Protein AF-0000000072232486 (afdb_homodimer)

Organism: Vigna radiata var. radiata (NCBI:txid3916)

Radius of gyration: 27.59 Å; Cα contacts (8 Å, |Δi|>4): 1759; chains: 2; bounding box: 62×90×68 Å

Structure (mmCIF, N/CA/C/O backbone):
data_AF-0000000072232486-model_v1
#
loop_
_entity.id
_entity.type
_entity.pdbx_description
1 polymer 'Serine decarboxylase-like'
#
loop_
_atom_site.group_PDB
_atom_site.id
_atom_site.type_symbol
_atom_site.label_atom_id
_atom_site.label_alt_id
_atom_site.label_comp_id
_atom_site.label_asym_id
_atom_site.label_entity_id
_atom_site.label_seq_id
_atom_site.pdbx_PDB_ins_code
_atom_site.Cartn_x
_atom_site.Cartn_y
_atom_site.Cartn_z
_atom_site.occupancy
_atom_site.B_iso_or_equiv
_atom_site.auth_seq_id
_atom_site.auth_comp_id
_atom_site.auth_asym_id
_atom_site.auth_atom_id
_atom_site.pdbx_PDB_model_num
ATOM 1 N N . MET A 1 1 ? 34.281 -13.758 -7.602 1 27.8 1 MET A N 1
ATOM 2 C CA . MET A 1 1 ? 33.594 -12.531 -7.203 1 27.8 1 MET A CA 1
ATOM 3 C C . MET A 1 1 ? 32.844 -11.922 -8.383 1 27.8 1 MET A C 1
ATOM 5 O O . MET A 1 1 ? 33.438 -11.359 -9.289 1 27.8 1 MET A O 1
ATOM 9 N N . SER A 1 2 ? 31.797 -12.492 -8.75 1 27.36 2 SER A N 1
ATOM 10 C CA . SER A 1 2 ? 31.219 -12.328 -10.078 1 27.36 2 SER A CA 1
ATOM 11 C C . SER A 1 2 ? 30.906 -10.867 -10.367 1 27.36 2 SER A C 1
ATOM 13 O O . SER A 1 2 ? 30.75 -10.062 -9.445 1 27.36 2 SER A O 1
ATOM 15 N N . LEU A 1 3 ? 30.922 -10.523 -11.578 1 32.53 3 LEU A N 1
ATOM 16 C CA . LEU A 1 3 ? 30.656 -9.203 -12.141 1 32.53 3 LEU A CA 1
ATOM 17 C C . LEU A 1 3 ? 29.453 -8.547 -11.477 1 32.53 3 LEU A C 1
ATOM 19 O O . LEU A 1 3 ? 29.391 -7.32 -11.359 1 32.53 3 LEU A O 1
ATOM 23 N N . ASP A 1 4 ? 28.484 -9.344 -11.156 1 36.12 4 ASP A N 1
ATOM 24 C CA . ASP A 1 4 ? 27.203 -8.898 -10.609 1 36.12 4 ASP A CA 1
ATOM 25 C C . ASP A 1 4 ? 27.375 -8.32 -9.211 1 36.12 4 ASP A C 1
ATOM 27 O O . ASP A 1 4 ? 26.641 -7.406 -8.82 1 36.12 4 ASP A O 1
ATOM 31 N N . LYS A 1 5 ? 28.281 -8.922 -8.477 1 39.81 5 LYS A N 1
ATOM 32 C CA . LYS A 1 5 ? 28.641 -8.359 -7.18 1 39.81 5 LYS A CA 1
ATOM 33 C C . LYS A 1 5 ? 29.359 -7.023 -7.34 1 39.81 5 LYS A C 1
ATOM 35 O O . LYS A 1 5 ? 29.391 -6.211 -6.414 1 39.81 5 LYS A O 1
ATOM 40 N N . LYS A 1 6 ? 30.156 -6.91 -8.273 1 37.28 6 LYS A N 1
ATOM 41 C CA . LYS A 1 6 ? 31 -5.738 -8.5 1 37.28 6 LYS A CA 1
ATOM 42 C C . LYS A 1 6 ? 30.156 -4.527 -8.898 1 37.28 6 LYS A C 1
ATOM 44 O O . LYS A 1 6 ? 30.484 -3.395 -8.531 1 37.28 6 LYS A O 1
ATOM 49 N N . LEU A 1 7 ? 29.219 -4.688 -9.68 1 37.84 7 LEU A N 1
ATOM 50 C CA . LEU A 1 7 ? 28.312 -3.617 -10.078 1 37.84 7 LEU A CA 1
ATOM 51 C C . LEU A 1 7 ? 27.438 -3.184 -8.906 1 37.84 7 LEU A C 1
ATOM 53 O O . LEU A 1 7 ? 26.984 -2.039 -8.852 1 37.84 7 LEU A O 1
ATOM 57 N N . GLN A 1 8 ? 27.188 -4.156 -7.984 1 43.28 8 GLN A N 1
ATOM 58 C CA . GLN A 1 8 ? 26.406 -3.928 -6.773 1 43.28 8 GLN A CA 1
ATOM 59 C C . GLN A 1 8 ? 27.188 -3.07 -5.773 1 43.28 8 GLN A C 1
ATOM 61 O O . GLN A 1 8 ? 26.609 -2.186 -5.137 1 43.28 8 GLN A O 1
ATOM 66 N N . ILE A 1 9 ? 28.531 -3.457 -5.605 1 41.53 9 ILE A N 1
ATOM 67 C CA . ILE A 1 9 ? 29.375 -2.82 -4.598 1 41.53 9 ILE A CA 1
ATOM 68 C C . ILE A 1 9 ? 29.625 -1.362 -4.977 1 41.53 9 ILE A C 1
ATOM 70 O O . ILE A 1 9 ? 29.547 -0.472 -4.129 1 41.53 9 ILE A O 1
ATOM 74 N N . GLY A 1 10 ? 29.891 -1.099 -6.227 1 47.69 10 GLY A N 1
ATOM 75 C CA . GLY A 1 10 ? 30.234 0.259 -6.621 1 47.69 10 GLY A CA 1
ATOM 76 C C . GLY A 1 10 ? 29.078 1.224 -6.52 1 47.69 10 GLY A C 1
ATOM 77 O O . GLY A 1 10 ? 29.266 2.396 -6.191 1 47.69 10 GLY A O 1
ATOM 78 N N . ILE A 1 11 ? 27.969 0.689 -6.719 1 55.75 11 ILE A N 1
ATOM 79 C CA . ILE A 1 11 ? 26.797 1.553 -6.68 1 55.75 11 ILE A CA 1
ATOM 80 C C . ILE A 1 11 ? 26.438 1.877 -5.23 1 55.75 11 ILE A C 1
ATOM 82 O O . ILE A 1 11 ? 25.969 2.977 -4.93 1 55.75 11 ILE A O 1
ATOM 86 N N . GLU A 1 12 ? 26.891 0.953 -4.398 1 59.97 12 GLU A N 1
ATOM 87 C CA . GLU A 1 12 ? 26.5 1.177 -3.008 1 59.97 12 GLU A CA 1
ATOM 88 C C . GLU A 1 12 ? 27.156 2.441 -2.451 1 59.97 12 GLU A C 1
ATOM 90 O O . GLU A 1 12 ? 26.5 3.221 -1.751 1 59.97 12 GLU A O 1
ATOM 95 N N . ASP A 1 13 ? 28.438 2.566 -2.748 1 62.22 13 ASP A N 1
ATOM 96 C CA . ASP A 1 13 ? 29.125 3.748 -2.236 1 62.22 13 ASP A CA 1
ATOM 97 C C . ASP A 1 13 ? 28.531 5.027 -2.832 1 62.22 13 ASP A C 1
ATOM 99 O O . ASP A 1 13 ? 28.469 6.059 -2.162 1 62.22 13 ASP A O 1
ATOM 103 N N . LYS A 1 14 ? 28.078 4.875 -3.975 1 72.19 14 LYS A N 1
ATOM 104 C CA . LYS A 1 14 ? 27.516 6.047 -4.645 1 72.19 14 LYS A CA 1
ATOM 105 C C . LYS A 1 14 ? 26.094 6.332 -4.16 1 72.19 14 LYS A C 1
ATOM 107 O O . LYS A 1 14 ? 25.609 7.461 -4.27 1 72.19 14 LYS A O 1
ATOM 112 N N . LEU A 1 15 ? 25.531 5.348 -3.49 1 82.25 15 LEU A N 1
ATOM 113 C CA . LEU A 1 15 ? 24.141 5.473 -3.084 1 82.25 15 LEU A CA 1
ATOM 114 C C . LEU A 1 15 ? 24.031 6.105 -1.701 1 82.25 15 LEU A C 1
ATOM 116 O O . LEU A 1 15 ? 22.984 6.672 -1.351 1 82.25 15 LEU A O 1
ATOM 120 N N . ALA A 1 16 ? 25.094 6.098 -1.033 1 79.44 16 ALA A N 1
ATOM 121 C CA . ALA A 1 16 ? 25.047 6.59 0.341 1 79.44 16 ALA A CA 1
ATOM 122 C C . ALA A 1 16 ? 24.625 8.062 0.38 1 79.44 16 ALA A C 1
ATOM 124 O O . ALA A 1 16 ? 25.078 8.859 -0.446 1 79.44 16 ALA A O 1
ATOM 125 N N . ILE A 1 17 ? 23.672 8.375 1.284 1 80.5 17 ILE A N 1
ATOM 126 C CA . ILE A 1 17 ? 23.25 9.75 1.489 1 80.5 17 ILE A CA 1
ATOM 127 C C . ILE A 1 17 ? 24.094 10.406 2.57 1 80.5 17 ILE A C 1
ATOM 129 O O . ILE A 1 17 ? 24.109 9.953 3.719 1 80.5 17 ILE A O 1
ATOM 133 N N . THR A 1 18 ? 24.922 11.25 2.102 1 68.19 18 THR A N 1
ATOM 134 C CA . THR A 1 18 ? 25.781 11.945 3.055 1 68.19 18 THR A CA 1
ATOM 135 C C . THR A 1 18 ? 25.156 13.273 3.482 1 68.19 18 THR A C 1
ATOM 137 O O . THR A 1 18 ? 24.312 13.828 2.766 1 68.19 18 THR A O 1
ATOM 140 N N . GLU A 1 19 ? 25.094 13.641 4.781 1 62.84 19 GLU A N 1
ATOM 141 C CA . GLU A 1 19 ? 24.344 14.641 5.539 1 62.84 19 GLU A CA 1
ATOM 142 C C . GLU A 1 19 ? 24.578 16.047 4.969 1 62.84 19 GLU A C 1
ATOM 144 O O . GLU A 1 19 ? 23.719 16.922 5.102 1 62.84 19 GLU A O 1
ATOM 149 N N . PHE A 1 20 ? 25.656 16.266 4.266 1 62.69 20 PHE A N 1
ATOM 150 C CA . PHE A 1 20 ? 25.922 17.703 4.328 1 62.69 20 PHE A CA 1
ATOM 151 C C . PHE A 1 20 ? 25.406 18.406 3.084 1 62.69 20 PHE A C 1
ATOM 153 O O . PHE A 1 20 ? 24.625 19.344 3.182 1 62.69 20 PHE A O 1
ATOM 160 N N . ASN A 1 21 ? 25.922 18.125 1.935 1 71.5 21 ASN A N 1
ATOM 161 C CA . ASN A 1 21 ? 25.609 18.969 0.791 1 71.5 21 ASN A CA 1
ATOM 162 C C . ASN A 1 21 ? 24.875 18.188 -0.297 1 71.5 21 ASN A C 1
ATOM 164 O O . ASN A 1 21 ? 25.016 16.969 -0.396 1 71.5 21 ASN A O 1
ATOM 168 N N . GLY A 1 22 ? 23.797 18.891 -0.893 1 79.44 22 GLY A N 1
ATOM 169 C CA . GLY A 1 22 ? 23.125 18.328 -2.051 1 79.44 22 GLY A CA 1
ATOM 170 C C . GLY A 1 22 ? 24.078 17.766 -3.08 1 79.44 22 GLY A C 1
ATOM 171 O O . GLY A 1 22 ? 25.25 18.156 -3.137 1 79.44 22 GLY A O 1
ATOM 172 N N . GLU A 1 23 ? 23.656 16.703 -3.777 1 83.44 23 GLU A N 1
ATOM 173 C CA . GLU A 1 23 ? 24.422 16.078 -4.855 1 83.44 23 GLU A CA 1
ATOM 174 C C . GLU A 1 23 ? 24.172 16.797 -6.184 1 83.44 23 GLU A C 1
ATOM 176 O O . GLU A 1 23 ? 23.094 17.328 -6.422 1 83.44 23 GLU A O 1
ATOM 181 N N . THR A 1 24 ? 25.188 16.812 -7.027 1 86.31 24 THR A N 1
ATOM 182 C CA . THR A 1 24 ? 25.047 17.484 -8.32 1 86.31 24 THR A CA 1
ATOM 183 C C . THR A 1 24 ? 24.172 16.641 -9.258 1 86.31 24 THR A C 1
ATOM 185 O O . THR A 1 24 ? 24.141 15.422 -9.164 1 86.31 24 THR A O 1
ATOM 188 N N . GLN A 1 25 ? 23.562 17.359 -10.172 1 88.56 25 GLN A N 1
ATOM 189 C CA . GLN A 1 25 ? 22.641 16.719 -11.102 1 88.56 25 GLN A CA 1
ATOM 190 C C . GLN A 1 25 ? 23.375 15.703 -11.984 1 88.56 25 GLN A C 1
ATOM 192 O O . GLN A 1 25 ? 22.891 14.586 -12.195 1 88.56 25 GLN A O 1
ATOM 197 N N . PRO A 1 26 ? 24.516 15.945 -12.5 1 87.19 26 PRO A N 1
ATOM 198 C CA . PRO A 1 26 ? 25.219 14.969 -13.344 1 87.19 26 PRO A CA 1
ATOM 199 C C . PRO A 1 26 ? 25.547 13.68 -12.602 1 87.19 26 PRO A C 1
ATOM 201 O O . PRO A 1 26 ? 25.484 12.594 -13.188 1 87.19 26 PRO A O 1
ATOM 204 N N . ASN A 1 27 ? 25.922 13.797 -11.359 1 88.69 27 ASN A N 1
ATOM 205 C CA . ASN A 1 27 ? 26.203 12.609 -10.562 1 88.69 27 ASN A CA 1
ATOM 206 C C . ASN A 1 27 ? 24.953 11.766 -10.352 1 88.69 27 ASN A C 1
ATOM 208 O O . ASN A 1 27 ? 25 10.531 -10.445 1 88.69 27 ASN A O 1
ATOM 212 N N . LEU A 1 28 ? 23.875 12.438 -10.062 1 91.94 28 LEU A N 1
ATOM 213 C CA . LEU A 1 28 ? 22.609 11.734 -9.898 1 91.94 28 LEU A CA 1
ATOM 214 C C . LEU A 1 28 ? 22.188 11.047 -11.195 1 91.94 28 LEU A C 1
ATOM 216 O O . LEU A 1 28 ? 21.766 9.891 -11.18 1 91.94 28 LEU A O 1
ATOM 220 N N . ASP A 1 29 ? 22.328 11.781 -12.289 1 92.56 29 ASP A N 1
ATOM 221 C CA . ASP A 1 29 ? 22 11.234 -13.602 1 92.56 29 ASP A CA 1
ATOM 222 C C . ASP A 1 29 ? 22.812 9.977 -13.891 1 92.56 29 ASP A C 1
ATOM 224 O O . ASP A 1 29 ? 22.297 9.008 -14.445 1 92.56 29 ASP A O 1
ATOM 228 N N . SER A 1 30 ? 24.047 10.016 -13.547 1 92.88 30 SER A N 1
ATOM 229 C CA . SER A 1 30 ? 24.953 8.898 -13.805 1 92.88 30 SER A CA 1
ATOM 230 C C . SER A 1 30 ? 24.547 7.66 -13.023 1 92.88 30 SER A C 1
ATOM 232 O O . SER A 1 30 ? 24.547 6.551 -13.562 1 92.88 30 SER A O 1
ATOM 234 N N . VAL A 1 31 ? 24.172 7.844 -11.812 1 92.94 31 VAL A N 1
ATOM 235 C CA . VAL A 1 31 ? 23.75 6.73 -10.977 1 92.94 31 VAL A CA 1
ATOM 236 C C . VAL A 1 31 ? 22.484 6.094 -11.547 1 92.94 31 VAL A C 1
ATOM 238 O O . VAL A 1 31 ? 22.391 4.871 -11.672 1 92.94 31 VAL A O 1
ATOM 241 N N . ILE A 1 32 ? 21.5 6.914 -11.953 1 94.88 32 ILE A N 1
ATOM 242 C CA . ILE A 1 32 ? 20.219 6.434 -12.453 1 94.88 32 ILE A CA 1
ATOM 243 C C . ILE A 1 32 ? 20.406 5.73 -13.797 1 94.88 32 ILE A C 1
ATOM 245 O O . ILE A 1 32 ? 19.797 4.688 -14.047 1 94.88 32 ILE A O 1
ATOM 249 N N . SER A 1 33 ? 21.25 6.301 -14.625 1 94.44 33 SER A N 1
ATOM 250 C CA . SER A 1 33 ? 21.516 5.699 -15.922 1 94.44 33 SER A CA 1
ATOM 251 C C . SER A 1 33 ? 22.172 4.332 -15.773 1 94.44 33 SER A C 1
ATOM 253 O O . SER A 1 33 ? 21.828 3.391 -16.484 1 94.44 33 SER A O 1
ATOM 255 N N . HIS A 1 34 ? 23.141 4.254 -14.883 1 93.88 34 HIS A N 1
ATOM 256 C CA . HIS A 1 34 ? 23.828 2.984 -14.633 1 93.88 34 HIS A CA 1
ATOM 257 C C . HIS A 1 34 ? 22.844 1.944 -14.086 1 93.88 34 HIS A C 1
ATOM 259 O O . HIS A 1 34 ? 22.922 0.771 -14.453 1 93.88 34 HIS A O 1
ATOM 265 N N . TYR A 1 35 ? 22.047 2.324 -13.211 1 94.44 35 TYR A N 1
ATOM 266 C CA . TYR A 1 35 ? 21.047 1.424 -12.648 1 94.44 35 TYR A CA 1
ATOM 267 C C . TYR A 1 35 ? 20.094 0.929 -13.727 1 94.44 35 TYR A C 1
ATOM 269 O O . TYR A 1 35 ? 19.797 -0.264 -13.797 1 94.44 35 TYR A O 1
ATOM 277 N N . ALA A 1 36 ? 19.562 1.848 -14.555 1 94.56 36 ALA A N 1
ATOM 278 C CA . ALA A 1 36 ? 18.672 1.473 -15.648 1 94.56 36 ALA A CA 1
ATOM 279 C C . ALA A 1 36 ? 19.328 0.454 -16.578 1 94.56 36 ALA A C 1
ATOM 281 O O . ALA A 1 36 ? 18.688 -0.483 -17.047 1 94.56 36 ALA A O 1
ATOM 282 N N . GLN A 1 37 ? 20.594 0.628 -16.828 1 94.75 37 GLN A N 1
ATOM 283 C CA . GLN A 1 37 ? 21.328 -0.312 -17.672 1 94.75 37 GLN A CA 1
ATOM 284 C C . GLN A 1 37 ? 21.391 -1.69 -17.031 1 94.75 37 GLN A C 1
ATOM 286 O O . GLN A 1 37 ? 21.266 -2.711 -17.703 1 94.75 37 GLN A O 1
ATOM 291 N N . SER A 1 38 ? 21.609 -1.648 -15.758 1 93.94 38 SER A N 1
ATOM 292 C CA . SER A 1 38 ? 21.672 -2.916 -15.039 1 93.94 38 SER A CA 1
ATOM 293 C C . SER A 1 38 ? 20.312 -3.629 -15.078 1 93.94 38 SER A C 1
ATOM 295 O O . SER A 1 38 ? 20.266 -4.859 -15.133 1 93.94 38 SER A O 1
ATOM 297 N N . LEU A 1 39 ? 19.219 -2.912 -15.023 1 94.88 39 LEU A N 1
ATOM 298 C CA . LEU A 1 39 ? 17.891 -3.486 -15.102 1 94.88 39 LEU A CA 1
ATOM 299 C C . LEU A 1 39 ? 17.656 -4.125 -16.469 1 94.88 39 LEU A C 1
ATOM 301 O O . LEU A 1 39 ? 17.031 -5.188 -16.562 1 94.88 39 LEU A O 1
ATOM 305 N N . ASN A 1 40 ? 18.141 -3.463 -17.484 1 94.31 40 ASN A N 1
ATOM 306 C CA . ASN A 1 40 ? 18.016 -4.027 -18.828 1 94.31 40 ASN A CA 1
ATOM 307 C C . ASN A 1 40 ? 18.719 -5.383 -18.922 1 94.31 40 ASN A C 1
ATOM 309 O O . ASN A 1 40 ? 18.172 -6.312 -19.531 1 94.31 40 ASN A O 1
ATOM 313 N N . GLN A 1 41 ? 19.812 -5.492 -18.328 1 93.88 41 GLN A N 1
ATOM 314 C CA . GLN A 1 41 ? 20.562 -6.742 -18.344 1 93.88 41 GLN A CA 1
ATOM 315 C C . GLN A 1 41 ? 19.844 -7.824 -17.547 1 93.88 41 GLN A C 1
ATOM 317 O O . GLN A 1 41 ? 19.781 -8.977 -17.984 1 93.88 41 GLN A O 1
ATOM 322 N N . THR A 1 42 ? 19.328 -7.465 -16.453 1 93.19 42 THR A N 1
ATOM 323 C CA . THR A 1 42 ? 18.609 -8.398 -15.594 1 93.19 42 THR A CA 1
ATOM 324 C C . THR A 1 42 ? 17.344 -8.906 -16.297 1 93.19 42 THR A C 1
ATOM 326 O O . THR A 1 42 ? 17 -10.086 -16.188 1 93.19 42 THR A O 1
ATOM 329 N N . ASN A 1 43 ? 16.688 -8.055 -17 1 93.38 43 ASN A N 1
ATOM 330 C CA . ASN A 1 43 ? 15.422 -8.375 -17.672 1 93.38 43 ASN A CA 1
ATOM 331 C C . ASN A 1 43 ? 15.609 -9.469 -18.719 1 93.38 43 ASN A C 1
ATOM 333 O O . ASN A 1 43 ? 14.664 -10.203 -19.031 1 93.38 43 ASN A O 1
ATOM 337 N N . LEU A 1 44 ? 16.812 -9.656 -19.219 1 93.56 44 LEU A N 1
ATOM 338 C CA . LEU A 1 44 ? 17.109 -10.641 -20.25 1 93.56 44 LEU A CA 1
ATOM 339 C C . LEU A 1 44 ? 17.016 -12.055 -19.703 1 93.56 44 LEU A C 1
ATOM 341 O O . LEU A 1 44 ? 16.875 -13.016 -20.453 1 93.56 44 LEU A O 1
ATOM 345 N N . ARG A 1 45 ? 17.094 -12.172 -18.375 1 95.81 45 ARG A N 1
ATOM 346 C CA . ARG A 1 45 ? 17.078 -13.484 -17.734 1 95.81 45 ARG A CA 1
ATOM 347 C C . ARG A 1 45 ? 16.062 -13.531 -16.594 1 95.81 45 ARG A C 1
ATOM 349 O O . ARG A 1 45 ? 16.25 -14.273 -15.625 1 95.81 45 ARG A O 1
ATOM 356 N N . PHE A 1 46 ? 15.086 -12.711 -16.688 1 95.94 46 PHE A N 1
ATOM 357 C CA . PHE A 1 46 ? 14.078 -12.641 -15.648 1 95.94 46 PHE A CA 1
ATOM 358 C C . PHE A 1 46 ? 12.945 -13.617 -15.922 1 95.94 46 PHE A C 1
ATOM 360 O O . PHE A 1 46 ? 12.031 -13.32 -16.703 1 95.94 46 PHE A O 1
ATOM 367 N N . LEU A 1 47 ? 12.898 -14.812 -15.148 1 96.44 47 LEU A N 1
ATOM 368 C CA . LEU A 1 47 ? 11.992 -15.883 -15.555 1 96.44 47 LEU A CA 1
ATOM 369 C C . LEU A 1 47 ? 11.156 -16.359 -14.367 1 96.44 47 LEU A C 1
ATOM 371 O O . LEU A 1 47 ? 10.164 -17.078 -14.547 1 96.44 47 LEU A O 1
ATOM 375 N N . GLY A 1 48 ? 11.422 -15.961 -13.18 1 94.62 48 GLY A N 1
ATOM 376 C CA . GLY A 1 48 ? 10.891 -16.688 -12.039 1 94.62 48 GLY A CA 1
ATOM 377 C C . GLY A 1 48 ? 9.727 -15.977 -11.375 1 94.62 48 GLY A C 1
ATOM 378 O O . GLY A 1 48 ? 9.156 -16.484 -10.406 1 94.62 48 GLY A O 1
ATOM 379 N N . TYR A 1 49 ? 9.289 -14.82 -11.852 1 95.12 49 TYR A N 1
ATOM 380 C CA . TYR A 1 49 ? 8.312 -14.039 -11.094 1 95.12 49 TYR A CA 1
ATOM 381 C C . TYR A 1 49 ? 7.207 -13.516 -12.008 1 95.12 49 TYR A C 1
ATOM 383 O O . TYR A 1 49 ? 7.441 -13.266 -13.195 1 95.12 49 TYR A O 1
ATOM 391 N N . PRO A 1 50 ? 6.016 -13.383 -11.453 1 96.44 50 PRO A N 1
ATOM 392 C CA . PRO A 1 50 ? 4.82 -13.078 -12.242 1 96.44 50 PRO A CA 1
ATOM 393 C C . PRO A 1 50 ? 4.648 -11.586 -12.508 1 96.44 50 PRO A C 1
ATOM 395 O O . PRO A 1 50 ? 3.605 -11.016 -12.18 1 96.44 50 PRO A O 1
ATOM 398 N N . THR A 1 51 ? 5.617 -10.969 -13.156 1 95.31 51 THR A N 1
ATOM 399 C CA . THR A 1 51 ? 5.488 -9.555 -13.484 1 95.31 51 THR A CA 1
ATOM 400 C C . THR A 1 51 ? 5.719 -9.32 -14.977 1 95.31 51 THR A C 1
ATOM 402 O O . THR A 1 51 ? 6.586 -9.961 -15.586 1 95.31 51 THR A O 1
ATOM 405 N N . ASN A 1 52 ? 4.879 -8.516 -15.523 1 96.31 52 ASN A N 1
ATOM 406 C CA . ASN A 1 52 ? 4.984 -8.117 -16.922 1 96.31 52 ASN A CA 1
ATOM 407 C C . ASN A 1 52 ? 6.055 -7.047 -17.125 1 96.31 52 ASN A C 1
ATOM 409 O O . ASN A 1 52 ? 5.898 -5.914 -16.672 1 96.31 52 ASN A O 1
ATOM 413 N N . GLN A 1 53 ? 7.117 -7.383 -17.828 1 94.81 53 GLN A N 1
ATOM 414 C CA . GLN A 1 53 ? 8.203 -6.426 -18.031 1 94.81 53 GLN A CA 1
ATOM 415 C C . GLN A 1 53 ? 8.109 -5.777 -19.406 1 94.81 53 GLN A C 1
ATOM 417 O O . GLN A 1 53 ? 8.961 -4.965 -19.766 1 94.81 53 GLN A O 1
ATOM 422 N N . ASN A 1 54 ? 7.098 -6.121 -20.141 1 93 54 ASN A N 1
ATOM 423 C CA . ASN A 1 54 ? 6.824 -5.453 -21.406 1 93 54 ASN A CA 1
ATOM 424 C C . ASN A 1 54 ? 5.945 -4.219 -21.203 1 93 54 ASN A C 1
ATOM 426 O O . ASN A 1 54 ? 4.742 -4.266 -21.484 1 93 54 ASN A O 1
ATOM 430 N N . LEU A 1 55 ? 6.598 -3.123 -20.812 1 91.38 55 LEU A N 1
ATOM 431 C CA . LEU A 1 55 ? 5.871 -1.911 -20.438 1 91.38 55 LEU A CA 1
ATOM 432 C C . LEU A 1 55 ? 6.195 -0.773 -21.406 1 91.38 55 LEU A C 1
ATOM 434 O O . LEU A 1 55 ? 7.348 -0.603 -21.812 1 91.38 55 LEU A O 1
ATOM 438 N N . ASN A 1 56 ? 5.215 -0.136 -21.938 1 86.5 56 ASN A N 1
ATOM 439 C CA . ASN A 1 56 ? 5.324 1.094 -22.703 1 86.5 56 ASN A CA 1
ATOM 440 C C . ASN A 1 56 ? 4.594 2.25 -22.031 1 86.5 56 ASN A C 1
ATOM 442 O O . ASN A 1 56 ? 3.408 2.477 -22.297 1 86.5 56 ASN A O 1
ATOM 446 N N . CYS A 1 57 ? 5.312 3.037 -21.25 1 88.81 57 CYS A N 1
ATOM 447 C CA . CYS A 1 57 ? 4.648 4.059 -20.453 1 88.81 57 CYS A CA 1
ATOM 448 C C . CYS A 1 57 ? 5.188 5.445 -20.781 1 88.81 57 CYS A C 1
ATOM 450 O O . CYS A 1 57 ? 5.09 6.359 -19.953 1 88.81 57 CYS A O 1
ATOM 452 N N . ASP A 1 58 ? 5.758 5.621 -21.969 1 89.94 58 ASP A N 1
ATOM 453 C CA . ASP A 1 58 ? 6.371 6.895 -22.344 1 89.94 58 ASP A CA 1
ATOM 454 C C . ASP A 1 58 ? 5.348 8.031 -22.281 1 89.94 58 ASP A C 1
ATOM 456 O O . ASP A 1 58 ? 5.648 9.117 -21.797 1 89.94 58 ASP A O 1
ATOM 460 N N . THR A 1 59 ? 4.184 7.781 -22.766 1 91.88 59 THR A N 1
ATOM 461 C CA . THR A 1 59 ? 3.107 8.766 -22.828 1 91.88 59 THR A CA 1
ATOM 462 C C . THR A 1 59 ? 2.744 9.25 -21.422 1 91.88 59 THR A C 1
ATOM 464 O O . THR A 1 59 ? 2.223 10.352 -21.266 1 91.88 59 THR A O 1
ATOM 467 N N . LEU A 1 60 ? 3.033 8.477 -20.438 1 95.56 60 LEU A N 1
ATOM 468 C CA . LEU A 1 60 ? 2.559 8.742 -19.078 1 95.56 60 LEU A CA 1
ATOM 469 C C . LEU A 1 60 ? 3.627 9.445 -18.266 1 95.56 60 LEU A C 1
ATOM 471 O O . LEU A 1 60 ? 3.352 9.93 -17.156 1 95.56 60 LEU A O 1
ATOM 475 N N . ALA A 1 61 ? 4.852 9.633 -18.781 1 94.31 61 ALA A N 1
ATOM 476 C CA . ALA A 1 61 ? 6.012 10.164 -18.078 1 94.31 61 ALA A CA 1
ATOM 477 C C . ALA A 1 61 ? 5.734 11.57 -17.547 1 94.31 61 ALA A C 1
ATOM 479 O O . ALA A 1 61 ? 6.145 11.914 -16.438 1 94.31 61 ALA A O 1
ATOM 480 N N . PRO A 1 62 ? 4.961 12.43 -18.281 1 93.94 62 PRO A N 1
ATOM 481 C CA . PRO A 1 62 ? 4.723 13.789 -17.797 1 93.94 62 PRO A CA 1
ATOM 482 C C . PRO A 1 62 ? 3.912 13.828 -16.5 1 93.94 62 PRO A C 1
ATOM 484 O O . PRO A 1 62 ? 3.965 14.812 -15.766 1 93.94 62 PRO A O 1
ATOM 487 N N . LEU A 1 63 ? 3.219 12.773 -16.234 1 96 63 LEU A N 1
ATOM 488 C CA . LEU A 1 63 ? 2.383 12.742 -15.039 1 96 63 LEU A CA 1
ATOM 489 C C . LEU A 1 63 ? 3.238 12.664 -13.781 1 96 63 LEU A C 1
ATOM 491 O O . LEU A 1 63 ? 2.746 12.898 -12.672 1 96 63 LEU A O 1
ATOM 495 N N . LEU A 1 64 ? 4.559 12.352 -13.938 1 96 64 LEU A N 1
ATOM 496 C CA . LEU A 1 64 ? 5.461 12.25 -12.797 1 96 64 LEU A CA 1
ATOM 497 C C . LEU A 1 64 ? 5.723 13.617 -12.188 1 96 64 LEU A C 1
ATOM 499 O O . LEU A 1 64 ? 6.281 13.719 -11.094 1 96 64 LEU A O 1
ATOM 503 N N . HIS A 1 65 ? 5.23 14.688 -12.789 1 95.19 65 HIS A N 1
ATOM 504 C CA . HIS A 1 65 ? 5.406 16.047 -12.273 1 95.19 65 HIS A CA 1
ATOM 505 C C . HIS A 1 65 ? 4.344 16.375 -11.227 1 95.19 65 HIS A C 1
ATOM 507 O O . HIS A 1 65 ? 4.371 17.453 -10.633 1 95.19 65 HIS A O 1
ATOM 513 N N . PHE A 1 66 ? 3.441 15.461 -11.023 1 96.19 66 PHE A N 1
ATOM 514 C CA . PHE A 1 66 ? 2.348 15.68 -10.086 1 96.19 66 PHE A CA 1
ATOM 515 C C . PHE A 1 66 ? 2.314 14.586 -9.031 1 96.19 66 PHE A C 1
ATOM 517 O O . PHE A 1 66 ? 2.594 13.422 -9.32 1 96.19 66 PHE A O 1
ATOM 524 N N . HIS A 1 67 ? 2.092 15 -7.816 1 97.12 67 HIS A N 1
ATOM 525 C CA . HIS A 1 67 ? 1.658 13.992 -6.848 1 97.12 67 HIS A CA 1
ATOM 526 C C . HIS A 1 67 ? 0.17 13.695 -6.996 1 97.12 67 HIS A C 1
ATOM 528 O O . HIS A 1 67 ? -0.667 14.586 -6.824 1 97.12 67 HIS A O 1
ATOM 534 N N . LEU A 1 68 ? -0.155 12.539 -7.383 1 96.62 68 LEU A N 1
ATOM 535 C CA . LEU A 1 68 ? -1.542 12.117 -7.531 1 96.62 68 LEU A CA 1
ATOM 536 C C . LEU A 1 68 ? -1.914 11.086 -6.469 1 96.62 68 LEU A C 1
ATOM 538 O O . LEU A 1 68 ? -1.263 10.047 -6.355 1 96.62 68 LEU A O 1
ATOM 542 N N . ASN A 1 69 ? -2.939 11.352 -5.723 1 95.88 69 ASN A N 1
ATOM 543 C CA . ASN A 1 69 ? -3.389 10.516 -4.621 1 95.88 69 ASN A CA 1
ATOM 544 C C . ASN A 1 69 ? -4.891 10.25 -4.688 1 95.88 69 ASN A C 1
ATOM 546 O O . ASN A 1 69 ? -5.684 11.188 -4.773 1 95.88 69 ASN A O 1
ATOM 550 N N . ASN A 1 70 ? -5.27 9 -4.766 1 94.88 70 ASN A N 1
ATOM 551 C CA . ASN A 1 70 ? -6.664 8.594 -4.633 1 94.88 70 ASN A CA 1
ATOM 552 C C . ASN A 1 70 ? -6.98 8.148 -3.209 1 94.88 70 ASN A C 1
ATOM 554 O O . ASN A 1 70 ? -6.703 7.004 -2.834 1 94.88 70 ASN A O 1
ATOM 558 N N . ALA A 1 71 ? -7.621 8.969 -2.48 1 89.94 71 ALA A N 1
ATOM 559 C CA . ALA A 1 71 ? -7.934 8.648 -1.091 1 89.94 71 ALA A CA 1
ATOM 560 C C . ALA A 1 71 ? -9.43 8.414 -0.908 1 89.94 71 ALA A C 1
ATOM 562 O O . ALA A 1 71 ? -10.25 9.102 -1.518 1 89.94 71 ALA A O 1
ATOM 563 N N . GLY A 1 72 ? -9.797 7.438 -0.09 1 86.75 72 GLY A N 1
ATOM 564 C CA . GLY A 1 72 ? -11.188 7.211 0.275 1 86.75 72 GLY A CA 1
ATOM 565 C C . GLY A 1 72 ? -11.953 6.406 -0.759 1 86.75 72 GLY A C 1
ATOM 566 O O . GLY A 1 72 ? -11.375 5.57 -1.456 1 86.75 72 GLY A O 1
ATOM 567 N N . ASP A 1 73 ? -13.281 6.609 -0.766 1 90.25 73 ASP A N 1
ATOM 568 C CA . ASP A 1 73 ? -14.195 5.906 -1.653 1 90.25 73 ASP A CA 1
ATOM 569 C C . ASP A 1 73 ? -14.078 6.418 -3.086 1 90.25 73 ASP A C 1
ATOM 571 O O . ASP A 1 73 ? -14.383 7.578 -3.363 1 90.25 73 ASP A O 1
ATOM 575 N N . PRO A 1 74 ? -13.68 5.551 -3.982 1 92.5 74 PRO A N 1
ATOM 576 C CA . PRO A 1 74 ? -13.539 5.996 -5.371 1 92.5 74 PRO A CA 1
ATOM 577 C C . PRO A 1 74 ? -14.844 6.527 -5.957 1 92.5 74 PRO A C 1
ATOM 579 O O . PRO A 1 74 ? -14.828 7.316 -6.906 1 92.5 74 PRO A O 1
ATOM 582 N N . PHE A 1 75 ? -15.961 6.191 -5.352 1 91.06 75 PHE A N 1
ATOM 583 C CA . PHE A 1 75 ? -17.266 6.523 -5.93 1 91.06 75 PHE A CA 1
ATOM 584 C C . PHE A 1 75 ? -17.859 7.746 -5.242 1 91.06 75 PHE A C 1
ATOM 586 O O . PHE A 1 75 ? -18.906 8.25 -5.664 1 91.06 75 PHE A O 1
ATOM 593 N N . GLY A 1 76 ? -17.391 8.266 -4.141 1 83.44 76 GLY A N 1
ATOM 594 C CA . GLY A 1 76 ? -17.953 9.352 -3.355 1 83.44 76 GLY A CA 1
ATOM 595 C C . GLY A 1 76 ? -17.359 10.703 -3.674 1 83.44 76 GLY A C 1
ATOM 596 O O . GLY A 1 76 ? -17.688 11.703 -3.035 1 83.44 76 GLY A O 1
ATOM 597 N N . GLY A 1 77 ? -16.516 10.828 -4.641 1 75.69 77 GLY A N 1
ATOM 598 C CA . GLY A 1 77 ? -15.82 12.086 -4.859 1 75.69 77 GLY A CA 1
ATOM 599 C C . GLY A 1 77 ? -14.742 12.367 -3.826 1 75.69 77 GLY A C 1
ATOM 600 O O . GLY A 1 77 ? -14.656 11.664 -2.816 1 75.69 77 GLY A O 1
ATOM 601 N N . SER A 1 78 ? -13.844 13.258 -4.117 1 76.88 78 SER A N 1
ATOM 602 C CA . SER A 1 78 ? -12.75 13.578 -3.209 1 76.88 78 SER A CA 1
ATOM 603 C C . SER A 1 78 ? -12.523 15.086 -3.119 1 76.88 78 SER A C 1
ATOM 605 O O . SER A 1 78 ? -12.656 15.797 -4.117 1 76.88 78 SER A O 1
ATOM 607 N N . SER A 1 79 ? -12.289 15.531 -1.858 1 79.5 79 SER A N 1
ATOM 608 C CA . SER A 1 79 ? -11.883 16.922 -1.695 1 79.5 79 SER A CA 1
ATOM 609 C C . SER A 1 79 ? -10.43 17.141 -2.121 1 79.5 79 SER A C 1
ATOM 611 O O . SER A 1 79 ? -10 18.266 -2.344 1 79.5 79 SER A O 1
ATOM 613 N N . TYR A 1 80 ? -9.727 16.047 -2.139 1 86.62 80 TYR A N 1
ATOM 614 C CA . TYR A 1 80 ? -8.383 16.109 -2.711 1 86.62 80 TYR A CA 1
ATOM 615 C C . TYR A 1 80 ? -8.445 16.188 -4.23 1 86.62 80 TYR A C 1
ATOM 617 O O . TYR A 1 80 ? -8.594 15.156 -4.902 1 86.62 80 TYR A O 1
ATOM 625 N N . SER A 1 81 ? -8.188 17.25 -4.785 1 88.5 81 SER A N 1
ATOM 626 C CA . SER A 1 81 ? -8.484 17.516 -6.191 1 88.5 81 SER A CA 1
ATOM 627 C C . SER A 1 81 ? -7.395 16.953 -7.094 1 88.5 81 SER A C 1
ATOM 629 O O . SER A 1 81 ? -7.617 16.75 -8.289 1 88.5 81 SER A O 1
ATOM 631 N N . MET A 1 82 ? -6.203 16.797 -6.613 1 92.94 82 MET A N 1
ATOM 632 C CA . MET A 1 82 ? -5.117 16.188 -7.383 1 92.94 82 MET A CA 1
ATOM 633 C C . MET A 1 82 ? -5.203 14.672 -7.348 1 92.94 82 MET A C 1
ATOM 635 O O . MET A 1 82 ? -4.32 14.008 -6.801 1 92.94 82 MET A O 1
ATOM 639 N N . ASN A 1 83 ? -6.297 14.141 -7.895 1 93.94 83 ASN A N 1
ATOM 640 C CA . ASN A 1 83 ? -6.57 12.711 -7.879 1 93.94 83 ASN A CA 1
ATOM 641 C C . ASN A 1 83 ? -6.93 12.188 -9.266 1 93.94 83 ASN A C 1
ATOM 643 O O . ASN A 1 83 ? -7.055 12.977 -10.211 1 93.94 83 ASN A O 1
ATOM 647 N N . SER A 1 84 ? -6.988 10.898 -9.398 1 96 84 SER A N 1
ATOM 648 C CA . SER A 1 84 ? -7.352 10.234 -10.648 1 96 84 SER A CA 1
ATOM 649 C C . SER A 1 84 ? -8.508 9.266 -10.445 1 96 84 SER A C 1
ATOM 651 O O . SER A 1 84 ? -8.516 8.172 -11.023 1 96 84 SER A O 1
ATOM 653 N N . THR A 1 85 ? -9.461 9.609 -9.625 1 94.06 85 THR A N 1
ATOM 654 C CA . THR A 1 85 ? -10.555 8.719 -9.25 1 94.06 85 THR A CA 1
ATOM 655 C C . THR A 1 85 ? -11.398 8.352 -10.477 1 94.06 85 THR A C 1
ATOM 657 O O . THR A 1 85 ? -11.93 7.246 -10.555 1 94.06 85 THR A O 1
ATOM 660 N N . SER A 1 86 ? -11.531 9.281 -11.461 1 93.81 86 SER A N 1
ATOM 661 C CA . SER A 1 86 ? -12.281 8.969 -12.672 1 93.81 86 SER A CA 1
ATOM 662 C C . SER A 1 86 ? -11.656 7.805 -13.43 1 93.81 86 SER A C 1
ATOM 664 O O . SER A 1 86 ? -12.359 6.941 -13.953 1 93.81 86 SER A O 1
ATOM 666 N N . PHE A 1 87 ? -10.312 7.781 -13.516 1 96.06 87 PHE A N 1
ATOM 667 C CA . PHE A 1 87 ? -9.617 6.648 -14.117 1 96.06 87 PHE A CA 1
ATOM 668 C C . PHE A 1 87 ? -9.805 5.395 -13.273 1 96.06 87 PHE A C 1
ATOM 670 O O . PHE A 1 87 ? -9.992 4.301 -13.812 1 96.06 87 PHE A O 1
ATOM 677 N N . GLU A 1 88 ? -9.719 5.59 -11.93 1 96.56 88 GLU A N 1
ATOM 678 C CA . GLU A 1 88 ? -9.875 4.473 -11 1 96.56 88 GLU A CA 1
ATOM 679 C C . GLU A 1 88 ? -11.219 3.775 -11.195 1 96.56 88 GLU A C 1
ATOM 681 O O . GLU A 1 88 ? -11.281 2.545 -11.266 1 96.56 88 GLU A O 1
ATOM 686 N N . VAL A 1 89 ? -12.258 4.535 -11.312 1 96.06 89 VAL A N 1
ATOM 687 C CA . VAL A 1 89 ? -13.594 3.982 -11.461 1 96.06 89 VAL A CA 1
ATOM 688 C C . VAL A 1 89 ? -13.695 3.213 -12.773 1 96.06 89 VAL A C 1
ATOM 690 O O . VAL A 1 89 ? -14.312 2.146 -12.836 1 96.06 89 VAL A O 1
ATOM 693 N N . CYS A 1 90 ? -13.102 3.715 -13.859 1 96 90 CYS A N 1
ATOM 694 C CA . CYS A 1 90 ? -13.117 3.023 -15.141 1 96 90 CYS A CA 1
ATOM 695 C C . CYS A 1 90 ? -12.406 1.679 -15.039 1 96 90 CYS A C 1
ATOM 697 O O . CYS A 1 90 ? -12.875 0.682 -15.594 1 96 90 CYS A O 1
ATOM 699 N N . VAL A 1 91 ? -11.328 1.681 -14.336 1 97.12 91 VAL A N 1
ATOM 700 C CA . VAL A 1 91 ? -10.57 0.449 -14.133 1 97.12 91 VAL A CA 1
ATOM 701 C C . VAL A 1 91 ? -11.406 -0.54 -13.32 1 97.12 91 VAL A C 1
ATOM 703 O O . VAL A 1 91 ? -11.469 -1.726 -13.648 1 97.12 91 VAL A O 1
ATOM 706 N N . LEU A 1 92 ? -12.031 -0.046 -12.281 1 97.69 92 LEU A N 1
ATOM 707 C CA . LEU A 1 92 ? -12.852 -0.895 -11.422 1 97.69 92 LEU A CA 1
ATOM 708 C C . LEU A 1 92 ? -14.039 -1.459 -12.188 1 97.69 92 LEU A C 1
ATOM 710 O O . LEU A 1 92 ? -14.398 -2.625 -12.008 1 97.69 92 LEU A O 1
ATOM 714 N N . ASP A 1 93 ? -14.625 -0.646 -13.023 1 96.62 93 ASP A N 1
ATOM 715 C CA . ASP A 1 93 ? -15.719 -1.118 -13.867 1 96.62 93 ASP A CA 1
ATOM 716 C C . ASP A 1 93 ? -15.258 -2.27 -14.766 1 96.62 93 ASP A C 1
ATOM 718 O O . ASP A 1 93 ? -16 -3.232 -14.977 1 96.62 93 ASP A O 1
ATOM 722 N N . TRP A 1 94 ? -14.125 -2.127 -15.281 1 96.31 94 TRP A N 1
ATOM 723 C CA . TRP A 1 94 ? -13.578 -3.168 -16.141 1 96.31 94 TRP A CA 1
ATOM 724 C C . TRP A 1 94 ? -13.406 -4.473 -15.367 1 96.31 94 TRP A C 1
ATOM 726 O O . TRP A 1 94 ? -13.789 -5.543 -15.852 1 96.31 94 TRP A O 1
ATOM 736 N N . PHE A 1 95 ? -12.859 -4.406 -14.164 1 97 95 PHE A N 1
ATOM 737 C CA . PHE A 1 95 ? -12.672 -5.594 -13.336 1 97 95 PHE A CA 1
ATOM 738 C C . PHE A 1 95 ? -14.008 -6.188 -12.93 1 97 95 PHE A C 1
ATOM 740 O O . PHE A 1 95 ? -14.164 -7.41 -12.875 1 97 95 PHE A O 1
ATOM 747 N N . ALA A 1 96 ? -14.914 -5.312 -12.547 1 97.19 96 ALA A N 1
ATOM 748 C CA . ALA A 1 96 ? -16.25 -5.777 -12.164 1 97.19 96 ALA A CA 1
ATOM 749 C C . ALA A 1 96 ? -16.891 -6.578 -13.297 1 97.19 96 ALA A C 1
ATOM 751 O O . ALA A 1 96 ? -17.5 -7.621 -13.055 1 97.19 96 ALA A O 1
ATOM 752 N N . ASN A 1 97 ? -16.719 -6.066 -14.469 1 94.88 97 ASN A N 1
ATOM 753 C CA . ASN A 1 97 ? -17.25 -6.77 -15.633 1 94.88 97 ASN A CA 1
ATOM 754 C C . ASN A 1 97 ? -16.562 -8.117 -15.828 1 94.88 97 ASN A C 1
ATOM 756 O O . ASN A 1 97 ? -17.219 -9.109 -16.156 1 94.88 97 ASN A O 1
ATOM 760 N N . LEU A 1 98 ? -15.305 -8.109 -15.641 1 93.94 98 LEU A N 1
ATOM 761 C CA . LEU A 1 98 ? -14.531 -9.344 -15.766 1 93.94 98 LEU A CA 1
ATOM 762 C C . LEU A 1 98 ? -15.039 -10.398 -14.789 1 93.94 98 LEU A C 1
ATOM 764 O O . LEU A 1 98 ? -15.023 -11.594 -15.102 1 93.94 98 LEU A O 1
ATOM 768 N N . CYS A 1 99 ? -15.445 -9.953 -13.609 1 96.12 99 CYS A N 1
ATOM 769 C CA . CYS A 1 99 ? -15.859 -10.867 -12.547 1 96.12 99 CYS A CA 1
ATOM 770 C C . CYS A 1 99 ? -17.375 -11.023 -12.523 1 96.12 99 CYS A C 1
ATOM 772 O O . CYS A 1 99 ? -17.922 -11.664 -11.625 1 96.12 99 CYS A O 1
ATOM 774 N N . GLU A 1 100 ? -18.078 -10.422 -13.453 1 96.56 100 GLU A N 1
ATOM 775 C CA . GLU A 1 100 ? -19.5 -10.578 -13.711 1 96.56 100 GLU A CA 1
ATOM 776 C C . GLU A 1 100 ? -20.344 -10.062 -12.547 1 96.56 100 GLU A C 1
ATOM 778 O O . GLU A 1 100 ? -21.234 -10.766 -12.055 1 96.56 100 GLU A O 1
ATOM 783 N N . ILE A 1 101 ? -20.094 -8.891 -12.18 1 97.5 101 ILE A N 1
ATOM 784 C CA . ILE A 1 101 ? -20.953 -8.195 -11.227 1 97.5 101 ILE A CA 1
ATOM 785 C C . ILE A 1 101 ? -21.391 -6.855 -11.805 1 97.5 101 ILE A C 1
ATOM 787 O O . ILE A 1 101 ? -20.594 -6.16 -12.445 1 97.5 101 ILE A O 1
ATOM 791 N N . GLU A 1 102 ? -22.656 -6.5 -11.578 1 96.94 102 GLU A N 1
ATOM 792 C CA . GLU A 1 102 ? -23.234 -5.273 -12.133 1 96.94 102 GLU A CA 1
ATOM 793 C C . GLU A 1 102 ? -22.609 -4.039 -11.484 1 96.94 102 GLU A C 1
ATOM 795 O O . GLU A 1 102 ? -22.297 -4.051 -10.289 1 96.94 102 GLU A O 1
ATOM 800 N N . LYS A 1 103 ? -22.578 -2.975 -12.234 1 95.31 103 LYS A N 1
ATOM 801 C CA . LYS A 1 103 ? -21.969 -1.718 -11.797 1 95.31 103 LYS A CA 1
ATOM 802 C C . LYS A 1 103 ? -22.656 -1.195 -10.539 1 95.31 103 LYS A C 1
ATOM 804 O O . LYS A 1 103 ? -22 -0.618 -9.664 1 95.31 103 LYS A O 1
ATOM 809 N N . SER A 1 104 ? -23.906 -1.411 -10.398 1 96 104 SER A N 1
ATOM 810 C CA . SER A 1 104 ? -24.672 -0.88 -9.273 1 96 104 SER A CA 1
ATOM 811 C C . SER A 1 104 ? -24.516 -1.76 -8.031 1 96 104 SER A C 1
ATOM 813 O O . SER A 1 104 ? -24.906 -1.365 -6.934 1 96 104 SER A O 1
ATOM 815 N N . LYS A 1 105 ? -23.828 -2.887 -8.219 1 96.69 105 LYS A N 1
ATOM 816 C CA . LYS A 1 105 ? -23.859 -3.869 -7.137 1 96.69 105 LYS A CA 1
ATOM 817 C C . LYS A 1 105 ? -22.469 -4.105 -6.57 1 96.69 105 LYS A C 1
ATOM 819 O O . LYS A 1 105 ? -22.312 -4.836 -5.59 1 96.69 105 LYS A O 1
ATOM 824 N N . TYR A 1 106 ? -21.516 -3.482 -7.191 1 97.06 106 TYR A N 1
ATOM 825 C CA . TYR A 1 106 ? -20.172 -3.75 -6.688 1 97.06 106 TYR A CA 1
ATOM 826 C C . TYR A 1 106 ? -19.578 -2.51 -6.027 1 97.06 106 TYR A C 1
ATOM 828 O O . TYR A 1 106 ? -20.062 -1.396 -6.234 1 97.06 106 TYR A O 1
ATOM 836 N N . TRP A 1 107 ? -18.688 -2.766 -5.191 1 96.56 107 TRP A N 1
ATOM 837 C CA . TRP A 1 107 ? -17.75 -1.773 -4.672 1 96.56 107 TRP A CA 1
ATOM 838 C C . TRP A 1 107 ? -16.312 -2.264 -4.797 1 96.56 107 TRP A C 1
ATOM 840 O O . TRP A 1 107 ? -16.078 -3.459 -4.984 1 96.56 107 TRP A O 1
ATOM 850 N N . GLY A 1 108 ? -15.406 -1.41 -4.773 1 97.38 108 GLY A N 1
ATOM 851 C CA . GLY A 1 108 ? -14 -1.77 -4.84 1 97.38 108 GLY A CA 1
ATOM 852 C C . GLY A 1 108 ? -13.078 -0.567 -4.93 1 97.38 108 GLY A C 1
ATOM 853 O O . GLY A 1 108 ? -13.539 0.576 -4.91 1 97.38 108 GLY A O 1
ATOM 854 N N . TYR A 1 109 ? -11.805 -0.801 -4.992 1 97.38 109 TYR A N 1
ATOM 855 C CA . TYR A 1 109 ? -10.812 0.246 -5.203 1 97.38 109 TYR A CA 1
ATOM 856 C C . TYR A 1 109 ? -9.516 -0.337 -5.75 1 97.38 109 TYR A C 1
ATOM 858 O O . TYR A 1 109 ? -9.312 -1.553 -5.719 1 97.38 109 TYR A O 1
ATOM 866 N N . VAL A 1 110 ? -8.711 0.475 -6.371 1 98.31 110 VAL A N 1
ATOM 867 C CA . VAL A 1 110 ? -7.375 0.086 -6.812 1 98.31 110 VAL A CA 1
ATOM 868 C C . VAL A 1 110 ? -6.434 0.025 -5.609 1 98.31 110 VAL A C 1
ATOM 870 O O . VAL A 1 110 ? -6.328 0.988 -4.848 1 98.31 110 VAL A O 1
ATOM 873 N N . THR A 1 111 ? -5.816 -1.112 -5.441 1 98.38 111 THR A N 1
ATOM 874 C CA . THR A 1 111 ? -5.004 -1.38 -4.258 1 98.38 111 THR A CA 1
ATOM 875 C C . THR A 1 111 ? -3.52 -1.187 -4.566 1 98.38 111 THR A C 1
ATOM 877 O O . THR A 1 111 ? -3.148 -0.913 -5.711 1 98.38 111 THR A O 1
ATOM 880 N N . THR A 1 112 ? -2.701 -1.322 -3.531 1 97.69 112 THR A N 1
ATOM 881 C CA . THR A 1 112 ? -1.251 -1.236 -3.668 1 97.69 112 THR A CA 1
ATOM 882 C C . THR A 1 112 ? -0.67 -2.572 -4.121 1 97.69 112 THR A C 1
ATOM 884 O O . THR A 1 112 ? 0.533 -2.682 -4.367 1 97.69 112 THR A O 1
ATOM 887 N N . GLY A 1 113 ? -1.482 -3.594 -4.242 1 97.31 113 GLY A N 1
ATOM 888 C CA . GLY A 1 113 ? -1.067 -4.918 -4.68 1 97.31 113 GLY A CA 1
ATOM 889 C C . GLY A 1 113 ? -2.043 -6.008 -4.281 1 97.31 113 GLY A C 1
ATOM 890 O O . GLY A 1 113 ? -3.123 -5.727 -3.76 1 97.31 113 GLY A O 1
ATOM 891 N N . GLY A 1 114 ? -1.642 -7.23 -4.582 1 97.31 114 GLY A N 1
ATOM 892 C CA . GLY A 1 114 ? -2.494 -8.367 -4.266 1 97.31 114 GLY A CA 1
ATOM 893 C C . GLY A 1 114 ? -2.719 -8.547 -2.777 1 97.31 114 GLY A C 1
ATOM 894 O O . GLY A 1 114 ? -3.824 -8.875 -2.348 1 97.31 114 GLY A O 1
ATOM 895 N N . THR A 1 115 ? -1.715 -8.312 -1.987 1 97.56 115 THR A N 1
ATOM 896 C CA . THR A 1 115 ? -1.811 -8.508 -0.544 1 97.56 115 THR A CA 1
ATOM 897 C C . THR A 1 115 ? -2.826 -7.539 0.062 1 97.56 115 THR A C 1
ATOM 899 O O . THR A 1 115 ? -3.607 -7.922 0.936 1 97.56 115 THR A O 1
ATOM 902 N N . GLU A 1 116 ? -2.785 -6.32 -0.392 1 98.25 116 GLU A N 1
ATOM 903 C CA . GLU A 1 116 ? -3.795 -5.402 0.128 1 98.25 116 GLU A CA 1
ATOM 904 C C . GLU A 1 116 ? -5.199 -5.848 -0.262 1 98.25 116 GLU A C 1
ATOM 906 O O . GLU A 1 116 ? -6.148 -5.668 0.502 1 98.25 116 GLU A O 1
ATOM 911 N N . GLY A 1 117 ? -5.355 -6.328 -1.491 1 98.62 117 GLY A N 1
ATOM 912 C CA . GLY A 1 117 ? -6.641 -6.898 -1.864 1 98.62 117 GLY A CA 1
ATOM 913 C C . GLY A 1 117 ? -7.09 -8.016 -0.939 1 98.62 117 GLY A C 1
ATOM 914 O O . GLY A 1 117 ? -8.266 -8.086 -0.569 1 98.62 117 GLY A O 1
ATOM 915 N N . ASN A 1 118 ? -6.156 -8.891 -0.575 1 98.75 118 ASN A N 1
ATOM 916 C CA . ASN A 1 118 ? -6.457 -9.969 0.362 1 98.75 118 ASN A CA 1
ATOM 917 C C . ASN A 1 118 ? -6.801 -9.43 1.746 1 98.75 118 ASN A C 1
ATOM 919 O O . ASN A 1 118 ? -7.719 -9.93 2.4 1 98.75 118 ASN A O 1
ATOM 923 N N . LEU A 1 119 ? -6.047 -8.406 2.152 1 98.62 119 LEU A N 1
ATOM 924 C CA . LEU A 1 119 ? -6.344 -7.762 3.424 1 98.62 119 LEU A CA 1
ATOM 925 C C . LEU A 1 119 ? -7.793 -7.285 3.463 1 98.62 119 LEU A C 1
ATOM 927 O O . LEU A 1 119 ? -8.516 -7.562 4.418 1 98.62 119 LEU A O 1
ATOM 931 N N . HIS A 1 120 ? -8.172 -6.621 2.467 1 98.19 120 HIS A N 1
ATOM 932 C CA . HIS A 1 120 ? -9.508 -6.027 2.441 1 98.19 120 HIS A CA 1
ATOM 933 C C . HIS A 1 120 ? -10.586 -7.102 2.326 1 98.19 120 HIS A C 1
ATOM 935 O O . HIS A 1 120 ? -11.586 -7.059 3.045 1 98.19 120 HIS A O 1
ATOM 941 N N . GLY A 1 121 ? -10.391 -8.031 1.381 1 98.56 121 GLY A N 1
ATOM 942 C CA . GLY A 1 121 ? -11.383 -9.078 1.187 1 98.56 121 GLY A CA 1
ATOM 943 C C . GLY A 1 121 ? -11.641 -9.898 2.438 1 98.56 121 GLY A C 1
ATOM 944 O O . GLY A 1 121 ? -12.789 -10.156 2.793 1 98.56 121 GLY A O 1
ATOM 945 N N . ILE A 1 122 ? -10.602 -10.289 3.105 1 98.69 122 ILE A N 1
ATOM 946 C CA . ILE A 1 122 ? -10.734 -11.102 4.309 1 98.69 122 ILE A CA 1
ATOM 947 C C . ILE A 1 122 ? -11.344 -10.258 5.43 1 98.69 122 ILE A C 1
ATOM 949 O O . ILE A 1 122 ? -12.141 -10.758 6.227 1 98.69 122 ILE A O 1
ATOM 953 N N . LEU A 1 123 ? -10.953 -8.977 5.492 1 97.81 123 LEU A N 1
ATOM 954 C CA . LEU A 1 123 ? -11.562 -8.086 6.48 1 97.81 123 LEU A CA 1
ATOM 955 C C . LEU A 1 123 ? -13.07 -8.023 6.297 1 97.81 123 LEU A C 1
ATOM 957 O O . LEU A 1 123 ? -13.828 -8.086 7.273 1 97.81 123 LEU A O 1
ATOM 961 N N . VAL A 1 124 ? -13.523 -7.852 5.039 1 97.25 124 VAL A N 1
ATOM 962 C CA . VAL A 1 124 ? -14.953 -7.812 4.746 1 97.25 124 VAL A CA 1
ATOM 963 C C . VAL A 1 124 ? -15.617 -9.102 5.227 1 97.25 124 VAL A C 1
ATOM 965 O O . VAL A 1 124 ? -16.656 -9.062 5.879 1 97.25 124 VAL A O 1
ATOM 968 N N . GLY A 1 125 ? -15.008 -10.25 4.898 1 97.62 125 GLY A N 1
ATOM 969 C CA . GLY A 1 125 ? -15.531 -11.523 5.363 1 97.62 125 GLY A CA 1
ATOM 970 C C . GLY A 1 125 ? -15.641 -11.609 6.871 1 97.62 125 GLY A C 1
ATOM 971 O O . GLY A 1 125 ? -16.672 -12.055 7.398 1 97.62 125 GLY A O 1
ATOM 972 N N . ARG A 1 126 ? -14.594 -11.172 7.559 1 97.19 126 ARG A N 1
ATOM 973 C CA . ARG A 1 126 ? -14.555 -11.227 9.016 1 97.19 126 ARG A CA 1
ATOM 974 C C . ARG A 1 126 ? -15.633 -10.328 9.625 1 97.19 126 ARG A C 1
ATOM 976 O O . ARG A 1 126 ? -16.234 -10.68 10.633 1 97.19 126 ARG A O 1
ATOM 983 N N . GLU A 1 127 ? -15.805 -9.125 9.055 1 94.94 127 GLU A N 1
ATOM 984 C CA . GLU A 1 127 ? -16.797 -8.211 9.602 1 94.94 127 GLU A CA 1
ATOM 985 C C . GLU A 1 127 ? -18.219 -8.711 9.328 1 94.94 127 GLU A C 1
ATOM 987 O O . GLU A 1 127 ? -19.141 -8.461 10.117 1 94.94 127 GLU A O 1
ATOM 992 N N . GLN A 1 128 ? -18.422 -9.453 8.242 1 95.19 128 GLN A N 1
ATOM 993 C CA . GLN A 1 128 ? -19.703 -10.086 7.957 1 95.19 128 GLN A CA 1
ATOM 994 C C . GLN A 1 128 ? -19.953 -11.258 8.898 1 95.19 128 GLN A C 1
ATOM 996 O O . GLN A 1 128 ? -21.109 -11.547 9.25 1 95.19 128 GLN A O 1
ATOM 1001 N N . LEU A 1 129 ? -18.922 -11.977 9.211 1 97.38 129 LEU A N 1
ATOM 1002 C CA . LEU A 1 129 ? -18.969 -13.148 10.07 1 97.38 129 LEU A CA 1
ATOM 1003 C C . LEU A 1 129 ? -17.906 -13.055 11.172 1 97.38 129 LEU A C 1
ATOM 1005 O O . LEU A 1 129 ? -16.922 -13.781 11.148 1 97.38 129 LEU A O 1
ATOM 1009 N N . PRO A 1 130 ? -18.141 -12.258 12.203 1 95.81 130 PRO A N 1
ATOM 1010 C CA . PRO A 1 130 ? -17.125 -11.883 13.18 1 95.81 130 PRO A CA 1
ATOM 1011 C C . PRO A 1 130 ? -16.531 -13.086 13.906 1 95.81 130 PRO A C 1
ATOM 1013 O O . PRO A 1 130 ? -15.375 -13.039 14.352 1 95.81 130 PRO A O 1
ATOM 1016 N N . ASP A 1 131 ? -17.25 -14.203 14 1 97.44 131 ASP A N 1
ATOM 1017 C CA . ASP A 1 131 ? -16.766 -15.391 14.695 1 97.44 131 ASP A CA 1
ATOM 1018 C C . ASP A 1 131 ? -16.359 -16.484 13.703 1 97.44 131 ASP A C 1
ATOM 1020 O O . ASP A 1 131 ? -16.172 -17.641 14.094 1 97.44 131 ASP A O 1
ATOM 1024 N N . GLY A 1 132 ? -16.266 -16.125 12.469 1 98.56 132 GLY A N 1
ATOM 1025 C CA . GLY A 1 132 ? -15.953 -17.094 11.438 1 98.56 132 GLY A CA 1
ATOM 1026 C C . GLY A 1 132 ? -14.531 -17.609 11.5 1 98.56 132 GLY A C 1
ATOM 1027 O O . GLY A 1 132 ? -13.633 -16.906 11.961 1 98.56 132 GLY A O 1
ATOM 1028 N N . ILE A 1 133 ? -14.352 -18.828 11.023 1 98.88 133 ILE A N 1
ATOM 1029 C CA . ILE A 1 133 ? -13.039 -19.438 10.875 1 98.88 133 ILE A CA 1
ATOM 1030 C C . ILE A 1 133 ? -12.555 -19.266 9.438 1 98.88 133 ILE A C 1
ATOM 1032 O O . ILE A 1 133 ? -13.305 -19.5 8.492 1 98.88 133 ILE A O 1
ATOM 1036 N N . LEU A 1 134 ? -11.312 -18.781 9.289 1 98.94 134 LEU A N 1
ATOM 1037 C CA . LEU A 1 134 ? -10.719 -18.688 7.961 1 98.94 134 LEU A CA 1
ATOM 1038 C C . LEU A 1 134 ? -10.133 -20.031 7.531 1 98.94 134 LEU A C 1
ATOM 1040 O O . LEU A 1 134 ? -9.312 -20.625 8.242 1 98.94 134 LEU A O 1
ATOM 1044 N N . TYR A 1 135 ? -10.625 -20.562 6.441 1 98.94 135 TYR A N 1
ATOM 1045 C CA . TYR A 1 135 ? -10.062 -21.766 5.816 1 98.94 135 TYR A CA 1
ATOM 1046 C C . TYR A 1 135 ? -9.25 -21.406 4.578 1 98.94 135 TYR A C 1
ATOM 1048 O O . TYR A 1 135 ? -9.758 -20.734 3.672 1 98.94 135 TYR A O 1
ATOM 1056 N N . ALA A 1 136 ? -8.016 -21.797 4.527 1 98.75 136 ALA A N 1
ATOM 1057 C CA . ALA A 1 136 ? -7.117 -21.578 3.396 1 98.75 136 ALA A CA 1
ATOM 1058 C C . ALA A 1 136 ? -6.215 -22.781 3.162 1 98.75 136 ALA A C 1
ATOM 1060 O O . ALA A 1 136 ? -5.809 -23.453 4.113 1 98.75 136 ALA A O 1
ATOM 1061 N N . SER A 1 137 ? -5.926 -23.062 1.926 1 98.44 137 SER A N 1
ATOM 1062 C CA . SER A 1 137 ? -5.047 -24.188 1.658 1 98.44 137 SER A CA 1
ATOM 1063 C C . SER A 1 137 ? -3.613 -23.891 2.078 1 98.44 137 SER A C 1
ATOM 1065 O O . SER A 1 137 ? -3.223 -22.719 2.184 1 98.44 137 SER A O 1
ATOM 1067 N N . GLN A 1 138 ? -2.83 -24.906 2.262 1 96.5 138 GLN A N 1
ATOM 1068 C CA . GLN A 1 138 ? -1.444 -24.75 2.693 1 96.5 138 GLN A CA 1
ATOM 1069 C C . GLN A 1 138 ? -0.601 -24.078 1.612 1 96.5 138 GLN A C 1
ATOM 1071 O O . GLN A 1 138 ? 0.474 -23.562 1.897 1 96.5 138 GLN A O 1
ATOM 1076 N N . ASP A 1 139 ? -1.148 -24.062 0.355 1 95.88 139 ASP A N 1
ATOM 1077 C CA . ASP A 1 139 ? -0.394 -23.469 -0.741 1 95.88 139 ASP A CA 1
ATOM 1078 C C . ASP A 1 139 ? -0.852 -22.031 -1.004 1 95.88 139 ASP A C 1
ATOM 1080 O O . ASP A 1 139 ? -0.441 -21.422 -1.988 1 95.88 139 ASP A O 1
ATOM 1084 N N . SER A 1 140 ? -1.738 -21.531 -0.093 1 97.44 140 SER A N 1
ATOM 1085 C CA . SER A 1 140 ? -2.15 -20.141 -0.218 1 97.44 140 SER A CA 1
ATOM 1086 C C . SER A 1 140 ? -0.97 -19.188 -0.025 1 97.44 140 SER A C 1
ATOM 1088 O O . SER A 1 140 ? 0.009 -19.547 0.638 1 97.44 140 SER A O 1
ATOM 1090 N N . HIS A 1 141 ? -1.036 -18.078 -0.692 1 95.81 141 HIS A N 1
ATOM 1091 C CA . HIS A 1 141 ? -0.022 -17.047 -0.512 1 95.81 141 HIS A CA 1
ATOM 1092 C C . HIS A 1 141 ? 0.179 -16.719 0.964 1 95.81 141 HIS A C 1
ATOM 1094 O O . HIS A 1 141 ? -0.784 -16.688 1.734 1 95.81 141 HIS A O 1
ATOM 1100 N N . TYR A 1 142 ? 1.355 -16.469 1.406 1 92.62 142 TYR A N 1
ATOM 1101 C CA . TYR A 1 142 ? 1.701 -16.297 2.811 1 92.62 142 TYR A CA 1
ATOM 1102 C C . TYR A 1 142 ? 0.901 -15.148 3.426 1 92.62 142 TYR A C 1
ATOM 1104 O O . TYR A 1 142 ? 0.666 -15.133 4.637 1 92.62 142 TYR A O 1
ATOM 1112 N N . SER A 1 143 ? 0.479 -14.164 2.592 1 95.62 143 SER A N 1
ATOM 1113 C CA . SER A 1 143 ? -0.263 -13.016 3.102 1 95.62 143 SER A CA 1
ATOM 1114 C C . SER A 1 143 ? -1.561 -13.453 3.775 1 95.62 143 SER A C 1
ATOM 1116 O O . SER A 1 143 ? -2.045 -12.781 4.695 1 95.62 143 SER A O 1
ATOM 1118 N N . ILE A 1 144 ? -2.111 -14.539 3.354 1 97.62 144 ILE A N 1
ATOM 1119 C CA . ILE A 1 144 ? -3.387 -15 3.893 1 97.62 144 ILE A CA 1
ATOM 1120 C C . ILE A 1 144 ? -3.221 -15.367 5.367 1 97.62 144 ILE A C 1
ATOM 1122 O O . ILE A 1 144 ? -4.035 -14.977 6.207 1 97.62 144 ILE A O 1
ATOM 1126 N N . PHE A 1 145 ? -2.225 -16.047 5.684 1 96 145 PHE A N 1
ATOM 1127 C CA . PHE A 1 145 ? -1.977 -16.469 7.055 1 96 145 PHE A CA 1
ATOM 1128 C C . PHE A 1 145 ? -1.516 -15.289 7.91 1 96 145 PHE A C 1
ATOM 1130 O O . PHE A 1 145 ? -1.872 -15.195 9.086 1 96 145 PHE A O 1
ATOM 1137 N N . LYS A 1 146 ? -0.707 -14.445 7.328 1 94.12 146 LYS A N 1
ATOM 1138 C CA . LYS A 1 146 ? -0.327 -13.211 8.008 1 94.12 146 LYS A CA 1
ATOM 1139 C C . LYS A 1 146 ? -1.557 -12.383 8.367 1 94.12 146 LYS A C 1
ATOM 1141 O O . LYS A 1 146 ? -1.648 -11.844 9.469 1 94.12 146 LYS A O 1
ATOM 1146 N N . ILE A 1 147 ? -2.473 -12.266 7.492 1 97.31 147 ILE A N 1
ATOM 1147 C CA . ILE A 1 147 ? -3.701 -11.5 7.68 1 97.31 147 ILE A CA 1
ATOM 1148 C C . ILE A 1 147 ? -4.523 -12.117 8.805 1 97.31 147 ILE A C 1
ATOM 1150 O O . ILE A 1 147 ? -5.062 -11.398 9.656 1 97.31 147 ILE A O 1
ATOM 1154 N N . ALA A 1 148 ? -4.613 -13.422 8.797 1 97.19 148 ALA A N 1
ATOM 1155 C CA . ALA A 1 148 ? -5.34 -14.102 9.867 1 97.19 148 ALA A CA 1
ATOM 1156 C C . ALA A 1 148 ? -4.77 -13.734 11.234 1 97.19 148 ALA A C 1
ATOM 1158 O O . ALA A 1 148 ? -5.523 -13.477 12.18 1 97.19 148 ALA A O 1
ATOM 1159 N N . ARG A 1 149 ? -3.484 -13.711 11.328 1 94.69 149 ARG A N 1
ATOM 1160 C CA . ARG A 1 149 ? -2.828 -13.359 12.586 1 94.69 149 ARG A CA 1
ATOM 1161 C C . ARG A 1 149 ? -3.07 -11.891 12.93 1 94.69 149 ARG A C 1
ATOM 1163 O O . ARG A 1 149 ? -3.393 -11.562 14.078 1 94.69 149 ARG A O 1
ATOM 1170 N N . MET A 1 150 ? -2.912 -11.07 11.969 1 95.75 150 MET A N 1
ATOM 1171 C CA . MET A 1 150 ? -3.107 -9.641 12.18 1 95.75 150 MET A CA 1
ATOM 1172 C C . MET A 1 150 ? -4.523 -9.352 12.672 1 95.75 150 MET A C 1
ATOM 1174 O O . MET A 1 150 ? -4.719 -8.516 13.555 1 95.75 150 MET A O 1
ATOM 1178 N N . TYR A 1 151 ? -5.508 -10.055 12.102 1 97.44 151 TYR A N 1
ATOM 1179 C CA . TYR A 1 151 ? -6.914 -9.797 12.391 1 97.44 151 TYR A CA 1
ATOM 1180 C C . TYR A 1 151 ? -7.402 -10.648 13.555 1 97.44 151 TYR A C 1
ATOM 1182 O O . TYR A 1 151 ? -8.586 -10.617 13.898 1 97.44 151 TYR A O 1
ATOM 1190 N N . ARG A 1 152 ? -6.52 -11.477 14.195 1 97.19 152 ARG A N 1
ATOM 1191 C CA . ARG A 1 152 ? -6.844 -12.375 15.297 1 97.19 152 ARG A CA 1
ATOM 1192 C C . ARG A 1 152 ? -8.016 -13.281 14.93 1 97.19 152 ARG A C 1
ATOM 1194 O O . ARG A 1 152 ? -8.984 -13.391 15.695 1 97.19 152 ARG A O 1
ATOM 1201 N N . MET A 1 153 ? -7.859 -13.922 13.781 1 98.06 153 MET A N 1
ATOM 1202 C CA . MET A 1 153 ? -8.836 -14.898 13.32 1 98.06 153 MET A CA 1
ATOM 1203 C C . MET A 1 153 ? -8.336 -16.328 13.562 1 98.06 153 MET A C 1
ATOM 1205 O O . MET A 1 153 ? -7.141 -16.594 13.445 1 98.06 153 MET A O 1
ATOM 1209 N N . GLN A 1 154 ? -9.297 -17.188 13.945 1 98.31 154 GLN A N 1
ATOM 1210 C CA . GLN A 1 154 ? -8.969 -18.609 13.836 1 98.31 154 GLN A CA 1
ATOM 1211 C C . GLN A 1 154 ? -8.789 -19.016 12.383 1 98.31 154 GLN A C 1
ATOM 1213 O O . GLN A 1 154 ? -9.578 -18.641 11.516 1 98.31 154 GLN A O 1
ATOM 1218 N N . CYS A 1 155 ? -7.676 -19.672 12.125 1 98.25 155 CYS A N 1
ATOM 1219 C CA . CYS A 1 155 ? -7.336 -20.062 10.758 1 98.25 155 CYS A CA 1
ATOM 1220 C C . CYS A 1 155 ? -7.008 -21.547 10.664 1 98.25 155 CYS A C 1
ATOM 1222 O O . CYS A 1 155 ? -6.238 -22.062 11.477 1 98.25 155 CYS A O 1
ATOM 1224 N N . MET A 1 156 ? -7.66 -22.203 9.766 1 98.5 156 MET A N 1
ATOM 1225 C CA . MET A 1 156 ? -7.398 -23.625 9.5 1 98.5 156 MET A CA 1
ATOM 1226 C C . MET A 1 156 ? -6.707 -23.812 8.156 1 98.5 156 MET A C 1
ATOM 1228 O O . MET A 1 156 ? -7.227 -23.375 7.125 1 98.5 156 MET A O 1
ATOM 1232 N N . LYS A 1 157 ? -5.574 -24.422 8.234 1 98 157 LYS A N 1
ATOM 1233 C CA . LYS A 1 157 ? -4.852 -24.766 7.016 1 98 157 LYS A CA 1
ATOM 1234 C C . LYS A 1 157 ? -5.355 -26.078 6.43 1 98 157 LYS A C 1
ATOM 1236 O O . LYS A 1 157 ? -5.344 -27.109 7.105 1 98 157 LYS A O 1
ATOM 1241 N N . VAL A 1 158 ? -5.766 -26.047 5.199 1 98.75 158 VAL A N 1
ATOM 1242 C CA . VAL A 1 158 ? -6.289 -27.219 4.504 1 98.75 158 VAL A CA 1
ATOM 1243 C C . VAL A 1 158 ? -5.211 -27.797 3.59 1 98.75 158 VAL A C 1
ATOM 1245 O O . VAL A 1 158 ? -4.465 -27.062 2.951 1 98.75 158 VAL A O 1
ATOM 1248 N N . SER A 1 159 ? -5.148 -29.078 3.445 1 98.19 159 SER A N 1
ATOM 1249 C CA . SER A 1 159 ? -4.191 -29.719 2.547 1 98.19 159 SER A CA 1
ATOM 1250 C C . SER A 1 159 ? -4.523 -29.422 1.088 1 98.19 159 SER A C 1
ATOM 1252 O O . SER A 1 159 ? -5.609 -28.922 0.78 1 98.19 159 SER A O 1
ATOM 1254 N N . THR A 1 160 ? -3.541 -29.719 0.239 1 97.94 160 THR A N 1
ATOM 1255 C CA . THR A 1 160 ? -3.719 -29.5 -1.193 1 97.94 160 THR A CA 1
ATOM 1256 C C . THR A 1 160 ? -3.502 -30.812 -1.961 1 97.94 160 THR A C 1
ATOM 1258 O O . THR A 1 160 ? -2.846 -31.719 -1.465 1 97.94 160 THR A O 1
ATOM 1261 N N . LEU A 1 161 ? -4.102 -30.891 -3.131 1 97.12 161 LEU A N 1
ATOM 1262 C CA . LEU A 1 161 ? -3.742 -31.906 -4.113 1 97.12 161 LEU A CA 1
ATOM 1263 C C . LEU A 1 161 ? -2.355 -31.641 -4.688 1 97.12 161 LEU A C 1
ATOM 1265 O O . LEU A 1 161 ? -1.772 -30.578 -4.449 1 97.12 161 LEU A O 1
ATOM 1269 N N . VAL A 1 162 ? -1.858 -32.562 -5.441 1 94.94 162 VAL A N 1
ATOM 1270 C CA . VAL A 1 162 ? -0.537 -32.438 -6.047 1 94.94 162 VAL A CA 1
ATOM 1271 C C . VAL A 1 162 ? -0.517 -31.234 -6.984 1 94.94 162 VAL A C 1
ATOM 1273 O O . VAL A 1 162 ? 0.503 -30.562 -7.102 1 94.94 162 VAL A O 1
ATOM 1276 N N . SER A 1 163 ? -1.64 -30.906 -7.578 1 96.19 163 SER A N 1
ATOM 1277 C CA . SER A 1 163 ? -1.751 -29.797 -8.516 1 96.19 163 SER A CA 1
ATOM 1278 C C . SER A 1 163 ? -1.699 -28.453 -7.793 1 96.19 163 SER A C 1
ATOM 1280 O O . SER A 1 163 ? -1.516 -27.406 -8.422 1 96.19 163 SER A O 1
ATOM 1282 N N . GLY A 1 164 ? -1.84 -28.438 -6.473 1 97.12 164 GLY A N 1
ATOM 1283 C CA . GLY A 1 164 ? -1.843 -27.219 -5.688 1 97.12 164 GLY A CA 1
ATOM 1284 C C . GLY A 1 164 ? -3.236 -26.766 -5.285 1 97.12 164 GLY A C 1
ATOM 1285 O O . GLY A 1 164 ? -3.389 -25.859 -4.461 1 97.12 164 GLY A O 1
ATOM 1286 N N . GLU A 1 165 ? -4.285 -27.406 -5.789 1 97.94 165 GLU A N 1
ATOM 1287 C CA . GLU A 1 165 ? -5.664 -27.062 -5.465 1 97.94 165 GLU A CA 1
ATOM 1288 C C 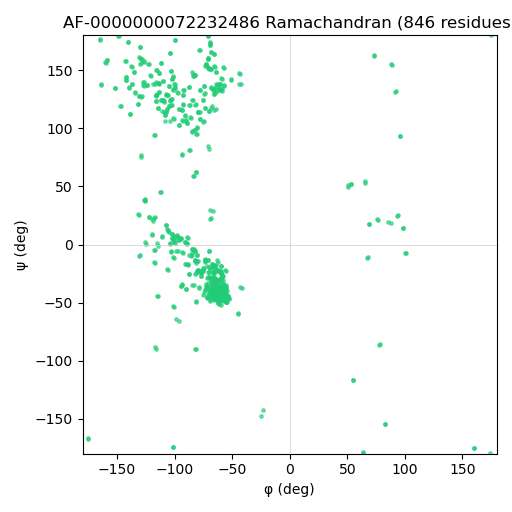. GLU A 1 165 ? -6.023 -27.484 -4.047 1 97.94 165 GLU A C 1
ATOM 1290 O O . GLU A 1 165 ? -5.492 -28.484 -3.541 1 97.94 165 GLU A O 1
ATOM 1295 N N . ILE A 1 166 ? -6.973 -26.828 -3.492 1 98.62 166 ILE A N 1
ATOM 1296 C CA . ILE A 1 166 ? -7.441 -27.141 -2.148 1 98.62 166 ILE A CA 1
ATOM 1297 C C . ILE A 1 166 ? -8.062 -28.547 -2.137 1 98.62 166 ILE A C 1
ATOM 1299 O O . ILE A 1 166 ? -8.766 -28.922 -3.072 1 98.62 166 ILE A O 1
ATOM 1303 N N . ASP A 1 167 ? -7.699 -29.344 -1.126 1 98.75 167 ASP A N 1
ATOM 1304 C CA . ASP A 1 167 ? -8.297 -30.672 -0.939 1 98.75 167 ASP A CA 1
ATOM 1305 C C . ASP A 1 167 ? -9.68 -30.547 -0.303 1 98.75 167 ASP A C 1
ATOM 1307 O O . ASP A 1 167 ? -9.797 -30.453 0.919 1 98.75 167 ASP A O 1
ATOM 1311 N N . CYS A 1 168 ? -10.742 -30.781 -1.028 1 98.56 168 CYS A N 1
ATOM 1312 C CA . CYS A 1 168 ? -12.102 -30.562 -0.563 1 98.56 168 CYS A CA 1
ATOM 1313 C C . CYS A 1 168 ? -12.531 -31.656 0.408 1 98.56 168 CYS A C 1
ATOM 1315 O O . CYS A 1 168 ? -13.453 -31.469 1.201 1 98.56 168 CYS A O 1
ATOM 1317 N N . ASP A 1 169 ? -11.867 -32.844 0.346 1 98.56 169 ASP A N 1
ATOM 1318 C CA . ASP A 1 169 ? -12.164 -33.875 1.342 1 98.56 169 ASP A CA 1
ATOM 1319 C C . ASP A 1 169 ? -11.734 -33.438 2.736 1 98.56 169 ASP A C 1
ATOM 1321 O O . ASP A 1 169 ? -12.477 -33.594 3.705 1 98.56 169 ASP A O 1
ATOM 1325 N N . GLU A 1 170 ? -10.57 -32.906 2.773 1 98.75 170 GLU A N 1
ATOM 1326 C CA . GLU A 1 170 ? -10.117 -32.406 4.07 1 98.75 170 GLU A CA 1
ATOM 1327 C C . GLU A 1 170 ? -10.914 -31.188 4.5 1 98.75 170 GLU A C 1
ATOM 1329 O O . GLU A 1 170 ? -11.219 -31.031 5.684 1 98.75 170 GLU A O 1
ATOM 1334 N N . LEU A 1 171 ? -11.219 -30.312 3.535 1 98.81 171 LEU A N 1
ATOM 1335 C CA . LEU A 1 171 ? -12.062 -29.156 3.848 1 98.81 171 LEU A CA 1
ATOM 1336 C C . LEU A 1 171 ? -13.367 -29.609 4.492 1 98.81 171 LEU A C 1
ATOM 1338 O O . LEU A 1 171 ? -13.805 -29.031 5.492 1 98.81 171 LEU A O 1
ATOM 1342 N N . LYS A 1 172 ? -13.93 -30.641 3.91 1 98.75 172 LYS A N 1
ATOM 1343 C CA . LYS A 1 172 ? -15.172 -31.188 4.441 1 98.75 172 LYS A CA 1
ATOM 1344 C C . LYS A 1 172 ? -15 -31.641 5.887 1 98.75 172 LYS A C 1
ATOM 1346 O O . LYS A 1 172 ? -15.836 -31.344 6.742 1 98.75 172 LYS A O 1
ATOM 1351 N N . THR A 1 173 ? -13.953 -32.312 6.16 1 98.75 173 THR A N 1
ATOM 1352 C CA . THR A 1 173 ? -13.672 -32.812 7.5 1 98.75 173 THR A CA 1
ATOM 1353 C C . THR A 1 173 ? -13.555 -31.656 8.492 1 98.75 173 THR A C 1
ATOM 1355 O O . THR A 1 173 ? -14.125 -31.703 9.586 1 98.75 173 THR A O 1
ATOM 1358 N N . LEU A 1 174 ? -12.867 -30.641 8.117 1 98.69 174 LEU A N 1
ATOM 1359 C CA . LEU A 1 174 ? -12.633 -29.484 9 1 98.69 174 LEU A CA 1
ATOM 1360 C C . LEU A 1 174 ? -13.922 -28.703 9.211 1 98.69 174 LEU A C 1
ATOM 1362 O O . LEU A 1 174 ? -14.195 -28.25 10.328 1 98.69 174 LEU A O 1
ATOM 1366 N N . LEU A 1 175 ? -14.688 -28.547 8.141 1 98.69 175 LEU A N 1
ATOM 1367 C CA . LEU A 1 175 ? -15.953 -27.828 8.234 1 98.69 175 LEU A CA 1
ATOM 1368 C C . LEU A 1 175 ? -16.906 -28.531 9.203 1 98.69 175 LEU A C 1
ATOM 1370 O O . LEU A 1 175 ? -17.562 -27.875 10.016 1 98.69 175 LEU A O 1
ATOM 1374 N N . LEU A 1 176 ? -16.969 -29.844 9.109 1 98.56 176 LEU A N 1
ATOM 1375 C CA . LEU A 1 176 ? -17.859 -30.625 9.961 1 98.56 176 LEU A CA 1
ATOM 1376 C C . LEU A 1 176 ? -17.406 -30.562 11.414 1 98.56 176 LEU A C 1
ATOM 1378 O O . LEU A 1 176 ? -18.234 -30.547 12.328 1 98.56 176 LEU A O 1
ATOM 1382 N N . ALA A 1 177 ? -16.141 -30.5 11.648 1 98.5 177 ALA A N 1
ATOM 1383 C CA . ALA A 1 177 ? -15.594 -30.453 12.992 1 98.5 177 ALA A CA 1
ATOM 1384 C C . ALA A 1 177 ? -15.883 -29.125 13.664 1 98.5 177 ALA A C 1
ATOM 1386 O O . ALA A 1 177 ? -15.898 -29.016 14.891 1 98.5 177 ALA A O 1
ATOM 1387 N N . HIS A 1 178 ? -16.094 -28.062 12.859 1 98.12 178 HIS A N 1
ATOM 1388 C CA . HIS A 1 178 ? -16.312 -26.734 13.406 1 98.12 178 HIS A CA 1
ATOM 1389 C C . HIS A 1 178 ? -17.609 -26.125 12.875 1 98.12 178 HIS A C 1
ATOM 1391 O O . HIS A 1 178 ? -17.656 -24.922 12.57 1 98.12 178 HIS A O 1
ATOM 1397 N N . LYS A 1 179 ? -18.594 -26.938 12.734 1 96.88 179 LYS A N 1
ATOM 1398 C CA . LYS A 1 179 ? -19.859 -26.562 12.102 1 96.88 179 LYS A CA 1
ATOM 1399 C C . LYS A 1 179 ? -20.562 -25.484 12.914 1 96.88 179 LYS A C 1
ATOM 1401 O O . LYS A 1 179 ? -21.453 -24.781 12.398 1 96.88 179 LYS A O 1
ATOM 1406 N N . ASP A 1 180 ? -20.234 -25.266 14.148 1 97.38 180 ASP A N 1
ATOM 1407 C CA . ASP A 1 180 ? -20.859 -24.297 15.039 1 97.38 180 ASP A CA 1
ATOM 1408 C C . ASP A 1 180 ? -20.453 -22.875 14.695 1 97.38 180 ASP A C 1
ATOM 1410 O O . ASP A 1 180 ? -21.094 -21.906 15.133 1 97.38 180 ASP A O 1
ATOM 1414 N N . LYS A 1 181 ? -19.438 -22.672 13.906 1 98.31 181 LYS A N 1
ATOM 1415 C CA . LYS A 1 181 ? -18.953 -21.359 13.516 1 98.31 181 LYS A CA 1
ATOM 1416 C C . LYS A 1 181 ? -19.109 -21.141 12.016 1 98.31 181 LYS A C 1
ATOM 1418 O O . LYS A 1 181 ? -19.031 -22.078 11.234 1 98.31 181 LYS A O 1
ATOM 1423 N N . PRO A 1 182 ? -19.312 -19.844 11.602 1 98.69 182 PRO A N 1
ATOM 1424 C CA . PRO A 1 182 ? -19.344 -19.578 10.164 1 98.69 182 PRO A CA 1
ATOM 1425 C C . PRO A 1 182 ? -17.984 -19.828 9.492 1 98.69 182 PRO A C 1
ATOM 1427 O O . PRO A 1 182 ? -16.969 -19.969 10.172 1 98.69 182 PRO A O 1
ATOM 1430 N N . ALA A 1 183 ? -18.078 -19.922 8.18 1 98.88 183 ALA A N 1
ATOM 1431 C CA . ALA A 1 183 ? -16.875 -20.266 7.422 1 98.88 183 ALA A CA 1
ATOM 1432 C C . ALA A 1 183 ? -16.469 -19.125 6.484 1 98.88 183 ALA A C 1
ATOM 1434 O O . ALA A 1 183 ? -17.297 -18.625 5.727 1 98.88 183 ALA A O 1
ATOM 1435 N N . ILE A 1 184 ? -15.305 -18.656 6.605 1 98.94 184 ILE A N 1
ATOM 1436 C CA . ILE A 1 184 ? -14.672 -17.781 5.633 1 98.94 184 ILE A CA 1
ATOM 1437 C C . ILE A 1 184 ? -13.625 -18.547 4.832 1 98.94 184 ILE A C 1
ATOM 1439 O O . ILE A 1 184 ? -12.664 -19.078 5.395 1 98.94 184 ILE A O 1
ATOM 1443 N N . ILE A 1 185 ? -13.781 -18.641 3.492 1 98.88 185 ILE A N 1
ATOM 1444 C CA . ILE A 1 185 ? -12.938 -19.469 2.652 1 98.88 185 ILE A CA 1
ATOM 1445 C C . ILE A 1 185 ? -12.078 -18.594 1.742 1 98.88 185 ILE A C 1
ATOM 1447 O O . ILE A 1 185 ? -12.602 -17.734 1.035 1 98.88 185 ILE A O 1
ATOM 1451 N N . ASN A 1 186 ? -10.773 -18.781 1.796 1 98.88 186 ASN A N 1
ATOM 1452 C CA . ASN A 1 186 ? -9.891 -18.234 0.773 1 98.88 186 ASN A CA 1
ATOM 1453 C C . ASN A 1 186 ? -9.633 -19.234 -0.347 1 98.88 186 ASN A C 1
ATOM 1455 O O . ASN A 1 186 ? -9.125 -20.328 -0.101 1 98.88 186 ASN A O 1
ATOM 1459 N N . LEU A 1 187 ? -9.977 -18.875 -1.52 1 98.69 187 LEU A N 1
ATOM 1460 C CA . LEU A 1 187 ? -9.703 -19.688 -2.697 1 98.69 187 LEU A CA 1
ATOM 1461 C C . LEU A 1 187 ? -8.547 -19.109 -3.502 1 98.69 187 LEU A C 1
ATOM 1463 O O . LEU A 1 187 ? -8.453 -17.891 -3.666 1 98.69 187 LEU A O 1
ATOM 1467 N N . ASN A 1 188 ? -7.688 -19.984 -3.922 1 98.31 188 ASN A N 1
ATOM 1468 C CA . ASN A 1 188 ? -6.578 -19.578 -4.773 1 98.31 188 ASN A CA 1
ATOM 1469 C C . ASN A 1 188 ? -6.918 -19.734 -6.254 1 98.31 188 ASN A C 1
ATOM 1471 O O . ASN A 1 188 ? -7.195 -20.844 -6.715 1 98.31 188 ASN A O 1
ATOM 1475 N N . ILE A 1 189 ? -6.969 -18.656 -6.953 1 97.81 189 ILE A N 1
ATOM 1476 C CA . ILE A 1 189 ? -7.039 -18.688 -8.406 1 97.81 189 ILE A CA 1
ATOM 1477 C C . ILE A 1 189 ? -5.629 -18.578 -8.992 1 97.81 189 ILE A C 1
ATOM 1479 O O . ILE A 1 189 ? -5.262 -17.547 -9.562 1 97.81 189 ILE A O 1
ATOM 1483 N N . GLY A 1 190 ? -4.953 -19.734 -8.922 1 96.88 190 GLY A N 1
ATOM 1484 C CA . GLY A 1 190 ? -3.529 -19.781 -9.211 1 96.88 190 GLY A CA 1
ATOM 1485 C C . GLY A 1 190 ? -2.666 -19.688 -7.965 1 96.88 190 GLY A C 1
ATOM 1486 O O . GLY A 1 190 ? -2.322 -18.594 -7.52 1 96.88 190 GLY A O 1
ATOM 1487 N N . THR A 1 191 ? -2.283 -20.828 -7.402 1 96.44 191 THR A N 1
ATOM 1488 C CA . THR A 1 191 ? -1.34 -20.812 -6.289 1 96.44 191 THR A CA 1
ATOM 1489 C C . THR A 1 191 ? 0.022 -20.297 -6.742 1 96.44 191 THR A C 1
ATOM 1491 O O . THR A 1 191 ? 0.386 -20.438 -7.914 1 96.44 191 THR A O 1
ATOM 1494 N N . THR A 1 192 ? 0.76 -19.75 -5.863 1 91.5 192 THR A N 1
ATOM 1495 C CA . THR A 1 192 ? 1.988 -19.016 -6.148 1 91.5 192 THR A CA 1
ATOM 1496 C C . THR A 1 192 ? 3.02 -19.922 -6.812 1 91.5 192 THR A C 1
ATOM 1498 O O . THR A 1 192 ? 3.65 -19.531 -7.797 1 91.5 192 THR A O 1
ATOM 1501 N N . MET A 1 193 ? 3.205 -21.094 -6.359 1 94.5 193 MET A N 1
ATOM 1502 C CA . MET A 1 193 ? 4.297 -21.953 -6.809 1 94.5 193 MET A CA 1
ATOM 1503 C C . MET A 1 193 ? 3.867 -22.797 -8.008 1 94.5 193 MET A C 1
ATOM 1505 O O . MET A 1 193 ? 4.637 -22.984 -8.945 1 94.5 193 MET A O 1
ATOM 1509 N N . LYS A 1 194 ? 2.582 -23.281 -7.988 1 96.88 194 LYS A N 1
ATOM 1510 C CA . LYS A 1 194 ? 2.23 -24.344 -8.93 1 96.88 194 LYS A CA 1
ATOM 1511 C C . LYS A 1 194 ? 1.151 -23.875 -9.906 1 96.88 194 LYS A C 1
ATOM 1513 O O . LYS A 1 194 ? 0.906 -24.516 -10.93 1 96.88 194 LYS A O 1
ATOM 1518 N N . GLY A 1 195 ? 0.508 -22.797 -9.57 1 97.25 195 GLY A N 1
ATOM 1519 C CA . GLY A 1 195 ? -0.558 -22.312 -10.43 1 97.25 195 GLY A CA 1
ATOM 1520 C C . GLY A 1 195 ? -1.843 -23.109 -10.297 1 97.25 195 GLY A C 1
ATOM 1521 O O . GLY A 1 195 ? -2.654 -23.141 -11.227 1 97.25 195 GLY A O 1
ATOM 1522 N N . GLY A 1 196 ? -1.968 -23.781 -9.195 1 97.38 196 GLY A N 1
ATOM 1523 C CA . GLY A 1 196 ? -3.193 -24.531 -8.961 1 97.38 196 GLY A CA 1
ATOM 1524 C C . GLY A 1 196 ? -4.41 -23.641 -8.789 1 97.38 196 GLY A C 1
ATOM 1525 O O . GLY A 1 196 ? -4.355 -22.625 -8.102 1 97.38 196 GLY A O 1
ATOM 1526 N N . ILE A 1 197 ? -5.543 -23.953 -9.461 1 98.06 197 ILE A N 1
ATOM 1527 C CA . ILE A 1 197 ? -6.777 -23.172 -9.422 1 98.06 197 ILE A CA 1
ATOM 1528 C C . ILE A 1 197 ? -7.832 -23.938 -8.625 1 98.06 197 ILE A C 1
ATOM 1530 O O . ILE A 1 197 ? -8.328 -24.969 -9.062 1 98.06 197 ILE A O 1
ATOM 1534 N N . ASP A 1 198 ? -8.188 -23.406 -7.426 1 98.12 198 ASP A N 1
ATOM 1535 C CA . ASP A 1 198 ? -9.219 -24.047 -6.609 1 98.12 198 ASP A CA 1
ATOM 1536 C C . ASP A 1 198 ? -10.555 -24.094 -7.348 1 98.12 198 ASP A C 1
ATOM 1538 O O . ASP A 1 198 ? -10.93 -23.141 -8.031 1 98.12 198 ASP A O 1
ATOM 1542 N N . ASP A 1 199 ? -11.227 -25.219 -7.234 1 96.75 199 ASP A N 1
ATOM 1543 C CA . ASP A 1 199 ? -12.516 -25.406 -7.891 1 96.75 199 ASP A CA 1
ATOM 1544 C C . ASP A 1 199 ? -13.641 -24.766 -7.09 1 96.75 199 ASP A C 1
ATOM 1546 O O . ASP A 1 199 ? -14.156 -25.359 -6.145 1 96.75 199 ASP A O 1
ATOM 1550 N N . LEU A 1 200 ? -14.086 -23.594 -7.52 1 96.88 200 LEU A N 1
ATOM 1551 C CA . LEU A 1 200 ? -15.117 -22.828 -6.828 1 96.88 200 LEU A CA 1
ATOM 1552 C C . LEU A 1 200 ? -16.406 -23.641 -6.684 1 96.88 200 LEU A C 1
ATOM 1554 O O . LEU A 1 200 ? -17 -23.672 -5.605 1 96.88 200 LEU A O 1
ATOM 1558 N N . ASP A 1 201 ? -16.828 -24.297 -7.727 1 96.25 201 ASP A N 1
ATOM 1559 C CA . ASP A 1 201 ? -18.078 -25.062 -7.703 1 96.25 201 ASP A CA 1
ATOM 1560 C C . ASP A 1 201 ? -17.984 -26.219 -6.703 1 96.25 201 ASP A C 1
ATOM 1562 O O . ASP A 1 201 ? -18.938 -26.484 -5.973 1 96.25 201 ASP A O 1
ATOM 1566 N N . LEU A 1 202 ? -16.859 -26.875 -6.695 1 97.44 202 LEU A N 1
ATOM 1567 C CA . LEU A 1 202 ? -16.672 -27.984 -5.773 1 97.44 202 LEU A CA 1
ATOM 1568 C C . LEU A 1 202 ? -16.672 -27.5 -4.328 1 97.44 202 LEU A C 1
ATOM 1570 O O . LEU A 1 202 ? -17.203 -28.172 -3.445 1 97.44 202 LEU A O 1
ATOM 1574 N N . VAL A 1 203 ? -16.094 -26.375 -4.047 1 98 203 VAL A N 1
ATOM 1575 C CA . VAL A 1 203 ? -16.047 -25.812 -2.701 1 98 203 VAL A CA 1
ATOM 1576 C C . VAL A 1 203 ? -17.453 -25.438 -2.258 1 98 203 VAL A C 1
ATOM 1578 O O . VAL A 1 203 ? -17.859 -25.719 -1.121 1 98 203 VAL A O 1
ATOM 1581 N N . ILE A 1 204 ? -18.219 -24.812 -3.141 1 97 204 ILE A N 1
ATOM 1582 C CA . ILE A 1 204 ? -19.578 -24.422 -2.826 1 97 204 ILE A CA 1
ATOM 1583 C C . ILE A 1 204 ? -20.422 -25.656 -2.529 1 97 204 ILE A C 1
ATOM 1585 O O . ILE A 1 204 ? -21.203 -25.688 -1.574 1 97 204 ILE A O 1
ATOM 1589 N N . GLN A 1 205 ? -20.219 -26.688 -3.35 1 97.56 205 GLN A N 1
ATOM 1590 C CA . GLN A 1 205 ? -20.922 -27.953 -3.125 1 97.56 205 GLN A CA 1
ATOM 1591 C C . GLN A 1 205 ? -20.547 -28.547 -1.774 1 97.56 205 GLN A C 1
ATOM 1593 O O . GLN A 1 205 ? -21.406 -29.062 -1.055 1 97.56 205 GLN A O 1
ATOM 1598 N N . THR A 1 206 ? -19.297 -28.516 -1.437 1 98.56 206 THR A N 1
ATOM 1599 C CA . THR A 1 206 ? -18.812 -29.031 -0.164 1 98.56 206 THR A CA 1
ATOM 1600 C C . THR A 1 206 ? -19.438 -28.281 1.006 1 98.56 206 THR A C 1
ATOM 1602 O O . THR A 1 206 ? -19.859 -28.906 1.989 1 98.56 206 THR A O 1
ATOM 1605 N N . LEU A 1 207 ? -19.531 -26.953 0.918 1 98.31 207 LEU A N 1
ATOM 1606 C CA . LEU A 1 207 ? -20.156 -26.125 1.942 1 98.31 207 LEU A CA 1
ATOM 1607 C C . LEU A 1 207 ? -21.625 -26.516 2.125 1 98.31 207 LEU A C 1
ATOM 1609 O O . LEU A 1 207 ? -22.094 -26.688 3.254 1 98.31 207 LEU A O 1
ATOM 1613 N N . LYS A 1 208 ? -22.328 -26.734 1.013 1 97.31 208 LYS A N 1
ATOM 1614 C CA . LYS A 1 208 ? -23.719 -27.125 1.049 1 97.31 208 LYS A CA 1
ATOM 1615 C C . LYS A 1 208 ? -23.906 -28.484 1.719 1 97.31 208 LYS A C 1
ATOM 1617 O O . LYS A 1 208 ? -24.781 -28.656 2.566 1 97.31 208 LYS A O 1
ATOM 1622 N N . GLU A 1 209 ? -23.062 -29.359 1.363 1 97.94 209 GLU A N 1
ATOM 1623 C CA . GLU A 1 209 ? -23.141 -30.719 1.908 1 97.94 209 GLU A CA 1
ATOM 1624 C C . GLU A 1 209 ? -22.859 -30.719 3.41 1 97.94 209 GLU A C 1
ATOM 1626 O O . GLU A 1 209 ? -23.406 -31.547 4.141 1 97.94 209 GLU A O 1
ATOM 1631 N N . CYS A 1 210 ? -22.062 -29.797 3.832 1 98.19 210 CYS A N 1
ATOM 1632 C CA . CYS A 1 210 ? -21.703 -29.703 5.246 1 98.19 210 CYS A CA 1
ATOM 1633 C C . CYS A 1 210 ? -22.75 -28.906 6.016 1 98.19 210 CYS A C 1
ATOM 1635 O O . CYS A 1 210 ? -22.672 -28.781 7.238 1 98.19 210 CYS A O 1
ATOM 1637 N N . GLY A 1 211 ? -23.719 -28.297 5.324 1 97.44 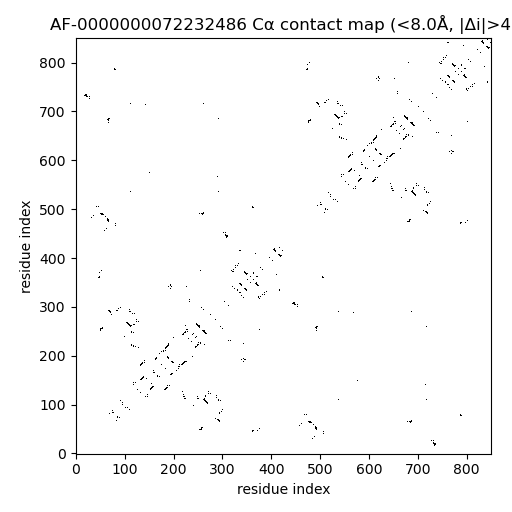211 GLY A N 1
ATOM 1638 C CA . GLY A 1 211 ? -24.844 -27.641 5.977 1 97.44 211 GLY A CA 1
ATOM 1639 C C . GLY A 1 211 ? -24.609 -26.156 6.215 1 97.44 211 GLY A C 1
ATOM 1640 O O . GLY A 1 211 ? -25.188 -25.562 7.129 1 97.44 211 GLY A O 1
ATOM 1641 N N . PHE A 1 212 ? -23.766 -25.531 5.445 1 97.88 212 PHE A N 1
ATOM 1642 C CA . PHE A 1 212 ? -23.547 -24.094 5.562 1 97.88 212 PHE A CA 1
ATOM 1643 C C . PHE A 1 212 ? -24.453 -23.328 4.613 1 97.88 212 PHE A C 1
ATOM 1645 O O . PHE A 1 212 ? -24.234 -23.312 3.404 1 97.88 212 PHE A O 1
ATOM 1652 N N . PRO A 1 213 ? -25.469 -22.688 5.113 1 95.69 213 PRO A N 1
ATOM 1653 C CA . PRO A 1 213 ? -26.266 -21.812 4.246 1 95.69 213 PRO A CA 1
ATOM 1654 C C . PRO A 1 213 ? -25.516 -20.562 3.803 1 95.69 213 PRO A C 1
ATOM 1656 O O . PRO A 1 213 ? -24.438 -20.281 4.328 1 95.69 213 PRO A O 1
ATOM 1659 N N . ARG A 1 214 ? -26.094 -19.828 2.951 1 93.69 214 ARG A N 1
ATOM 1660 C CA . ARG A 1 214 ? -25.422 -18.719 2.279 1 93.69 214 ARG A CA 1
ATOM 1661 C C . ARG A 1 214 ? -25.016 -17.641 3.277 1 93.69 214 ARG A C 1
ATOM 1663 O O . ARG A 1 214 ? -24.016 -16.953 3.088 1 93.69 214 ARG A O 1
ATOM 1670 N N . ASP A 1 215 ? -25.703 -17.484 4.293 1 94.88 215 ASP A N 1
ATOM 1671 C CA . ASP A 1 215 ? -25.438 -16.422 5.246 1 94.88 215 ASP A CA 1
ATOM 1672 C C . ASP A 1 215 ? -24.453 -16.859 6.32 1 94.88 215 ASP A C 1
ATOM 1674 O O . ASP A 1 215 ? -24.156 -16.125 7.258 1 94.88 215 ASP A O 1
ATOM 1678 N N . ARG A 1 216 ? -23.906 -18.062 6.141 1 97.56 216 ARG A N 1
ATOM 1679 C CA . ARG A 1 216 ? -22.969 -18.562 7.145 1 97.56 216 ARG A CA 1
ATOM 1680 C C . ARG A 1 216 ? -21.594 -18.828 6.531 1 97.56 216 ARG A C 1
ATOM 1682 O O . ARG A 1 216 ? -20.75 -19.453 7.16 1 97.56 216 ARG A O 1
ATOM 1689 N N . PHE A 1 217 ? -21.469 -18.422 5.32 1 98.31 217 PHE A N 1
ATOM 1690 C CA . PHE A 1 217 ? -20.109 -18.516 4.773 1 98.31 217 PHE A CA 1
ATOM 1691 C C . PHE A 1 217 ? -19.812 -17.312 3.889 1 98.31 217 PHE A C 1
ATOM 1693 O O . PHE A 1 217 ? -20.719 -16.578 3.482 1 98.31 217 PHE A O 1
ATOM 1700 N N . TYR A 1 218 ? -18.594 -17.016 3.695 1 98.56 218 TYR A N 1
ATOM 1701 C CA . TYR A 1 218 ? -18 -15.969 2.854 1 98.56 218 TYR A CA 1
ATOM 1702 C C . TYR A 1 218 ? -16.844 -16.516 2.043 1 98.56 218 TYR A C 1
ATOM 1704 O O . TYR A 1 218 ? -15.984 -17.234 2.574 1 98.56 218 TYR A O 1
ATOM 1712 N N . ILE A 1 219 ? -16.828 -16.266 0.734 1 98.69 219 ILE A N 1
ATOM 1713 C CA . ILE A 1 219 ? -15.75 -16.766 -0.11 1 98.69 219 ILE A CA 1
ATOM 1714 C C . ILE A 1 219 ? -14.945 -15.594 -0.666 1 98.69 219 ILE A C 1
ATOM 1716 O O . ILE A 1 219 ? -15.492 -14.727 -1.354 1 98.69 219 ILE A O 1
ATOM 1720 N N . HIS A 1 220 ? -13.695 -15.492 -0.348 1 98.88 220 HIS A N 1
ATOM 1721 C CA . HIS A 1 220 ? -12.734 -14.586 -0.96 1 98.88 220 HIS A CA 1
ATOM 1722 C C . HIS A 1 220 ? -11.875 -15.305 -1.994 1 98.88 220 HIS A C 1
ATOM 1724 O O . HIS A 1 220 ? -11.391 -16.406 -1.74 1 98.88 220 HIS A O 1
ATOM 1730 N N . CYS A 1 221 ? -11.68 -14.703 -3.123 1 98.81 221 CYS A N 1
ATOM 1731 C CA . CYS A 1 221 ? -10.852 -15.273 -4.18 1 98.81 221 CYS A CA 1
ATOM 1732 C C . CYS A 1 221 ? -9.562 -14.469 -4.352 1 98.81 221 CYS A C 1
ATOM 1734 O O . CYS A 1 221 ? -9.602 -13.297 -4.711 1 98.81 221 CYS A O 1
ATOM 1736 N N . ASP A 1 222 ? -8.461 -15.141 -4.043 1 98.69 222 ASP A N 1
ATOM 1737 C CA . ASP A 1 222 ? -7.156 -14.578 -4.379 1 98.69 222 ASP A CA 1
ATOM 1738 C C . ASP A 1 222 ? -6.766 -14.914 -5.816 1 98.69 222 ASP A C 1
ATOM 1740 O O . ASP A 1 222 ? -6.223 -15.992 -6.078 1 98.69 222 ASP A O 1
ATOM 1744 N N . GLY A 1 223 ? -7.012 -13.992 -6.719 1 98.31 223 GLY A N 1
ATOM 1745 C CA . GLY A 1 223 ? -6.668 -14.141 -8.125 1 98.31 223 GLY A CA 1
ATOM 1746 C C . GLY A 1 223 ? -5.562 -13.211 -8.57 1 98.31 223 GLY A C 1
ATOM 1747 O O . GLY A 1 223 ? -5.668 -12.578 -9.625 1 98.31 223 GLY A O 1
ATOM 1748 N N . ALA A 1 224 ? -4.496 -13.109 -7.762 1 97.94 224 ALA A N 1
ATOM 1749 C CA . ALA A 1 224 ? -3.451 -12.117 -8.008 1 97.94 224 ALA A CA 1
ATOM 1750 C C . ALA A 1 224 ? -2.924 -12.219 -9.438 1 97.94 224 ALA A C 1
ATOM 1752 O O . ALA A 1 224 ? -2.812 -11.203 -10.133 1 97.94 224 ALA A O 1
ATOM 1753 N N . LEU A 1 225 ? -2.629 -13.383 -9.906 1 97.62 225 LEU A N 1
ATOM 1754 C CA . LEU A 1 225 ? -2.113 -13.523 -11.258 1 97.62 225 LEU A CA 1
ATOM 1755 C C . LEU A 1 225 ? -3.213 -13.969 -12.219 1 97.62 225 LEU A C 1
ATOM 1757 O O . LEU A 1 225 ? -3.6 -13.227 -13.117 1 97.62 225 LEU A O 1
ATOM 1761 N N . PHE A 1 226 ? -3.928 -15.047 -11.953 1 98 226 PHE A N 1
ATOM 1762 C CA . PHE A 1 226 ? -4.82 -15.688 -12.906 1 98 226 PHE A CA 1
ATOM 1763 C C . PHE A 1 226 ? -6.164 -14.977 -12.953 1 98 226 PHE A C 1
ATOM 1765 O O . PHE A 1 226 ? -6.953 -15.188 -13.883 1 98 226 PHE A O 1
ATOM 1772 N N . GLY A 1 227 ? -6.43 -14.102 -11.977 1 97.38 227 GLY A N 1
ATOM 1773 C CA . GLY A 1 227 ? -7.652 -13.312 -12.055 1 97.38 227 GLY A CA 1
ATOM 1774 C C . GLY A 1 227 ? -7.742 -12.461 -13.305 1 97.38 227 GLY A C 1
ATOM 1775 O O . GLY A 1 227 ? -8.836 -12.164 -13.781 1 97.38 227 GLY A O 1
ATOM 1776 N N . ALA A 1 228 ? -6.598 -12.094 -13.836 1 97.06 228 ALA A N 1
ATOM 1777 C CA . ALA A 1 228 ? -6.562 -11.273 -15.039 1 97.06 228 ALA A CA 1
ATOM 1778 C C . ALA A 1 228 ? -6.238 -12.109 -16.281 1 97.06 228 ALA A C 1
ATOM 1780 O O . ALA A 1 228 ? -6.086 -11.57 -17.375 1 97.06 228 ALA A O 1
ATOM 1781 N N . MET A 1 229 ? -6.156 -13.414 -16.156 1 97.56 229 MET A N 1
ATOM 1782 C CA . MET A 1 229 ? -5.82 -14.281 -17.281 1 97.56 229 MET A CA 1
ATOM 1783 C C . MET A 1 229 ? -6.992 -15.195 -17.641 1 97.56 229 MET A C 1
ATOM 1785 O O . MET A 1 229 ? -7.395 -15.273 -18.797 1 97.56 229 MET A O 1
ATOM 1789 N N . LEU A 1 230 ? -7.625 -15.789 -16.641 1 97.12 230 LEU A N 1
ATOM 1790 C CA . LEU A 1 230 ? -8.602 -16.844 -16.828 1 97.12 230 LEU A CA 1
ATOM 1791 C C . LEU A 1 230 ? -9.812 -16.344 -17.625 1 97.12 230 LEU A C 1
ATOM 1793 O O . LEU A 1 230 ? -10.359 -17.078 -18.453 1 97.12 230 LEU A O 1
ATOM 1797 N N . PRO A 1 231 ? -10.219 -15.094 -17.406 1 95.31 231 PRO A N 1
ATOM 1798 C CA . PRO A 1 231 ? -11.391 -14.617 -18.141 1 95.31 231 PRO A CA 1
ATOM 1799 C C . PRO A 1 231 ? -11.172 -14.594 -19.656 1 95.31 231 PRO A C 1
ATOM 1801 O O . PRO A 1 231 ? -12.133 -14.508 -20.422 1 95.31 231 PRO A O 1
ATOM 1804 N N . PHE A 1 232 ? -9.969 -14.688 -20.125 1 95.62 232 PHE A N 1
ATOM 1805 C CA . PHE A 1 232 ? -9.648 -14.609 -21.547 1 95.62 232 PHE A CA 1
ATOM 1806 C C . PHE A 1 232 ? -9.43 -16 -22.125 1 95.62 232 PHE A C 1
ATOM 1808 O O . PHE A 1 232 ? -9.055 -16.141 -23.297 1 95.62 232 PHE A O 1
ATOM 1815 N N . ILE A 1 233 ? -9.641 -16.969 -21.312 1 96.19 233 ILE A N 1
ATOM 1816 C CA . ILE A 1 233 ? -9.594 -18.375 -21.734 1 96.19 233 ILE A CA 1
ATOM 1817 C C . ILE A 1 233 ? -11 -18.953 -21.766 1 96.19 233 ILE A C 1
ATOM 1819 O O . ILE A 1 233 ? -11.594 -19.219 -20.719 1 96.19 233 ILE A O 1
ATOM 1823 N N . LYS A 1 234 ? -11.492 -19.281 -22.828 1 92.31 234 LYS A N 1
ATOM 1824 C CA . LYS A 1 234 ? -12.883 -19.688 -23.031 1 92.31 234 LYS A CA 1
ATOM 1825 C C . LYS A 1 234 ? -13.219 -20.938 -22.234 1 92.31 234 LYS A C 1
ATOM 1827 O O . LYS A 1 234 ? -14.32 -21.062 -21.703 1 92.31 234 LYS A O 1
ATOM 1832 N N . GLN A 1 235 ? -12.312 -21.844 -22.094 1 92.06 235 GLN A N 1
ATOM 1833 C CA . GLN A 1 235 ? -12.562 -23.141 -21.469 1 92.06 235 GLN A CA 1
ATOM 1834 C C . GLN A 1 235 ? -12.414 -23.062 -19.953 1 92.06 235 GLN A C 1
ATOM 1836 O O . GLN A 1 235 ? -12.789 -23.984 -19.234 1 92.06 235 GLN A O 1
ATOM 1841 N N . ALA A 1 236 ? -11.922 -21.984 -19.5 1 92.06 236 ALA A N 1
ATOM 1842 C CA . ALA A 1 236 ? -11.625 -21.875 -18.078 1 92.06 236 ALA A CA 1
ATOM 1843 C C . ALA A 1 236 ? -12.883 -21.516 -17.281 1 92.06 236 ALA A C 1
ATOM 1845 O O . ALA A 1 236 ? -13.75 -20.797 -17.781 1 92.06 236 ALA A O 1
ATOM 1846 N N . THR A 1 237 ? -12.906 -22.078 -16.078 1 84.81 237 THR A N 1
ATOM 1847 C CA . THR A 1 237 ? -13.992 -21.703 -15.164 1 84.81 237 THR A CA 1
ATOM 1848 C C . THR A 1 237 ? -13.828 -20.25 -14.719 1 84.81 237 THR A C 1
ATOM 1850 O O . THR A 1 237 ? -12.742 -19.828 -14.328 1 84.81 237 THR A O 1
ATOM 1853 N N . LYS A 1 238 ? -14.938 -19.562 -14.75 1 83 238 LYS A N 1
ATOM 1854 C CA . LYS A 1 238 ? -14.914 -18.156 -14.367 1 83 238 LYS A CA 1
ATOM 1855 C C . LYS A 1 238 ? -15.109 -17.984 -12.859 1 83 238 LYS A C 1
ATOM 1857 O O . LYS A 1 238 ? -15.898 -18.703 -12.25 1 83 238 LYS A O 1
ATOM 1862 N N . MET A 1 239 ? -14.297 -17.125 -12.32 1 89.69 239 MET A N 1
ATOM 1863 C CA . MET A 1 239 ? -14.57 -16.656 -10.961 1 89.69 239 MET A CA 1
ATOM 1864 C C . MET A 1 239 ? -15.617 -15.547 -10.977 1 89.69 239 MET A C 1
ATOM 1866 O O . MET A 1 239 ? -15.281 -14.367 -11.023 1 89.69 239 MET A O 1
ATOM 1870 N N . SER A 1 240 ? -16.844 -15.938 -10.781 1 94.56 240 SER A N 1
ATOM 1871 C CA . SER A 1 240 ? -17.969 -15.047 -11.008 1 94.56 240 SER A CA 1
ATOM 1872 C C . SER A 1 240 ? -18.688 -14.727 -9.703 1 94.56 240 SER A C 1
ATOM 1874 O O . SER A 1 240 ? -18.875 -15.602 -8.859 1 94.56 240 SER A O 1
ATOM 1876 N N . PHE A 1 241 ? -19.062 -13.484 -9.57 1 97.56 241 PHE A N 1
ATOM 1877 C CA . PHE A 1 241 ? -19.875 -13.086 -8.438 1 97.56 241 PHE A CA 1
ATOM 1878 C C . PHE A 1 241 ? -21.266 -13.727 -8.516 1 97.56 241 PHE A C 1
ATOM 1880 O O . PHE A 1 241 ? -21.969 -13.797 -7.508 1 97.56 241 PHE A O 1
ATOM 1887 N N . LYS A 1 242 ? -21.641 -14.195 -9.672 1 96.12 242 LYS A N 1
ATOM 1888 C CA . LYS A 1 242 ? -22.922 -14.898 -9.828 1 96.12 242 LYS A CA 1
ATOM 1889 C C . LYS A 1 242 ? -22.906 -16.219 -9.07 1 96.12 242 LYS A C 1
ATOM 1891 O O . LYS A 1 242 ? -23.969 -16.766 -8.742 1 96.12 242 LYS A O 1
ATOM 1896 N N . LYS A 1 243 ? -21.734 -16.688 -8.773 1 94.44 243 LYS A N 1
ATOM 1897 C CA . LYS A 1 243 ? -21.609 -17.969 -8.078 1 94.44 243 LYS A CA 1
ATOM 1898 C C . LYS A 1 243 ? -21.5 -17.75 -6.57 1 94.44 243 LYS A C 1
ATOM 1900 O O . LYS A 1 243 ? -21.188 -18.688 -5.828 1 94.44 243 LYS A O 1
ATOM 1905 N N . GLY A 1 244 ? -21.625 -16.609 -6.109 1 93.62 244 GLY A N 1
ATOM 1906 C CA . GLY A 1 244 ? -21.766 -16.359 -4.684 1 93.62 244 GLY A CA 1
ATOM 1907 C C . GLY A 1 244 ? -20.453 -15.953 -4.02 1 93.62 244 GLY A C 1
ATOM 1908 O O . GLY A 1 244 ? -20.344 -15.969 -2.793 1 93.62 244 GLY A O 1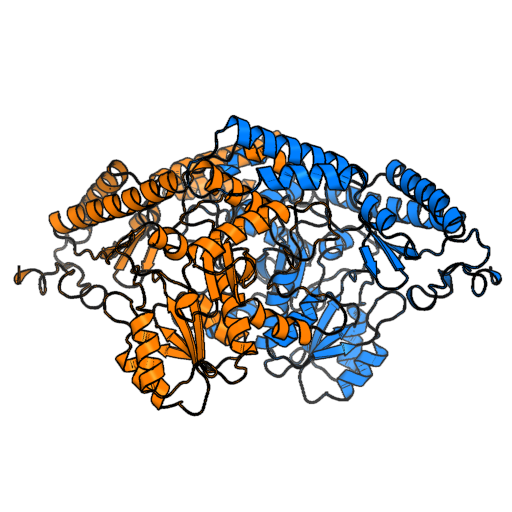
ATOM 1909 N N . ILE A 1 245 ? -19.438 -15.594 -4.758 1 97.19 245 ILE A N 1
ATOM 1910 C CA . ILE A 1 245 ? -18.219 -15.148 -4.098 1 97.19 245 ILE A CA 1
ATOM 1911 C C . ILE A 1 245 ? -18.438 -13.781 -3.449 1 97.19 245 ILE A C 1
ATOM 1913 O O . ILE A 1 245 ? -19.312 -13.016 -3.887 1 97.19 245 ILE A O 1
ATOM 1917 N N . GLY A 1 246 ? -17.703 -13.508 -2.379 1 98.06 246 GLY A N 1
ATOM 1918 C CA . GLY A 1 246 ? -17.844 -12.266 -1.637 1 98.06 246 GLY A CA 1
ATOM 1919 C C . GLY A 1 246 ? -16.875 -11.188 -2.09 1 98.06 246 GLY A C 1
ATOM 1920 O O . GLY A 1 246 ? -17.219 -10 -2.07 1 98.06 246 GLY A O 1
ATOM 1921 N N . SER A 1 247 ? -15.711 -11.555 -2.479 1 98.69 247 SER A N 1
ATOM 1922 C CA . SER A 1 247 ? -14.703 -10.609 -2.939 1 98.69 247 SER A CA 1
ATOM 1923 C C . SER A 1 247 ? -13.633 -11.305 -3.775 1 98.69 247 SER A C 1
ATOM 1925 O O . SER A 1 247 ? -13.492 -12.523 -3.715 1 98.69 247 SER A O 1
ATOM 1927 N N . ILE A 1 248 ? -12.977 -10.555 -4.605 1 98.81 248 ILE A N 1
ATOM 1928 C CA . ILE A 1 248 ? -11.852 -11.055 -5.387 1 98.81 248 ILE A CA 1
ATOM 1929 C C . ILE A 1 248 ? -10.75 -9.992 -5.445 1 98.81 248 ILE A C 1
ATOM 1931 O O . ILE A 1 248 ? -11.039 -8.797 -5.559 1 98.81 248 ILE A O 1
ATOM 1935 N N . ALA A 1 249 ? -9.5 -10.406 -5.242 1 98.75 249 ALA A N 1
ATOM 1936 C CA . ALA A 1 249 ? -8.32 -9.562 -5.383 1 98.75 249 ALA A CA 1
ATOM 1937 C C . ALA A 1 249 ? -7.523 -9.93 -6.633 1 98.75 249 ALA A C 1
ATOM 1939 O O . ALA A 1 249 ? -7.223 -11.102 -6.863 1 98.75 249 ALA A O 1
ATOM 1940 N N . ILE A 1 250 ? -7.203 -8.953 -7.457 1 98.62 250 ILE A N 1
ATOM 1941 C CA . ILE A 1 250 ? -6.441 -9.156 -8.68 1 98.62 250 ILE A CA 1
ATOM 1942 C C . ILE A 1 250 ? -5.293 -8.148 -8.75 1 98.62 250 ILE A C 1
ATOM 1944 O O . ILE A 1 250 ? -5.5 -6.949 -8.57 1 98.62 250 ILE A O 1
ATOM 1948 N N . SER A 1 251 ? -4.074 -8.648 -8.961 1 98.31 251 SER A N 1
ATOM 1949 C CA . SER A 1 251 ? -2.938 -7.75 -9.109 1 98.31 251 SER A CA 1
ATOM 1950 C C . SER A 1 251 ? -2.955 -7.059 -10.469 1 98.31 251 SER A C 1
ATOM 1952 O O . SER A 1 251 ? -3.213 -7.695 -11.492 1 98.31 251 SER A O 1
ATOM 1954 N N . GLY A 1 252 ? -2.693 -5.809 -10.438 1 97.75 252 GLY A N 1
ATOM 1955 C CA . GLY A 1 252 ? -2.623 -5.043 -11.672 1 97.75 252 GLY A CA 1
ATOM 1956 C C . GLY A 1 252 ? -1.249 -5.07 -12.312 1 97.75 252 GLY A C 1
ATOM 1957 O O . GLY A 1 252 ? -1.125 -4.938 -13.531 1 97.75 252 GLY A O 1
ATOM 1958 N N . HIS A 1 253 ? -0.237 -5.285 -11.539 1 96.75 253 HIS A N 1
ATOM 1959 C CA . HIS A 1 253 ? 1.128 -5.156 -12.039 1 96.75 253 HIS A CA 1
ATOM 1960 C C . HIS A 1 253 ? 1.664 -6.496 -12.523 1 96.75 253 HIS A C 1
ATOM 1962 O O . HIS A 1 253 ? 2.789 -6.574 -13.023 1 96.75 253 HIS A O 1
ATOM 1968 N N . LYS A 1 254 ? 0.903 -7.547 -12.305 1 97.69 254 LYS A N 1
ATOM 1969 C CA . LYS A 1 254 ? 1.36 -8.852 -12.773 1 97.69 254 LYS A CA 1
ATOM 1970 C C . LYS A 1 254 ? 1.051 -9.047 -14.25 1 97.69 254 LYS A C 1
ATOM 1972 O O . LYS A 1 254 ? 1.751 -8.508 -15.117 1 97.69 254 LYS A O 1
ATOM 1977 N N . PHE A 1 255 ? -0.1 -9.578 -14.672 1 98.31 255 PHE A N 1
ATOM 1978 C CA . PHE A 1 255 ? -0.386 -9.859 -16.078 1 98.31 255 PHE A CA 1
ATOM 1979 C C . PHE A 1 255 ? -0.602 -8.562 -16.844 1 98.31 255 PHE A C 1
ATOM 1981 O O . PHE A 1 255 ? -0.049 -8.383 -17.938 1 98.31 255 PHE A O 1
ATOM 1988 N N . LEU A 1 256 ? -1.395 -7.637 -16.281 1 97.06 256 LEU A N 1
ATOM 1989 C CA . LEU A 1 256 ? -1.731 -6.406 -16.984 1 97.06 256 LEU A CA 1
ATOM 1990 C C . LEU A 1 256 ? -0.498 -5.527 -17.172 1 97.06 256 LEU A C 1
ATOM 1992 O O . LEU A 1 256 ? -0.35 -4.863 -18.203 1 97.06 256 LEU A O 1
ATOM 1996 N N . GLY A 1 257 ? 0.284 -5.535 -16.203 1 97.38 257 GLY A N 1
ATOM 1997 C CA . GLY A 1 257 ? 1.513 -4.762 -16.281 1 97.38 257 GLY A CA 1
ATOM 1998 C C . GLY A 1 257 ? 1.367 -3.352 -15.75 1 97.38 257 GLY A C 1
ATOM 1999 O O . GLY A 1 257 ? 0.404 -2.652 -16.078 1 97.38 257 GLY A O 1
ATOM 2000 N N . CYS A 1 258 ? 2.254 -2.971 -14.938 1 97.56 258 CYS A N 1
ATOM 2001 C CA . CYS A 1 258 ? 2.375 -1.646 -14.336 1 97.56 258 CYS A CA 1
ATOM 2002 C C . CYS A 1 258 ? 3.762 -1.438 -13.742 1 97.56 258 CYS A C 1
ATOM 2004 O O . CYS A 1 258 ? 4.32 -2.35 -13.133 1 97.56 258 CYS A O 1
ATOM 2006 N N . PRO A 1 259 ? 4.387 -0.277 -13.93 1 96.94 259 PRO A N 1
ATOM 2007 C CA . PRO A 1 259 ? 5.719 -0.057 -13.367 1 96.94 259 PRO A CA 1
ATOM 2008 C C . PRO A 1 259 ? 5.738 -0.184 -11.844 1 96.94 259 PRO A C 1
ATOM 2010 O O . PRO A 1 259 ? 6.766 -0.546 -11.266 1 96.94 259 PRO A O 1
ATOM 2013 N N . ILE A 1 260 ? 4.613 0.156 -11.211 1 97 260 ILE A N 1
ATOM 2014 C CA . ILE A 1 260 ? 4.547 0.118 -9.758 1 97 260 ILE A CA 1
ATOM 2015 C C . ILE A 1 260 ? 3.568 -0.966 -9.312 1 97 260 ILE A C 1
ATOM 2017 O O . ILE A 1 260 ? 2.574 -1.229 -9.992 1 97 260 ILE A O 1
ATOM 2021 N N . PRO A 1 261 ? 3.838 -1.603 -8.148 1 97.56 261 PRO A N 1
ATOM 2022 C CA . PRO A 1 261 ? 2.855 -2.564 -7.645 1 97.56 261 PRO A CA 1
ATOM 2023 C C . PRO A 1 261 ? 1.471 -1.951 -7.453 1 97.56 261 PRO A C 1
ATOM 2025 O O . PRO A 1 261 ? 1.354 -0.822 -6.973 1 97.56 261 PRO A O 1
ATOM 2028 N N . CYS A 1 262 ? 0.466 -2.641 -7.844 1 98.38 262 CYS A N 1
ATOM 2029 C CA . CYS A 1 262 ? -0.926 -2.23 -7.695 1 98.38 262 CYS A CA 1
ATOM 2030 C C . CYS A 1 262 ? -1.868 -3.406 -7.918 1 98.38 262 CYS A C 1
ATOM 2032 O O . CYS A 1 262 ? -1.422 -4.52 -8.203 1 98.38 262 CYS A O 1
ATOM 2034 N N . GLY A 1 263 ? -3.107 -3.229 -7.758 1 98.25 263 GLY A N 1
ATOM 2035 C CA . GLY A 1 263 ? -4.152 -4.215 -7.973 1 98.25 263 GLY A CA 1
ATOM 2036 C C . GLY A 1 263 ? -5.551 -3.652 -7.797 1 98.25 263 GLY A C 1
ATOM 2037 O O . GLY A 1 263 ? -5.742 -2.436 -7.828 1 98.25 263 GLY A O 1
ATOM 2038 N N . ALA A 1 264 ? -6.492 -4.512 -7.723 1 98.62 264 ALA A N 1
ATOM 2039 C CA . ALA A 1 264 ? -7.887 -4.156 -7.469 1 98.62 264 ALA A CA 1
ATOM 2040 C C . ALA A 1 264 ? -8.562 -5.188 -6.566 1 98.62 264 ALA A C 1
ATOM 2042 O O . ALA A 1 264 ? -8.258 -6.379 -6.645 1 98.62 264 ALA A O 1
ATOM 2043 N N . VAL A 1 265 ? -9.352 -4.715 -5.727 1 98.75 265 VAL A N 1
ATOM 2044 C CA . VAL A 1 265 ? -10.266 -5.578 -4.988 1 98.75 265 VAL A CA 1
ATOM 2045 C C . VAL A 1 265 ? -11.711 -5.227 -5.344 1 98.75 265 VAL A C 1
ATOM 2047 O O . VAL A 1 265 ? -12.062 -4.047 -5.449 1 98.75 265 VAL A O 1
ATOM 2050 N N . ILE A 1 266 ? -12.477 -6.195 -5.711 1 98.62 266 ILE A N 1
ATOM 2051 C CA . ILE A 1 266 ? -13.898 -6.062 -6 1 98.62 266 ILE A CA 1
ATOM 2052 C C . ILE A 1 266 ? -14.711 -6.836 -4.965 1 98.62 266 ILE A C 1
ATOM 2054 O O . ILE A 1 266 ? -14.375 -7.973 -4.625 1 98.62 266 ILE A O 1
ATOM 2058 N N . THR A 1 267 ? -15.68 -6.254 -4.414 1 98.25 267 THR A N 1
ATOM 2059 C CA . THR A 1 267 ? -16.578 -6.883 -3.453 1 98.25 267 THR A CA 1
ATOM 2060 C C . THR A 1 267 ? -18.016 -6.434 -3.688 1 98.25 267 THR A C 1
ATOM 2062 O O . THR A 1 267 ? -18.297 -5.676 -4.621 1 98.25 267 THR A O 1
ATOM 2065 N N . ARG A 1 268 ? -18.938 -7 -2.984 1 97.38 268 ARG A N 1
ATOM 2066 C CA . ARG A 1 268 ? -20.344 -6.621 -3.09 1 97.38 268 ARG A CA 1
ATOM 2067 C C . ARG A 1 268 ? -20.609 -5.328 -2.33 1 97.38 268 ARG A C 1
ATOM 2069 O O . ARG A 1 268 ? -20.172 -5.164 -1.192 1 97.38 268 ARG A O 1
ATOM 2076 N N . LYS A 1 269 ? -21.312 -4.434 -2.984 1 95.5 269 LYS A N 1
ATOM 2077 C CA . LYS A 1 269 ? -21.641 -3.143 -2.385 1 95.5 269 LYS A CA 1
ATOM 2078 C C . LYS A 1 269 ? -22.359 -3.324 -1.051 1 95.5 269 LYS A C 1
ATOM 2080 O O . LYS A 1 269 ? -22.125 -2.559 -0.11 1 95.5 269 LYS A O 1
ATOM 2085 N N . GLU A 1 270 ? -23.172 -4.262 -0.884 1 93.75 270 GLU A N 1
ATOM 2086 C CA . GLU A 1 270 ? -23.969 -4.488 0.321 1 93.75 270 GLU A CA 1
ATOM 2087 C C . GLU A 1 270 ? -23.078 -4.844 1.508 1 93.75 270 GLU A C 1
ATOM 2089 O O . GLU A 1 270 ? -23.469 -4.68 2.662 1 93.75 270 GLU A O 1
ATOM 2094 N N . TYR A 1 271 ? -21.891 -5.355 1.244 1 93.75 271 TYR A N 1
ATOM 2095 C CA . TYR A 1 271 ? -21 -5.754 2.334 1 93.75 271 TYR A CA 1
ATOM 2096 C C . TYR A 1 271 ? -20.266 -4.551 2.91 1 93.75 271 TYR A C 1
ATOM 2098 O O . TYR A 1 271 ? -19.719 -4.617 4.012 1 93.75 271 TYR A O 1
ATOM 2106 N N . ILE A 1 272 ? -20.109 -3.443 2.189 1 88.94 272 ILE A N 1
ATOM 2107 C CA . ILE A 1 272 ? -19.328 -2.283 2.584 1 88.94 272 ILE A CA 1
ATOM 2108 C C . ILE A 1 272 ? -20.094 -1.456 3.609 1 88.94 272 ILE A C 1
ATOM 2110 O O . ILE A 1 272 ? -19.5 -0.733 4.41 1 88.94 272 ILE A O 1
ATOM 2114 N N . ASN A 1 273 ? -21.344 -1.507 3.602 1 77.44 273 ASN A N 1
ATOM 2115 C CA . ASN A 1 273 ? -22.172 -0.777 4.562 1 77.44 273 ASN A CA 1
ATOM 2116 C C . ASN A 1 273 ? -21.828 -1.163 6 1 77.44 273 ASN A C 1
ATOM 2118 O O . ASN A 1 273 ? -21.859 -0.321 6.898 1 77.44 273 ASN A O 1
ATOM 2122 N N . VAL A 1 274 ? -21.469 -2.32 6.203 1 70.44 274 VAL A N 1
ATOM 2123 C CA . VAL A 1 274 ? -21.141 -2.816 7.539 1 70.44 274 VAL A CA 1
ATOM 2124 C C . VAL A 1 274 ? -19.828 -2.203 8.016 1 70.44 274 VAL A C 1
ATOM 2126 O O . VAL A 1 274 ? -19.656 -1.965 9.211 1 70.44 274 VAL A O 1
ATOM 2129 N N . LEU A 1 275 ? -18.969 -1.976 7.094 1 68.56 275 LEU A N 1
ATOM 2130 C CA . LEU A 1 275 ? -17.656 -1.414 7.449 1 68.56 275 LEU A CA 1
ATOM 2131 C C . LEU A 1 275 ? -17.797 0.053 7.84 1 68.56 275 LEU A C 1
ATOM 2133 O O . LEU A 1 275 ? -17.047 0.539 8.695 1 68.56 275 LEU A O 1
ATOM 2137 N N . THR A 1 276 ? -18.656 0.777 7.234 1 58.75 276 THR A N 1
ATOM 2138 C CA . THR A 1 276 ? -18.859 2.203 7.469 1 58.75 276 THR A CA 1
ATOM 2139 C C . THR A 1 276 ? -19.594 2.436 8.781 1 58.75 276 THR A C 1
ATOM 2141 O O . THR A 1 276 ? -19.375 3.451 9.445 1 58.75 276 THR A O 1
ATOM 2144 N N . ASP A 1 277 ? -20.547 1.636 8.984 1 48.16 277 ASP A N 1
ATOM 2145 C CA . ASP A 1 277 ? -21.312 1.78 10.219 1 48.16 277 ASP A CA 1
ATOM 2146 C C . ASP A 1 277 ? -20.406 1.687 11.438 1 48.16 277 ASP A C 1
ATOM 2148 O O . ASP A 1 277 ? -20.672 2.303 12.469 1 48.16 277 ASP A O 1
ATOM 2152 N N . VAL A 1 278 ? -19.5 0.879 11.203 1 41 278 VAL A N 1
ATOM 2153 C CA . VAL A 1 278 ? -18.562 0.775 12.328 1 41 278 VAL A CA 1
ATOM 2154 C C . VAL A 1 278 ? -17.797 2.082 12.484 1 41 278 VAL A C 1
ATOM 2156 O O . VAL A 1 278 ? -17.25 2.367 13.555 1 41 278 VAL A O 1
ATOM 2159 N N . GLU A 1 279 ? -17.531 2.631 11.266 1 44.75 279 GLU A N 1
ATOM 2160 C CA . GLU A 1 279 ? -16.734 3.85 11.289 1 44.75 279 GLU A CA 1
ATOM 2161 C C . GLU A 1 279 ? -17.531 5.027 11.844 1 44.75 279 GLU A C 1
ATOM 2163 O O . GLU A 1 279 ? -18.625 5.324 11.359 1 44.75 279 GLU A O 1
ATOM 2168 N N . TYR A 1 280 ? -17.594 5.199 13.023 1 37.94 280 TYR A N 1
ATOM 2169 C CA . TYR A 1 280 ? -18.219 6.363 13.648 1 37.94 280 TYR A CA 1
ATOM 2170 C C . TYR A 1 280 ? -18.219 7.555 12.703 1 37.94 280 TYR A C 1
ATOM 2172 O O . TYR A 1 280 ? -17.578 7.52 11.648 1 37.94 280 TYR A O 1
ATOM 2180 N N . ILE A 1 281 ? -18.109 8.836 13.234 1 40.12 281 ILE A N 1
ATOM 2181 C CA . ILE A 1 281 ? -18.5 10.195 12.883 1 40.12 281 ILE A CA 1
ATOM 2182 C C . ILE A 1 281 ? -17.719 10.648 11.656 1 40.12 281 ILE A C 1
ATOM 2184 O O . ILE A 1 281 ? -18.109 11.602 10.977 1 40.12 281 ILE A O 1
ATOM 2188 N N . GLY A 1 282 ? -16.547 10.125 11.461 1 39.78 282 GLY A N 1
ATOM 2189 C CA . GLY A 1 282 ? -15.797 10.992 10.578 1 39.78 282 GLY A CA 1
ATOM 2190 C C . GLY A 1 282 ? -15.438 10.328 9.258 1 39.78 282 GLY A C 1
ATOM 2191 O O . GLY A 1 282 ? -15.82 10.812 8.188 1 39.78 282 GLY A O 1
ATOM 2192 N N . SER A 1 283 ? -14.312 9.648 9.203 1 48.75 283 SER A N 1
ATOM 2193 C CA . SER A 1 283 ? -13.719 9.32 7.91 1 48.75 283 SER A CA 1
ATOM 2194 C C . SER A 1 283 ? -14.297 8.023 7.348 1 48.75 283 SER A C 1
ATOM 2196 O O . SER A 1 283 ? -14.344 7.008 8.047 1 48.75 283 SER A O 1
ATOM 2198 N N . ARG A 1 284 ? -15.148 8.016 6.242 1 60.72 284 ARG A N 1
ATOM 2199 C CA . ARG A 1 284 ? -15.828 7 5.449 1 60.72 284 ARG A CA 1
ATOM 2200 C C . ARG A 1 284 ? -14.836 6.18 4.637 1 60.72 284 ARG A C 1
ATOM 2202 O O . ARG A 1 284 ? -15.219 5.441 3.729 1 60.72 284 ARG A O 1
ATOM 2209 N N . ASP A 1 285 ? -13.5 6.199 5.156 1 74.06 285 ASP A N 1
ATOM 2210 C CA . ASP A 1 285 ? -12.57 5.465 4.309 1 74.06 285 ASP A CA 1
ATOM 2211 C C . ASP A 1 285 ? -12.477 4 4.738 1 74.06 285 ASP A C 1
ATOM 2213 O O . ASP A 1 285 ? -11.906 3.693 5.789 1 74.06 285 ASP A O 1
ATOM 2217 N N . VAL A 1 286 ? -12.977 3.137 3.912 1 82.38 286 VAL A N 1
ATOM 2218 C CA . VAL A 1 286 ? -13.016 1.716 4.246 1 82.38 286 VAL A CA 1
ATOM 2219 C C . VAL A 1 286 ? -11.898 0.98 3.506 1 82.38 286 VAL A C 1
ATOM 2221 O O . VAL A 1 286 ? -11.859 -0.252 3.496 1 82.38 286 VAL A O 1
ATOM 2224 N N . THR A 1 287 ? -11.016 1.696 2.883 1 92 287 THR A N 1
ATOM 2225 C CA . THR A 1 287 ? -9.844 1.06 2.283 1 92 287 THR A CA 1
ATOM 2226 C C . THR A 1 287 ? -8.797 0.74 3.346 1 92 287 THR A C 1
ATOM 2228 O O . THR A 1 287 ? -8.93 1.164 4.496 1 92 287 THR A O 1
ATOM 2231 N N . ILE A 1 288 ? -7.805 -0.04 3.035 1 96.12 288 ILE A N 1
ATOM 2232 C CA . ILE A 1 288 ? -6.836 -0.493 4.027 1 96.12 288 ILE A CA 1
ATOM 2233 C C . ILE A 1 288 ? -5.785 0.589 4.25 1 96.12 288 ILE A C 1
ATOM 2235 O O . ILE A 1 288 ? -5.562 1.021 5.387 1 96.12 288 ILE A O 1
ATOM 2239 N N . THR A 1 289 ? -5.195 1.145 3.164 1 95.19 289 THR A N 1
ATOM 2240 C CA . THR A 1 289 ? -3.998 1.962 3.314 1 95.19 289 THR A CA 1
ATOM 2241 C C . THR A 1 289 ? -4.336 3.445 3.201 1 95.19 289 THR A C 1
ATOM 2243 O O . THR A 1 289 ? -3.471 4.301 3.393 1 95.19 289 THR A O 1
ATOM 2246 N N . GLY A 1 290 ? -5.539 3.84 2.895 1 91.88 290 GLY A N 1
ATOM 2247 C CA . GLY A 1 290 ? -5.926 5.234 2.781 1 91.88 290 GLY A CA 1
ATOM 2248 C C . GLY A 1 290 ? -5.48 5.875 1.479 1 91.88 290 GLY A C 1
ATOM 2249 O O . GLY A 1 290 ? -6.176 5.785 0.466 1 91.88 290 GLY A O 1
ATOM 2250 N N . SER A 1 291 ? -4.199 6.398 1.481 1 94 291 SER A N 1
ATOM 2251 C CA . SER A 1 291 ? -3.615 6.953 0.264 1 94 291 SER A CA 1
ATOM 2252 C C . SER A 1 291 ? -3.23 5.852 -0.717 1 94 291 SER A C 1
ATOM 2254 O O . SER A 1 291 ? -2.633 4.844 -0.326 1 94 291 SER A O 1
ATOM 2256 N N . ARG A 1 292 ? -3.672 6.055 -1.937 1 95.75 292 ARG A N 1
ATOM 2257 C CA . ARG A 1 292 ? -3.342 5.117 -3.006 1 95.75 292 ARG A CA 1
ATOM 2258 C C . ARG A 1 292 ? -2.799 5.848 -4.227 1 95.75 292 ARG A C 1
ATOM 2260 O O . ARG A 1 292 ? -3.158 7 -4.48 1 95.75 292 ARG A O 1
ATOM 2267 N N . SER A 1 293 ? -2.055 5.195 -5.012 1 97.69 293 SER A N 1
ATOM 2268 C CA . SER A 1 293 ? -1.378 5.809 -6.148 1 97.69 293 SER A CA 1
ATOM 2269 C C . SER A 1 293 ? -2.369 6.199 -7.238 1 97.69 293 SER A C 1
ATOM 2271 O O . SER A 1 293 ? -2.98 5.332 -7.867 1 97.69 293 SER A O 1
ATOM 2273 N N . GLY A 1 294 ? -2.445 7.504 -7.438 1 97.38 294 GLY A N 1
ATOM 2274 C CA . GLY A 1 294 ? -3.232 7.938 -8.578 1 97.38 294 GLY A CA 1
ATOM 2275 C C . GLY A 1 294 ? -2.635 7.523 -9.906 1 97.38 294 GLY A C 1
ATOM 2276 O O . GLY A 1 294 ? -3.359 7.324 -10.891 1 97.38 294 GLY A O 1
ATOM 2277 N N . HIS A 1 295 ? -1.338 7.371 -9.984 1 98 295 HIS A N 1
ATOM 2278 C CA . HIS A 1 295 ? -0.657 6.945 -11.203 1 98 295 HIS A CA 1
ATOM 2279 C C . HIS A 1 295 ? -1.025 5.512 -11.57 1 98 295 HIS A C 1
ATOM 2281 O O . HIS A 1 295 ? -1.224 5.199 -12.75 1 98 295 HIS A O 1
ATOM 2287 N N . ALA A 1 296 ? -1.103 4.648 -10.586 1 98.06 296 ALA A N 1
ATOM 2288 C CA . ALA A 1 296 ? -1.416 3.246 -10.844 1 98.06 296 ALA A CA 1
ATOM 2289 C C . ALA A 1 296 ? -2.734 3.107 -11.594 1 98.06 296 ALA A C 1
ATOM 2291 O O . ALA A 1 296 ? -2.838 2.316 -12.539 1 98.06 296 ALA A O 1
ATOM 2292 N N . SER A 1 297 ? -3.742 3.904 -11.18 1 97.62 297 SER A N 1
ATOM 2293 C CA . SER A 1 297 ? -5.047 3.852 -11.836 1 97.62 297 SER A CA 1
ATOM 2294 C C . SER A 1 297 ? -4.953 4.289 -13.289 1 97.62 297 SER A C 1
ATOM 2296 O O . SER A 1 297 ? -5.566 3.678 -14.172 1 97.62 297 SER A O 1
ATOM 2298 N N . ILE A 1 298 ? -4.191 5.312 -13.539 1 97.38 298 ILE A N 1
ATOM 2299 C CA . ILE A 1 298 ? -4.039 5.824 -14.898 1 97.38 298 ILE A CA 1
ATOM 2300 C C . ILE A 1 298 ? -3.27 4.812 -15.742 1 97.38 298 ILE A C 1
ATOM 2302 O O . ILE A 1 298 ? -3.629 4.559 -16.891 1 97.38 298 ILE A O 1
ATOM 2306 N N . PHE A 1 299 ? -2.217 4.254 -15.164 1 97.56 299 PHE A N 1
ATOM 2307 C CA . PHE A 1 299 ? -1.398 3.287 -15.891 1 97.56 299 PHE A CA 1
ATOM 2308 C C . PHE A 1 299 ? -2.215 2.055 -16.266 1 97.56 299 PHE A C 1
ATOM 2310 O O . PHE A 1 299 ? -2.123 1.562 -17.391 1 97.56 299 PHE A O 1
ATOM 2317 N N . LEU A 1 300 ? -2.971 1.559 -15.297 1 97.12 300 LEU A N 1
ATOM 2318 C CA . LEU A 1 300 ? -3.836 0.418 -15.578 1 97.12 300 LEU A CA 1
ATOM 2319 C C . LEU A 1 300 ? -4.852 0.758 -16.672 1 97.12 300 LEU A C 1
ATOM 2321 O O . LEU A 1 300 ? -5.051 -0.021 -17.594 1 97.12 300 LEU A O 1
ATOM 2325 N N . TRP A 1 301 ? -5.488 1.92 -16.5 1 96.69 301 TRP A N 1
ATOM 2326 C CA . TRP A 1 301 ? -6.461 2.367 -17.484 1 96.69 301 TRP A CA 1
ATOM 2327 C C . TRP A 1 301 ? -5.836 2.4 -18.891 1 96.69 301 TRP A C 1
ATOM 2329 O O . TRP A 1 301 ? -6.406 1.87 -19.844 1 96.69 301 TRP A O 1
ATOM 2339 N N . TYR A 1 302 ? -4.695 3.016 -19 1 95.81 302 TYR A N 1
ATOM 2340 C CA . TYR A 1 302 ? -3.979 3.168 -20.25 1 95.81 302 TYR A CA 1
ATOM 2341 C C . TYR A 1 302 ? -3.67 1.81 -20.875 1 95.81 302 TYR A C 1
ATOM 2343 O O . TYR A 1 302 ? -3.92 1.59 -22.062 1 95.81 302 TYR A O 1
ATOM 2351 N N . GLY A 1 303 ? -3.111 0.869 -20.047 1 94.88 303 GLY A N 1
ATOM 2352 C CA . GLY A 1 303 ? -2.766 -0.457 -20.531 1 94.88 303 GLY A CA 1
ATOM 2353 C C . GLY A 1 303 ? -3.965 -1.248 -21.016 1 94.88 303 GLY A C 1
ATOM 2354 O O . GLY A 1 303 ? -3.922 -1.855 -22.078 1 94.88 303 GLY A O 1
ATOM 2355 N N . ILE A 1 304 ? -5.027 -1.226 -20.234 1 95.38 304 ILE A N 1
ATOM 2356 C CA . ILE A 1 304 ? -6.234 -1.979 -20.562 1 95.38 304 ILE A CA 1
ATOM 2357 C C . ILE A 1 304 ? -6.859 -1.43 -21.844 1 95.38 304 ILE A C 1
ATOM 2359 O O . ILE A 1 304 ? -7.234 -2.193 -22.734 1 95.38 304 ILE A O 1
ATOM 2363 N N . LYS A 1 305 ? -6.949 -0.133 -21.875 1 93.5 305 LYS A N 1
ATOM 2364 C CA . LYS A 1 305 ? -7.586 0.503 -23.031 1 93.5 305 LYS A CA 1
ATOM 2365 C C . LYS A 1 305 ? -6.75 0.312 -24.297 1 93.5 305 LYS A C 1
ATOM 2367 O O . LYS A 1 305 ? -7.297 0.139 -25.391 1 93.5 305 LYS A O 1
ATOM 2372 N N . ARG A 1 306 ? -5.504 0.436 -24.219 1 93.12 306 ARG A N 1
ATOM 2373 C CA . ARG A 1 306 ? -4.605 0.292 -25.359 1 93.12 306 ARG A CA 1
ATOM 2374 C C . ARG A 1 306 ? -4.668 -1.12 -25.938 1 93.12 306 ARG A C 1
ATOM 2376 O O . ARG A 1 306 ? -4.746 -1.298 -27.156 1 93.12 306 ARG A O 1
ATOM 2383 N N . LYS A 1 307 ? -4.629 -2.125 -25.094 1 93.31 307 LYS A N 1
ATOM 2384 C CA . LYS A 1 307 ? -4.578 -3.518 -25.531 1 93.31 307 LYS A CA 1
ATOM 2385 C C . LYS A 1 307 ? -5.957 -4.012 -25.953 1 93.31 307 LYS A C 1
ATOM 2387 O O . LYS A 1 307 ? -6.082 -4.773 -26.922 1 93.31 307 LYS A O 1
ATOM 2392 N N . GLY A 1 308 ? -6.969 -3.531 -25.188 1 93.25 308 GLY A N 1
ATOM 2393 C CA . GLY A 1 308 ? -8.305 -4.047 -25.438 1 93.25 308 GLY A CA 1
ATOM 2394 C C . GLY A 1 308 ? -8.438 -5.527 -25.156 1 93.25 308 GLY A C 1
ATOM 2395 O O . GLY A 1 308 ? -7.465 -6.18 -24.766 1 93.25 308 GLY A O 1
ATOM 2396 N N . PHE A 1 309 ? -9.641 -6.035 -25.391 1 92.5 309 PHE A N 1
ATOM 2397 C CA . PHE A 1 309 ? -9.938 -7.438 -25.109 1 92.5 309 PHE A CA 1
ATOM 2398 C C . PHE A 1 309 ? -9.07 -8.352 -25.969 1 92.5 309 PHE A C 1
ATOM 2400 O O . PHE A 1 309 ? -8.484 -9.312 -25.469 1 92.5 309 PHE A O 1
ATOM 2407 N N . MET A 1 310 ? -8.977 -8.07 -27.203 1 93.75 310 MET A N 1
ATOM 2408 C CA . MET A 1 310 ? -8.266 -8.938 -28.141 1 93.75 310 MET A CA 1
ATOM 2409 C C . MET A 1 310 ? -6.77 -8.953 -27.844 1 93.75 310 MET A C 1
ATOM 2411 O O . MET A 1 310 ? -6.125 -10 -27.922 1 93.75 310 MET A O 1
ATOM 2415 N N . GLY A 1 311 ? -6.258 -7.77 -27.531 1 94.88 311 GLY A N 1
ATOM 2416 C CA . GLY A 1 311 ? -4.852 -7.707 -27.172 1 94.88 311 GLY A CA 1
ATOM 2417 C C . GLY A 1 311 ? -4.523 -8.516 -25.922 1 94.88 311 GLY A C 1
ATOM 2418 O O . GLY A 1 311 ? -3.529 -9.242 -25.906 1 94.88 311 GLY A O 1
ATOM 2419 N N . LEU A 1 312 ? -5.359 -8.461 -24.938 1 96.38 312 LEU A N 1
ATOM 2420 C CA . LEU A 1 312 ? -5.152 -9.188 -23.703 1 96.38 312 LEU A CA 1
ATOM 2421 C C . LEU A 1 312 ? -5.32 -10.688 -23.906 1 96.38 312 LEU A C 1
ATOM 2423 O O . LEU A 1 312 ? -4.547 -11.484 -23.375 1 96.38 312 LEU A O 1
ATOM 2427 N N . GLU A 1 313 ? -6.336 -11.047 -24.656 1 96.38 313 GLU A N 1
ATOM 2428 C CA . GLU A 1 313 ? -6.555 -12.453 -24.984 1 96.38 313 GLU A CA 1
ATOM 2429 C C . GLU A 1 313 ? -5.344 -13.047 -25.688 1 96.38 313 GLU A C 1
ATOM 2431 O O . GLU A 1 313 ? -4.898 -14.148 -25.359 1 96.38 313 GLU A O 1
ATOM 2436 N N . SER A 1 314 ? -4.832 -12.328 -26.641 1 96.81 314 SER A N 1
ATOM 2437 C CA . SER A 1 314 ? -3.662 -12.781 -27.391 1 96.81 314 SER A CA 1
ATOM 2438 C C . SER A 1 314 ? -2.459 -12.969 -26.469 1 96.81 314 SER A C 1
ATOM 2440 O O . SER A 1 314 ? -1.719 -13.945 -26.609 1 96.81 314 SER A O 1
ATOM 2442 N N . GLU A 1 315 ? -2.273 -12.047 -25.578 1 97.5 315 GLU A N 1
ATOM 2443 C CA . GLU A 1 315 ? -1.141 -12.133 -24.672 1 97.5 315 GLU A CA 1
ATOM 2444 C C . GLU A 1 315 ? -1.269 -13.336 -23.734 1 97.5 315 GLU A C 1
ATOM 2446 O O . GLU A 1 315 ? -0.279 -14.008 -23.438 1 97.5 315 GLU A O 1
ATOM 2451 N N . VAL A 1 316 ? -2.482 -13.602 -23.25 1 98.19 316 VAL A N 1
ATOM 2452 C CA . VAL A 1 316 ? -2.715 -14.758 -22.391 1 98.19 316 VAL A CA 1
ATOM 2453 C C . VAL A 1 316 ? -2.361 -16.047 -23.141 1 98.19 316 VAL A C 1
ATOM 2455 O O . VAL A 1 316 ? -1.632 -16.891 -22.609 1 98.19 316 VAL A O 1
ATOM 2458 N N . HIS A 1 317 ? -2.82 -16.156 -24.312 1 98.12 317 HIS A N 1
ATOM 2459 C CA . HIS A 1 317 ? -2.59 -17.375 -25.094 1 98.12 317 HIS A CA 1
ATOM 2460 C C . HIS A 1 317 ? -1.108 -17.562 -25.406 1 98.12 317 HIS A C 1
ATOM 2462 O O . HIS A 1 317 ? -0.602 -18.672 -25.391 1 98.12 317 HIS A O 1
ATOM 2468 N N . LYS A 1 318 ? -0.476 -16.469 -25.672 1 98.25 318 LYS A N 1
ATOM 2469 C CA . LYS A 1 318 ? 0.957 -16.531 -25.953 1 98.25 318 LYS A CA 1
ATOM 2470 C C . LYS A 1 318 ? 1.723 -17.031 -24.719 1 98.25 318 LYS A C 1
ATOM 2472 O O . LYS A 1 318 ? 2.613 -17.875 -24.844 1 98.25 318 LYS A O 1
ATOM 2477 N N . CYS A 1 319 ? 1.428 -16.469 -23.547 1 98.62 319 CYS A N 1
ATOM 2478 C CA . CYS A 1 319 ? 2.082 -16.906 -22.312 1 98.62 319 CYS A CA 1
ATOM 2479 C C . CYS A 1 319 ? 1.869 -18.391 -22.078 1 98.62 319 CYS A C 1
ATOM 2481 O O . CYS A 1 319 ? 2.811 -19.109 -21.734 1 98.62 319 CYS A O 1
ATOM 2483 N N . ILE A 1 320 ? 0.675 -18.844 -22.266 1 98.38 320 ILE A N 1
ATOM 2484 C CA . ILE A 1 320 ? 0.326 -20.25 -22.016 1 98.38 320 ILE A CA 1
ATOM 2485 C C . ILE A 1 320 ? 1.016 -21.141 -23.047 1 98.38 320 ILE A C 1
ATOM 2487 O O . ILE A 1 320 ? 1.544 -22.203 -22.688 1 98.38 320 ILE A O 1
ATOM 2491 N N . ALA A 1 321 ? 1.027 -20.75 -24.297 1 98.5 321 ALA A N 1
ATOM 2492 C CA . ALA A 1 321 ? 1.702 -21.516 -25.344 1 98.5 321 ALA A CA 1
ATOM 2493 C C . ALA A 1 321 ? 3.195 -21.625 -25.047 1 98.5 321 ALA A C 1
ATOM 2495 O O . ALA A 1 321 ? 3.781 -22.703 -25.219 1 98.5 321 ALA A O 1
ATOM 2496 N N . ASN A 1 322 ? 3.766 -20.5 -24.672 1 98.75 322 ASN A N 1
ATOM 2497 C CA . ASN A 1 322 ? 5.191 -20.516 -24.359 1 98.75 322 ASN A CA 1
ATOM 2498 C C . ASN A 1 322 ? 5.488 -21.375 -23.141 1 98.75 322 ASN A C 1
ATOM 2500 O O . ASN A 1 322 ? 6.547 -22 -23.047 1 98.75 322 ASN A O 1
ATOM 2504 N N . ALA A 1 323 ? 4.605 -21.391 -22.172 1 98.81 323 ALA A N 1
ATOM 2505 C CA . ALA A 1 323 ? 4.766 -22.266 -21.016 1 98.81 323 ALA A CA 1
ATOM 2506 C C . ALA A 1 323 ? 4.734 -23.734 -21.422 1 98.81 323 ALA A C 1
ATOM 2508 O O . ALA A 1 323 ? 5.531 -24.547 -20.938 1 98.81 323 ALA A O 1
ATOM 2509 N N . SER A 1 324 ? 3.836 -24.062 -22.297 1 98.56 324 SER A N 1
ATOM 2510 C CA . SER A 1 324 ? 3.766 -25.406 -22.828 1 98.56 324 SER A CA 1
ATOM 2511 C C . SER A 1 324 ? 5.051 -25.781 -23.562 1 98.56 324 SER A C 1
ATOM 2513 O O . SER A 1 324 ? 5.531 -26.922 -23.453 1 98.56 324 SER A O 1
ATOM 2515 N N . HIS A 1 325 ? 5.527 -24.828 -24.328 1 98.69 325 HIS A N 1
ATOM 2516 C CA . HIS A 1 325 ? 6.793 -25.047 -25.031 1 98.69 325 HIS A CA 1
ATOM 2517 C C . HIS A 1 325 ? 7.91 -25.375 -24.047 1 98.69 325 HIS A C 1
ATOM 2519 O O . HIS A 1 325 ? 8.688 -26.297 -24.266 1 98.69 325 HIS A O 1
ATOM 2525 N N . LEU A 1 326 ? 7.992 -24.641 -22.984 1 98.81 326 LEU A N 1
ATOM 2526 C CA . LEU A 1 326 ? 9.023 -24.859 -21.984 1 98.81 326 LEU A CA 1
ATOM 2527 C C . LEU A 1 326 ? 8.867 -26.25 -21.359 1 98.81 326 LEU A C 1
ATOM 2529 O O . LEU A 1 326 ? 9.852 -26.969 -21.203 1 98.81 326 LEU A O 1
ATOM 2533 N N . GLN A 1 327 ? 7.66 -26.578 -20.906 1 98.38 327 GLN A N 1
ATOM 2534 C CA . GLN A 1 327 ? 7.426 -27.906 -20.312 1 98.38 327 GLN A CA 1
ATOM 2535 C C . GLN A 1 327 ? 7.879 -29.016 -21.25 1 98.38 327 GLN A C 1
ATOM 2537 O O . GLN A 1 327 ? 8.531 -29.969 -20.828 1 98.38 327 GLN A O 1
ATOM 2542 N N . HIS A 1 328 ? 7.539 -28.875 -22.5 1 97.62 328 HIS A N 1
ATOM 2543 C CA . HIS A 1 328 ? 7.895 -29.875 -23.5 1 97.62 328 HIS A CA 1
ATOM 2544 C C . HIS A 1 328 ? 9.406 -30 -23.641 1 97.62 328 HIS A C 1
ATOM 2546 O O . HIS A 1 328 ? 9.938 -31.109 -23.688 1 97.62 328 HIS A O 1
ATOM 2552 N N . ARG A 1 329 ? 10.047 -28.875 -23.688 1 97.56 329 ARG A N 1
ATOM 2553 C CA . ARG A 1 329 ? 11.5 -28.875 -23.844 1 97.56 329 ARG A CA 1
ATOM 2554 C C . ARG A 1 329 ? 12.18 -29.547 -22.656 1 97.56 329 ARG A C 1
ATOM 2556 O O . ARG A 1 329 ? 13.141 -30.297 -22.828 1 97.56 329 ARG A O 1
ATOM 2563 N N . LEU A 1 330 ? 11.695 -29.266 -21.5 1 96.5 330 LEU A N 1
ATOM 2564 C CA . LEU A 1 330 ? 12.258 -29.859 -20.297 1 96.5 330 LEU A CA 1
ATOM 2565 C C . LEU A 1 330 ? 12.031 -31.359 -20.281 1 96.5 330 LEU A C 1
ATOM 2567 O O . LEU A 1 330 ? 12.969 -32.125 -20.047 1 96.5 330 LEU A O 1
ATOM 2571 N N . ARG A 1 331 ? 10.875 -31.766 -20.547 1 94 331 ARG A N 1
ATOM 2572 C CA . ARG A 1 331 ? 10.531 -33.188 -20.516 1 94 331 ARG A CA 1
ATOM 2573 C C . ARG A 1 331 ? 11.305 -33.969 -21.578 1 94 331 ARG A C 1
ATOM 2575 O O . ARG A 1 331 ? 11.781 -35.062 -21.328 1 94 331 ARG A O 1
ATOM 2582 N N . LYS A 1 332 ? 11.391 -33.344 -22.719 1 94.12 332 LYS A N 1
ATOM 2583 C CA . LYS A 1 332 ? 12.164 -33.969 -23.797 1 94.12 332 LYS A CA 1
ATOM 2584 C C . LYS A 1 332 ? 13.617 -34.188 -23.391 1 94.12 332 LYS A C 1
ATOM 2586 O O . LYS A 1 332 ? 14.25 -35.156 -23.797 1 94.12 332 LYS A O 1
ATOM 2591 N N . ALA A 1 333 ? 14.078 -33.344 -22.531 1 91.62 333 ALA A N 1
ATOM 2592 C CA . ALA A 1 333 ? 15.461 -33.406 -22.078 1 91.62 333 ALA A CA 1
ATOM 2593 C C . ALA A 1 333 ? 15.602 -34.312 -20.859 1 91.62 333 ALA A C 1
ATOM 2595 O O . ALA A 1 333 ? 16.688 -34.406 -20.266 1 91.62 333 ALA A O 1
ATOM 2596 N N . GLY A 1 334 ? 14.508 -34.938 -20.391 1 88.19 334 GLY A N 1
ATOM 2597 C CA . GLY A 1 334 ? 14.547 -35.844 -19.266 1 88.19 334 GLY A CA 1
ATOM 2598 C C . GLY A 1 334 ? 14.43 -35.156 -17.922 1 88.19 334 GLY A C 1
ATOM 2599 O O . GLY A 1 334 ? 14.844 -35.719 -16.891 1 88.19 334 GLY A O 1
ATOM 2600 N N . ILE A 1 335 ? 13.953 -34 -17.938 1 91.69 335 ILE A N 1
ATOM 2601 C CA . ILE A 1 335 ? 13.75 -33.25 -16.703 1 91.69 335 ILE A CA 1
ATOM 2602 C C . ILE A 1 335 ? 12.266 -33.281 -16.328 1 91.69 335 ILE A C 1
ATOM 2604 O O . ILE A 1 335 ? 11.414 -32.938 -17.141 1 91.69 335 ILE A O 1
ATOM 2608 N N . GLY A 1 336 ? 11.984 -33.719 -15.109 1 91.81 336 GLY A N 1
ATOM 2609 C CA . GLY A 1 336 ? 10.609 -33.656 -14.641 1 91.81 336 GLY A CA 1
ATOM 2610 C C . GLY A 1 336 ? 10.062 -32.25 -14.617 1 91.81 336 GLY A C 1
ATOM 2611 O O . GLY A 1 336 ? 10.742 -31.312 -14.188 1 91.81 336 GLY A O 1
ATOM 2612 N N . ALA A 1 337 ? 8.836 -32.094 -15.148 1 95.69 337 ALA A N 1
ATOM 2613 C CA . ALA A 1 337 ? 8.219 -30.766 -15.211 1 95.69 337 ALA A CA 1
ATOM 2614 C C . ALA A 1 337 ? 6.699 -30.859 -15.172 1 95.69 337 ALA A C 1
ATOM 2616 O O . ALA A 1 337 ? 6.113 -31.75 -15.805 1 95.69 337 ALA A O 1
ATOM 2617 N N . MET A 1 338 ? 6.141 -30.031 -14.391 1 97.81 338 MET A N 1
ATOM 2618 C CA . MET A 1 338 ? 4.688 -29.969 -14.258 1 97.81 338 MET A CA 1
ATOM 2619 C C . MET A 1 338 ? 4.145 -28.641 -14.766 1 97.81 338 MET A C 1
ATOM 2621 O O . MET A 1 338 ? 4.754 -27.594 -14.547 1 97.81 338 MET A O 1
ATOM 2625 N N . LEU A 1 339 ? 3.047 -28.656 -15.461 1 98.38 339 LEU A N 1
ATOM 2626 C CA . LEU A 1 339 ? 2.266 -27.516 -15.906 1 98.38 339 LEU A CA 1
ATOM 2627 C C . LEU A 1 339 ? 0.772 -27.781 -15.742 1 98.38 339 LEU A C 1
ATOM 2629 O O . LEU A 1 339 ? 0.217 -28.656 -16.406 1 98.38 339 LEU A O 1
ATOM 2633 N N . ASN A 1 340 ? 0.15 -27.031 -14.812 1 97.75 340 ASN A N 1
ATOM 2634 C CA . ASN A 1 340 ? -1.289 -27.172 -14.617 1 97.75 340 ASN A CA 1
ATOM 2635 C C . ASN A 1 340 ? -2.074 -26.594 -15.789 1 97.75 340 ASN A C 1
ATOM 2637 O O . ASN A 1 340 ? -1.562 -25.734 -16.531 1 97.75 340 ASN A O 1
ATOM 2641 N N . LYS A 1 341 ? -3.328 -27.062 -15.898 1 95.44 341 LYS A N 1
ATOM 2642 C CA . LYS A 1 341 ? -4.211 -26.547 -16.938 1 95.44 341 LYS A CA 1
ATOM 2643 C C . LYS A 1 341 ? -4.41 -25.047 -16.812 1 95.44 341 LYS A C 1
ATOM 2645 O O . LYS A 1 341 ? -4.625 -24.531 -15.703 1 95.44 341 LYS A O 1
ATOM 2650 N N . PHE A 1 342 ? -4.27 -24.328 -17.922 1 96.25 342 PHE A N 1
ATOM 2651 C CA . PHE A 1 342 ? -4.508 -22.891 -18.047 1 96.25 342 PHE A CA 1
ATOM 2652 C C . PHE A 1 342 ? -3.461 -22.109 -17.281 1 96.25 342 PHE A C 1
ATOM 2654 O O . PHE A 1 342 ? -3.693 -20.953 -16.906 1 96.25 342 PHE A O 1
ATOM 2661 N N . SER A 1 343 ? -2.371 -22.719 -16.953 1 97.81 343 SER A N 1
ATOM 2662 C CA . SER A 1 343 ? -1.335 -22.047 -16.172 1 97.81 343 SER A CA 1
ATOM 2663 C C . SER A 1 343 ? -0.165 -21.625 -17.047 1 97.81 343 SER A C 1
ATOM 2665 O O . SER A 1 343 ? 0.081 -22.219 -18.094 1 97.81 343 SER A O 1
ATOM 2667 N N . ASN A 1 344 ? 0.505 -20.547 -16.688 1 98.56 344 ASN A N 1
ATOM 2668 C CA . ASN A 1 344 ? 1.756 -20.141 -17.328 1 98.56 344 ASN A CA 1
ATOM 2669 C C . ASN A 1 344 ? 2.953 -20.391 -16.406 1 98.56 344 ASN A C 1
ATOM 2671 O O . ASN A 1 344 ? 4.027 -19.828 -16.625 1 98.56 344 ASN A O 1
ATOM 2675 N N . ILE A 1 345 ? 2.742 -21.219 -15.367 1 98.62 345 ILE A N 1
ATOM 2676 C CA . ILE A 1 345 ? 3.787 -21.531 -14.398 1 98.62 345 ILE A CA 1
ATOM 2677 C C . ILE A 1 345 ? 4.293 -22.953 -14.633 1 98.62 345 ILE A C 1
ATOM 2679 O O . ILE A 1 345 ? 3.539 -23.922 -14.477 1 98.62 345 ILE A O 1
ATOM 2683 N N . VAL A 1 346 ? 5.543 -23.078 -14.984 1 98.69 346 VAL A N 1
ATOM 2684 C CA . VAL A 1 346 ? 6.16 -24.391 -15.18 1 98.69 346 VAL A CA 1
ATOM 2685 C C . VAL A 1 346 ? 7.027 -24.734 -13.969 1 98.69 346 VAL A C 1
ATOM 2687 O O . VAL A 1 346 ? 7.969 -24.016 -13.648 1 98.69 346 VAL A O 1
ATOM 2690 N N . VAL A 1 347 ? 6.691 -25.844 -13.305 1 98.12 347 VAL A N 1
ATOM 2691 C CA . VAL A 1 347 ? 7.398 -26.281 -12.109 1 98.12 347 VAL A CA 1
ATOM 2692 C C . VAL A 1 347 ? 8.367 -27.406 -12.477 1 98.12 347 VAL A C 1
ATOM 2694 O O . VAL A 1 347 ? 8.008 -28.344 -13.211 1 98.12 347 VAL A O 1
ATOM 2697 N N . PHE A 1 348 ? 9.586 -27.359 -12.031 1 96.31 348 PHE A N 1
ATOM 2698 C CA . PHE A 1 348 ? 10.602 -28.359 -12.32 1 96.31 348 PHE A CA 1
ATOM 2699 C C . PHE A 1 348 ? 11.586 -28.5 -11.156 1 96.31 348 PHE A C 1
ATOM 2701 O O . PHE A 1 348 ? 11.367 -27.906 -10.094 1 96.31 348 PHE A O 1
ATOM 2708 N N . GLU A 1 349 ? 12.531 -29.375 -11.32 1 93.19 349 GLU A N 1
ATOM 2709 C CA . GLU A 1 349 ? 13.477 -29.625 -10.242 1 93.19 349 GLU A CA 1
ATOM 2710 C C . GLU A 1 349 ? 14.305 -28.375 -9.938 1 93.19 349 GLU A C 1
ATOM 2712 O O . GLU A 1 349 ? 14.711 -27.656 -10.852 1 93.19 349 GLU A O 1
ATOM 2717 N N . ARG A 1 350 ? 14.5 -28.109 -8.719 1 92.94 350 ARG A N 1
ATOM 2718 C CA . ARG A 1 350 ? 15.312 -26.969 -8.289 1 92.94 350 ARG A CA 1
ATOM 2719 C C . ARG A 1 350 ? 16.766 -27.141 -8.719 1 92.94 350 ARG A C 1
ATOM 2721 O O . ARG A 1 350 ? 17.359 -28.203 -8.5 1 92.94 350 ARG A O 1
ATOM 2728 N N . PRO A 1 351 ? 17.344 -26.078 -9.336 1 91.69 351 PRO A N 1
ATOM 2729 C CA . PRO A 1 351 ? 18.797 -26.125 -9.578 1 91.69 351 PRO A CA 1
ATOM 2730 C C . PRO A 1 351 ? 19.609 -26.281 -8.297 1 91.69 351 PRO A C 1
ATOM 2732 O O . PRO A 1 351 ? 19.281 -25.656 -7.277 1 91.69 351 PRO A O 1
ATOM 2735 N N . ARG A 1 352 ? 20.641 -27 -8.266 1 87.56 352 ARG A N 1
ATOM 2736 C CA . ARG A 1 352 ? 21.484 -27.219 -7.098 1 87.56 352 ARG A CA 1
ATOM 2737 C C . ARG A 1 352 ? 22.375 -26.016 -6.824 1 87.56 352 ARG A C 1
ATOM 2739 O O . ARG A 1 352 ? 22.781 -25.781 -5.684 1 87.56 352 ARG A O 1
ATOM 2746 N N . ASP A 1 353 ? 22.594 -25.312 -7.793 1 88.38 353 ASP A N 1
ATOM 2747 C CA . ASP A 1 353 ? 23.438 -24.125 -7.73 1 88.38 353 ASP A CA 1
ATOM 2748 C C . ASP A 1 353 ? 22.609 -22.859 -7.531 1 88.38 353 ASP A C 1
ATOM 2750 O O . ASP A 1 353 ? 21.891 -22.438 -8.438 1 88.38 353 ASP A O 1
ATOM 2754 N N . GLU A 1 354 ? 22.781 -22.203 -6.465 1 88.75 354 GLU A N 1
ATOM 2755 C CA . GLU A 1 354 ? 22.031 -20.984 -6.164 1 88.75 354 GLU A CA 1
ATOM 2756 C C . GLU A 1 354 ? 22.391 -19.859 -7.137 1 88.75 354 GLU A C 1
ATOM 2758 O O . GLU A 1 354 ? 21.547 -19 -7.441 1 88.75 354 GLU A O 1
ATOM 2763 N N . ASP A 1 355 ? 23.594 -19.906 -7.617 1 91.19 355 ASP A N 1
ATOM 2764 C CA . ASP A 1 355 ? 24.016 -18.891 -8.586 1 91.19 355 ASP A CA 1
ATOM 2765 C C . ASP A 1 355 ? 23.219 -19.016 -9.883 1 91.19 355 ASP A C 1
ATOM 2767 O O . ASP A 1 355 ? 22.953 -18.016 -10.547 1 91.19 355 ASP A O 1
ATOM 2771 N N . PHE A 1 356 ? 22.938 -20.266 -10.211 1 94.5 356 PHE A N 1
ATOM 2772 C CA . PHE A 1 356 ? 22.141 -20.484 -11.406 1 94.5 356 PHE A CA 1
ATOM 2773 C C . PHE A 1 356 ? 20.734 -19.922 -11.219 1 94.5 356 PHE A C 1
ATOM 2775 O O . PHE A 1 356 ? 20.188 -19.266 -12.125 1 94.5 356 PHE A O 1
ATOM 2782 N N . ALA A 1 357 ? 20.172 -20.234 -10.055 1 94.12 357 ALA A N 1
ATOM 2783 C CA . ALA A 1 357 ? 18.844 -19.719 -9.742 1 94.12 357 ALA A CA 1
ATOM 2784 C C . ALA A 1 357 ? 18.828 -18.203 -9.773 1 94.12 357 ALA A C 1
ATOM 2786 O O . ALA A 1 357 ? 17.875 -17.594 -10.273 1 94.12 357 ALA A O 1
ATOM 2787 N N . ARG A 1 358 ? 19.812 -17.547 -9.297 1 91.94 358 ARG A N 1
ATOM 2788 C CA . ARG A 1 358 ? 19.922 -16.094 -9.281 1 91.94 358 ARG A CA 1
ATOM 2789 C C . ARG A 1 358 ? 20.094 -15.547 -10.695 1 91.94 358 ARG A C 1
ATOM 2791 O O . ARG A 1 358 ? 19.5 -14.523 -11.047 1 91.94 358 ARG A O 1
ATOM 2798 N N . LYS A 1 359 ? 20.938 -16.219 -11.453 1 94.38 359 LYS A N 1
ATOM 2799 C CA . LYS A 1 359 ? 21.203 -15.797 -12.82 1 94.38 359 LYS A CA 1
ATOM 2800 C C . LYS A 1 359 ? 19.922 -15.68 -13.625 1 94.38 359 LYS A C 1
ATOM 2802 O O . LYS A 1 359 ? 19.734 -14.727 -14.375 1 94.38 359 LYS A O 1
ATOM 2807 N N . TRP A 1 360 ? 19.047 -16.641 -13.383 1 96.62 360 TRP A N 1
ATOM 2808 C CA . TRP A 1 360 ? 17.812 -16.688 -14.172 1 96.62 360 TRP A CA 1
ATOM 2809 C C . TRP A 1 360 ? 16.625 -16.203 -13.352 1 96.62 360 TRP A C 1
ATOM 2811 O O . TRP A 1 360 ? 15.469 -16.406 -13.758 1 96.62 360 TRP A O 1
ATOM 2821 N N . SER A 1 361 ? 16.859 -15.625 -12.195 1 94.56 361 SER A N 1
ATOM 2822 C CA . SER A 1 361 ? 15.852 -15.086 -11.305 1 94.56 361 SER A CA 1
ATOM 2823 C C . SER A 1 361 ? 14.742 -16.109 -11.055 1 94.56 361 SER A C 1
ATOM 2825 O O . SER A 1 361 ? 13.555 -15.773 -11.164 1 94.56 361 SER A O 1
ATOM 2827 N N . LEU A 1 362 ? 15.102 -17.297 -10.68 1 95.31 362 LEU A N 1
ATOM 2828 C CA . LEU A 1 362 ? 14.125 -18.344 -10.406 1 95.31 362 LEU A CA 1
ATOM 2829 C C . LEU A 1 362 ? 13.594 -18.234 -8.984 1 95.31 362 LEU A C 1
ATOM 2831 O O . LEU A 1 362 ? 14.297 -17.766 -8.086 1 95.31 362 LEU A O 1
ATOM 2835 N N . ALA A 1 363 ? 12.344 -18.562 -8.852 1 92.81 363 ALA A N 1
ATOM 2836 C CA . ALA A 1 363 ? 11.797 -18.766 -7.512 1 92.81 363 ALA A CA 1
ATOM 2837 C C . ALA A 1 363 ? 11.883 -20.234 -7.109 1 92.81 363 ALA A C 1
ATOM 2839 O O . ALA A 1 363 ? 11.508 -21.125 -7.879 1 92.81 363 ALA A O 1
ATOM 2840 N N . CYS A 1 364 ? 12.445 -20.484 -5.941 1 92.19 364 CYS A N 1
ATOM 2841 C CA . CYS A 1 364 ? 12.672 -21.859 -5.488 1 92.19 364 CYS A CA 1
ATOM 2842 C C . CYS A 1 364 ? 11.953 -22.125 -4.172 1 92.19 364 CYS A C 1
ATOM 2844 O O . CYS A 1 364 ? 11.773 -21.203 -3.361 1 92.19 364 CYS A O 1
ATOM 2846 N N . GLU A 1 365 ? 11.5 -23.312 -4.023 1 90.62 365 GLU A N 1
ATOM 2847 C CA . GLU A 1 365 ? 10.906 -23.812 -2.791 1 90.62 365 GLU A CA 1
ATOM 2848 C C . GLU A 1 365 ? 11.188 -25.297 -2.611 1 90.62 365 GLU A C 1
ATOM 2850 O O . GLU A 1 365 ? 10.789 -26.125 -3.441 1 90.62 365 GLU A O 1
ATOM 2855 N N . GLY A 1 366 ? 11.883 -25.641 -1.524 1 89.44 366 GLY A N 1
ATOM 2856 C CA . GLY A 1 366 ? 12.258 -27.031 -1.351 1 89.44 366 GLY A CA 1
ATOM 2857 C C . GLY A 1 366 ? 13.031 -27.594 -2.525 1 89.44 366 GLY A C 1
ATOM 2858 O O . GLY A 1 366 ? 14.055 -27.031 -2.928 1 89.44 366 GLY A O 1
ATOM 2859 N N . ASN A 1 367 ? 12.383 -28.641 -3.193 1 90.69 367 ASN A N 1
ATOM 2860 C CA . ASN A 1 367 ? 13.086 -29.344 -4.262 1 90.69 367 ASN A CA 1
ATOM 2861 C C . ASN A 1 367 ? 12.664 -28.859 -5.637 1 90.69 367 ASN A C 1
ATOM 2863 O O . ASN A 1 367 ? 13.125 -29.359 -6.66 1 90.69 367 ASN A O 1
ATOM 2867 N N . ILE A 1 368 ? 11.867 -27.828 -5.605 1 94.88 368 ILE A N 1
ATOM 2868 C CA . ILE A 1 368 ? 11.336 -27.422 -6.902 1 94.88 368 ILE A CA 1
ATOM 2869 C C . ILE A 1 368 ? 11.617 -25.938 -7.145 1 94.88 368 ILE A C 1
ATOM 2871 O O . ILE A 1 368 ? 11.93 -25.203 -6.207 1 94.88 368 ILE A O 1
ATOM 2875 N N . ALA A 1 369 ? 11.633 -25.578 -8.359 1 95.81 369 ALA A N 1
ATOM 2876 C CA . ALA A 1 369 ? 11.664 -24.203 -8.867 1 95.81 369 ALA A CA 1
ATOM 2877 C C . ALA A 1 369 ? 10.594 -23.984 -9.93 1 95.81 369 ALA A C 1
ATOM 2879 O O . ALA A 1 369 ? 9.984 -24.938 -10.414 1 95.81 369 ALA A O 1
ATOM 2880 N N . HIS A 1 370 ? 10.289 -22.766 -10.141 1 97.75 370 HIS A N 1
ATOM 2881 C CA . HIS A 1 370 ? 9.344 -22.547 -11.234 1 97.75 370 HIS A CA 1
ATOM 2882 C C . HIS A 1 370 ? 9.773 -21.359 -12.102 1 97.75 370 HIS A C 1
ATOM 2884 O O . HIS A 1 370 ? 10.562 -20.516 -11.664 1 97.75 370 HIS A O 1
ATOM 2890 N N . VAL A 1 371 ? 9.367 -21.422 -13.32 1 97.94 371 VAL A N 1
ATOM 2891 C CA . VAL A 1 371 ? 9.367 -20.312 -14.273 1 97.94 371 VAL A CA 1
ATOM 2892 C C . VAL A 1 371 ? 7.945 -19.797 -14.484 1 97.94 371 VAL A C 1
ATOM 2894 O O . VAL A 1 371 ? 7.016 -20.594 -14.648 1 97.94 371 VAL A O 1
ATOM 2897 N N . VAL A 1 372 ? 7.754 -18.547 -14.359 1 98.5 372 VAL A N 1
ATOM 2898 C CA . VAL A 1 372 ? 6.488 -17.906 -14.711 1 98.5 372 VAL A CA 1
ATOM 2899 C C . VAL A 1 372 ? 6.605 -17.234 -16.078 1 98.5 372 VAL A C 1
ATOM 2901 O O . VAL A 1 372 ? 7.246 -16.188 -16.203 1 98.5 372 VAL A O 1
ATOM 2904 N N . VAL A 1 373 ? 5.969 -17.797 -17.062 1 98.69 373 VAL A N 1
ATOM 2905 C CA . VAL A 1 373 ? 6.133 -17.344 -18.438 1 98.69 373 VAL A CA 1
ATOM 2906 C C . VAL A 1 373 ? 5.227 -16.141 -18.703 1 98.69 373 VAL A C 1
ATOM 2908 O O . VAL A 1 373 ? 4.051 -16.312 -19.031 1 98.69 373 VAL A O 1
ATOM 2911 N N . MET A 1 374 ? 5.848 -15 -18.609 1 98.38 374 MET A N 1
ATOM 2912 C CA . MET A 1 374 ? 5.121 -13.742 -18.781 1 98.38 374 MET A CA 1
ATOM 2913 C C . MET A 1 374 ? 5.359 -13.164 -20.172 1 98.38 374 MET A C 1
ATOM 2915 O O . MET A 1 374 ? 5.957 -13.812 -21.031 1 98.38 374 MET A O 1
ATOM 2919 N N . GLN A 1 375 ? 4.875 -12.008 -20.422 1 97.5 375 GLN A N 1
ATOM 2920 C CA . GLN A 1 375 ? 4.809 -11.422 -21.75 1 97.5 375 GLN A CA 1
ATOM 2921 C C . GLN A 1 375 ? 6.207 -11.156 -22.312 1 97.5 375 GLN A C 1
ATOM 2923 O O . GLN A 1 375 ? 6.422 -11.219 -23.516 1 97.5 375 GLN A O 1
ATOM 2928 N N . HIS A 1 376 ? 7.16 -10.859 -21.453 1 96.88 376 HIS A N 1
ATOM 2929 C CA . HIS A 1 376 ? 8.508 -10.539 -21.906 1 96.88 376 HIS A CA 1
ATOM 2930 C C . HIS A 1 376 ? 9.297 -11.797 -22.219 1 96.88 376 HIS A C 1
ATOM 2932 O O . HIS A 1 376 ? 10.383 -11.734 -22.797 1 96.88 376 HIS A O 1
ATOM 2938 N N . VAL A 1 377 ? 8.812 -12.961 -21.906 1 97.81 377 VAL A N 1
ATOM 2939 C CA . VAL A 1 377 ? 9.508 -14.227 -22.078 1 97.81 377 VAL A CA 1
ATOM 2940 C C . VAL A 1 377 ? 9.266 -14.773 -23.484 1 97.81 377 VAL A C 1
ATOM 2942 O O . VAL A 1 377 ? 8.125 -15.07 -23.859 1 97.81 377 VAL A O 1
ATOM 2945 N N . THR A 1 378 ? 10.312 -14.953 -24.219 1 97 378 THR A N 1
ATOM 2946 C CA . THR A 1 378 ? 10.219 -15.469 -25.578 1 97 378 THR A CA 1
ATOM 2947 C C . THR A 1 378 ? 10.648 -16.938 -25.641 1 97 378 THR A C 1
ATOM 2949 O O . THR A 1 378 ? 11.25 -17.438 -24.688 1 97 378 THR A O 1
ATOM 2952 N N . THR A 1 379 ? 10.312 -17.578 -26.75 1 97.69 379 THR A N 1
ATOM 2953 C CA . THR A 1 379 ? 10.742 -18.953 -26.938 1 97.69 379 THR A CA 1
ATOM 2954 C C . THR A 1 379 ? 12.266 -19.031 -27 1 97.69 379 THR A C 1
ATOM 2956 O O . THR A 1 379 ? 12.859 -20.016 -26.516 1 97.69 379 THR A O 1
ATOM 2959 N N . GLU A 1 380 ? 12.859 -17.984 -27.562 1 97.69 380 GLU A N 1
ATOM 2960 C CA . GLU A 1 380 ? 14.312 -17.938 -27.625 1 97.69 380 GLU A CA 1
ATOM 2961 C C . GLU A 1 380 ? 14.922 -17.891 -26.219 1 97.69 380 GLU A C 1
ATOM 2963 O O . GLU A 1 380 ? 15.906 -18.562 -25.938 1 97.69 380 GLU A O 1
ATOM 2968 N N . MET A 1 381 ? 14.312 -17.094 -25.422 1 97.62 381 MET A N 1
ATOM 2969 C CA . MET A 1 381 ? 14.773 -17 -24.031 1 97.62 381 MET A CA 1
ATOM 2970 C C . MET A 1 381 ? 14.617 -18.344 -23.312 1 97.62 381 MET A C 1
ATOM 2972 O O . MET A 1 381 ? 15.508 -18.766 -22.578 1 97.62 381 MET A O 1
ATOM 2976 N N . LEU A 1 382 ? 13.5 -18.984 -23.516 1 98.5 382 LEU A N 1
ATOM 2977 C CA . LEU A 1 382 ? 13.219 -20.266 -22.875 1 98.5 382 LEU A CA 1
ATOM 2978 C C . LEU A 1 382 ? 14.195 -21.344 -23.359 1 98.5 382 LEU A C 1
ATOM 2980 O O . LEU A 1 382 ? 14.688 -22.141 -22.562 1 98.5 382 LEU A O 1
ATOM 2984 N N . ASP A 1 383 ? 14.484 -21.328 -24.641 1 98.19 383 ASP A N 1
ATOM 2985 C CA . ASP A 1 383 ? 15.438 -22.297 -25.188 1 98.19 383 ASP A CA 1
ATOM 2986 C C . ASP A 1 383 ? 16.828 -22.062 -24.609 1 98.19 383 ASP A C 1
ATOM 2988 O O . ASP A 1 383 ? 17.531 -23.016 -24.25 1 98.19 383 ASP A O 1
ATOM 2992 N N . SER A 1 384 ? 17.203 -20.812 -24.531 1 98 384 SER A N 1
ATOM 2993 C CA . SER A 1 384 ? 18.484 -20.469 -23.938 1 98 384 SER A CA 1
ATOM 2994 C C . SER A 1 384 ? 18.562 -20.922 -22.484 1 98 384 SER A C 1
ATOM 2996 O O . SER A 1 384 ? 19.609 -21.391 -22.031 1 98 384 SER A O 1
ATOM 2998 N N . PHE A 1 385 ? 17.547 -20.75 -21.781 1 98.25 385 PHE A N 1
ATOM 2999 C CA . PHE A 1 385 ? 17.469 -21.172 -20.391 1 98.25 385 PHE A CA 1
ATOM 3000 C C . PHE A 1 385 ? 17.672 -22.688 -20.266 1 98.25 385 PHE A C 1
ATOM 3002 O O . PHE A 1 385 ? 18.484 -23.156 -19.484 1 98.25 385 PHE A O 1
ATOM 3009 N N . VAL A 1 386 ? 16.875 -23.453 -21.062 1 97.88 386 VAL A N 1
ATOM 3010 C CA . VAL A 1 386 ? 16.938 -24.906 -20.984 1 97.88 386 VAL A CA 1
ATOM 3011 C C . VAL A 1 386 ? 18.328 -25.391 -21.344 1 97.88 386 VAL A C 1
ATOM 3013 O O . VAL A 1 386 ? 18.875 -26.281 -20.688 1 97.88 386 VAL A O 1
ATOM 3016 N N . ASP A 1 387 ? 18.922 -24.781 -22.391 1 97.56 387 ASP A N 1
ATOM 3017 C CA . ASP A 1 387 ? 20.281 -25.156 -22.797 1 97.56 387 ASP A CA 1
ATOM 3018 C C . ASP A 1 387 ? 21.266 -24.906 -21.656 1 97.56 387 ASP A C 1
ATOM 3020 O O . ASP A 1 387 ? 22.125 -25.75 -21.359 1 97.56 387 ASP A O 1
ATOM 3024 N N . ASP A 1 388 ? 21.156 -23.75 -21.094 1 97.06 388 ASP A N 1
ATOM 3025 C CA . ASP A 1 388 ? 22.016 -23.406 -19.969 1 97.06 388 ASP A CA 1
ATOM 3026 C C . ASP A 1 388 ? 21.797 -24.344 -18.797 1 97.06 388 ASP A C 1
ATOM 3028 O O . ASP A 1 388 ? 22.766 -24.766 -18.141 1 97.06 388 ASP A O 1
ATOM 3032 N N . PHE A 1 389 ? 20.562 -24.688 -18.516 1 95.5 389 PHE A N 1
ATOM 3033 C CA . PHE A 1 389 ? 20.203 -25.578 -17.422 1 95.5 389 PHE A CA 1
ATOM 3034 C C . PHE A 1 389 ? 20.812 -26.969 -17.625 1 95.5 389 PHE A C 1
ATOM 3036 O O . PHE A 1 389 ? 21.375 -27.547 -16.703 1 95.5 389 PHE A O 1
ATOM 3043 N N . LEU A 1 390 ? 20.719 -27.453 -18.797 1 93.12 390 LEU A N 1
ATOM 3044 C CA . LEU A 1 390 ? 21.234 -28.781 -19.109 1 93.12 390 LEU A CA 1
ATOM 3045 C C . LEU A 1 390 ? 22.75 -28.812 -18.969 1 93.12 390 LEU A C 1
ATOM 3047 O O . LEU A 1 390 ? 23.312 -29.797 -18.469 1 93.12 390 LEU A O 1
ATOM 3051 N N . GLN A 1 391 ? 23.375 -27.766 -19.453 1 92.62 391 GLN A N 1
ATOM 3052 C CA . GLN A 1 391 ? 24.828 -27.672 -19.344 1 92.62 391 GLN A CA 1
ATOM 3053 C C . GLN A 1 391 ? 25.266 -27.672 -17.875 1 92.62 391 GLN A C 1
ATOM 3055 O O . GLN A 1 391 ? 26.172 -28.422 -17.484 1 92.62 391 GLN A O 1
ATOM 3060 N N . LYS A 1 392 ? 24.641 -26.875 -17.078 1 92.12 392 LYS A N 1
ATOM 3061 C CA . LYS A 1 392 ? 25.016 -26.766 -15.664 1 92.12 392 LYS A CA 1
ATOM 3062 C C . LYS A 1 392 ? 24.641 -28.047 -14.906 1 92.12 392 LYS A C 1
ATOM 3064 O O . LYS A 1 392 ? 25.375 -28.469 -14.016 1 92.12 392 LYS A O 1
ATOM 3069 N N . ARG A 1 393 ? 23.484 -28.547 -15.188 1 89.25 393 ARG A N 1
ATOM 3070 C CA . ARG A 1 393 ? 22.984 -29.766 -14.539 1 89.25 393 ARG A CA 1
ATOM 3071 C C . ARG A 1 393 ? 23.953 -30.922 -14.695 1 89.25 393 ARG A C 1
ATOM 3073 O O . ARG A 1 393 ? 24.109 -31.734 -13.789 1 89.25 393 ARG A O 1
ATOM 3080 N N . SER A 1 394 ? 24.578 -31.047 -15.789 1 85.38 394 SER A N 1
ATOM 3081 C CA . SER A 1 394 ? 25.531 -32.125 -16.062 1 85.38 394 SER A CA 1
ATOM 3082 C C . SER A 1 394 ? 26.719 -32.062 -15.109 1 85.38 394 SER A C 1
ATOM 3084 O O . SER A 1 394 ? 27.391 -33.062 -14.867 1 85.38 394 SER A O 1
ATOM 3086 N N . THR A 1 395 ? 26.922 -30.891 -14.562 1 85.25 395 THR A N 1
ATOM 3087 C CA . THR A 1 395 ? 28.062 -30.719 -13.664 1 85.25 395 THR A CA 1
ATOM 3088 C C . THR A 1 395 ? 27.672 -31.062 -12.227 1 85.25 395 THR A C 1
ATOM 3090 O O . THR A 1 395 ? 28.531 -31.281 -11.375 1 85.25 395 THR A O 1
ATOM 3093 N N . TRP A 1 396 ? 26.438 -31.094 -12.008 1 80.69 396 TRP A N 1
ATOM 3094 C CA . TRP A 1 396 ? 25.969 -31.281 -10.641 1 80.69 396 TRP A CA 1
ATOM 3095 C C . TRP A 1 396 ? 26.047 -32.75 -10.242 1 80.69 396 TRP A C 1
ATOM 3097 O O . TRP A 1 396 ? 26.125 -33.062 -9.055 1 80.69 396 TRP A O 1
ATOM 3107 N N . PHE A 1 397 ? 26.062 -33.656 -11.25 1 69.81 397 PHE A N 1
ATOM 3108 C CA . PHE A 1 397 ? 25.953 -35.094 -10.945 1 69.81 397 PHE A CA 1
ATOM 3109 C C . PHE A 1 397 ? 27.234 -35.812 -11.336 1 69.81 397 PHE A C 1
ATOM 3111 O O . PHE A 1 397 ? 27.281 -37.031 -11.344 1 69.81 397 PHE A O 1
ATOM 3118 N N . VAL A 1 398 ? 28.281 -35.188 -11.852 1 62.94 398 VAL A N 1
ATOM 3119 C CA . VAL A 1 398 ? 29.516 -35.812 -12.312 1 62.94 398 VAL A CA 1
ATOM 3120 C C . VAL A 1 398 ? 29.984 -36.844 -11.281 1 62.94 398 VAL A C 1
ATOM 3122 O O . VAL A 1 398 ? 30.438 -37.938 -11.641 1 62.94 398 VAL A O 1
ATOM 3125 N N . ASP A 1 399 ? 30.219 -36.469 -10.117 1 54.22 399 ASP A N 1
ATOM 3126 C CA . ASP A 1 399 ? 30.922 -37.5 -9.383 1 54.22 399 ASP A CA 1
ATOM 3127 C C . ASP A 1 399 ? 30.016 -38.719 -9.172 1 54.22 399 ASP A C 1
ATOM 3129 O O . ASP A 1 399 ? 30.344 -39.625 -8.414 1 54.22 399 ASP A O 1
ATOM 3133 N N . GLY A 1 400 ? 29 -39 -10.117 1 54.72 400 GLY A N 1
ATOM 3134 C CA . GLY A 1 400 ? 28.172 -40.188 -10.141 1 54.72 400 GLY A CA 1
ATOM 3135 C C . GLY A 1 400 ? 27.219 -40.281 -8.961 1 54.72 400 GLY A C 1
ATOM 3136 O O . GLY A 1 400 ? 26.453 -41.219 -8.852 1 54.72 400 GLY A O 1
ATOM 3137 N N . ARG A 1 401 ? 27.422 -39.5 -8.062 1 49.47 401 ARG A N 1
ATOM 3138 C CA . ARG A 1 401 ? 26.766 -39.594 -6.754 1 49.47 401 ARG A CA 1
ATOM 3139 C C . ARG A 1 401 ? 25.359 -39.031 -6.797 1 49.47 401 ARG A C 1
ATOM 3141 O O . ARG A 1 401 ? 24.578 -39.219 -5.859 1 49.47 401 ARG A O 1
ATOM 3148 N N . PHE A 1 402 ? 25.109 -38.156 -7.793 1 54.22 402 PHE A N 1
ATOM 3149 C CA . PHE A 1 402 ? 23.812 -37.5 -7.582 1 54.22 402 PHE A CA 1
ATOM 3150 C C . PHE A 1 402 ? 22.766 -38.094 -8.523 1 54.22 402 PHE A C 1
ATOM 3152 O O . PHE A 1 402 ? 23.031 -38.281 -9.711 1 54.22 402 PHE A O 1
ATOM 3159 N N . LEU A 1 403 ? 21.859 -38.875 -8.148 1 58.44 403 LEU A N 1
ATOM 3160 C CA . LEU A 1 403 ? 20.594 -39.281 -8.75 1 58.44 403 LEU A CA 1
ATOM 3161 C C . LEU A 1 403 ? 19.672 -38.062 -8.938 1 58.44 403 LEU A C 1
ATOM 3163 O O . LEU A 1 403 ? 19.734 -37.125 -8.164 1 58.44 403 LEU A O 1
ATOM 3167 N N . PRO A 1 404 ? 19.062 -38.062 -10.188 1 64.56 404 PRO A N 1
ATOM 3168 C CA . PRO A 1 404 ? 18.094 -37 -10.328 1 64.56 404 PRO A CA 1
ATOM 3169 C C . PRO A 1 404 ? 17.219 -36.812 -9.086 1 64.56 404 PRO A C 1
ATOM 3171 O O . PRO A 1 404 ? 16.844 -37.812 -8.445 1 64.56 404 PRO A O 1
ATOM 3174 N N . LEU A 1 405 ? 17.031 -35.594 -8.797 1 77.88 405 LEU A N 1
ATOM 3175 C CA . LEU A 1 405 ? 16.219 -35.25 -7.625 1 77.88 405 LEU A CA 1
ATOM 3176 C C . LEU A 1 405 ? 14.773 -35.719 -7.809 1 77.88 405 LEU A C 1
ATOM 3178 O O . LEU A 1 405 ? 14.18 -35.531 -8.867 1 77.88 405 LEU A O 1
ATOM 3182 N N . CYS A 1 406 ? 14.398 -36.562 -7.008 1 87.38 406 CYS A N 1
ATOM 3183 C CA . CYS A 1 406 ? 13 -36.969 -7.016 1 87.38 406 CYS A CA 1
ATOM 3184 C C . CYS A 1 406 ? 12.102 -35.844 -6.543 1 87.38 406 CYS A C 1
ATOM 3186 O O . CYS A 1 406 ? 12.242 -35.375 -5.414 1 87.38 406 CYS A O 1
ATOM 3188 N N . ILE A 1 407 ? 11.227 -35.438 -7.488 1 92.31 407 ILE A N 1
ATOM 3189 C CA . ILE A 1 407 ? 10.328 -34.344 -7.102 1 92.31 407 ILE A CA 1
ATOM 3190 C C . ILE A 1 407 ? 8.883 -34.844 -7.145 1 92.31 407 ILE A C 1
ATOM 3192 O O . ILE A 1 407 ? 7.953 -34.031 -7.246 1 92.31 407 ILE A O 1
ATOM 3196 N N . ALA A 1 408 ? 8.664 -36.125 -7.027 1 92.44 408 ALA A N 1
ATOM 3197 C CA . ALA A 1 408 ? 7.336 -36.719 -7.152 1 92.44 408 ALA A CA 1
ATOM 3198 C C . ALA A 1 408 ? 6.41 -36.25 -6.043 1 92.44 408 ALA A C 1
ATOM 3200 O O . ALA A 1 408 ? 5.207 -36.062 -6.258 1 92.44 408 ALA A O 1
ATOM 3201 N N . SER A 1 409 ? 6.953 -36.062 -4.93 1 91.06 409 SER A N 1
ATOM 3202 C CA . SER A 1 409 ? 6.137 -35.625 -3.809 1 91.06 409 SER A CA 1
ATOM 3203 C C . SER A 1 409 ? 5.605 -34.219 -4.043 1 91.06 409 SER A C 1
ATOM 3205 O O . SER A 1 409 ? 4.559 -33.844 -3.514 1 91.06 409 SER A O 1
ATOM 3207 N N . ASP A 1 410 ? 6.32 -33.469 -4.871 1 92.88 410 ASP A N 1
ATOM 3208 C CA . ASP A 1 410 ? 5.957 -32.062 -5.105 1 92.88 410 ASP A CA 1
ATOM 3209 C C . ASP A 1 410 ? 5.07 -31.938 -6.344 1 92.88 410 ASP A C 1
ATOM 3211 O O . ASP A 1 410 ? 4.156 -31.109 -6.375 1 92.88 410 ASP A O 1
ATOM 3215 N N . VAL A 1 411 ? 5.324 -32.75 -7.344 1 93.81 411 VAL A N 1
ATOM 3216 C CA . VAL A 1 411 ? 4.672 -32.5 -8.625 1 93.81 411 VAL A CA 1
ATOM 3217 C C . VAL A 1 411 ? 3.914 -33.719 -9.086 1 93.81 411 VAL A C 1
ATOM 3219 O O . VAL A 1 411 ? 3.273 -33.719 -10.141 1 93.81 411 VAL A O 1
ATOM 3222 N N . GLY A 1 412 ? 3.887 -34.812 -8.367 1 92.81 412 GLY A N 1
ATOM 3223 C CA . GLY A 1 412 ? 3.277 -36.062 -8.781 1 92.81 412 GLY A CA 1
ATOM 3224 C C . GLY A 1 412 ? 4.227 -36.969 -9.539 1 92.81 412 GLY A C 1
ATOM 3225 O O . GLY A 1 412 ? 5.121 -36.5 -10.242 1 92.81 412 GLY A O 1
ATOM 3226 N N . SER A 1 413 ? 3.945 -38.219 -9.484 1 91.69 413 SER A N 1
ATOM 3227 C CA . SER A 1 413 ? 4.82 -39.219 -10.102 1 91.69 413 SER A CA 1
ATOM 3228 C C . SER A 1 413 ? 4.852 -39.062 -11.617 1 91.69 413 SER A C 1
ATOM 3230 O O . SER A 1 413 ? 5.883 -39.281 -12.25 1 91.69 413 SER A O 1
ATOM 3232 N N . ARG A 1 414 ? 3.814 -38.594 -12.117 1 90.12 414 ARG A N 1
ATOM 3233 C CA . ARG A 1 414 ? 3.691 -38.469 -13.57 1 90.12 414 ARG A CA 1
ATOM 3234 C C . ARG A 1 414 ? 4.621 -37.406 -14.109 1 90.12 414 ARG A C 1
ATOM 3236 O O . ARG A 1 414 ? 4.973 -37.406 -15.289 1 90.12 414 ARG A O 1
ATOM 3243 N N . HIS A 1 415 ? 5.02 -36.5 -13.219 1 91.38 415 HIS A N 1
ATOM 3244 C CA . HIS A 1 415 ? 5.82 -35.375 -13.672 1 91.38 415 HIS A CA 1
ATOM 3245 C C . HIS A 1 415 ? 7.25 -35.469 -13.164 1 91.38 415 HIS A C 1
ATOM 3247 O O . HIS A 1 415 ? 8.031 -34.5 -13.305 1 91.38 415 HIS A O 1
ATOM 3253 N N . CYS A 1 416 ? 7.574 -36.531 -12.547 1 91.06 416 CYS A N 1
ATOM 3254 C CA . CYS A 1 416 ? 8.93 -36.812 -12.078 1 91.06 416 CYS A CA 1
ATOM 3255 C C . CYS A 1 416 ? 9.664 -37.75 -13.023 1 91.06 416 CYS A C 1
ATOM 3257 O O . CYS A 1 416 ? 9.078 -38.719 -13.523 1 91.06 416 CYS A O 1
ATOM 3259 N N . THR A 1 417 ? 10.969 -37.469 -13.297 1 84.06 417 THR A N 1
ATOM 3260 C CA . THR A 1 417 ? 11.703 -38.281 -14.25 1 84.06 417 THR A CA 1
ATOM 3261 C C . THR A 1 417 ? 12.906 -38.969 -13.57 1 84.06 417 THR A C 1
ATOM 3263 O O . THR A 1 417 ? 13.875 -39.312 -14.242 1 84.06 417 THR A O 1
ATOM 3266 N N . CYS A 1 418 ? 12.797 -39.031 -12.328 1 84.25 418 CYS A N 1
ATOM 3267 C CA . CYS A 1 418 ? 13.914 -39.688 -11.656 1 84.25 418 CYS A CA 1
ATOM 3268 C C . CYS A 1 418 ? 13.906 -41.188 -11.938 1 84.25 418 CYS A C 1
ATOM 3270 O O . CYS A 1 418 ? 13.016 -41.688 -12.625 1 84.25 418 CYS A O 1
ATOM 3272 N N . SER A 1 419 ? 14.891 -41.875 -11.391 1 78.62 419 SER A N 1
ATOM 3273 C CA . SER A 1 419 ? 15.102 -43.281 -11.711 1 78.62 419 SER A CA 1
ATOM 3274 C C . SER A 1 419 ? 13.945 -44.156 -11.227 1 78.62 419 SER A C 1
ATOM 3276 O O . SER A 1 419 ? 13.648 -45.188 -11.812 1 78.62 419 SER A O 1
ATOM 3278 N N . ILE A 1 420 ? 13.25 -43.688 -10.227 1 79.44 420 ILE A N 1
ATOM 3279 C CA . ILE A 1 420 ? 12.141 -44.438 -9.648 1 79.44 420 ILE A CA 1
ATOM 3280 C C . ILE A 1 420 ? 10.875 -44.219 -10.469 1 79.44 420 ILE A C 1
ATOM 3282 O O . ILE A 1 420 ? 10.086 -45.156 -10.672 1 79.44 420 ILE A O 1
ATOM 3286 N N . HIS A 1 421 ? 10.656 -43.062 -11.023 1 81.94 421 HIS A N 1
ATOM 3287 C CA . HIS A 1 421 ? 9.375 -42.719 -11.625 1 81.94 421 HIS A CA 1
ATOM 3288 C C . HIS A 1 421 ? 9.477 -42.719 -13.148 1 81.94 421 HIS A C 1
ATOM 3290 O O . HIS A 1 421 ? 8.453 -42.656 -13.836 1 81.94 421 HIS A O 1
ATOM 3296 N N . ASN A 1 422 ? 10.594 -42.594 -13.797 1 69.69 422 ASN A N 1
ATOM 3297 C CA . ASN A 1 422 ? 10.75 -42.594 -15.25 1 69.69 422 ASN A CA 1
ATOM 3298 C C . ASN A 1 422 ? 10.531 -44 -15.82 1 69.69 422 ASN A C 1
ATOM 3300 O O . ASN A 1 422 ? 10.406 -44.156 -17.031 1 69.69 422 ASN A O 1
ATOM 3304 N N . SER A 1 423 ? 10.797 -45.094 -15.094 1 50.94 423 SER A N 1
ATOM 3305 C CA . SER A 1 423 ? 10.734 -46.406 -15.75 1 50.94 423 SER A CA 1
ATOM 3306 C C . SER A 1 423 ? 9.344 -46.688 -16.312 1 50.94 423 SER A C 1
ATOM 3308 O O . SER A 1 423 ? 9.156 -47.656 -17.062 1 50.94 423 SER A O 1
ATOM 3310 N N . VAL A 1 424 ? 8.312 -46.062 -15.766 1 41.5 424 VAL A N 1
ATOM 3311 C CA . VAL A 1 424 ? 7.027 -46.625 -16.188 1 41.5 424 VAL A CA 1
ATOM 3312 C C . VAL A 1 424 ? 6.637 -46.031 -17.547 1 41.5 424 VAL A C 1
ATOM 3314 O O . VAL A 1 424 ? 5.539 -46.281 -18.047 1 41.5 424 VAL A O 1
ATOM 3317 N N . SER A 1 425 ? 7.215 -44.906 -18.172 1 35 425 SER A N 1
ATOM 3318 C CA . SER A 1 425 ? 6.664 -44.781 -19.516 1 35 425 SER A CA 1
ATOM 3319 C C . SER A 1 425 ? 7.305 -45.781 -20.469 1 35 425 SER A C 1
ATOM 3321 O O . SER A 1 425 ? 8.508 -46.031 -20.391 1 35 425 SER A O 1
ATOM 3323 N N . MET B 1 1 ? -23.359 25.812 -14.039 1 27.62 1 MET B N 1
ATOM 3324 C CA . MET B 1 1 ? -22.75 24.531 -14.375 1 27.62 1 MET B CA 1
ATOM 3325 C C . MET B 1 1 ? -21.266 24.688 -14.695 1 27.62 1 MET B C 1
ATOM 3327 O O . MET B 1 1 ? -20.922 25.203 -15.758 1 27.62 1 MET B O 1
ATOM 3331 N N . SER B 1 2 ? -20.516 24.938 -13.742 1 27.22 2 SER B N 1
ATOM 3332 C CA . SER B 1 2 ? -19.203 25.578 -13.875 1 27.22 2 SER B CA 1
ATOM 3333 C C . SER B 1 2 ? -18.297 24.781 -14.805 1 27.22 2 SER B C 1
ATOM 3335 O O . SER B 1 2 ? -18.516 23.578 -15.023 1 27.22 2 SER B O 1
ATOM 3337 N N . LEU B 1 3 ? -17.422 25.422 -15.422 1 32.53 3 LEU B N 1
ATOM 3338 C CA . LEU B 1 3 ? -16.422 24.953 -16.359 1 32.53 3 LEU B CA 1
ATOM 3339 C C . LEU B 1 3 ? -15.797 23.641 -15.875 1 32.53 3 LEU B C 1
ATOM 3341 O O . LEU B 1 3 ? -15.414 22.797 -16.688 1 32.53 3 LEU B O 1
ATOM 3345 N N . ASP B 1 4 ? -15.609 23.547 -14.578 1 36.16 4 ASP B N 1
ATOM 3346 C CA . ASP B 1 4 ? -14.922 22.453 -13.914 1 36.16 4 ASP B CA 1
ATOM 3347 C C . ASP B 1 4 ? -15.719 21.156 -14.047 1 36.16 4 ASP B C 1
ATOM 3349 O O . ASP B 1 4 ? -15.133 20.062 -14.117 1 36.16 4 ASP B O 1
ATOM 3353 N N . LYS B 1 5 ? -17.016 21.312 -13.977 1 40.06 5 LYS B N 1
ATOM 3354 C CA . LYS B 1 5 ? -17.891 20.156 -14.227 1 40.06 5 LYS B CA 1
ATOM 3355 C C . LYS B 1 5 ? -17.812 19.719 -15.68 1 40.06 5 LYS B C 1
ATOM 3357 O O . LYS B 1 5 ? -18.125 18.562 -16 1 40.06 5 LYS B O 1
ATOM 3362 N N . LYS B 1 6 ? -17.719 20.609 -16.531 1 37.53 6 LYS B N 1
ATOM 3363 C CA . LYS B 1 6 ? -17.734 20.344 -17.969 1 37.53 6 LYS B CA 1
ATOM 3364 C C . LYS B 1 6 ? -16.484 19.609 -18.406 1 37.53 6 LYS B C 1
ATOM 3366 O O . LYS B 1 6 ? -16.531 18.781 -19.328 1 37.53 6 LYS B O 1
ATOM 3371 N N . LEU B 1 7 ? -15.398 19.969 -17.938 1 37.84 7 LEU B N 1
ATOM 3372 C CA . LEU B 1 7 ? -14.141 19.297 -18.234 1 37.84 7 LEU B CA 1
ATOM 3373 C C . LEU B 1 7 ? -14.133 17.875 -17.656 1 37.84 7 LEU B C 1
ATOM 3375 O O . LEU B 1 7 ? -13.445 17 -18.172 1 37.84 7 LEU B O 1
ATOM 3379 N N . GLN B 1 8 ? -14.875 17.719 -16.516 1 43.09 8 GLN B N 1
ATOM 3380 C CA . GLN B 1 8 ? -15.016 16.438 -15.836 1 43.09 8 GLN B CA 1
ATOM 3381 C C . GLN B 1 8 ? -15.883 15.484 -16.641 1 43.09 8 GLN B C 1
ATOM 3383 O O . GLN B 1 8 ? -15.57 14.289 -16.75 1 43.09 8 GLN B O 1
ATOM 3388 N N . ILE B 1 9 ? -17.062 16.062 -17.156 1 41.56 9 ILE B N 1
ATOM 3389 C CA . ILE B 1 9 ? -18.047 15.25 -17.844 1 41.56 9 ILE B CA 1
ATOM 3390 C C . ILE B 1 9 ? -17.469 14.742 -19.172 1 41.56 9 ILE B C 1
ATOM 3392 O O . ILE B 1 9 ? -17.641 13.57 -19.516 1 41.56 9 ILE B O 1
ATOM 3396 N N . GLY B 1 10 ? -16.797 15.586 -19.922 1 47.75 10 GLY B N 1
ATOM 3397 C CA . GLY B 1 10 ? -16.312 15.18 -21.219 1 47.75 10 GLY B CA 1
ATOM 3398 C C . GLY B 1 10 ? -15.227 14.117 -21.156 1 47.75 10 GLY B C 1
ATOM 3399 O O . GLY B 1 10 ? -15.148 13.258 -22.047 1 47.75 10 GLY B O 1
ATOM 3400 N N . ILE B 1 11 ? -14.531 14.188 -20.141 1 55.53 11 ILE B N 1
ATOM 3401 C CA . ILE B 1 11 ? -13.438 13.227 -20.031 1 55.53 11 ILE B CA 1
ATOM 3402 C C . ILE B 1 11 ? -14 11.859 -19.625 1 55.53 11 ILE B C 1
ATOM 3404 O O . ILE B 1 11 ? -13.492 10.82 -20.047 1 55.53 11 ILE B O 1
ATOM 3408 N N . GLU B 1 12 ? -15.164 11.977 -19 1 59.97 12 GLU B N 1
ATOM 3409 C CA . GLU B 1 12 ? -15.695 10.703 -18.516 1 59.97 12 GLU B CA 1
ATOM 3410 C C . GLU B 1 12 ? -16.047 9.781 -19.672 1 59.97 12 GLU B C 1
ATOM 3412 O O . GLU B 1 12 ? -15.773 8.578 -19.625 1 59.97 12 GLU B O 1
ATOM 3417 N N . ASP B 1 13 ? -16.688 10.359 -20.656 1 61.97 13 ASP B N 1
ATOM 3418 C CA . ASP B 1 13 ? -17.078 9.531 -21.797 1 61.97 13 ASP B CA 1
ATOM 3419 C C . ASP B 1 13 ? -15.844 8.984 -22.516 1 61.97 13 ASP B C 1
ATOM 3421 O O . ASP B 1 13 ? -15.859 7.863 -23.031 1 61.97 13 ASP B O 1
ATOM 3425 N N . LYS B 1 14 ? -14.859 9.734 -22.438 1 72.56 14 LYS B N 1
ATOM 3426 C CA . LYS B 1 14 ? -13.641 9.32 -23.125 1 72.56 14 LYS B CA 1
ATOM 3427 C C . LYS B 1 14 ? -12.867 8.297 -22.297 1 72.56 14 LYS B C 1
ATOM 3429 O O . LYS B 1 14 ? -12.062 7.531 -22.828 1 72.56 14 LYS B O 1
ATOM 3434 N N . LEU B 1 15 ? -13.242 8.203 -21.047 1 82.88 15 LEU B N 1
ATOM 3435 C CA . LEU B 1 15 ? -12.492 7.34 -20.141 1 82.88 15 LEU B CA 1
ATOM 3436 C C . LEU B 1 15 ? -13.07 5.93 -20.141 1 82.88 15 LEU B C 1
ATOM 3438 O O . LEU B 1 15 ? -12.375 4.973 -19.781 1 82.88 15 LEU B O 1
ATOM 3442 N N . ALA B 1 16 ? -14.227 5.828 -20.609 1 79.88 16 ALA B N 1
ATOM 3443 C CA . ALA B 1 16 ? -14.883 4.527 -20.531 1 79.88 16 ALA B CA 1
ATOM 3444 C C . ALA B 1 16 ? -14.102 3.473 -21.312 1 79.88 16 ALA B C 1
ATOM 3446 O O . ALA B 1 16 ? -13.602 3.746 -22.406 1 79.88 16 ALA B O 1
ATOM 3447 N N . ILE B 1 17 ? -13.914 2.291 -20.672 1 80.81 17 ILE B N 1
ATOM 3448 C CA . ILE B 1 17 ? -13.25 1.169 -21.328 1 80.81 17 ILE B CA 1
ATOM 3449 C C . ILE B 1 17 ? -14.289 0.3 -22.047 1 80.81 17 ILE B C 1
ATOM 3451 O O . ILE B 1 17 ? -15.18 -0.257 -21.406 1 80.81 17 ILE B O 1
ATOM 3455 N N . THR B 1 18 ? -14.266 0.433 -23.312 1 68.19 18 THR B N 1
ATOM 3456 C CA . THR B 1 18 ? -15.203 -0.373 -24.094 1 68.19 18 THR B CA 1
ATOM 3457 C C . THR B 1 18 ? -14.562 -1.691 -24.516 1 68.19 18 THR B C 1
ATOM 3459 O O . THR B 1 18 ? -13.336 -1.795 -24.594 1 68.19 18 THR B O 1
ATOM 3462 N N . GLU B 1 19 ? -15.219 -2.867 -24.359 1 62.62 19 GLU B N 1
ATOM 3463 C CA . GLU B 1 19 ? -14.812 -4.27 -24.406 1 62.62 19 GLU B CA 1
ATOM 3464 C C . GLU B 1 19 ? -14.125 -4.602 -25.719 1 62.62 19 GLU B C 1
ATOM 3466 O O . GLU B 1 19 ? -13.305 -5.52 -25.781 1 62.62 19 GLU B O 1
ATOM 3471 N N . PHE B 1 20 ? -14.359 -3.848 -26.766 1 62.56 20 PHE B N 1
ATOM 3472 C CA . PHE B 1 20 ? -14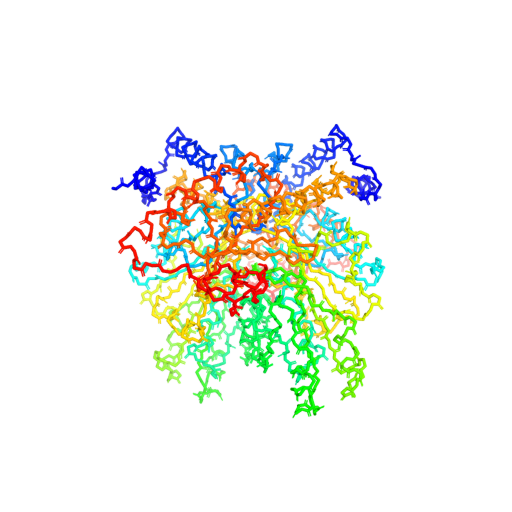.094 -4.625 -27.969 1 62.56 20 PHE B CA 1
ATOM 3473 C C . PHE B 1 20 ? -12.688 -4.359 -28.5 1 62.56 20 PHE B C 1
ATOM 3475 O O . PHE B 1 20 ? -11.891 -5.285 -28.641 1 62.56 20 PHE B O 1
ATOM 3482 N N . ASN B 1 21 ? -12.398 -3.174 -28.953 1 71.81 21 ASN B N 1
ATOM 3483 C CA . ASN B 1 21 ? -11.148 -2.984 -29.688 1 71.81 21 ASN B CA 1
ATOM 3484 C C . ASN B 1 21 ? -10.227 -1.994 -28.984 1 71.81 21 ASN B C 1
ATOM 3486 O O . ASN B 1 21 ? -10.695 -1.141 -28.219 1 71.81 21 ASN B O 1
ATOM 3490 N N . GLY B 1 22 ? -8.867 -2.361 -28.953 1 79.88 22 GLY B N 1
ATOM 3491 C CA . GLY B 1 22 ? -7.863 -1.432 -28.453 1 79.88 22 GLY B CA 1
ATOM 3492 C C . GLY B 1 22 ? -8.062 -0.012 -28.938 1 79.88 22 GLY B C 1
ATOM 3493 O O . GLY B 1 22 ? -8.672 0.204 -30 1 79.88 22 GLY B O 1
ATOM 3494 N N . GLU B 1 23 ? -7.719 0.969 -28.109 1 83.88 23 GLU B N 1
ATOM 3495 C CA . GLU B 1 23 ? -7.773 2.387 -28.453 1 83.88 23 GLU B CA 1
ATOM 3496 C C . GLU B 1 23 ? -6.508 2.83 -29.188 1 83.88 23 GLU B C 1
ATOM 3498 O O . GLU B 1 23 ? -5.426 2.299 -28.938 1 83.88 23 GLU B O 1
ATOM 3503 N N . THR B 1 24 ? -6.66 3.775 -30.094 1 86.62 24 THR B N 1
ATOM 3504 C CA . THR B 1 24 ? -5.5 4.254 -30.844 1 86.62 24 THR B CA 1
ATOM 3505 C C . THR B 1 24 ? -4.605 5.113 -29.953 1 86.62 24 THR B C 1
ATOM 3507 O O . THR B 1 24 ? -5.086 5.773 -29.031 1 86.62 24 THR B O 1
ATOM 3510 N N . GLN B 1 25 ? -3.352 5.133 -30.328 1 88.81 25 GLN B N 1
ATOM 3511 C CA . GLN B 1 25 ? -2.361 5.859 -29.531 1 88.81 25 GLN B CA 1
ATOM 3512 C C . GLN B 1 25 ? -2.658 7.355 -29.531 1 88.81 25 GLN B C 1
ATOM 3514 O O . GLN B 1 25 ? -2.594 8 -28.469 1 88.81 25 GLN B O 1
ATOM 3519 N N . PRO B 1 26 ? -3.033 7.996 -30.578 1 87.62 26 PRO B N 1
ATOM 3520 C CA . PRO B 1 26 ? -3.326 9.43 -30.562 1 87.62 26 PRO B CA 1
ATOM 3521 C C . PRO B 1 26 ? -4.484 9.789 -29.641 1 87.62 26 PRO B C 1
ATOM 3523 O O . PRO B 1 26 ? -4.457 10.836 -28.984 1 87.62 26 PRO B O 1
ATOM 3526 N N . ASN B 1 27 ? -5.484 8.953 -29.609 1 88.88 27 ASN B N 1
ATOM 3527 C CA . ASN B 1 27 ? -6.613 9.195 -28.719 1 88.88 27 ASN B CA 1
ATOM 3528 C C . ASN B 1 27 ? -6.191 9.109 -27.25 1 88.88 27 ASN B C 1
ATOM 3530 O O . ASN B 1 27 ? -6.609 9.93 -26.438 1 88.88 27 ASN B O 1
ATOM 3534 N N . LEU B 1 28 ? -5.391 8.117 -26.969 1 92.12 28 LEU B N 1
ATOM 3535 C CA . LEU B 1 28 ? -4.883 7.965 -25.609 1 92.12 28 LEU B CA 1
ATOM 3536 C C . LEU B 1 28 ? -4.016 9.156 -25.219 1 92.12 28 LEU B C 1
ATOM 3538 O O . LEU B 1 28 ? -4.145 9.688 -24.109 1 92.12 28 LEU B O 1
ATOM 3542 N N . ASP B 1 29 ? -3.154 9.555 -26.141 1 92.88 29 ASP B N 1
ATOM 3543 C CA . ASP B 1 29 ? -2.289 10.711 -25.906 1 92.88 29 ASP B CA 1
ATOM 3544 C C . ASP B 1 29 ? -3.111 11.961 -25.609 1 92.88 29 ASP B C 1
ATOM 3546 O O . ASP B 1 29 ? -2.746 12.758 -24.734 1 92.88 29 ASP B O 1
ATOM 3550 N N . SER B 1 30 ? -4.164 12.133 -26.328 1 92.94 30 SER B N 1
ATOM 3551 C CA . SER B 1 30 ? -5.016 13.305 -26.172 1 92.94 30 SER B CA 1
ATOM 3552 C C . SER B 1 30 ? -5.668 13.336 -24.797 1 92.94 30 SER B C 1
ATOM 3554 O O . SER B 1 30 ? -5.734 14.391 -24.156 1 92.94 30 SER B O 1
ATOM 3556 N N . VAL B 1 31 ? -6.113 12.227 -24.359 1 93 31 VAL B N 1
ATOM 3557 C CA . VAL B 1 31 ? -6.758 12.141 -23.047 1 93 31 VAL B CA 1
ATOM 3558 C C . VAL B 1 31 ? -5.754 12.477 -21.953 1 93 31 VAL B C 1
ATOM 3560 O O . VAL B 1 31 ? -6.051 13.273 -21.047 1 93 31 VAL B O 1
ATOM 3563 N N . ILE B 1 32 ? -4.531 11.93 -22.031 1 95 32 ILE B N 1
ATOM 3564 C CA . ILE B 1 32 ? -3.508 12.117 -21 1 95 32 ILE B CA 1
ATOM 3565 C C . ILE B 1 32 ? -3.039 13.57 -21 1 95 32 ILE B C 1
ATOM 3567 O O . ILE B 1 32 ? -2.836 14.164 -19.938 1 95 32 ILE B O 1
ATOM 3571 N N . SER B 1 33 ? -2.889 14.133 -22.188 1 94.5 33 SER B N 1
ATOM 3572 C CA . SER B 1 33 ? -2.463 15.523 -22.281 1 94.5 33 SER B CA 1
ATOM 3573 C C . SER B 1 33 ? -3.498 16.469 -21.688 1 94.5 33 SER B C 1
ATOM 3575 O O . SER B 1 33 ? -3.145 17.422 -20.984 1 94.5 33 SER B O 1
ATOM 3577 N N . HIS B 1 34 ? -4.754 16.219 -21.984 1 93.94 34 HIS B N 1
ATOM 3578 C CA . HIS B 1 34 ? -5.832 17.031 -21.438 1 93.94 34 HIS B CA 1
ATOM 3579 C C . HIS B 1 34 ? -5.887 16.906 -19.906 1 93.94 34 HIS B C 1
ATOM 3581 O O . HIS B 1 34 ? -6.109 17.906 -19.219 1 93.94 34 HIS B O 1
ATOM 3587 N N . TYR B 1 35 ? -5.75 15.766 -19.438 1 94.5 35 TYR B N 1
ATOM 3588 C CA . TYR B 1 35 ? -5.746 15.547 -18 1 94.5 35 TYR B CA 1
ATOM 3589 C C . TYR B 1 35 ? -4.578 16.281 -17.344 1 94.5 35 TYR B C 1
ATOM 3591 O O . TYR B 1 35 ? -4.754 16.938 -16.312 1 94.5 35 TYR B O 1
ATOM 3599 N N . ALA B 1 36 ? -3.357 16.141 -17.891 1 94.62 36 ALA B N 1
ATOM 3600 C CA . ALA B 1 36 ? -2.184 16.828 -17.359 1 94.62 36 ALA B CA 1
ATOM 3601 C C . ALA B 1 36 ? -2.41 18.328 -17.312 1 94.62 36 ALA B C 1
ATOM 3603 O O . ALA B 1 36 ? -2 19 -16.359 1 94.62 36 ALA B O 1
ATOM 3604 N N . GLN B 1 37 ? -3.047 18.875 -18.297 1 94.75 37 GLN B N 1
ATOM 3605 C CA . GLN B 1 37 ? -3.352 20.297 -18.328 1 94.75 37 GLN B CA 1
ATOM 3606 C C . GLN B 1 37 ? -4.301 20.672 -17.188 1 94.75 37 GLN B C 1
ATOM 3608 O O . GLN B 1 37 ? -4.141 21.734 -16.578 1 94.75 37 GLN B O 1
ATOM 3613 N N . SER B 1 38 ? -5.242 19.828 -17.016 1 93.88 38 SER B N 1
ATOM 3614 C CA . SER B 1 38 ? -6.184 20.078 -15.93 1 93.88 38 SER B CA 1
ATOM 3615 C C . SER B 1 38 ? -5.488 20.062 -14.578 1 93.88 38 SER B C 1
ATOM 3617 O O . SER B 1 38 ? -5.855 20.812 -13.672 1 93.88 38 SER B O 1
ATOM 3619 N N . LEU B 1 39 ? -4.523 19.188 -14.391 1 94.94 39 LEU B N 1
ATOM 3620 C CA . LEU B 1 39 ? -3.758 19.109 -13.148 1 94.94 39 LEU B CA 1
ATOM 3621 C C . LEU B 1 39 ? -2.957 20.391 -12.922 1 94.94 39 LEU B C 1
ATOM 3623 O O . LEU B 1 39 ? -2.85 20.875 -11.789 1 94.94 39 LEU B O 1
ATOM 3627 N N . ASN B 1 40 ? -2.41 20.906 -13.992 1 94.31 40 ASN B N 1
ATOM 3628 C CA . ASN B 1 40 ? -1.677 22.172 -13.891 1 94.31 40 ASN B CA 1
ATOM 3629 C C . ASN B 1 40 ? -2.568 23.297 -13.383 1 94.31 40 ASN B C 1
ATOM 3631 O O . ASN B 1 40 ? -2.146 24.094 -12.547 1 94.31 40 ASN B O 1
ATOM 3635 N N . GLN B 1 41 ? -3.75 23.328 -13.836 1 93.88 41 GLN B N 1
ATOM 3636 C CA . GLN B 1 41 ? -4.699 24.344 -13.414 1 93.88 41 GLN B CA 1
ATOM 3637 C C . GLN B 1 41 ? -5.098 24.172 -11.953 1 93.88 41 GLN B C 1
ATOM 3639 O O . GLN B 1 41 ? -5.191 25.141 -11.203 1 93.88 41 GLN B O 1
ATOM 3644 N N . THR B 1 42 ? -5.309 22.969 -11.578 1 93.31 42 THR B N 1
ATOM 3645 C CA . THR B 1 42 ? -5.688 22.656 -10.203 1 93.31 42 THR B CA 1
ATOM 3646 C C . THR B 1 42 ? -4.562 23.016 -9.234 1 93.31 42 THR B C 1
ATOM 3648 O O . THR B 1 42 ? -4.812 23.516 -8.141 1 93.31 42 THR B O 1
ATOM 3651 N N . ASN B 1 43 ? -3.348 22.797 -9.633 1 93.44 43 ASN B N 1
ATOM 3652 C CA . ASN B 1 43 ? -2.174 23.016 -8.797 1 93.44 43 ASN B CA 1
ATOM 3653 C C . ASN B 1 43 ? -2.025 24.5 -8.422 1 93.44 43 ASN B C 1
ATOM 3655 O O . ASN B 1 43 ? -1.441 24.812 -7.387 1 93.44 43 ASN B O 1
ATOM 3659 N N . LEU B 1 44 ? -2.609 25.391 -9.188 1 93.62 44 LEU B N 1
ATOM 3660 C CA . LEU B 1 44 ? -2.496 26.828 -8.961 1 93.62 44 LEU B CA 1
ATOM 3661 C C . LEU B 1 44 ? -3.293 27.234 -7.727 1 93.62 44 LEU B C 1
ATOM 3663 O O . LEU B 1 44 ? -3.055 28.312 -7.16 1 93.62 44 LEU B O 1
ATOM 3667 N N . ARG B 1 45 ? -4.215 26.375 -7.312 1 95.81 45 ARG B N 1
ATOM 3668 C CA . ARG B 1 45 ? -5.074 26.703 -6.176 1 95.81 45 ARG B CA 1
ATOM 3669 C C . ARG B 1 45 ? -5.125 25.547 -5.18 1 95.81 45 ARG B C 1
ATOM 3671 O O . ARG B 1 45 ? -6.121 25.359 -4.48 1 95.81 45 ARG B O 1
ATOM 3678 N N . PHE B 1 46 ? -4.094 24.781 -5.191 1 96 46 PHE B N 1
ATOM 3679 C CA . PHE B 1 46 ? -4.035 23.625 -4.301 1 96 46 PHE B CA 1
ATOM 3680 C C . PHE B 1 46 ? -3.428 24 -2.957 1 96 46 PHE B C 1
ATOM 3682 O O . PHE B 1 46 ? -2.205 24.062 -2.814 1 96 46 PHE B O 1
ATOM 3689 N N . LEU B 1 47 ? -4.32 24.141 -1.843 1 96.44 47 LEU B N 1
ATOM 3690 C CA . LEU B 1 47 ? -3.824 24.75 -0.613 1 96.44 47 LEU B CA 1
ATOM 3691 C C . LEU B 1 47 ? -4.176 23.891 0.597 1 96.44 47 LEU B C 1
ATOM 3693 O O . LEU B 1 47 ? -3.623 24.094 1.683 1 96.44 47 LEU B O 1
ATOM 3697 N N . GLY B 1 48 ? -4.98 22.906 0.473 1 94.69 48 GLY B N 1
ATOM 3698 C CA . GLY B 1 48 ? -5.598 22.328 1.657 1 94.69 48 GLY B CA 1
ATOM 3699 C C . GLY B 1 48 ? -4.973 21 2.072 1 94.69 48 GLY B C 1
ATOM 3700 O O . GLY B 1 48 ? -5.375 20.406 3.076 1 94.69 48 GLY B O 1
ATOM 3701 N N . TYR B 1 49 ? -3.955 20.5 1.388 1 95.12 49 TYR B N 1
ATOM 3702 C CA . TYR B 1 49 ? -3.488 19.141 1.659 1 95.12 49 TYR B CA 1
ATOM 3703 C C . TYR B 1 49 ? -1.966 19.094 1.729 1 95.12 49 TYR B C 1
ATOM 3705 O O . TYR B 1 49 ? -1.283 19.875 1.062 1 95.12 49 TYR B O 1
ATOM 3713 N N . PRO B 1 50 ? -1.459 18.188 2.547 1 96.44 50 PRO B N 1
ATOM 3714 C CA . PRO B 1 50 ? -0.03 18.141 2.863 1 96.44 50 PRO B CA 1
ATOM 3715 C C . PRO B 1 50 ? 0.787 17.391 1.824 1 96.44 50 PRO B C 1
ATOM 3717 O O . PRO B 1 50 ? 1.482 16.422 2.164 1 96.44 50 PRO B O 1
ATOM 3720 N N . THR B 1 51 ? 0.767 17.828 0.591 1 95.38 51 THR B N 1
ATOM 3721 C CA . THR B 1 51 ? 1.57 17.172 -0.436 1 95.38 51 THR B CA 1
ATOM 3722 C C . THR B 1 51 ? 2.441 18.188 -1.17 1 95.38 51 THR B C 1
ATOM 3724 O O . THR B 1 51 ? 2.006 19.312 -1.437 1 95.38 51 THR B O 1
ATOM 3727 N N . ASN B 1 52 ? 3.641 17.797 -1.385 1 96.38 52 ASN B N 1
ATOM 3728 C CA . ASN B 1 52 ? 4.598 18.609 -2.133 1 96.38 52 ASN B CA 1
ATOM 3729 C C . ASN B 1 52 ? 4.371 18.484 -3.639 1 96.38 52 ASN B C 1
ATOM 3731 O O . ASN B 1 52 ? 4.59 17.422 -4.223 1 96.38 52 ASN B O 1
ATOM 3735 N N . GLN B 1 53 ? 3.975 19.562 -4.266 1 95 53 GLN B N 1
ATOM 3736 C CA . GLN B 1 53 ? 3.703 19.531 -5.699 1 95 53 GLN B CA 1
ATOM 3737 C C . GLN B 1 53 ? 4.871 20.094 -6.5 1 95 53 GLN B C 1
ATOM 3739 O O . GLN B 1 53 ? 4.809 20.172 -7.727 1 95 53 GLN B O 1
ATOM 3744 N N . ASN B 1 54 ? 5.898 20.484 -5.824 1 93.06 54 ASN B N 1
ATOM 3745 C CA . ASN B 1 54 ? 7.129 20.891 -6.492 1 93.06 54 ASN B CA 1
ATOM 3746 C C . ASN B 1 54 ? 8.047 19.703 -6.766 1 93.06 54 ASN B C 1
ATOM 3748 O O . ASN B 1 54 ? 9.031 19.5 -6.059 1 93.06 54 ASN B O 1
ATOM 3752 N N . LEU B 1 55 ? 7.73 19 -7.855 1 91.38 55 LEU B N 1
ATOM 3753 C CA . LEU B 1 55 ? 8.43 17.75 -8.164 1 91.38 55 LEU B CA 1
ATOM 3754 C C . LEU B 1 55 ? 9.227 17.891 -9.461 1 91.38 55 LEU B C 1
ATOM 3756 O O . LEU B 1 55 ? 8.758 18.5 -10.422 1 91.38 55 LEU B O 1
ATOM 3760 N N . ASN B 1 56 ? 10.453 17.531 -9.438 1 86.44 56 ASN B N 1
ATOM 3761 C CA . ASN B 1 56 ? 11.312 17.391 -10.609 1 86.44 56 ASN B CA 1
ATOM 3762 C C . ASN B 1 56 ? 11.797 15.961 -10.781 1 86.44 56 ASN B C 1
ATOM 3764 O O . ASN B 1 56 ? 12.852 15.594 -10.273 1 86.44 56 ASN B O 1
ATOM 3768 N N . CYS B 1 57 ? 11.086 15.188 -11.586 1 88.81 57 CYS B N 1
ATOM 3769 C CA . CYS B 1 57 ? 11.398 13.766 -11.672 1 88.81 57 CYS B CA 1
ATOM 3770 C C . CYS B 1 57 ? 11.727 13.359 -13.102 1 88.81 57 CYS B C 1
ATOM 3772 O O . CYS B 1 57 ? 11.602 12.188 -13.469 1 88.81 57 CYS B O 1
ATOM 3774 N N . ASP B 1 58 ? 12.164 14.312 -13.93 1 89.88 58 ASP B N 1
ATOM 3775 C CA . ASP B 1 58 ? 12.43 14.031 -15.336 1 89.88 58 ASP B CA 1
ATOM 3776 C C . ASP B 1 58 ? 13.5 12.953 -15.492 1 89.88 58 ASP B C 1
ATOM 3778 O O . ASP B 1 58 ? 13.367 12.062 -16.328 1 89.88 58 ASP B O 1
ATOM 3782 N N . THR B 1 59 ? 14.516 13.031 -14.719 1 91.88 59 THR B N 1
ATOM 3783 C CA . THR B 1 59 ? 15.633 12.102 -14.758 1 91.88 59 THR B CA 1
ATOM 3784 C C . THR B 1 59 ? 15.164 10.672 -14.477 1 91.88 59 THR B C 1
ATOM 3786 O O . THR B 1 59 ? 15.812 9.711 -14.898 1 91.88 59 THR B O 1
ATOM 3789 N N . LEU B 1 60 ? 14.062 10.523 -13.836 1 95.56 60 LEU B N 1
ATOM 3790 C CA . LEU B 1 60 ? 13.625 9.227 -13.336 1 95.56 60 LEU B CA 1
ATOM 3791 C C . LEU B 1 60 ? 12.617 8.594 -14.289 1 95.56 60 LEU B C 1
ATOM 3793 O O . LEU B 1 60 ? 12.273 7.418 -14.141 1 95.56 60 LEU B O 1
ATOM 3797 N N . ALA B 1 61 ? 12.18 9.297 -15.336 1 94.38 61 ALA B N 1
ATOM 3798 C CA . ALA B 1 61 ? 11.117 8.875 -16.25 1 94.38 61 ALA B CA 1
ATOM 3799 C C . ALA B 1 61 ? 11.469 7.559 -16.938 1 94.38 61 ALA B C 1
ATOM 3801 O O . ALA B 1 61 ? 10.609 6.699 -17.125 1 94.38 61 ALA B O 1
ATOM 3802 N N . PRO B 1 62 ? 12.781 7.312 -17.281 1 94 62 PRO B N 1
ATOM 3803 C CA . PRO B 1 62 ? 13.125 6.066 -17.969 1 94 62 PRO B CA 1
ATOM 3804 C C . PRO B 1 62 ? 12.875 4.828 -17.109 1 94 62 PRO B C 1
ATOM 3806 O O . PRO B 1 62 ? 12.719 3.725 -17.656 1 94 62 PRO B O 1
ATOM 3809 N N . LEU B 1 63 ? 12.797 5.008 -15.844 1 96 63 LEU B N 1
ATOM 3810 C CA . LEU B 1 63 ? 12.602 3.869 -14.945 1 96 63 LEU B CA 1
ATOM 3811 C C . LEU B 1 63 ? 11.188 3.316 -15.078 1 96 63 LEU B C 1
ATOM 3813 O O . LEU B 1 63 ? 10.906 2.203 -14.625 1 96 63 LEU B O 1
ATOM 3817 N N . LEU B 1 64 ? 10.281 4.082 -15.734 1 96 64 LEU B N 1
ATOM 3818 C CA . LEU B 1 64 ? 8.898 3.645 -15.914 1 96 64 LEU B CA 1
ATOM 3819 C C . LEU B 1 64 ? 8.82 2.479 -16.891 1 96 64 LEU B C 1
ATOM 3821 O O . LEU B 1 64 ? 7.781 1.824 -17 1 96 64 LEU B O 1
ATOM 3825 N N . HIS B 1 65 ? 9.914 2.098 -17.516 1 95.19 65 HIS B N 1
ATOM 3826 C CA . HIS B 1 65 ? 9.953 0.98 -18.453 1 95.19 65 HIS B CA 1
ATOM 3827 C C . HIS B 1 65 ? 10.141 -0.346 -17.719 1 95.19 65 HIS B C 1
ATOM 3829 O O . HIS B 1 65 ? 10.125 -1.41 -18.344 1 95.19 65 HIS B O 1
ATOM 3835 N N . PHE B 1 66 ? 10.305 -0.273 -16.438 1 96.19 66 PHE B N 1
ATOM 3836 C CA . PHE B 1 66 ? 10.539 -1.466 -15.633 1 96.19 66 PHE B CA 1
ATOM 3837 C C . PHE B 1 66 ? 9.492 -1.581 -14.523 1 96.19 66 PHE B C 1
ATOM 3839 O O . PHE B 1 66 ? 9.078 -0.573 -13.953 1 96.19 66 PHE B O 1
ATOM 3846 N N . HIS B 1 67 ? 9.023 -2.779 -14.336 1 97.12 67 HIS B N 1
ATOM 3847 C CA . HIS B 1 67 ? 8.352 -3.027 -13.062 1 97.12 67 HIS B CA 1
ATOM 3848 C C . HIS B 1 67 ? 9.359 -3.268 -11.945 1 97.12 67 HIS B C 1
ATOM 3850 O O . HIS B 1 67 ? 10.141 -4.223 -12 1 97.12 67 HIS B O 1
ATOM 3856 N N . LEU B 1 68 ? 9.422 -2.414 -11.016 1 96.69 68 LEU B N 1
ATOM 3857 C CA . LEU B 1 68 ? 10.312 -2.547 -9.875 1 96.69 68 LEU B CA 1
ATOM 3858 C C . LEU B 1 68 ? 9.531 -2.826 -8.594 1 96.69 68 LEU B C 1
ATOM 3860 O O . LEU B 1 68 ? 8.641 -2.055 -8.227 1 96.69 68 LEU B O 1
ATOM 3864 N N . ASN B 1 69 ? 9.852 -3.887 -7.926 1 95.94 69 ASN B N 1
ATOM 3865 C CA . ASN B 1 69 ? 9.156 -4.336 -6.727 1 95.94 69 ASN B CA 1
ATOM 3866 C C . ASN B 1 69 ? 10.133 -4.664 -5.602 1 95.94 69 ASN B C 1
ATOM 3868 O O . ASN B 1 69 ? 11.07 -5.445 -5.793 1 95.94 69 ASN B O 1
ATOM 3872 N N . ASN B 1 70 ? 10 -3.994 -4.484 1 95 70 ASN B N 1
ATOM 3873 C CA . ASN B 1 70 ? 10.727 -4.34 -3.268 1 95 70 ASN B CA 1
ATOM 3874 C C . ASN B 1 70 ? 9.883 -5.211 -2.34 1 95 70 ASN B C 1
ATOM 3876 O O . ASN B 1 70 ? 9.055 -4.695 -1.59 1 95 70 ASN B O 1
ATOM 3880 N N . ALA B 1 71 ? 10.148 -6.457 -2.324 1 90 71 ALA B N 1
ATOM 3881 C CA . ALA B 1 71 ? 9.367 -7.379 -1.5 1 90 71 ALA B CA 1
ATOM 3882 C C . ALA B 1 71 ? 10.195 -7.898 -0.327 1 90 71 ALA B C 1
ATOM 3884 O O . ALA B 1 71 ? 11.391 -8.164 -0.47 1 90 71 ALA B O 1
ATOM 3885 N N . GLY B 1 72 ? 9.578 -8.031 0.846 1 86.69 72 GLY B N 1
ATOM 3886 C CA . GLY B 1 72 ? 10.219 -8.656 1.991 1 86.69 72 GLY B CA 1
ATOM 3887 C C . GLY B 1 72 ? 11.117 -7.707 2.762 1 86.69 72 GLY B C 1
ATOM 3888 O O . GLY B 1 72 ? 10.867 -6.5 2.803 1 86.69 72 GLY B O 1
ATOM 3889 N N . ASP B 1 73 ? 12.109 -8.297 3.449 1 90.19 73 ASP B N 1
ATOM 3890 C CA . ASP B 1 73 ? 13.055 -7.566 4.289 1 90.19 73 ASP B CA 1
ATOM 3891 C C . ASP B 1 73 ? 14.062 -6.801 3.438 1 90.19 73 ASP B C 1
ATOM 3893 O O . ASP B 1 73 ? 14.859 -7.406 2.713 1 90.19 73 ASP B O 1
ATOM 3897 N N . PRO B 1 74 ? 14.055 -5.492 3.551 1 92.56 74 PRO B N 1
ATOM 3898 C CA . PRO B 1 74 ? 14.992 -4.711 2.746 1 92.56 74 PRO B CA 1
ATOM 3899 C C . PRO B 1 74 ? 16.453 -5.07 3.027 1 92.56 74 PRO B C 1
ATOM 3901 O O . PRO B 1 74 ? 17.312 -4.855 2.18 1 92.56 74 PRO B O 1
ATOM 3904 N N . PHE B 1 75 ? 16.703 -5.711 4.156 1 91 75 PHE B N 1
ATOM 3905 C CA . PHE B 1 75 ? 18.078 -5.957 4.574 1 91 75 PHE B CA 1
ATOM 3906 C C . PHE B 1 75 ? 18.5 -7.395 4.27 1 91 75 PHE B C 1
ATOM 3908 O O . PHE B 1 75 ? 19.656 -7.766 4.453 1 91 75 PHE B O 1
ATOM 3915 N N . GLY B 1 76 ? 17.656 -8.328 3.902 1 83.38 76 GLY B N 1
ATOM 3916 C CA . GLY B 1 76 ? 17.922 -9.742 3.715 1 83.38 76 GLY B CA 1
ATOM 3917 C C . GLY B 1 76 ? 18.188 -10.109 2.27 1 83.38 76 GLY B C 1
ATOM 3918 O O . GLY B 1 76 ? 18.359 -11.289 1.945 1 83.38 76 GLY B O 1
ATOM 3919 N N . GLY B 1 77 ? 18.281 -9.188 1.374 1 75.75 77 GLY B N 1
ATOM 3920 C CA . GLY B 1 77 ? 18.391 -9.539 -0.033 1 75.75 77 GLY B CA 1
ATOM 3921 C C . GLY B 1 77 ? 17.094 -10.055 -0.625 1 75.75 77 GLY B C 1
ATOM 3922 O O . GLY B 1 77 ? 16.141 -10.32 0.104 1 75.75 77 GLY B O 1
ATOM 3923 N N . SER B 1 78 ? 16.984 -10.07 -1.929 1 77.25 78 SER B N 1
ATOM 3924 C CA . SER B 1 78 ? 15.766 -10.516 -2.6 1 77.25 78 SER B CA 1
ATOM 3925 C C . SER B 1 78 ? 16.094 -11.398 -3.799 1 77.25 78 SER B C 1
ATOM 3927 O O . SER B 1 78 ? 17.062 -11.156 -4.512 1 77.25 78 SER B O 1
ATOM 3929 N N . SER B 1 79 ? 15.289 -12.484 -3.908 1 79.62 79 SER B N 1
ATOM 3930 C CA . SER B 1 79 ? 15.406 -13.289 -5.121 1 79.62 79 SER B CA 1
ATOM 3931 C C . SER B 1 79 ? 14.75 -12.594 -6.309 1 79.62 79 SER B C 1
ATOM 3933 O O . SER B 1 79 ? 15 -12.961 -7.461 1 79.62 79 SER B O 1
ATOM 3935 N N . TYR B 1 80 ? 13.891 -11.68 -5.992 1 87.06 80 TYR B N 1
ATOM 3936 C CA . TYR B 1 80 ? 13.359 -10.828 -7.055 1 87.06 80 TYR B CA 1
ATOM 3937 C C . TYR B 1 80 ? 14.391 -9.797 -7.496 1 87.06 80 TYR B C 1
ATOM 3939 O O . TYR B 1 80 ? 14.547 -8.758 -6.855 1 87.06 80 TYR B O 1
ATOM 3947 N N . SER B 1 81 ? 14.961 -9.961 -8.57 1 88.69 81 SER B N 1
ATOM 3948 C CA . SER B 1 81 ? 16.141 -9.211 -8.969 1 88.69 81 SER B CA 1
ATOM 3949 C C . SER B 1 81 ? 15.773 -7.836 -9.516 1 88.69 81 SER B C 1
ATOM 3951 O O . SER B 1 81 ? 16.609 -6.934 -9.57 1 88.69 81 SER B O 1
ATOM 3953 N N . MET B 1 82 ? 14.586 -7.66 -10.023 1 93.06 82 MET B N 1
ATOM 3954 C CA . MET B 1 82 ? 14.109 -6.363 -10.5 1 93.06 82 MET B CA 1
ATOM 3955 C C . MET B 1 82 ? 13.609 -5.512 -9.344 1 93.06 82 MET B C 1
ATOM 3957 O O . MET B 1 82 ? 12.422 -5.188 -9.273 1 93.06 82 MET B O 1
ATOM 3961 N N . ASN B 1 83 ? 14.523 -5.195 -8.414 1 94 83 ASN B N 1
ATOM 3962 C CA . ASN B 1 83 ? 14.195 -4.445 -7.211 1 94 83 ASN B CA 1
ATOM 3963 C C . ASN B 1 83 ? 15.141 -3.268 -7.004 1 94 83 ASN B C 1
ATOM 3965 O O . ASN B 1 83 ? 16.109 -3.104 -7.75 1 94 83 ASN B O 1
ATOM 3969 N N . SER B 1 84 ? 14.797 -2.414 -6.07 1 96.06 84 SER B N 1
ATOM 3970 C CA . SER B 1 84 ? 15.609 -1.254 -5.723 1 96.06 84 SER B CA 1
ATOM 3971 C C . SER B 1 84 ? 15.922 -1.229 -4.23 1 96.06 84 SER B C 1
ATOM 3973 O O . SER B 1 84 ? 15.914 -0.165 -3.605 1 96.06 84 SER B O 1
ATOM 3975 N N . THR B 1 85 ? 16.188 -2.369 -3.635 1 94.06 85 THR B N 1
ATOM 3976 C CA . THR B 1 85 ? 16.375 -2.494 -2.193 1 94.06 85 THR B CA 1
ATOM 3977 C C . THR B 1 85 ? 17.609 -1.698 -1.745 1 94.06 85 THR B C 1
ATOM 3979 O O . THR B 1 85 ? 17.625 -1.168 -0.633 1 94.06 85 THR B O 1
ATOM 3982 N N . SER B 1 86 ? 18.656 -1.583 -2.609 1 93.75 86 SER B N 1
ATOM 3983 C CA . SER B 1 86 ? 19.828 -0.795 -2.25 1 93.75 86 SER B CA 1
ATOM 3984 C C . SER B 1 86 ? 19.469 0.669 -2.029 1 93.75 86 SER B C 1
ATOM 3986 O O . SER B 1 86 ? 19.969 1.31 -1.11 1 93.75 86 SER B O 1
ATOM 3988 N N . PHE B 1 87 ? 18.594 1.219 -2.891 1 96.12 87 PHE B N 1
ATOM 3989 C CA . PHE B 1 87 ? 18.094 2.572 -2.688 1 96.12 87 PHE B CA 1
ATOM 3990 C C . PHE B 1 87 ? 17.234 2.65 -1.428 1 96.12 87 PHE B C 1
ATOM 3992 O O . PHE B 1 87 ? 17.312 3.627 -0.678 1 96.12 87 PHE B O 1
ATOM 3999 N N . GLU B 1 88 ? 16.391 1.589 -1.238 1 96.56 88 GLU B N 1
ATOM 4000 C CA . GLU B 1 88 ? 15.516 1.531 -0.074 1 96.56 88 GLU B CA 1
ATOM 4001 C C . GLU B 1 88 ? 16.312 1.613 1.225 1 96.56 88 GLU B C 1
ATOM 4003 O O . GLU B 1 88 ? 15.969 2.375 2.127 1 96.56 88 GLU B O 1
ATOM 4008 N N . VAL B 1 89 ? 17.375 0.879 1.301 1 96.06 89 VAL B N 1
ATOM 4009 C CA . VAL B 1 89 ? 18.188 0.841 2.508 1 96.06 89 VAL B CA 1
ATOM 4010 C C . VAL B 1 89 ? 18.812 2.211 2.75 1 96.06 89 VAL B C 1
ATOM 4012 O O . VAL B 1 89 ? 18.906 2.672 3.891 1 96.06 89 VAL B O 1
ATOM 4015 N N . CYS B 1 90 ? 19.266 2.898 1.708 1 95.94 90 CYS B N 1
ATOM 4016 C CA . CYS B 1 90 ? 19.844 4.23 1.847 1 95.94 90 CYS B CA 1
ATOM 4017 C C . CYS B 1 90 ? 18.812 5.215 2.393 1 95.94 90 CYS B C 1
ATOM 4019 O O . CYS B 1 90 ? 19.141 6.039 3.252 1 95.94 90 CYS B O 1
ATOM 4021 N N . VAL B 1 91 ? 17.641 5.09 1.908 1 97.19 91 VAL B N 1
ATOM 4022 C CA . VAL B 1 91 ? 16.547 5.945 2.373 1 97.19 91 VAL B CA 1
ATOM 4023 C C . VAL B 1 91 ? 16.25 5.652 3.844 1 97.19 91 VAL B C 1
ATOM 4025 O O . VAL B 1 91 ? 16.094 6.574 4.645 1 97.19 91 VAL B O 1
ATOM 4028 N N . LEU B 1 92 ? 16.219 4.387 4.18 1 97.69 92 LEU B N 1
ATOM 4029 C CA . LEU B 1 92 ? 15.922 3.982 5.551 1 97.69 92 LEU B CA 1
ATOM 4030 C C . LEU B 1 92 ? 17.031 4.441 6.5 1 97.69 92 LEU B C 1
ATOM 4032 O O . LEU B 1 92 ? 16.75 4.879 7.617 1 97.69 92 LEU B O 1
ATOM 4036 N N . ASP B 1 93 ? 18.234 4.359 6.047 1 96.69 93 ASP B N 1
ATOM 4037 C CA . ASP B 1 93 ? 19.359 4.863 6.84 1 96.69 93 ASP B CA 1
ATOM 4038 C C . ASP B 1 93 ? 19.203 6.355 7.121 1 96.69 93 ASP B C 1
ATOM 4040 O O . ASP B 1 93 ? 19.5 6.82 8.227 1 96.69 93 ASP B O 1
ATOM 4044 N N . TRP B 1 94 ? 18.797 7.047 6.156 1 96.31 94 TRP B N 1
ATOM 4045 C CA . TRP B 1 94 ? 18.594 8.484 6.309 1 96.31 94 TRP B CA 1
ATOM 4046 C C . TRP B 1 94 ? 17.531 8.773 7.355 1 96.31 94 TRP B C 1
ATOM 4048 O O . TRP B 1 94 ? 17.719 9.617 8.234 1 96.31 94 TRP B O 1
ATOM 4058 N N . PHE B 1 95 ? 16.406 8.055 7.305 1 97 95 PHE B N 1
ATOM 4059 C CA . PHE B 1 95 ? 15.336 8.234 8.266 1 97 95 PHE B CA 1
ATOM 4060 C C . PHE B 1 95 ? 15.781 7.816 9.664 1 97 95 PHE B C 1
ATOM 4062 O O . PHE B 1 95 ? 15.414 8.453 10.656 1 97 95 PHE B O 1
ATOM 4069 N N . ALA B 1 96 ? 16.469 6.703 9.719 1 97.19 96 ALA B N 1
ATOM 4070 C CA . ALA B 1 96 ? 16.969 6.238 11.008 1 97.19 96 ALA B CA 1
ATOM 4071 C C . ALA B 1 96 ? 17.844 7.297 11.664 1 97.19 96 ALA B C 1
ATOM 4073 O O . ALA B 1 96 ? 17.75 7.527 12.875 1 97.19 96 ALA B O 1
ATOM 4074 N N . ASN B 1 97 ? 18.672 7.891 10.867 1 94.88 97 ASN B N 1
ATOM 4075 C CA . ASN B 1 97 ? 19.531 8.961 11.367 1 94.88 97 ASN B CA 1
ATOM 4076 C C . ASN B 1 97 ? 18.703 10.148 11.852 1 94.88 97 ASN B C 1
ATOM 4078 O O . ASN B 1 97 ? 19 10.742 12.891 1 94.88 97 ASN B O 1
ATOM 4082 N N . LEU B 1 98 ? 17.719 10.461 11.102 1 93.94 98 LEU B N 1
ATOM 4083 C CA . LEU B 1 98 ? 16.828 11.562 11.461 1 93.94 98 LEU B CA 1
ATOM 4084 C C . LEU B 1 98 ? 16.188 11.312 12.82 1 93.94 98 LEU B C 1
ATOM 4086 O O . LEU B 1 98 ? 15.945 12.25 13.578 1 93.94 98 LEU B O 1
ATOM 4090 N N . CYS B 1 99 ? 15.867 10.055 13.094 1 96.12 99 CYS B N 1
ATOM 4091 C CA . CYS B 1 99 ? 15.148 9.68 14.312 1 96.12 99 CYS B CA 1
ATOM 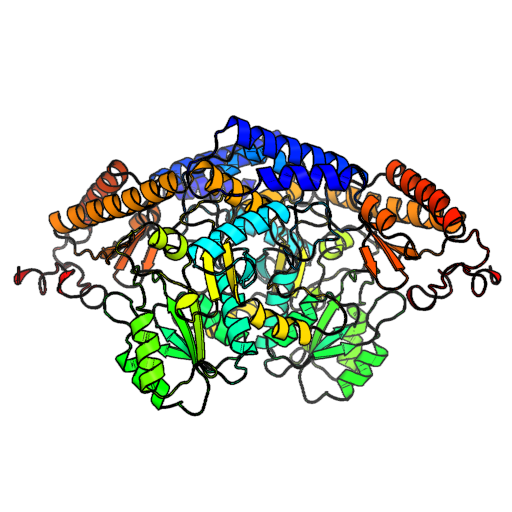4092 C C . CYS B 1 99 ? 16.125 9.219 15.391 1 96.12 99 CYS B C 1
ATOM 4094 O O . CYS B 1 99 ? 15.695 8.758 16.453 1 96.12 99 CYS B O 1
ATOM 4096 N N . GLU B 1 100 ? 17.406 9.281 15.141 1 96.56 100 GLU B N 1
ATOM 4097 C CA . GLU B 1 100 ? 18.5 9.055 16.094 1 96.56 100 GLU B CA 1
ATOM 4098 C C . GLU B 1 100 ? 18.5 7.613 16.578 1 96.56 100 GLU B C 1
ATOM 4100 O O . GLU B 1 100 ? 18.547 7.363 17.781 1 96.56 100 GLU B O 1
ATOM 4105 N N . ILE B 1 101 ? 18.531 6.734 15.68 1 97.56 101 ILE B N 1
ATOM 4106 C CA . ILE B 1 101 ? 18.75 5.328 16 1 97.56 101 ILE B CA 1
ATOM 4107 C C . ILE B 1 101 ? 19.906 4.785 15.141 1 97.56 101 ILE B C 1
ATOM 4109 O O . ILE B 1 101 ? 20.016 5.121 13.961 1 97.56 101 ILE B O 1
ATOM 4113 N N . GLU B 1 102 ? 20.75 3.963 15.758 1 96.94 102 GLU B N 1
ATOM 4114 C CA . GLU B 1 102 ? 21.938 3.422 15.086 1 96.94 102 GLU B CA 1
ATOM 4115 C C . GLU B 1 102 ? 21.531 2.436 13.992 1 96.94 102 GLU B C 1
ATOM 4117 O O . GLU B 1 102 ? 20.562 1.701 14.133 1 96.94 102 GLU B O 1
ATOM 4122 N N . LYS B 1 103 ? 22.359 2.354 12.984 1 95.38 103 LYS B N 1
ATOM 4123 C CA . LYS B 1 103 ? 22.125 1.498 11.828 1 95.38 103 LYS B CA 1
ATOM 4124 C C . LYS B 1 103 ? 21.969 0.037 12.242 1 95.38 103 LYS B C 1
ATOM 4126 O O . LYS B 1 103 ? 21.172 -0.703 11.656 1 95.38 103 LYS B O 1
ATOM 4131 N N . SER B 1 104 ? 22.656 -0.381 13.219 1 96 104 SER B N 1
ATOM 4132 C CA . SER B 1 104 ? 22.656 -1.777 13.641 1 96 104 SER B CA 1
ATOM 4133 C C . SER B 1 104 ? 21.453 -2.086 14.531 1 96 104 SER B C 1
ATOM 4135 O O . SER B 1 104 ? 21.172 -3.25 14.805 1 96 104 SER B O 1
ATOM 4137 N N . LYS B 1 105 ? 20.703 -1.038 14.859 1 96.69 105 LYS B N 1
ATOM 4138 C CA . LYS B 1 105 ? 19.688 -1.237 15.891 1 96.69 105 LYS B CA 1
ATOM 4139 C C . LYS B 1 105 ? 18.297 -1.007 15.336 1 96.69 105 LYS B C 1
ATOM 4141 O O . LYS B 1 105 ? 17.297 -1.225 16.031 1 96.69 105 LYS B O 1
ATOM 4146 N N . TYR B 1 106 ? 18.25 -0.59 14.109 1 97 106 TYR B N 1
ATOM 4147 C CA . TYR B 1 106 ? 16.922 -0.313 13.594 1 97 106 TYR B CA 1
ATOM 4148 C C . TYR B 1 106 ? 16.531 -1.317 12.516 1 97 106 TYR B C 1
ATOM 4150 O O . TYR B 1 106 ? 17.391 -2.006 11.961 1 97 106 TYR B O 1
ATOM 4158 N N . TRP B 1 107 ? 15.297 -1.446 12.367 1 96.56 107 TRP B N 1
ATOM 4159 C CA . TRP B 1 107 ? 14.68 -2.08 11.203 1 96.56 107 TRP B CA 1
ATOM 4160 C C . TRP B 1 107 ? 13.594 -1.188 10.609 1 96.56 107 TRP B C 1
ATOM 4162 O O . TRP B 1 107 ? 13.125 -0.251 11.266 1 96.56 107 TRP B O 1
ATOM 4172 N N . GLY B 1 108 ? 13.258 -1.391 9.43 1 97.38 108 GLY B N 1
ATOM 4173 C CA . GLY B 1 108 ? 12.203 -0.628 8.781 1 97.38 108 GLY B CA 1
ATOM 4174 C C . GLY B 1 108 ? 12.062 -0.953 7.305 1 97.38 108 GLY B C 1
ATOM 4175 O O . GLY B 1 108 ? 12.773 -1.815 6.781 1 97.38 108 GLY B O 1
ATOM 4176 N N . TYR B 1 109 ? 11.148 -0.309 6.648 1 97.38 109 TYR B N 1
ATOM 4177 C CA . TYR B 1 109 ? 10.977 -0.432 5.207 1 97.38 109 TYR B CA 1
ATOM 4178 C C . TYR B 1 109 ? 10.219 0.768 4.645 1 97.38 109 TYR B C 1
ATOM 4180 O O . TYR B 1 109 ? 9.625 1.544 5.398 1 97.38 109 TYR B O 1
ATOM 4188 N N . VAL B 1 110 ? 10.352 1.014 3.373 1 98.31 110 VAL B N 1
ATOM 4189 C CA . VAL B 1 110 ? 9.578 2.037 2.678 1 98.31 110 VAL B CA 1
ATOM 4190 C C . VAL B 1 110 ? 8.148 1.546 2.463 1 98.31 110 VAL B C 1
ATOM 4192 O O . VAL B 1 110 ? 7.934 0.457 1.926 1 98.31 110 VAL B O 1
ATOM 4195 N N . THR B 1 111 ? 7.207 2.316 2.936 1 98.38 111 THR B N 1
ATOM 4196 C CA . THR B 1 111 ? 5.805 1.916 2.945 1 98.38 111 THR B CA 1
ATOM 4197 C C . THR B 1 111 ? 5.055 2.551 1.778 1 98.38 111 THR B C 1
ATOM 4199 O O . THR B 1 111 ? 5.625 3.34 1.021 1 98.38 111 THR B O 1
ATOM 4202 N N . THR B 1 112 ? 3.791 2.184 1.644 1 97.69 112 THR B N 1
ATOM 4203 C CA . THR B 1 112 ? 2.916 2.744 0.62 1 97.69 112 THR B CA 1
ATOM 4204 C C . THR B 1 112 ? 2.332 4.078 1.078 1 97.69 112 THR B C 1
ATOM 4206 O O . THR B 1 112 ? 1.629 4.75 0.319 1 97.69 112 THR B O 1
ATOM 4209 N N . GLY B 1 113 ? 2.602 4.477 2.297 1 97.31 113 GLY B N 1
ATOM 4210 C CA . GLY B 1 113 ? 2.127 5.73 2.859 1 97.31 113 GLY B CA 1
ATOM 4211 C C . GLY B 1 113 ? 2.156 5.754 4.375 1 97.31 113 GLY B C 1
ATOM 4212 O O . GLY B 1 113 ? 2.664 4.824 5.008 1 97.31 113 GLY B O 1
ATOM 4213 N N . GLY B 1 114 ? 1.637 6.844 4.914 1 97.31 114 GLY B N 1
ATOM 4214 C CA . GLY B 1 114 ? 1.618 6.992 6.359 1 97.31 114 GLY B CA 1
ATOM 4215 C C . GLY B 1 114 ? 0.76 5.953 7.055 1 97.31 114 GLY B C 1
ATOM 4216 O O . GLY B 1 114 ? 1.127 5.449 8.117 1 97.31 114 GLY B O 1
ATOM 4217 N N . THR B 1 115 ? -0.355 5.605 6.48 1 97.56 115 THR B N 1
ATOM 4218 C CA . THR B 1 115 ? -1.273 4.648 7.086 1 97.56 115 THR B CA 1
ATOM 4219 C C . THR B 1 115 ? -0.621 3.275 7.211 1 97.56 115 THR B C 1
ATOM 4221 O O . THR B 1 115 ? -0.778 2.596 8.227 1 97.56 115 THR B O 1
ATOM 4224 N N . GLU B 1 116 ? 0.078 2.885 6.184 1 98.25 116 GLU B N 1
ATOM 4225 C CA . GLU B 1 116 ? 0.768 1.604 6.309 1 98.25 116 GLU B CA 1
ATOM 4226 C C . GLU B 1 116 ? 1.822 1.65 7.41 1 98.25 116 GLU B C 1
ATOM 4228 O O . GLU B 1 116 ? 2.053 0.654 8.102 1 98.25 116 GLU B O 1
ATOM 4233 N N . GLY B 1 117 ? 2.537 2.771 7.504 1 98.62 117 GLY B N 1
ATOM 4234 C CA . GLY B 1 117 ? 3.455 2.922 8.617 1 98.62 117 GLY B CA 1
ATOM 4235 C C . GLY B 1 117 ? 2.781 2.762 9.969 1 98.62 117 GLY B C 1
ATOM 4236 O O . GLY B 1 117 ? 3.328 2.123 10.875 1 98.62 117 GLY B O 1
ATOM 4237 N N . ASN B 1 118 ? 1.597 3.357 10.117 1 98.75 118 ASN B N 1
ATOM 4238 C CA . ASN B 1 118 ? 0.826 3.223 11.344 1 98.75 118 ASN B CA 1
ATOM 4239 C C . ASN B 1 118 ? 0.378 1.781 11.57 1 98.75 118 ASN B C 1
ATOM 4241 O O . ASN B 1 118 ? 0.419 1.282 12.695 1 98.75 118 ASN B O 1
ATOM 4245 N N . LEU B 1 119 ? -0.036 1.143 10.477 1 98.62 119 LEU B N 1
ATOM 4246 C CA . LEU B 1 119 ? -0.406 -0.266 10.562 1 98.62 119 LEU B CA 1
ATOM 4247 C C . LEU B 1 119 ? 0.734 -1.092 11.148 1 98.62 119 LEU B C 1
ATOM 4249 O O . LEU B 1 119 ? 0.527 -1.872 12.078 1 98.62 119 LEU B O 1
ATOM 4253 N N . HIS B 1 120 ? 1.859 -0.908 10.625 1 98.25 120 HIS B N 1
ATOM 4254 C CA . HIS B 1 120 ? 3.002 -1.715 11.031 1 98.25 120 HIS B CA 1
ATOM 4255 C C . HIS B 1 120 ? 3.432 -1.377 12.461 1 98.25 120 HIS B C 1
ATOM 4257 O O . HIS B 1 120 ? 3.678 -2.273 13.266 1 98.25 120 HIS B O 1
ATOM 4263 N N . GLY B 1 121 ? 3.568 -0.072 12.742 1 98.56 121 GLY B N 1
ATOM 4264 C CA . GLY B 1 121 ? 3.994 0.342 14.07 1 98.56 121 GLY B CA 1
ATOM 4265 C C . GLY B 1 121 ? 3.084 -0.165 15.172 1 98.56 121 GLY B C 1
ATOM 4266 O O . GLY B 1 121 ? 3.559 -0.681 16.188 1 98.56 121 GLY B O 1
ATOM 4267 N N . ILE B 1 122 ? 1.812 -0.039 14.984 1 98.69 122 ILE B N 1
ATOM 4268 C CA . ILE B 1 122 ? 0.852 -0.468 15.992 1 98.69 122 ILE B CA 1
ATOM 4269 C C . ILE B 1 122 ? 0.854 -1.991 16.094 1 98.69 122 ILE B C 1
ATOM 4271 O O . ILE B 1 122 ? 0.719 -2.549 17.188 1 98.69 122 ILE B O 1
ATOM 4275 N N . LEU B 1 123 ? 1.004 -2.664 14.938 1 97.81 123 LEU B N 1
ATOM 4276 C CA . LEU B 1 123 ? 1.109 -4.121 14.969 1 97.81 123 LEU B CA 1
ATOM 4277 C C . LEU B 1 123 ? 2.285 -4.562 15.828 1 97.81 123 LEU B C 1
ATOM 4279 O O . LEU B 1 123 ? 2.158 -5.496 16.625 1 97.81 123 LEU B O 1
ATOM 4283 N N . VAL B 1 124 ? 3.455 -3.928 15.633 1 97.31 124 VAL B N 1
ATOM 4284 C CA . VAL B 1 124 ? 4.637 -4.246 16.438 1 97.31 124 VAL B CA 1
ATOM 4285 C C . VAL B 1 124 ? 4.324 -4.059 17.906 1 97.31 124 VAL B C 1
ATOM 4287 O O . VAL B 1 124 ? 4.641 -4.918 18.734 1 97.31 124 VAL B O 1
ATOM 4290 N N . GLY B 1 125 ? 3.701 -2.918 18.266 1 97.69 125 GLY B N 1
ATOM 4291 C CA . GLY B 1 125 ? 3.312 -2.674 19.641 1 97.69 125 GLY B CA 1
ATOM 4292 C C . GLY B 1 125 ? 2.402 -3.75 20.203 1 97.69 125 GLY B C 1
ATOM 4293 O O . GLY B 1 125 ? 2.615 -4.227 21.312 1 97.69 125 GLY B O 1
ATOM 4294 N N . ARG B 1 126 ? 1.403 -4.137 19.422 1 97.25 126 ARG B N 1
ATOM 4295 C CA . ARG B 1 126 ? 0.433 -5.141 19.844 1 97.25 126 ARG B CA 1
ATOM 4296 C C . ARG B 1 126 ? 1.103 -6.496 20.062 1 97.25 126 ARG B C 1
ATOM 4298 O O . ARG B 1 126 ? 0.756 -7.227 20.984 1 97.25 126 ARG B O 1
ATOM 4305 N N . GLU B 1 127 ? 2.02 -6.867 19.141 1 94.94 127 GLU B N 1
ATOM 4306 C CA . GLU B 1 127 ? 2.684 -8.156 19.281 1 94.94 127 GLU B CA 1
ATOM 4307 C C . GLU B 1 127 ? 3.652 -8.172 20.453 1 94.94 127 GLU B C 1
ATOM 4309 O O . GLU B 1 127 ? 3.867 -9.211 21.078 1 94.94 127 GLU B O 1
ATOM 4314 N N . GLN B 1 128 ? 4.215 -7.02 20.812 1 95.19 128 GLN B N 1
ATOM 4315 C CA . GLN B 1 128 ? 5.051 -6.895 22 1 95.19 128 GLN B CA 1
ATOM 4316 C C . GLN B 1 128 ? 4.207 -6.957 23.266 1 95.19 128 GLN B C 1
ATOM 4318 O O . GLN B 1 128 ? 4.672 -7.441 24.312 1 95.19 128 GLN B O 1
ATOM 4323 N N . LEU B 1 129 ? 3.039 -6.383 23.219 1 97.38 129 LEU B N 1
ATOM 4324 C CA . LEU B 1 129 ? 2.1 -6.309 24.328 1 97.38 129 LEU B CA 1
ATOM 4325 C C . LEU B 1 129 ? 0.714 -6.785 23.906 1 97.38 129 LEU B C 1
ATOM 4327 O O . LEU B 1 129 ? -0.216 -5.984 23.797 1 97.38 129 LEU B O 1
ATOM 4331 N N . PRO B 1 130 ? 0.509 -8.086 23.766 1 95.81 130 PRO B N 1
ATOM 4332 C CA . PRO B 1 130 ? -0.678 -8.648 23.109 1 95.81 130 PRO B CA 1
ATOM 4333 C C . PRO B 1 130 ? -1.977 -8.25 23.812 1 95.81 130 PRO B C 1
ATOM 4335 O O . PRO B 1 130 ? -3.029 -8.188 23.172 1 95.81 130 PRO B O 1
ATOM 4338 N N . ASP B 1 131 ? -1.933 -7.895 25.109 1 97.44 131 ASP B N 1
ATOM 4339 C CA . ASP B 1 131 ? -3.135 -7.512 25.844 1 97.44 131 ASP B CA 1
ATOM 4340 C C . ASP B 1 131 ? -3.164 -6.008 26.094 1 97.44 131 ASP B C 1
ATOM 4342 O O . ASP B 1 131 ? -3.949 -5.527 26.922 1 97.44 131 ASP B O 1
ATOM 4346 N N . GLY B 1 132 ? -2.328 -5.301 25.422 1 98.56 132 GLY B N 1
ATOM 4347 C CA . GLY B 1 132 ? -2.229 -3.865 25.641 1 98.56 132 GLY B CA 1
ATOM 4348 C C . GLY B 1 132 ? -3.432 -3.098 25.125 1 98.56 132 GLY B C 1
ATOM 4349 O O . GLY B 1 132 ? -4.09 -3.529 24.172 1 98.56 132 GLY B O 1
ATOM 4350 N N . ILE B 1 133 ? -3.674 -1.967 25.75 1 98.88 133 ILE B N 1
ATOM 4351 C CA . ILE B 1 133 ? -4.699 -1.03 25.297 1 98.88 133 ILE B CA 1
ATOM 4352 C C . ILE B 1 133 ? -4.062 0.079 24.469 1 98.88 133 ILE B C 1
ATOM 4354 O O . ILE B 1 133 ? -3.033 0.638 24.859 1 98.88 133 ILE B O 1
ATOM 4358 N N . LEU B 1 134 ? -4.645 0.334 23.297 1 98.94 134 LEU B N 1
ATOM 4359 C CA . LEU B 1 134 ? -4.18 1.446 22.469 1 98.94 134 LEU B CA 1
ATOM 4360 C C . LEU B 1 134 ? -4.785 2.762 22.953 1 98.94 134 LEU B C 1
ATOM 4362 O O . LEU B 1 134 ? -6.008 2.887 23.047 1 98.94 134 LEU B O 1
ATOM 4366 N N . TYR B 1 135 ? -3.951 3.701 23.328 1 98.94 135 TYR B N 1
ATOM 4367 C CA . TYR B 1 135 ? -4.359 5.062 23.656 1 98.94 135 TYR B CA 1
ATOM 4368 C C . TYR B 1 135 ? -4 6.023 22.531 1 98.94 135 TYR B C 1
ATOM 4370 O O . TYR B 1 135 ? -2.842 6.098 22.109 1 98.94 135 TYR B O 1
ATOM 4378 N N . ALA B 1 136 ? -4.965 6.734 22.016 1 98.81 136 ALA B N 1
ATOM 4379 C CA . ALA B 1 136 ? -4.781 7.73 20.953 1 98.81 136 ALA B CA 1
ATOM 4380 C C . ALA B 1 136 ? -5.684 8.938 21.188 1 98.81 136 ALA B C 1
ATOM 4382 O O . ALA B 1 136 ? -6.809 8.805 21.672 1 98.81 136 ALA B O 1
ATOM 4383 N N . SER B 1 137 ? -5.195 10.102 20.859 1 98.44 137 SER B N 1
ATOM 4384 C CA . SER B 1 137 ? -6.031 11.281 21.047 1 98.44 137 SER B CA 1
ATOM 4385 C C . SER B 1 137 ? -7.172 11.312 20.031 1 98.44 137 SER B C 1
ATOM 4387 O O . SER B 1 137 ? -7.09 10.68 18.969 1 98.44 137 SER B O 1
ATOM 4389 N N . GLN B 1 138 ? -8.188 12.07 20.312 1 96.5 138 GLN B N 1
ATOM 4390 C CA . GLN B 1 138 ? -9.359 12.164 19.453 1 96.5 138 GLN B CA 1
ATOM 4391 C C . GLN B 1 138 ? -9.008 12.836 18.125 1 96.5 138 GLN B C 1
ATOM 4393 O O . GLN B 1 138 ? -9.742 12.703 17.141 1 96.5 138 GLN B O 1
ATOM 4398 N N . ASP B 1 139 ? -7.828 13.531 18.109 1 95.88 139 ASP B N 1
ATOM 4399 C CA . ASP B 1 139 ? -7.438 14.227 16.891 1 95.88 139 ASP B CA 1
ATOM 4400 C C . ASP B 1 139 ? -6.445 13.398 16.078 1 95.88 139 ASP B C 1
ATOM 4402 O O . ASP B 1 139 ? -5.883 13.883 15.094 1 95.88 139 ASP B O 1
ATOM 4406 N N . SER B 1 140 ? -6.238 12.125 16.531 1 97.44 140 SER B N 1
ATOM 4407 C CA . SER B 1 140 ? -5.383 11.234 15.758 1 97.44 140 SER B CA 1
ATOM 4408 C C . SER B 1 140 ? -5.98 10.953 14.383 1 97.44 140 SER B C 1
ATOM 4410 O O . SER B 1 140 ? -7.195 11.031 14.203 1 97.44 140 SER B O 1
ATOM 4412 N N . HIS B 1 141 ? -5.117 10.742 13.43 1 95.81 141 HIS B N 1
ATOM 4413 C CA . HIS B 1 141 ? -5.559 10.352 12.094 1 95.81 141 HIS B CA 1
ATOM 4414 C C . HIS B 1 141 ? -6.516 9.164 12.148 1 95.81 141 HIS B C 1
ATOM 4416 O O . HIS B 1 141 ? -6.328 8.25 12.961 1 95.81 141 HIS B O 1
ATOM 4422 N N . TYR B 1 142 ? -7.512 9.125 11.352 1 92.62 142 TYR B N 1
ATOM 4423 C CA . TYR B 1 142 ? -8.578 8.125 11.398 1 92.62 142 TYR B CA 1
ATOM 4424 C C . TYR B 1 142 ? -8.008 6.719 11.258 1 92.62 142 TYR B C 1
ATOM 4426 O O . TYR B 1 142 ? -8.609 5.75 11.734 1 92.62 142 TYR B O 1
ATOM 4434 N N . SER B 1 143 ? -6.844 6.578 10.578 1 95.69 143 SER B N 1
ATOM 4435 C CA . SER B 1 143 ? -6.25 5.262 10.375 1 95.69 143 SER B CA 1
ATOM 4436 C C . SER B 1 143 ? -5.941 4.574 11.695 1 95.69 143 SER B C 1
ATOM 4438 O O . SER B 1 143 ? -5.953 3.346 11.789 1 95.69 143 SER B O 1
ATOM 4440 N N . ILE B 1 144 ? -5.68 5.336 12.719 1 97.62 144 ILE B N 1
ATOM 4441 C CA . ILE B 1 144 ? -5.309 4.77 14.008 1 97.62 144 ILE B CA 1
ATOM 4442 C C . ILE B 1 144 ? -6.488 3.986 14.586 1 97.62 144 ILE B C 1
ATOM 4444 O O . ILE B 1 144 ? -6.32 2.857 15.055 1 97.62 144 ILE B O 1
ATOM 4448 N N . PHE B 1 145 ? -7.613 4.523 14.531 1 96.06 145 PHE B N 1
ATOM 4449 C CA . PHE B 1 145 ? -8.805 3.875 15.07 1 96.06 145 PHE B CA 1
ATOM 4450 C C . PHE B 1 145 ? -9.242 2.725 14.172 1 96.06 145 PHE B C 1
ATOM 4452 O O . PHE B 1 145 ? -9.711 1.695 14.664 1 96.06 145 PHE B O 1
ATOM 4459 N N . LYS B 1 146 ? -9.133 2.928 12.883 1 94.19 146 LYS B N 1
ATOM 4460 C CA . LYS B 1 146 ? -9.383 1.839 11.945 1 94.19 146 LYS B CA 1
ATOM 4461 C C . LYS B 1 146 ? -8.477 0.648 12.227 1 94.19 146 LYS B C 1
ATOM 4463 O O . LYS B 1 146 ? -8.922 -0.5 12.211 1 94.19 146 LYS B O 1
ATOM 4468 N N . ILE B 1 147 ? -7.25 0.877 12.484 1 97.31 147 ILE B N 1
ATOM 4469 C CA . ILE B 1 147 ? -6.254 -0.151 12.766 1 97.31 147 ILE B CA 1
ATOM 4470 C C . ILE B 1 147 ? -6.629 -0.889 14.055 1 97.31 147 ILE B C 1
ATOM 4472 O O . ILE B 1 147 ? -6.547 -2.117 14.117 1 97.31 147 ILE B O 1
ATOM 4476 N N . ALA B 1 148 ? -7.023 -0.133 15.047 1 97.25 148 ALA B N 1
ATOM 4477 C CA . ALA B 1 148 ? -7.449 -0.757 16.297 1 97.25 148 ALA B CA 1
ATOM 4478 C C . ALA B 1 148 ? -8.578 -1.758 16.062 1 97.25 148 ALA B C 1
ATOM 4480 O O . ALA B 1 148 ? -8.57 -2.857 16.609 1 97.25 148 ALA B O 1
ATOM 4481 N N . ARG B 1 149 ? -9.516 -1.384 15.25 1 94.75 149 ARG B N 1
ATOM 4482 C CA . ARG B 1 149 ? -10.633 -2.264 14.93 1 94.75 149 ARG B CA 1
ATOM 4483 C C . ARG B 1 149 ? -10.164 -3.475 14.125 1 94.75 149 ARG B C 1
ATOM 4485 O O . ARG B 1 149 ? -10.555 -4.605 14.422 1 94.75 149 ARG B O 1
ATOM 4492 N N . MET B 1 150 ? -9.367 -3.211 13.164 1 95.81 150 MET B N 1
ATOM 4493 C CA . MET B 1 150 ? -8.859 -4.289 12.32 1 95.81 150 MET B CA 1
ATOM 4494 C C . MET B 1 150 ? -8.102 -5.32 13.148 1 95.81 150 MET B C 1
ATOM 4496 O O . MET B 1 150 ? -8.234 -6.523 12.922 1 95.81 150 MET B O 1
ATOM 4500 N N . TYR B 1 151 ? -7.309 -4.84 14.125 1 97.44 151 TYR B N 1
ATOM 4501 C CA . TYR B 1 151 ? -6.434 -5.707 14.906 1 97.44 151 TYR B CA 1
ATOM 4502 C C . TYR B 1 151 ? -7.145 -6.211 16.156 1 97.44 151 TYR B C 1
ATOM 4504 O O . TYR B 1 151 ? -6.543 -6.898 16.984 1 97.44 151 TYR B O 1
ATOM 4512 N N . ARG B 1 152 ? -8.453 -5.871 16.375 1 97.19 152 ARG B N 1
ATOM 4513 C CA . ARG B 1 152 ? -9.25 -6.238 17.531 1 97.19 152 ARG B CA 1
ATOM 4514 C C . ARG B 1 152 ? -8.539 -5.852 18.828 1 97.19 152 ARG B C 1
ATOM 4516 O O . ARG B 1 152 ? -8.398 -6.676 19.734 1 97.19 152 ARG B O 1
ATOM 4523 N N . MET B 1 153 ? -8.148 -4.582 18.875 1 98.06 153 MET B N 1
ATOM 4524 C CA . MET B 1 153 ? -7.527 -4.012 20.062 1 98.06 153 MET B CA 1
ATOM 4525 C C . MET B 1 153 ? -8.531 -3.162 20.844 1 98.06 153 MET B C 1
ATOM 4527 O O . MET B 1 153 ? -9.375 -2.488 20.25 1 98.06 153 MET B O 1
ATOM 4531 N N . GLN B 1 154 ? -8.414 -3.262 22.172 1 98.31 154 GLN B N 1
ATOM 4532 C CA . GLN B 1 154 ? -9.07 -2.225 22.953 1 98.31 154 GLN B CA 1
ATOM 4533 C C . GLN B 1 154 ? -8.43 -0.863 22.734 1 98.31 154 GLN B C 1
ATOM 4535 O O . GLN B 1 154 ? -7.199 -0.748 22.703 1 98.31 154 GLN B O 1
ATOM 4540 N N . CYS B 1 155 ? -9.258 0.118 22.438 1 98.31 155 CYS B N 1
ATOM 4541 C CA . CYS B 1 155 ? -8.758 1.449 22.094 1 98.31 155 CYS B CA 1
ATOM 4542 C C . CYS B 1 155 ? -9.461 2.516 22.938 1 98.31 155 CYS B C 1
ATOM 4544 O O . CYS B 1 155 ? -10.688 2.516 23.047 1 98.31 155 CYS B O 1
ATOM 4546 N N . MET B 1 156 ? -8.672 3.334 23.578 1 98.5 156 MET B N 1
ATOM 4547 C CA . MET B 1 156 ? -9.195 4.457 24.344 1 98.5 156 MET B CA 1
ATOM 4548 C C . MET B 1 156 ? -8.875 5.781 23.656 1 98.5 156 MET B C 1
ATOM 4550 O O . MET B 1 156 ? -7.715 6.086 23.391 1 98.5 156 MET B O 1
ATOM 4554 N N . LYS B 1 157 ? -9.922 6.496 23.406 1 98 157 LYS B N 1
ATOM 4555 C CA . LYS B 1 157 ? -9.766 7.832 22.844 1 98 157 LYS B CA 1
ATOM 4556 C C . LYS B 1 157 ? -9.523 8.867 23.938 1 98 157 LYS B C 1
ATOM 4558 O O . LYS B 1 157 ? -10.328 9 24.859 1 98 157 LYS B O 1
ATOM 4563 N N . VAL B 1 158 ? -8.453 9.586 23.828 1 98.75 158 VAL B N 1
ATOM 4564 C CA . VAL B 1 158 ? -8.078 10.602 24.812 1 98.75 158 VAL B CA 1
ATOM 4565 C C . VAL B 1 158 ? -8.445 11.984 24.281 1 98.75 158 VAL B C 1
ATOM 4567 O O . VAL B 1 158 ? -8.289 12.258 23.094 1 98.75 158 VAL B O 1
ATOM 4570 N N . SER B 1 159 ? -8.844 12.875 25.109 1 98.19 159 SER B N 1
ATOM 4571 C CA . SER B 1 159 ? -9.156 14.242 24.719 1 98.19 159 SER B CA 1
ATOM 4572 C C . SER B 1 159 ? -7.898 15 24.297 1 98.19 159 SER B C 1
ATOM 4574 O O . SER B 1 159 ? -6.781 14.539 24.531 1 98.19 159 SER B O 1
ATOM 4576 N N . THR B 1 160 ? -8.141 16.141 23.641 1 98 160 THR B N 1
ATOM 4577 C CA . THR B 1 160 ? -7.031 16.984 23.188 1 98 160 THR B CA 1
ATOM 4578 C C . THR B 1 160 ? -7.152 18.375 23.781 1 98 160 THR B C 1
ATOM 4580 O O . THR B 1 160 ? -8.242 18.812 24.156 1 98 160 THR B O 1
ATOM 4583 N N . LEU B 1 161 ? -6.027 19.062 23.891 1 97.12 161 LEU B N 1
ATOM 4584 C CA . LEU B 1 161 ? -6.008 20.5 24.109 1 97.12 161 LEU B CA 1
ATOM 4585 C C . LEU B 1 161 ? -6.5 21.25 22.875 1 97.12 161 LEU B C 1
ATOM 4587 O O . LEU B 1 161 ? -6.672 20.656 21.812 1 97.12 161 LEU B O 1
ATOM 4591 N N . VAL B 1 162 ? -6.684 22.531 23.031 1 94.94 162 VAL B N 1
ATOM 4592 C CA . VAL B 1 162 ? -7.156 23.359 21.922 1 94.94 162 VAL B CA 1
ATOM 4593 C C . VAL B 1 162 ? -6.148 23.312 20.781 1 94.94 162 VAL B C 1
ATOM 4595 O O . VAL B 1 162 ? -6.527 23.359 19.594 1 94.94 162 VAL B O 1
ATOM 4598 N N . SER B 1 163 ? -4.883 23.141 21.078 1 96.19 163 SER B N 1
ATOM 4599 C CA . SER B 1 163 ? -3.814 23.109 20.078 1 96.19 163 SER B CA 1
ATOM 4600 C C . SER B 1 163 ? -3.838 21.797 19.297 1 96.19 163 SER B C 1
ATOM 4602 O O . SER B 1 163 ? -3.191 21.688 18.25 1 96.19 163 SER B O 1
ATOM 4604 N N . GLY B 1 164 ? -4.586 20.797 19.75 1 97.19 164 GLY B N 1
ATOM 4605 C CA . GLY B 1 164 ? -4.652 19.5 19.094 1 97.19 164 GLY B CA 1
ATOM 4606 C C . GLY B 1 164 ? -3.793 18.453 19.766 1 97.19 164 GLY B C 1
ATOM 4607 O O . GLY B 1 164 ? -3.895 17.266 19.453 1 97.19 164 GLY B O 1
ATOM 4608 N N . GLU B 1 165 ? -2.975 18.828 20.75 1 97.94 165 GLU B N 1
ATOM 4609 C CA . GLU B 1 165 ? -2.109 17.891 21.469 1 97.94 165 GLU B CA 1
ATOM 4610 C C . GLU B 1 165 ? -2.918 17 22.406 1 97.94 165 GLU B C 1
ATOM 4612 O O . GLU B 1 165 ? -3.953 17.422 22.922 1 97.94 165 GLU B O 1
ATOM 4617 N N . ILE B 1 166 ? -2.381 15.867 22.703 1 98.62 166 ILE B N 1
ATOM 4618 C CA . ILE B 1 166 ? -3.027 14.93 23.609 1 98.62 166 ILE B CA 1
ATOM 4619 C C . ILE B 1 166 ? -3.107 15.531 25 1 98.62 166 ILE B C 1
ATOM 4621 O O . ILE B 1 166 ? -2.166 16.188 25.469 1 98.62 166 ILE B O 1
ATOM 4625 N N . ASP B 1 167 ? -4.281 15.414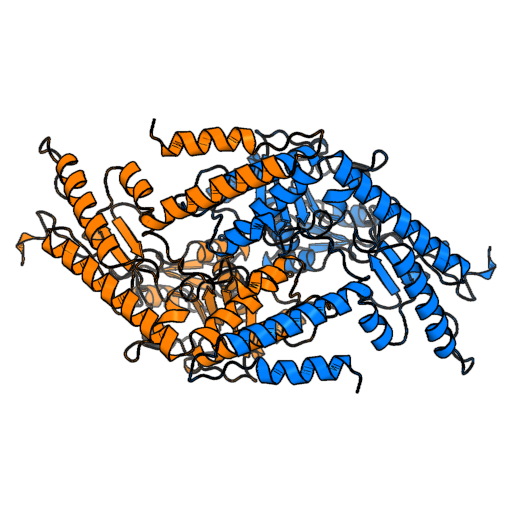 25.641 1 98.75 167 ASP B N 1
ATOM 4626 C CA . ASP B 1 167 ? -4.461 15.859 27.016 1 98.75 167 ASP B CA 1
ATOM 4627 C C . ASP B 1 167 ? -3.877 14.844 28 1 98.75 167 ASP B C 1
ATOM 4629 O O . ASP B 1 167 ? -4.531 13.859 28.344 1 98.75 167 ASP B O 1
ATOM 4633 N N . CYS B 1 168 ? -2.771 15.125 28.641 1 98.62 168 CYS B N 1
ATOM 4634 C CA . CYS B 1 168 ? -2.051 14.172 29.484 1 98.62 168 CYS B CA 1
ATOM 4635 C C . CYS B 1 168 ? -2.764 13.977 30.812 1 98.62 168 CYS B C 1
ATOM 4637 O O . CYS B 1 168 ? -2.566 12.961 31.484 1 98.62 168 CYS B O 1
ATOM 4639 N N . ASP B 1 169 ? -3.605 14.977 31.219 1 98.56 169 ASP B N 1
ATOM 4640 C CA . ASP B 1 169 ? -4.402 14.773 32.438 1 98.56 169 ASP B CA 1
ATOM 4641 C C . ASP B 1 169 ? -5.422 13.656 32.219 1 98.56 169 ASP B C 1
ATOM 4643 O O . ASP B 1 169 ? -5.582 12.789 33.094 1 98.56 169 ASP B O 1
ATOM 4647 N N . GLU B 1 170 ? -6.062 13.727 31.125 1 98.75 170 GLU B N 1
ATOM 4648 C CA . GLU B 1 170 ? -7.016 12.656 30.859 1 98.75 170 GLU B CA 1
ATOM 4649 C C . GLU B 1 170 ? -6.305 11.328 30.609 1 98.75 170 GLU B C 1
ATOM 4651 O O . GLU B 1 170 ? -6.789 10.273 31.016 1 98.75 170 GLU B O 1
ATOM 4656 N N . LEU B 1 171 ? -5.172 11.391 29.891 1 98.81 171 LEU B N 1
ATOM 4657 C CA . LEU B 1 171 ? -4.383 10.18 29.688 1 98.81 171 LEU B CA 1
ATOM 4658 C C . LEU B 1 171 ? -4.051 9.516 31.016 1 98.81 171 LEU B C 1
ATOM 4660 O O . LEU B 1 171 ? -4.188 8.297 31.156 1 98.81 171 LEU B O 1
ATOM 4664 N N . LYS B 1 172 ? -3.658 10.359 31.953 1 98.75 172 LYS B N 1
ATOM 4665 C CA . LYS B 1 172 ? -3.342 9.867 33.281 1 98.75 172 LYS B CA 1
ATOM 4666 C C . LYS B 1 172 ? -4.539 9.156 33.906 1 98.75 172 LYS B C 1
ATOM 4668 O O . LYS B 1 172 ? -4.398 8.062 34.469 1 98.75 172 LYS B O 1
ATOM 4673 N N . THR B 1 173 ? -5.672 9.727 33.812 1 98.75 173 THR B N 1
ATOM 4674 C CA . THR B 1 173 ? -6.895 9.164 34.375 1 98.75 173 THR B CA 1
ATOM 4675 C C . THR B 1 173 ? -7.195 7.805 33.75 1 98.75 173 THR B C 1
ATOM 4677 O O . THR B 1 173 ? -7.512 6.848 34.438 1 98.75 173 THR B O 1
ATOM 4680 N N . LEU B 1 174 ? -7.059 7.699 32.469 1 98.75 174 LEU B N 1
ATOM 4681 C CA . LEU B 1 174 ? -7.371 6.473 31.75 1 98.75 174 LEU B CA 1
ATOM 4682 C C . LEU B 1 174 ? -6.344 5.387 32.062 1 98.75 174 LEU B C 1
ATOM 4684 O O . LEU B 1 174 ? -6.699 4.219 32.219 1 98.75 174 LEU B O 1
ATOM 4688 N N . LEU B 1 175 ? -5.078 5.797 32.125 1 98.69 175 LEU B N 1
ATOM 4689 C CA . LEU B 1 175 ? -4.016 4.848 32.438 1 98.69 175 LEU B CA 1
ATOM 4690 C C . LEU B 1 175 ? -4.23 4.234 33.812 1 98.69 175 LEU B C 1
ATOM 4692 O O . LEU B 1 175 ? -4.066 3.027 34 1 98.69 175 LEU B O 1
ATOM 4696 N N . LEU B 1 176 ? -4.602 5.062 34.781 1 98.56 176 LEU B N 1
ATOM 4697 C CA . LEU B 1 176 ? -4.801 4.594 36.156 1 98.56 176 LEU B CA 1
ATOM 4698 C C . LEU B 1 176 ? -6.02 3.676 36.219 1 98.56 176 LEU B C 1
ATOM 4700 O O . LEU B 1 176 ? -6.02 2.711 37 1 98.56 176 LEU B O 1
ATOM 4704 N N . ALA B 1 177 ? -7.008 3.928 35.438 1 98.5 177 ALA B N 1
ATOM 4705 C CA . ALA B 1 177 ? -8.234 3.127 35.438 1 98.5 177 ALA B CA 1
ATOM 4706 C C . ALA B 1 177 ? -7.98 1.744 34.844 1 98.5 177 ALA B C 1
ATOM 4708 O O . ALA B 1 177 ? -8.711 0.796 35.156 1 98.5 177 ALA B O 1
ATOM 4709 N N . HIS B 1 178 ? -6.941 1.617 34 1 98.12 178 HIS B N 1
ATOM 4710 C CA . HIS B 1 178 ? -6.664 0.353 33.344 1 98.12 178 HIS B CA 1
ATOM 4711 C C . HIS B 1 178 ? -5.223 -0.094 33.562 1 98.12 178 HIS B C 1
ATOM 4713 O O . HIS B 1 178 ? -4.57 -0.611 32.656 1 98.12 178 HIS B O 1
ATOM 4719 N N . LYS B 1 179 ? -4.758 0.142 34.75 1 96.88 179 LYS B N 1
ATOM 4720 C CA . LYS B 1 179 ? -3.357 -0.08 35.094 1 96.88 179 LYS B CA 1
ATOM 4721 C C . LYS B 1 179 ? -2.996 -1.56 35 1 96.88 179 LYS B C 1
ATOM 4723 O O . LYS B 1 179 ? -1.816 -1.911 34.938 1 96.88 179 LYS B O 1
ATOM 4728 N N . ASP B 1 180 ? -3.922 -2.461 35 1 97.38 180 ASP B N 1
ATOM 4729 C CA . ASP B 1 180 ? -3.707 -3.904 34.969 1 97.38 180 ASP B CA 1
ATOM 4730 C C . ASP B 1 180 ? -3.256 -4.359 33.562 1 97.38 180 ASP B C 1
ATOM 4732 O O . ASP B 1 180 ? -2.752 -5.473 33.406 1 97.38 180 ASP B O 1
ATOM 4736 N N . LYS B 1 181 ? -3.4 -3.551 32.562 1 98.38 181 LYS B N 1
ATOM 4737 C CA . LYS B 1 181 ? -3.016 -3.885 31.188 1 98.38 181 LYS B CA 1
ATOM 4738 C C . LYS B 1 181 ? -1.878 -2.99 30.703 1 98.38 181 LYS B C 1
ATOM 4740 O O . LYS B 1 181 ? -1.767 -1.836 31.125 1 98.38 181 LYS B O 1
ATOM 4745 N N . PRO B 1 182 ? -1.014 -3.541 29.781 1 98.69 182 PRO B N 1
ATOM 4746 C CA . PRO B 1 182 ? 0.014 -2.678 29.203 1 98.69 182 PRO B CA 1
ATOM 4747 C C . PRO B 1 182 ? -0.575 -1.559 28.344 1 98.69 182 PRO B C 1
ATOM 4749 O O . PRO B 1 182 ? -1.756 -1.602 27.984 1 98.69 182 PRO B O 1
ATOM 4752 N N . ALA B 1 183 ? 0.287 -0.584 28.094 1 98.88 183 ALA B N 1
ATOM 4753 C CA . ALA B 1 183 ? -0.179 0.59 27.359 1 98.88 183 ALA B CA 1
ATOM 4754 C C . ALA B 1 183 ? 0.546 0.726 26.016 1 98.88 183 ALA B C 1
ATOM 4756 O O . ALA B 1 183 ? 1.777 0.682 25.969 1 98.88 183 ALA B O 1
ATOM 4757 N N . ILE B 1 184 ? -0.172 0.776 24.969 1 98.94 184 ILE B N 1
ATOM 4758 C CA . ILE B 1 184 ? 0.332 1.168 23.656 1 98.94 184 ILE B CA 1
ATOM 4759 C C . ILE B 1 184 ? -0.149 2.578 23.328 1 98.94 184 ILE B C 1
ATOM 4761 O O . ILE B 1 184 ? -1.354 2.828 23.25 1 98.94 184 ILE B O 1
ATOM 4765 N N . ILE B 1 185 ? 0.773 3.535 23.125 1 98.88 185 ILE B N 1
ATOM 4766 C CA . ILE B 1 185 ? 0.427 4.941 22.953 1 98.88 185 ILE B CA 1
ATOM 4767 C C . ILE B 1 185 ? 0.729 5.379 21.516 1 98.88 185 ILE B C 1
ATOM 4769 O O . ILE B 1 185 ? 1.843 5.188 21.031 1 98.88 185 ILE B O 1
ATOM 4773 N N . ASN B 1 186 ? -0.261 5.91 20.828 1 98.88 186 ASN B N 1
ATOM 4774 C CA . ASN B 1 186 ? -0.023 6.633 19.578 1 98.88 186 ASN B CA 1
ATOM 4775 C C . ASN B 1 186 ? 0.155 8.125 19.812 1 98.88 186 ASN B C 1
ATOM 4777 O O . ASN B 1 186 ? -0.737 8.781 20.359 1 98.88 186 ASN B O 1
ATOM 4781 N N . LEU B 1 187 ? 1.252 8.633 19.453 1 98.69 187 LEU B N 1
ATOM 4782 C CA . LEU B 1 187 ? 1.516 10.07 19.531 1 98.69 187 LEU B CA 1
ATOM 4783 C C . LEU B 1 187 ? 1.448 10.711 18.141 1 98.69 187 LEU B C 1
ATOM 4785 O O . LEU B 1 187 ? 1.93 10.133 17.156 1 98.69 187 LEU B O 1
ATOM 4789 N N . ASN B 1 188 ? 0.815 11.828 18.109 1 98.31 188 ASN B N 1
ATOM 4790 C CA . ASN B 1 188 ? 0.743 12.594 16.859 1 98.31 188 ASN B CA 1
ATOM 4791 C C . ASN B 1 188 ? 1.857 13.633 16.781 1 98.31 188 ASN B C 1
ATOM 4793 O O . ASN B 1 188 ? 1.94 14.531 17.625 1 98.31 188 ASN B O 1
ATOM 4797 N N . ILE B 1 189 ? 2.715 13.477 15.844 1 97.81 189 ILE B N 1
ATOM 4798 C CA . ILE B 1 189 ? 3.678 14.516 15.492 1 97.81 189 ILE B CA 1
ATOM 4799 C C . ILE B 1 189 ? 3.123 15.375 14.359 1 97.81 189 ILE B C 1
ATOM 4801 O O . ILE B 1 189 ? 3.609 15.312 13.227 1 97.81 189 ILE B O 1
ATOM 4805 N N . GLY B 1 190 ? 2.207 16.25 14.766 1 96.81 190 GLY B N 1
ATOM 4806 C CA . GLY B 1 190 ? 1.394 17 13.82 1 96.81 190 GLY B CA 1
ATOM 4807 C C . GLY B 1 190 ? 0.043 16.359 13.555 1 96.81 190 GLY B C 1
ATOM 4808 O O . GLY B 1 190 ? -0.086 15.5 12.68 1 96.81 190 GLY B O 1
ATOM 4809 N N . THR B 1 191 ? -0.98 16.766 14.297 1 96.44 191 THR B N 1
ATOM 4810 C CA . THR B 1 191 ? -2.33 16.297 14 1 96.44 191 THR B CA 1
ATOM 4811 C C . THR B 1 191 ? -2.789 16.797 12.641 1 96.44 191 THR B C 1
ATOM 4813 O O . THR B 1 191 ? -2.346 17.859 12.18 1 96.44 191 THR B O 1
ATOM 4816 N N . THR B 1 192 ? -3.654 16.094 12.016 1 91.56 192 THR B N 1
ATOM 4817 C CA . THR B 1 192 ? -4.051 16.312 10.625 1 91.56 192 THR B CA 1
ATOM 4818 C C . THR B 1 192 ? -4.664 17.688 10.445 1 91.56 192 THR B C 1
ATOM 4820 O O . THR B 1 192 ? -4.328 18.406 9.492 1 91.56 192 THR B O 1
ATOM 4823 N N . MET B 1 193 ? -5.496 18.141 11.297 1 94.56 193 MET B N 1
ATOM 4824 C CA . MET B 1 193 ? -6.266 19.359 11.094 1 94.56 193 MET B CA 1
ATOM 4825 C C . MET B 1 193 ? -5.516 20.578 11.641 1 94.56 193 MET B C 1
ATOM 4827 O O . MET B 1 193 ? -5.512 21.641 11.023 1 94.56 193 MET B O 1
ATOM 4831 N N . LYS B 1 194 ? -4.82 20.391 12.805 1 96.88 194 LYS B N 1
ATOM 4832 C CA . LYS B 1 194 ? -4.355 21.578 13.523 1 96.88 194 LYS B CA 1
ATOM 4833 C C . LYS B 1 194 ? -2.832 21.609 13.602 1 96.88 194 LYS B C 1
ATOM 4835 O O . LYS B 1 194 ? -2.246 22.641 13.93 1 96.88 194 LYS B O 1
ATOM 4840 N N . GLY B 1 195 ? -2.215 20.5 13.32 1 97.25 195 GLY B N 1
ATOM 4841 C CA . GLY B 1 195 ? -0.764 20.453 13.406 1 97.25 195 GLY B CA 1
ATOM 4842 C C . GLY B 1 195 ? -0.253 20.375 14.836 1 97.25 195 GLY B C 1
ATOM 4843 O O . GLY B 1 195 ? 0.874 20.781 15.125 1 97.25 195 GLY B O 1
ATOM 4844 N N . GLY B 1 196 ? -1.103 19.922 15.719 1 97.31 196 GLY B N 1
ATOM 4845 C CA . GLY B 1 196 ? -0.677 19.766 17.094 1 97.31 196 GLY B CA 1
ATOM 4846 C C . GLY B 1 196 ? 0.368 18.688 17.281 1 97.31 196 GLY B C 1
ATOM 4847 O O . GLY B 1 196 ? 0.248 17.594 16.703 1 97.31 196 GLY B O 1
ATOM 4848 N N . ILE B 1 197 ? 1.46 18.953 18.031 1 98.06 197 ILE B N 1
ATOM 4849 C CA . ILE B 1 197 ? 2.557 18.016 18.266 1 98.06 197 ILE B CA 1
ATOM 4850 C C . ILE B 1 197 ? 2.504 17.516 19.719 1 98.06 197 ILE B C 1
ATOM 4852 O O . ILE B 1 197 ? 2.748 18.281 20.656 1 98.06 197 ILE B O 1
ATOM 4856 N N . ASP B 1 198 ? 2.174 16.219 19.891 1 98.19 198 ASP B N 1
ATOM 4857 C CA . ASP B 1 198 ? 2.135 15.648 21.234 1 98.19 198 ASP B CA 1
ATOM 4858 C C . ASP B 1 198 ? 3.502 15.734 21.906 1 98.19 198 ASP B C 1
ATOM 4860 O O . ASP B 1 198 ? 4.531 15.516 21.266 1 98.19 198 ASP B O 1
ATOM 4864 N N . ASP B 1 199 ? 3.486 16.078 23.172 1 96.69 199 ASP B N 1
ATOM 4865 C CA . ASP B 1 199 ? 4.715 16.203 23.953 1 96.69 199 ASP B CA 1
ATOM 4866 C C . ASP B 1 199 ? 5.211 14.844 24.438 1 96.69 199 ASP B C 1
ATOM 4868 O O . ASP B 1 199 ? 4.75 14.336 25.453 1 96.69 199 ASP B O 1
ATOM 4872 N N . LEU B 1 200 ? 6.203 14.297 23.75 1 96.81 200 LEU B N 1
ATOM 4873 C CA . LEU B 1 200 ? 6.746 12.977 24.047 1 96.81 200 LEU B CA 1
ATOM 4874 C C . LEU B 1 200 ? 7.242 12.906 25.484 1 96.81 200 LEU B C 1
ATOM 4876 O O . LEU B 1 200 ? 6.961 11.938 26.188 1 96.81 200 LEU B O 1
ATOM 4880 N N . ASP B 1 201 ? 7.973 13.891 25.938 1 96.25 201 ASP B N 1
ATOM 4881 C CA . ASP B 1 201 ? 8.531 13.898 27.281 1 96.25 201 ASP B CA 1
ATOM 4882 C C . ASP B 1 201 ? 7.426 13.898 28.344 1 96.25 201 ASP B C 1
ATOM 4884 O O . ASP B 1 201 ? 7.523 13.195 29.344 1 96.25 201 ASP B O 1
ATOM 4888 N N . LEU B 1 202 ? 6.414 14.688 28.094 1 97.44 202 LEU B N 1
ATOM 4889 C CA . LEU B 1 202 ? 5.305 14.758 29.047 1 97.44 202 LEU B CA 1
ATOM 4890 C C . LEU B 1 202 ? 4.562 13.43 29.109 1 97.44 202 LEU B C 1
ATOM 4892 O O . LEU B 1 202 ? 4.129 13.008 30.188 1 97.44 202 LEU B O 1
ATOM 4896 N N . VAL B 1 203 ? 4.379 12.758 28 1 98 203 VAL B N 1
ATOM 4897 C CA . VAL B 1 203 ? 3.695 11.469 27.953 1 98 203 VAL B CA 1
ATOM 4898 C C . VAL B 1 203 ? 4.516 10.43 28.719 1 98 203 VAL B C 1
ATOM 4900 O O . VAL B 1 203 ? 3.965 9.633 29.484 1 98 203 VAL B O 1
ATOM 4903 N N . ILE B 1 204 ? 5.812 10.414 28.484 1 97 204 ILE B N 1
ATOM 4904 C CA . ILE B 1 204 ? 6.691 9.469 29.172 1 97 204 ILE B CA 1
ATOM 4905 C C . ILE B 1 204 ? 6.633 9.703 30.672 1 97 204 ILE B C 1
ATOM 4907 O O . ILE B 1 204 ? 6.559 8.75 31.453 1 97 204 ILE B O 1
ATOM 4911 N N . GLN B 1 205 ? 6.664 10.977 31.062 1 97.56 205 GLN B N 1
ATOM 4912 C CA . GLN B 1 205 ? 6.551 11.32 32.469 1 97.56 205 GLN B CA 1
ATOM 4913 C C . GLN B 1 205 ? 5.219 10.844 33.062 1 97.56 205 GLN B C 1
ATOM 4915 O O . GLN B 1 205 ? 5.172 10.328 34.156 1 97.56 205 GLN B O 1
ATOM 4920 N N . THR B 1 206 ? 4.16 11.023 32.312 1 98.56 206 THR B N 1
ATOM 4921 C CA . THR B 1 206 ? 2.83 10.594 32.75 1 98.56 206 THR B CA 1
ATOM 4922 C C . THR B 1 206 ? 2.787 9.086 32.938 1 98.56 206 THR B C 1
ATOM 4924 O O . THR B 1 206 ? 2.229 8.602 33.906 1 98.56 206 THR B O 1
ATOM 4927 N N . LEU B 1 207 ? 3.379 8.312 32 1 98.31 207 LEU B N 1
ATOM 4928 C CA . LEU B 1 207 ? 3.455 6.859 32.094 1 98.31 207 LEU B CA 1
ATOM 4929 C C . LEU B 1 207 ? 4.203 6.441 33.375 1 98.31 207 LEU B C 1
ATOM 4931 O O . LEU B 1 207 ? 3.744 5.566 34.094 1 98.31 207 LEU B O 1
ATOM 4935 N N . LYS B 1 208 ? 5.312 7.121 33.656 1 97.25 208 LYS B N 1
ATOM 4936 C CA . LYS B 1 208 ? 6.117 6.832 34.844 1 97.25 208 LYS B CA 1
ATOM 4937 C C . LYS B 1 208 ? 5.328 7.102 36.125 1 97.25 208 LYS B C 1
ATOM 4939 O O . LYS B 1 208 ? 5.328 6.281 37.031 1 97.25 208 LYS B O 1
ATOM 4944 N N . GLU B 1 209 ? 4.664 8.188 36.094 1 97.94 209 GLU B N 1
ATOM 4945 C CA . GLU B 1 209 ? 3.887 8.578 37.281 1 97.94 209 GLU B CA 1
ATOM 4946 C C . GLU B 1 209 ? 2.746 7.594 37.531 1 97.94 209 GLU B C 1
ATOM 4948 O O . GLU B 1 209 ? 2.354 7.375 38.688 1 97.94 209 GLU B O 1
ATOM 4953 N N . CYS B 1 210 ? 2.256 7.023 36.5 1 98.19 210 CYS B N 1
ATOM 4954 C CA . CYS B 1 210 ? 1.15 6.082 36.594 1 98.19 210 CYS B CA 1
ATOM 4955 C C . CYS B 1 210 ? 1.66 4.68 36.906 1 98.19 210 CYS B C 1
ATOM 4957 O O . CYS B 1 210 ? 0.869 3.758 37.125 1 98.19 210 CYS B O 1
ATOM 4959 N N . GLY B 1 211 ? 2.982 4.453 36.875 1 97.38 211 GLY B N 1
ATOM 4960 C CA . GLY B 1 211 ? 3.572 3.193 37.312 1 97.38 211 GLY B CA 1
ATOM 4961 C C . GLY B 1 211 ? 3.783 2.223 36.156 1 97.38 211 GLY B C 1
ATOM 4962 O O . GLY B 1 211 ? 3.803 1.007 36.375 1 97.38 211 GLY B O 1
ATOM 4963 N N . PHE B 1 212 ? 3.928 2.693 34.969 1 97.88 212 PHE B N 1
ATOM 4964 C CA . PHE B 1 212 ? 4.211 1.832 33.844 1 97.88 212 PHE B CA 1
ATOM 4965 C C . PHE B 1 212 ? 5.711 1.728 33.594 1 97.88 212 PHE B C 1
ATOM 4967 O O . PHE B 1 212 ? 6.332 2.67 33.094 1 97.88 212 PHE B O 1
ATOM 4974 N N . PRO B 1 213 ? 6.309 0.627 33.906 1 95.62 213 PRO B N 1
ATOM 4975 C CA . PRO B 1 213 ? 7.719 0.447 33.531 1 95.62 213 PRO B CA 1
ATOM 4976 C C . PRO B 1 213 ? 7.922 0.291 32.031 1 95.62 213 PRO B C 1
ATOM 4978 O O . PRO B 1 213 ? 6.953 0.124 31.297 1 95.62 213 PRO B O 1
ATOM 4981 N N . ARG B 1 214 ? 9.133 0.253 31.641 1 93.69 214 ARG B N 1
ATOM 4982 C CA . ARG B 1 214 ? 9.492 0.313 30.234 1 93.69 214 ARG B CA 1
ATOM 4983 C C . ARG B 1 214 ? 8.969 -0.906 29.484 1 93.69 214 ARG B C 1
ATOM 4985 O O . ARG B 1 214 ? 8.625 -0.815 28.297 1 93.69 214 ARG B O 1
ATOM 4992 N N . ASP B 1 215 ? 8.852 -1.964 30.094 1 94.88 215 ASP B N 1
ATOM 4993 C CA . ASP B 1 215 ? 8.445 -3.195 29.438 1 94.88 215 ASP B CA 1
ATOM 4994 C C . ASP B 1 215 ? 6.922 -3.344 29.422 1 94.88 215 ASP B C 1
ATOM 4996 O O . ASP B 1 215 ? 6.395 -4.355 28.969 1 94.88 215 ASP B O 1
ATOM 5000 N N . ARG B 1 216 ? 6.234 -2.311 29.891 1 97.56 216 ARG B N 1
ATOM 5001 C CA . ARG B 1 216 ? 4.777 -2.4 29.938 1 97.56 216 ARG B CA 1
ATOM 5002 C C . ARG B 1 216 ? 4.137 -1.305 29.094 1 97.56 216 ARG B C 1
ATOM 5004 O O . ARG B 1 216 ? 2.926 -1.079 29.172 1 97.56 216 ARG B O 1
ATOM 5011 N N . PHE B 1 217 ? 4.957 -0.636 28.359 1 98.31 217 PHE B N 1
ATOM 5012 C CA . PHE B 1 217 ? 4.348 0.288 27.406 1 98.31 217 PHE B CA 1
ATOM 5013 C C . PHE B 1 217 ? 5.129 0.316 26.109 1 98.31 217 PHE B C 1
ATOM 5015 O O . PHE B 1 217 ? 6.27 -0.151 26.047 1 98.31 217 PHE B O 1
ATOM 5022 N N . TYR B 1 218 ? 4.52 0.715 25.047 1 98.56 218 TYR B N 1
ATOM 5023 C CA . TYR B 1 218 ? 5.023 0.905 23.703 1 98.56 218 TYR B CA 1
ATOM 5024 C C . TYR B 1 218 ? 4.539 2.229 23.125 1 98.56 218 TYR B C 1
ATOM 5026 O O . TYR B 1 218 ? 3.363 2.576 23.25 1 98.56 218 TYR B O 1
ATOM 5034 N N . ILE B 1 219 ? 5.453 3.021 22.562 1 98.69 219 ILE B N 1
ATOM 5035 C CA . ILE B 1 219 ? 5.07 4.309 22 1 98.69 219 ILE B CA 1
ATOM 5036 C C . ILE B 1 219 ? 5.293 4.293 20.484 1 98.69 219 ILE B C 1
ATOM 5038 O O . ILE B 1 219 ? 6.41 4.066 20.016 1 98.69 219 ILE B O 1
ATOM 5042 N N . HIS B 1 220 ? 4.266 4.449 19.703 1 98.88 220 HIS B N 1
ATOM 5043 C CA . HIS B 1 220 ? 4.32 4.688 18.266 1 98.88 220 HIS B CA 1
ATOM 5044 C C . HIS B 1 220 ? 4.129 6.168 17.953 1 98.88 220 HIS B C 1
ATOM 5046 O O . HIS B 1 220 ? 3.234 6.816 18.5 1 98.88 220 HIS B O 1
ATOM 5052 N N . CYS B 1 221 ? 4.934 6.699 17.094 1 98.81 221 CYS B N 1
ATOM 5053 C CA . CYS B 1 221 ? 4.836 8.094 16.672 1 98.81 221 CYS B CA 1
ATOM 5054 C C . CYS B 1 221 ? 4.348 8.195 15.234 1 98.81 221 CYS B C 1
ATOM 5056 O O . CYS B 1 221 ? 5.02 7.738 14.305 1 98.81 221 CYS B O 1
ATOM 5058 N N . ASP B 1 222 ? 3.156 8.758 15.094 1 98.69 222 ASP B N 1
ATOM 5059 C CA . ASP B 1 222 ? 2.678 9.125 13.766 1 98.69 222 ASP B CA 1
ATOM 5060 C C . ASP B 1 222 ? 3.201 10.5 13.352 1 98.69 222 ASP B C 1
ATOM 5062 O O . ASP B 1 222 ? 2.613 11.523 13.703 1 98.69 222 ASP B O 1
ATOM 5066 N N . GLY B 1 223 ? 4.266 10.508 12.578 1 98.31 223 GLY B N 1
ATOM 5067 C CA . GLY B 1 223 ? 4.871 11.734 12.078 1 98.31 223 GLY B CA 1
ATOM 5068 C C . GLY B 1 223 ? 4.73 11.891 10.57 1 98.31 223 GLY B C 1
ATOM 5069 O O . GLY B 1 223 ? 5.691 12.242 9.891 1 98.31 223 GLY B O 1
ATOM 5070 N N . ALA B 1 224 ? 3.52 11.625 10.047 1 97.94 224 ALA B N 1
ATOM 5071 C CA . ALA B 1 224 ? 3.309 11.578 8.609 1 97.94 224 ALA B CA 1
ATOM 5072 C C . ALA B 1 224 ? 3.816 12.859 7.938 1 97.94 224 ALA B C 1
ATOM 5074 O O . ALA B 1 224 ? 4.539 12.797 6.941 1 97.94 224 ALA B O 1
ATOM 5075 N N . LEU B 1 225 ? 3.5 14 8.469 1 97.56 225 LEU B N 1
ATOM 5076 C CA . LEU B 1 225 ? 3.957 15.242 7.859 1 97.56 225 LEU B CA 1
ATOM 5077 C C . LEU B 1 225 ? 5.16 15.805 8.609 1 97.56 225 LEU B C 1
ATOM 5079 O O . LEU B 1 225 ? 6.262 15.875 8.055 1 97.56 225 LEU B O 1
ATOM 5083 N N . PHE B 1 226 ? 5.094 15.992 9.906 1 98 226 PHE B N 1
ATOM 5084 C CA . PHE B 1 226 ? 6.086 16.75 10.664 1 98 226 PHE B CA 1
ATOM 5085 C C . PHE B 1 226 ? 7.297 15.883 10.992 1 98 226 PHE B C 1
ATOM 5087 O O . PHE B 1 226 ? 8.344 16.391 11.383 1 98 226 PHE B O 1
ATOM 5094 N N . GLY B 1 227 ? 7.172 14.562 10.805 1 97.31 227 GLY B N 1
ATOM 5095 C CA . GLY B 1 227 ? 8.336 13.711 11 1 97.31 227 GLY B CA 1
ATOM 5096 C C . GLY B 1 227 ? 9.492 14.07 10.094 1 97.31 227 GLY B C 1
ATOM 5097 O O . GLY B 1 227 ? 10.656 13.844 10.438 1 97.31 227 GLY B O 1
ATOM 5098 N N . ALA B 1 228 ? 9.18 14.641 8.953 1 97 228 ALA B N 1
ATOM 5099 C CA . ALA B 1 228 ? 10.219 15.023 8 1 97 228 ALA B CA 1
ATOM 5100 C C . ALA B 1 228 ? 10.484 16.531 8.047 1 97 228 ALA B C 1
ATOM 5102 O O . ALA B 1 228 ? 11.273 17.047 7.254 1 97 228 ALA B O 1
ATOM 5103 N N . MET B 1 229 ? 9.883 17.25 8.961 1 97.56 229 MET B N 1
ATOM 5104 C CA . MET B 1 229 ? 10.062 18.703 9.055 1 97.56 229 MET B CA 1
ATOM 5105 C C . MET B 1 229 ? 10.758 19.078 10.359 1 97.56 229 MET B C 1
ATOM 5107 O O . MET B 1 229 ? 11.742 19.828 10.344 1 97.56 229 MET B O 1
ATOM 5111 N N . LEU B 1 230 ? 10.359 18.5 11.461 1 97.12 230 LEU B N 1
ATOM 5112 C CA . LEU B 1 230 ? 10.766 18.922 12.797 1 97.12 230 LEU B CA 1
ATOM 5113 C C . LEU B 1 230 ? 12.273 18.766 12.977 1 97.12 230 LEU B C 1
ATOM 5115 O O . LEU B 1 230 ? 12.914 19.594 13.617 1 97.12 230 LEU B O 1
ATOM 5119 N N . PRO B 1 231 ? 12.867 17.703 12.391 1 95.38 231 PRO B N 1
ATOM 5120 C CA . PRO B 1 231 ? 14.305 17.547 12.586 1 95.38 231 PRO B CA 1
ATOM 5121 C C . PRO B 1 231 ? 15.117 18.688 12 1 95.38 231 PRO B C 1
ATOM 5123 O O . PRO B 1 231 ? 16.297 18.859 12.336 1 95.38 231 PRO B O 1
ATOM 5126 N N . PHE B 1 232 ? 14.547 19.516 11.18 1 95.62 232 PHE B N 1
ATOM 5127 C CA . PHE B 1 232 ? 15.258 20.594 10.516 1 95.62 232 PHE B CA 1
ATOM 5128 C C . PHE B 1 232 ? 14.984 21.922 11.211 1 95.62 232 PHE B C 1
ATOM 5130 O O . PHE B 1 232 ? 15.414 22.984 10.742 1 95.62 232 PHE B O 1
ATOM 5137 N N . ILE B 1 233 ? 14.266 21.844 12.273 1 96.12 233 ILE B N 1
ATOM 5138 C CA . ILE B 1 233 ? 14.008 23 13.125 1 96.12 233 ILE B CA 1
ATOM 5139 C C . ILE B 1 233 ? 14.789 22.875 14.43 1 96.12 233 ILE B C 1
ATOM 5141 O O . ILE B 1 233 ? 14.438 22.078 15.297 1 96.12 233 ILE B O 1
ATOM 5145 N N . LYS B 1 234 ? 15.68 23.656 14.688 1 92.25 234 LYS B N 1
ATOM 5146 C CA . LYS B 1 234 ? 16.625 23.547 15.789 1 92.25 234 LYS B CA 1
ATOM 5147 C C . LYS B 1 234 ? 15.906 23.609 17.141 1 92.25 234 LYS B C 1
ATOM 5149 O O . LYS B 1 234 ? 16.281 22.906 18.078 1 92.25 234 LYS B O 1
ATOM 5154 N N . GLN B 1 235 ? 14.867 24.359 17.25 1 92 235 GLN B N 1
ATOM 5155 C CA . GLN B 1 235 ? 14.188 24.609 18.516 1 92 235 GLN B CA 1
ATOM 5156 C C . GLN B 1 235 ? 13.148 23.531 18.781 1 92 235 GLN B C 1
ATOM 5158 O O . GLN B 1 235 ? 12.625 23.438 19.906 1 92 235 GLN B O 1
ATOM 5163 N N . ALA B 1 236 ? 12.906 22.719 17.828 1 92 236 ALA B N 1
ATOM 5164 C CA . ALA B 1 236 ? 11.836 21.734 17.969 1 92 236 ALA B CA 1
ATOM 5165 C C . ALA B 1 236 ? 12.32 20.516 18.734 1 92 236 ALA B C 1
ATOM 5167 O O . ALA B 1 236 ? 13.492 20.125 18.625 1 92 236 ALA B O 1
ATOM 5168 N N . THR B 1 237 ? 11.375 19.969 19.5 1 84.81 237 THR B N 1
ATOM 5169 C CA . THR B 1 237 ? 11.672 18.703 20.172 1 84.81 237 THR B CA 1
ATOM 5170 C C . THR B 1 237 ? 11.797 17.578 19.156 1 84.81 237 THR B C 1
ATOM 5172 O O . THR B 1 237 ? 10.945 17.422 18.266 1 84.81 237 THR B O 1
ATOM 5175 N N . LYS B 1 238 ? 12.82 16.797 19.344 1 82.69 238 LYS B N 1
ATOM 5176 C CA . LYS B 1 238 ? 13.062 15.688 18.422 1 82.69 238 LYS B CA 1
ATOM 5177 C C . LYS B 1 238 ? 12.305 14.438 18.859 1 82.69 238 LYS B C 1
ATOM 5179 O O . LYS B 1 238 ? 12.203 14.148 20.047 1 82.69 238 LYS B O 1
ATOM 5184 N N . MET B 1 239 ? 11.703 13.828 17.875 1 89.5 239 MET B N 1
ATOM 5185 C CA . MET B 1 239 ? 11.203 12.469 18.094 1 89.5 239 MET B CA 1
ATOM 5186 C C . MET B 1 239 ? 12.328 11.453 17.969 1 89.5 239 MET B C 1
ATOM 5188 O O . MET B 1 239 ? 12.547 10.898 16.891 1 89.5 239 MET B O 1
ATOM 5192 N N . SER B 1 240 ? 12.898 11.109 19.078 1 94.5 240 SER B N 1
ATOM 5193 C CA . SER B 1 240 ? 14.133 10.336 19.094 1 94.5 240 SER B CA 1
ATOM 5194 C C . SER B 1 240 ? 13.914 8.953 19.688 1 94.5 240 SER B C 1
ATOM 5196 O O . SER B 1 240 ? 13.203 8.805 20.688 1 94.5 240 SER B O 1
ATOM 5198 N N . PHE B 1 241 ? 14.523 7.973 19.062 1 97.5 241 PHE B N 1
ATOM 5199 C CA . PHE B 1 241 ? 14.5 6.625 19.609 1 97.5 241 PHE B CA 1
ATOM 5200 C C . PHE B 1 241 ? 15.266 6.57 20.938 1 97.5 241 PHE B C 1
ATOM 5202 O O . PHE B 1 241 ? 15.094 5.637 21.719 1 97.5 241 PHE B O 1
ATOM 5209 N N . LYS B 1 242 ? 16.094 7.543 21.203 1 96.06 242 LYS B N 1
ATOM 5210 C CA . LYS B 1 242 ? 16.812 7.621 22.469 1 96.06 242 LYS B CA 1
ATOM 5211 C C . LYS B 1 242 ? 15.859 7.875 23.625 1 96.06 242 LYS B C 1
ATOM 5213 O O . LYS B 1 242 ? 16.188 7.59 24.781 1 96.06 242 LYS B O 1
ATOM 5218 N N . LYS B 1 243 ? 14.703 8.359 23.297 1 94.38 243 LYS B N 1
ATOM 5219 C CA . LYS B 1 243 ? 13.711 8.664 24.328 1 94.38 243 LYS B CA 1
ATOM 5220 C C . LYS B 1 243 ? 12.75 7.496 24.531 1 94.38 243 LYS B C 1
ATOM 5222 O O . LYS B 1 243 ? 11.727 7.637 25.203 1 94.38 243 LYS B O 1
ATOM 5227 N N . GLY B 1 244 ? 12.961 6.434 23.906 1 93.56 244 GLY B N 1
ATOM 5228 C CA . GLY B 1 244 ? 12.242 5.211 24.219 1 93.56 244 GLY B CA 1
ATOM 5229 C C . GLY B 1 244 ? 11.07 4.957 23.297 1 93.56 244 GLY B C 1
ATOM 5230 O O . GLY B 1 244 ? 10.211 4.121 23.594 1 93.56 244 GLY B O 1
ATOM 5231 N N . ILE B 1 245 ? 10.969 5.633 22.188 1 97.19 245 ILE B N 1
ATOM 5232 C CA . ILE B 1 245 ? 9.867 5.328 21.266 1 97.19 245 ILE B CA 1
ATOM 5233 C C . ILE B 1 245 ? 10.102 3.965 20.625 1 97.19 245 ILE B C 1
ATOM 5235 O O . ILE B 1 245 ? 11.242 3.518 20.5 1 97.19 245 ILE B O 1
ATOM 5239 N N . GLY B 1 246 ? 9.016 3.299 20.266 1 98.06 246 GLY B N 1
ATOM 5240 C CA . GLY B 1 246 ? 9.078 1.972 19.672 1 98.06 246 GLY B CA 1
ATOM 5241 C C . GLY B 1 246 ? 9.094 1.996 18.156 1 98.06 246 GLY B C 1
ATOM 5242 O O . GLY B 1 246 ? 9.734 1.153 17.516 1 98.06 246 GLY B O 1
ATOM 5243 N N . SER B 1 247 ? 8.406 2.91 17.562 1 98.69 247 SER B N 1
ATOM 5244 C CA . SER B 1 247 ? 8.344 3.033 16.109 1 98.69 247 SER B CA 1
ATOM 5245 C C . SER B 1 247 ? 7.895 4.43 15.695 1 98.69 247 SER B C 1
ATOM 5247 O O . SER B 1 247 ? 7.316 5.164 16.5 1 98.69 247 SER B O 1
ATOM 5249 N N . ILE B 1 248 ? 8.242 4.82 14.508 1 98.81 248 ILE B N 1
ATOM 5250 C CA . ILE B 1 248 ? 7.789 6.082 13.93 1 98.81 248 ILE B CA 1
ATOM 5251 C C . ILE B 1 248 ? 7.449 5.879 12.453 1 98.81 248 ILE B C 1
ATOM 5253 O O . ILE B 1 248 ? 8.148 5.148 11.742 1 98.81 248 ILE B O 1
ATOM 5257 N N . ALA B 1 249 ? 6.312 6.422 12.016 1 98.75 249 ALA B N 1
ATOM 5258 C CA . ALA B 1 249 ? 5.891 6.438 10.617 1 98.75 249 ALA B CA 1
ATOM 5259 C C . ALA B 1 249 ? 6.012 7.84 10.023 1 98.75 249 ALA B C 1
ATOM 5261 O O . ALA B 1 249 ? 5.531 8.812 10.609 1 98.75 249 ALA B O 1
ATOM 5262 N N . ILE B 1 250 ? 6.66 7.961 8.883 1 98.62 250 ILE B N 1
ATOM 5263 C CA . ILE B 1 250 ? 6.84 9.234 8.203 1 98.62 250 ILE B CA 1
ATOM 5264 C C . ILE B 1 250 ? 6.453 9.094 6.73 1 98.62 250 ILE B C 1
ATOM 5266 O O . ILE B 1 250 ? 6.906 8.172 6.047 1 98.62 250 ILE B O 1
ATOM 5270 N N . SER B 1 251 ? 5.578 9.977 6.258 1 98.31 251 SER B N 1
ATOM 5271 C CA . SER B 1 251 ? 5.215 9.945 4.844 1 98.31 251 SER B CA 1
ATOM 5272 C C . SER B 1 251 ? 6.336 10.508 3.975 1 98.31 251 SER B C 1
ATOM 5274 O O . SER B 1 251 ? 6.934 11.531 4.305 1 98.31 251 SER B O 1
ATOM 5276 N N . GLY B 1 252 ? 6.578 9.836 2.922 1 97.69 252 GLY B N 1
ATOM 5277 C CA . GLY B 1 252 ? 7.586 10.289 1.976 1 97.69 252 GLY B CA 1
ATOM 5278 C C . GLY B 1 252 ? 7.039 11.25 0.939 1 97.69 252 GLY B C 1
ATOM 5279 O O . GLY B 1 252 ? 7.777 12.094 0.418 1 97.69 252 GLY B O 1
ATOM 5280 N N . HIS B 1 253 ? 5.781 11.18 0.672 1 96.69 253 HIS B N 1
ATOM 5281 C CA . HIS B 1 253 ? 5.203 11.945 -0.428 1 96.69 253 HIS B CA 1
ATOM 5282 C C . HIS B 1 253 ? 4.668 13.289 0.055 1 96.69 253 HIS B C 1
ATOM 5284 O O . HIS B 1 253 ? 4.191 14.094 -0.746 1 96.69 253 HIS B O 1
ATOM 5290 N N . LYS B 1 254 ? 4.668 13.484 1.352 1 97.69 254 LYS B N 1
ATOM 5291 C CA . LYS B 1 254 ? 4.184 14.766 1.863 1 97.69 254 LYS B CA 1
ATOM 5292 C C . LYS B 1 254 ? 5.27 15.836 1.777 1 97.69 254 LYS B C 1
ATOM 5294 O O . LYS B 1 254 ? 5.531 16.375 0.702 1 97.69 254 LYS B O 1
ATOM 5299 N N . PHE B 1 255 ? 6.141 16.047 2.777 1 98.31 255 PHE B N 1
ATOM 5300 C CA . PHE B 1 255 ? 7.125 17.125 2.762 1 98.31 255 PHE B CA 1
ATOM 5301 C C . PHE B 1 255 ? 8.227 16.828 1.752 1 98.31 255 PHE B C 1
ATOM 5303 O O . PHE B 1 255 ? 8.609 17.703 0.968 1 98.31 255 PHE B O 1
ATOM 5310 N N . LEU B 1 256 ? 8.742 15.578 1.752 1 97.06 256 LEU B N 1
ATOM 5311 C CA . LEU B 1 256 ? 9.867 15.242 0.88 1 97.06 256 LEU B CA 1
ATOM 5312 C C . LEU B 1 256 ? 9.445 15.289 -0.585 1 97.06 256 LEU B C 1
ATOM 5314 O O . LEU B 1 256 ? 10.234 15.688 -1.447 1 97.06 256 LEU B O 1
ATOM 5318 N N . GLY B 1 257 ? 8.297 14.867 -0.8 1 97.38 257 GLY B N 1
ATOM 5319 C CA . GLY B 1 257 ? 7.781 14.906 -2.16 1 97.38 257 GLY B CA 1
ATOM 5320 C C . GLY B 1 257 ? 8.039 13.625 -2.928 1 97.38 257 GLY B C 1
ATOM 5321 O O . GLY B 1 257 ? 9.148 13.086 -2.898 1 97.38 257 GLY B O 1
ATOM 5322 N N . CYS B 1 258 ? 7.051 13.133 -3.549 1 97.56 258 CYS B N 1
ATOM 5323 C CA . CYS B 1 258 ? 7.055 11.953 -4.41 1 97.56 258 CYS B CA 1
ATOM 5324 C C . CYS B 1 258 ? 5.797 11.906 -5.27 1 97.56 258 CYS B C 1
ATOM 5326 O O . CYS B 1 258 ? 4.699 12.211 -4.789 1 97.56 258 CYS B O 1
ATOM 5328 N N . PRO B 1 259 ? 5.898 11.562 -6.543 1 97 259 PRO B N 1
ATOM 5329 C CA . PRO B 1 259 ? 4.703 11.5 -7.383 1 97 259 PRO B CA 1
ATOM 5330 C C . PRO B 1 259 ? 3.676 10.492 -6.871 1 97 259 PRO B C 1
ATOM 5332 O O . PRO B 1 259 ? 2.475 10.664 -7.094 1 97 259 PRO B O 1
ATOM 5335 N N . ILE B 1 260 ? 4.168 9.438 -6.23 1 97.06 260 ILE B N 1
ATOM 5336 C CA . ILE B 1 260 ? 3.275 8.391 -5.746 1 97.06 260 ILE B CA 1
ATOM 5337 C C . ILE B 1 260 ? 3.283 8.367 -4.219 1 97.06 260 ILE B C 1
ATOM 5339 O O . ILE B 1 260 ? 4.305 8.664 -3.594 1 97.06 260 ILE B O 1
ATOM 5343 N N . PRO B 1 261 ? 2.131 8.008 -3.6 1 97.56 261 PRO B N 1
ATOM 5344 C CA . PRO B 1 261 ? 2.143 7.871 -2.141 1 97.56 261 PRO B CA 1
ATOM 5345 C C . PRO B 1 261 ? 3.191 6.871 -1.65 1 97.56 261 PRO B C 1
ATOM 5347 O O . PRO B 1 261 ? 3.367 5.812 -2.254 1 97.56 261 PRO B O 1
ATOM 5350 N N . CYS B 1 262 ? 3.885 7.199 -0.635 1 98.38 262 CYS B N 1
ATOM 5351 C CA . CYS B 1 262 ? 4.891 6.355 -0.007 1 98.38 262 CYS B CA 1
ATOM 5352 C C . CYS B 1 262 ? 5.266 6.883 1.373 1 98.38 262 CYS B C 1
ATOM 5354 O O . CYS B 1 262 ? 4.738 7.906 1.812 1 98.38 262 CYS B O 1
ATOM 5356 N N . GLY B 1 263 ? 6.07 6.223 2.084 1 98.25 263 GLY B N 1
ATOM 5357 C CA . GLY B 1 263 ? 6.578 6.594 3.395 1 98.25 263 GLY B CA 1
ATOM 5358 C C . GLY B 1 263 ? 7.625 5.633 3.926 1 98.25 263 GLY B C 1
ATOM 5359 O O . GLY B 1 263 ? 8.211 4.859 3.162 1 98.25 263 GLY B O 1
ATOM 5360 N N . ALA B 1 264 ? 7.914 5.754 5.16 1 98.62 264 ALA B N 1
ATOM 5361 C CA . ALA B 1 264 ? 8.836 4.863 5.863 1 98.62 264 ALA B CA 1
ATOM 5362 C C . ALA B 1 264 ? 8.359 4.59 7.285 1 98.62 264 ALA B C 1
ATOM 5364 O O . ALA B 1 264 ? 7.781 5.469 7.934 1 98.62 264 ALA B O 1
ATOM 5365 N N . VAL B 1 265 ? 8.539 3.42 7.688 1 98.75 265 VAL B N 1
ATOM 5366 C CA . VAL B 1 265 ? 8.391 3.082 9.102 1 98.75 265 VAL B CA 1
ATOM 5367 C C . VAL B 1 265 ? 9.727 2.609 9.664 1 98.75 265 VAL B C 1
ATOM 5369 O O . VAL B 1 265 ? 10.453 1.858 9.008 1 98.75 265 VAL B O 1
ATOM 5372 N N . ILE B 1 266 ? 10.148 3.189 10.742 1 98.69 266 ILE B N 1
ATOM 5373 C CA . ILE B 1 266 ? 11.352 2.812 11.461 1 98.69 266 ILE B CA 1
ATOM 5374 C C . ILE B 1 266 ? 10.977 2.242 12.828 1 98.69 266 ILE B C 1
ATOM 5376 O O . ILE B 1 266 ? 10.133 2.801 13.531 1 98.69 266 ILE B O 1
ATOM 5380 N N . THR B 1 267 ? 11.5 1.152 13.18 1 98.25 267 THR B N 1
ATOM 5381 C CA . THR B 1 267 ? 11.281 0.519 14.477 1 98.25 267 THR B CA 1
ATOM 5382 C C . THR B 1 267 ? 12.578 -0.093 15.008 1 98.25 267 THR B C 1
ATOM 5384 O O . THR B 1 267 ? 13.633 0.033 14.375 1 98.25 267 THR B O 1
ATOM 5387 N N . ARG B 1 268 ? 12.562 -0.587 16.188 1 97.31 268 ARG B N 1
ATOM 5388 C CA . ARG B 1 268 ? 13.727 -1.237 16.781 1 97.31 268 ARG B CA 1
ATOM 5389 C C . ARG B 1 268 ? 13.891 -2.654 16.234 1 97.31 268 ARG B C 1
ATOM 5391 O O . ARG B 1 268 ? 12.922 -3.412 16.172 1 97.31 268 ARG B O 1
ATOM 5398 N N . LYS B 1 269 ? 15.094 -2.965 15.859 1 95.44 269 LYS B N 1
ATOM 5399 C CA . LYS B 1 269 ? 15.391 -4.285 15.305 1 95.44 269 LYS B CA 1
ATOM 5400 C C . LYS B 1 269 ? 14.977 -5.391 16.266 1 95.44 269 LYS B C 1
ATOM 5402 O O . LYS B 1 269 ? 14.5 -6.445 15.852 1 95.44 269 LYS B O 1
ATOM 5407 N N . GLU B 1 270 ? 15.102 -5.238 17.516 1 93.62 270 GLU B N 1
ATOM 5408 C CA . GLU B 1 270 ? 14.805 -6.25 18.516 1 93.62 270 GLU B CA 1
ATOM 5409 C C . GLU B 1 270 ? 13.312 -6.582 18.547 1 93.62 270 GLU B C 1
ATOM 5411 O O . GLU B 1 270 ? 12.922 -7.652 19 1 93.62 270 GLU B O 1
ATOM 5416 N N . TYR B 1 271 ? 12.484 -5.676 18.094 1 93.81 271 TYR B N 1
ATOM 5417 C CA . TYR B 1 271 ? 11.039 -5.914 18.125 1 93.81 271 TYR B CA 1
ATOM 5418 C C . TYR B 1 271 ? 10.609 -6.789 16.953 1 93.81 271 TYR B C 1
ATOM 5420 O O . TYR B 1 271 ? 9.508 -7.352 16.969 1 93.81 271 TYR B O 1
ATOM 5428 N N . ILE B 1 272 ? 11.344 -6.867 15.852 1 89.06 272 ILE B N 1
ATOM 5429 C CA . ILE B 1 272 ? 10.969 -7.562 14.625 1 89.06 272 ILE B CA 1
ATOM 5430 C C . ILE B 1 272 ? 11.148 -9.07 14.812 1 89.06 272 ILE B C 1
ATOM 5432 O O . ILE B 1 272 ? 10.484 -9.867 14.141 1 89.06 272 ILE B O 1
ATOM 5436 N N . ASN B 1 273 ? 11.992 -9.477 15.633 1 77.25 273 ASN B N 1
ATOM 5437 C CA . ASN B 1 273 ? 12.203 -10.891 15.898 1 77.25 273 ASN B CA 1
ATOM 5438 C C . ASN B 1 273 ? 10.93 -11.578 16.375 1 77.25 273 ASN B C 1
ATOM 5440 O O . ASN B 1 273 ? 10.68 -12.742 16.062 1 77.25 273 ASN B O 1
ATOM 5444 N N . VAL B 1 274 ? 10.125 -10.898 17.016 1 70.44 274 VAL B N 1
ATOM 5445 C CA . VAL B 1 274 ? 8.883 -11.445 17.562 1 70.44 274 VAL B CA 1
ATOM 5446 C C . VAL B 1 274 ? 7.895 -11.695 16.422 1 70.44 274 VAL B C 1
ATOM 5448 O O . VAL B 1 274 ? 7.113 -12.648 16.469 1 70.44 274 VAL B O 1
ATOM 5451 N N . LEU B 1 275 ? 7.965 -10.859 15.453 1 68.62 275 LEU B N 1
ATOM 5452 C CA . LEU B 1 275 ? 7.047 -10.984 14.32 1 68.62 275 LEU B CA 1
ATOM 5453 C C . LEU B 1 275 ? 7.41 -12.18 13.453 1 68.62 275 LEU B C 1
ATOM 5455 O O . LEU B 1 275 ? 6.531 -12.828 12.883 1 68.62 275 LEU B O 1
ATOM 5459 N N . THR B 1 276 ? 8.633 -12.484 13.297 1 58.84 276 THR B N 1
ATOM 5460 C CA . THR B 1 276 ? 9.133 -13.57 12.461 1 58.84 276 THR B CA 1
ATOM 5461 C C . THR B 1 276 ? 8.898 -14.922 13.141 1 58.84 276 THR B C 1
ATOM 5463 O O . THR B 1 276 ? 8.672 -15.93 12.469 1 58.84 276 THR B O 1
ATOM 5466 N N . ASP B 1 277 ? 9.172 -14.93 14.367 1 48.03 277 ASP B N 1
ATOM 5467 C CA . ASP B 1 277 ? 8.969 -16.188 15.094 1 48.03 277 ASP B CA 1
ATOM 5468 C C . ASP B 1 277 ? 7.535 -16.688 14.93 1 48.03 277 ASP B C 1
ATOM 5470 O O . ASP B 1 277 ? 7.293 -17.891 14.922 1 48.03 277 ASP B O 1
ATOM 5474 N N . VAL B 1 278 ? 6.754 -15.727 14.883 1 41.09 278 VAL B N 1
ATOM 5475 C CA . VAL B 1 278 ? 5.371 -16.156 14.688 1 41.09 278 VAL B CA 1
ATOM 5476 C C . VAL B 1 278 ? 5.211 -16.766 13.297 1 41.09 278 VAL B C 1
ATOM 5478 O O . VAL B 1 278 ? 4.262 -17.5 13.047 1 41.09 278 VAL B O 1
ATOM 5481 N N . GLU B 1 279 ? 5.988 -16.078 12.398 1 44.62 279 GLU B N 1
ATOM 5482 C CA . GLU B 1 279 ? 5.867 -16.547 11.016 1 44.62 279 GLU B CA 1
ATOM 5483 C C . GLU B 1 279 ? 6.508 -17.922 10.844 1 44.62 279 GLU B C 1
ATOM 5485 O O . GLU B 1 279 ? 7.68 -18.109 11.164 1 44.62 279 GLU B O 1
ATOM 5490 N N . TYR B 1 280 ? 5.906 -18.906 11.148 1 38.06 280 TYR B N 1
ATOM 5491 C CA . TYR B 1 280 ? 6.383 -20.266 10.906 1 38.06 280 TYR B CA 1
ATOM 5492 C C . TYR B 1 280 ? 7.398 -20.297 9.773 1 38.06 280 TYR B C 1
ATOM 5494 O O . TYR B 1 280 ? 7.605 -19.281 9.086 1 38.06 280 TYR B O 1
ATOM 5502 N N . ILE B 1 281 ? 7.363 -21.359 8.93 1 40.06 281 ILE B N 1
ATOM 5503 C CA . ILE B 1 281 ? 8.297 -22.094 8.078 1 40.06 281 ILE B CA 1
ATOM 5504 C C . ILE B 1 281 ? 8.727 -21.203 6.906 1 40.06 281 ILE B C 1
ATOM 5506 O O . ILE B 1 281 ? 9.773 -21.438 6.297 1 40.06 281 ILE B O 1
ATOM 5510 N N . GLY B 1 282 ? 7.879 -20.344 6.477 1 39.5 282 GLY B N 1
ATOM 5511 C CA . GLY B 1 282 ? 8.227 -19.953 5.121 1 39.5 282 GLY B CA 1
ATOM 5512 C C . GLY B 1 282 ? 8.586 -18.484 5 1 39.5 282 GLY B C 1
ATOM 5513 O O . GLY B 1 282 ? 9.727 -18.141 4.68 1 39.5 282 GLY B O 1
ATOM 5514 N N . SER B 1 283 ? 7.617 -17.625 4.734 1 48.66 283 SER B N 1
ATOM 5515 C CA . SER B 1 283 ? 7.922 -16.297 4.223 1 48.66 283 SER B CA 1
ATOM 5516 C C . SER B 1 283 ? 8.211 -15.32 5.359 1 48.66 283 SER B C 1
ATOM 5518 O O . SER B 1 283 ? 7.438 -15.234 6.312 1 48.66 283 SER B O 1
ATOM 5520 N N . ARG B 1 284 ? 9.492 -14.836 5.594 1 60.62 284 ARG B N 1
ATOM 5521 C CA . ARG B 1 284 ? 10.094 -13.898 6.531 1 60.62 284 ARG B CA 1
ATOM 5522 C C . ARG B 1 284 ? 9.633 -12.469 6.254 1 60.62 284 ARG B C 1
ATOM 5524 O O . ARG B 1 284 ? 10.219 -11.508 6.758 1 60.62 284 ARG B O 1
ATOM 5531 N N . ASP B 1 285 ? 8.383 -12.383 5.539 1 74.44 285 ASP B N 1
ATOM 5532 C CA . ASP B 1 285 ? 8 -11.008 5.238 1 74.44 285 ASP B CA 1
ATOM 5533 C C . ASP B 1 285 ? 7.141 -10.422 6.355 1 74.44 285 ASP B C 1
ATOM 5535 O O . ASP B 1 285 ? 5.98 -10.797 6.516 1 74.44 285 ASP B O 1
ATOM 5539 N N . VAL B 1 286 ? 7.707 -9.484 7.074 1 82.56 286 VAL B N 1
ATOM 5540 C CA . VAL B 1 286 ? 7.012 -8.898 8.211 1 82.56 286 VAL B CA 1
ATOM 5541 C C . VAL B 1 286 ? 6.445 -7.531 7.828 1 82.56 286 VAL B C 1
ATOM 5543 O O . VAL B 1 286 ? 5.973 -6.785 8.688 1 82.56 286 VAL B O 1
ATOM 5546 N N . THR B 1 287 ? 6.496 -7.184 6.57 1 92.25 287 THR B N 1
ATOM 5547 C CA . THR B 1 287 ? 5.848 -5.957 6.117 1 92.25 287 THR B CA 1
ATOM 5548 C C . THR B 1 287 ? 4.344 -6.164 5.98 1 92.25 287 THR B C 1
ATOM 5550 O O . THR B 1 287 ? 3.854 -7.289 6.07 1 92.25 287 THR B O 1
ATOM 5553 N N . ILE B 1 288 ? 3.578 -5.117 5.832 1 96.19 288 ILE B N 1
ATOM 5554 C CA . ILE B 1 288 ? 2.123 -5.215 5.824 1 96.19 288 ILE B CA 1
ATOM 5555 C C . ILE B 1 288 ? 1.644 -5.652 4.441 1 96.19 288 ILE B C 1
ATOM 5557 O O . ILE B 1 288 ? 0.921 -6.645 4.312 1 96.19 288 ILE B O 1
ATOM 5561 N N . THR B 1 289 ? 2.135 -4.996 3.357 1 95.25 289 THR B N 1
ATOM 5562 C CA . THR B 1 289 ? 1.508 -5.168 2.051 1 95.25 289 THR B CA 1
ATOM 5563 C C . THR B 1 289 ? 2.34 -6.094 1.168 1 95.25 289 THR B C 1
ATOM 5565 O O . THR B 1 289 ? 1.924 -6.441 0.061 1 95.25 289 THR B O 1
ATOM 5568 N N . GLY B 1 290 ? 3.502 -6.527 1.549 1 91.88 290 GLY B N 1
ATOM 5569 C CA . GLY B 1 290 ? 4.336 -7.422 0.76 1 91.88 290 GLY B CA 1
ATOM 5570 C C . GLY B 1 290 ? 5.078 -6.711 -0.355 1 91.88 290 GLY B C 1
ATOM 5571 O O . GLY B 1 290 ? 6.172 -6.184 -0.141 1 91.88 290 GLY B O 1
ATOM 5572 N N . SER B 1 291 ? 4.383 -6.555 -1.532 1 94.06 291 SER B N 1
ATOM 5573 C CA . SER B 1 291 ? 4.953 -5.805 -2.646 1 94.06 291 SER B CA 1
ATOM 5574 C C . SER B 1 291 ? 4.918 -4.305 -2.379 1 94.06 291 SER B C 1
ATOM 5576 O O . SER B 1 291 ? 3.895 -3.77 -1.939 1 94.06 291 SER B O 1
ATOM 5578 N N . ARG B 1 292 ? 6.074 -3.709 -2.58 1 95.75 292 ARG B N 1
ATOM 5579 C CA . ARG B 1 292 ? 6.191 -2.264 -2.418 1 95.75 292 ARG B CA 1
ATOM 5580 C C . ARG B 1 292 ? 6.855 -1.629 -3.635 1 95.75 292 ARG B C 1
ATOM 5582 O O . ARG B 1 292 ? 7.672 -2.266 -4.309 1 95.75 292 ARG B O 1
ATOM 5589 N N . SER B 1 293 ? 6.609 -0.409 -3.854 1 97.69 293 SER B N 1
ATOM 5590 C CA . SER B 1 293 ? 7.082 0.281 -5.051 1 97.69 293 SER B CA 1
ATOM 5591 C C . SER B 1 293 ? 8.594 0.479 -5.016 1 97.69 293 SER B C 1
ATOM 5593 O O . SER B 1 293 ? 9.109 1.234 -4.188 1 97.69 293 SER B O 1
ATOM 5595 N N . GLY B 1 294 ? 9.234 -0.183 -5.953 1 97.38 294 GLY B N 1
ATOM 5596 C CA . GLY B 1 294 ? 10.656 0.096 -6.098 1 97.38 294 GLY B CA 1
ATOM 5597 C C . GLY B 1 294 ? 10.945 1.514 -6.555 1 97.38 294 GLY B C 1
ATOM 5598 O O . GLY B 1 294 ? 11.992 2.076 -6.23 1 97.38 294 GLY B O 1
ATOM 5599 N N . HIS B 1 295 ? 10.047 2.121 -7.289 1 98.06 295 HIS B N 1
ATOM 5600 C CA . HIS B 1 295 ? 10.195 3.492 -7.762 1 98.06 295 HIS B CA 1
ATOM 5601 C C . HIS B 1 295 ? 10.18 4.48 -6.602 1 98.06 295 HIS B C 1
ATOM 5603 O O . HIS B 1 295 ? 10.953 5.441 -6.582 1 98.06 295 HIS B O 1
ATOM 5609 N N . ALA B 1 296 ? 9.297 4.258 -5.66 1 98.06 296 ALA B N 1
ATOM 5610 C CA . ALA B 1 296 ? 9.18 5.168 -4.523 1 98.06 296 ALA B CA 1
ATOM 5611 C C . ALA B 1 296 ? 10.516 5.324 -3.801 1 98.06 296 ALA B C 1
ATOM 5613 O O . ALA B 1 296 ? 10.906 6.438 -3.434 1 98.06 296 ALA B O 1
ATOM 5614 N N . SER B 1 297 ? 11.227 4.203 -3.611 1 97.69 297 SER B N 1
ATOM 5615 C CA . SER B 1 297 ? 12.516 4.238 -2.93 1 97.69 297 SER B CA 1
ATOM 5616 C C . SER B 1 297 ? 13.531 5.059 -3.717 1 97.69 297 SER B C 1
ATOM 5618 O O . SER B 1 297 ? 14.297 5.832 -3.137 1 97.69 297 SER B O 1
ATOM 5620 N N . ILE B 1 298 ? 13.531 4.891 -5.008 1 97.38 298 ILE B N 1
ATOM 5621 C CA . ILE B 1 298 ? 14.469 5.613 -5.852 1 97.38 298 ILE B CA 1
ATOM 5622 C C . ILE B 1 298 ? 14.125 7.102 -5.855 1 97.38 298 ILE B C 1
ATOM 5624 O O . ILE B 1 298 ? 15.016 7.953 -5.773 1 97.38 298 ILE B O 1
ATOM 5628 N N . PHE B 1 299 ? 12.836 7.395 -5.961 1 97.56 299 PHE B N 1
ATOM 5629 C CA . PHE B 1 299 ? 12.391 8.781 -5.996 1 97.56 299 PHE B CA 1
ATOM 5630 C C . PHE B 1 299 ? 12.742 9.492 -4.695 1 97.56 299 PHE B C 1
ATOM 5632 O O . PHE B 1 299 ? 13.219 10.633 -4.719 1 97.56 299 PHE B O 1
ATOM 5639 N N . LEU B 1 300 ? 12.477 8.828 -3.584 1 97.12 300 LEU B N 1
ATOM 5640 C CA . LEU B 1 300 ? 12.836 9.406 -2.295 1 97.12 300 LEU B CA 1
ATOM 5641 C C . LEU B 1 300 ? 14.344 9.625 -2.201 1 97.12 300 LEU B C 1
ATOM 5643 O O . LEU B 1 300 ? 14.797 10.688 -1.781 1 97.12 300 LEU B O 1
ATOM 5647 N N . TRP B 1 301 ? 15.094 8.586 -2.586 1 96.75 301 TRP B N 1
ATOM 5648 C CA . TRP B 1 301 ? 16.547 8.688 -2.572 1 96.75 301 TRP B CA 1
ATOM 5649 C C . TRP B 1 301 ? 17.016 9.883 -3.387 1 96.75 301 TRP B C 1
ATOM 5651 O O . TRP B 1 301 ? 17.828 10.688 -2.914 1 96.75 301 TRP B O 1
ATOM 5661 N N . TYR B 1 302 ? 16.516 10.008 -4.586 1 95.75 302 TYR B N 1
ATOM 5662 C CA . TYR B 1 302 ? 16.891 11.078 -5.508 1 95.75 302 TYR B CA 1
ATOM 5663 C C . TYR B 1 302 ? 16.578 12.445 -4.902 1 95.75 302 TYR B C 1
ATOM 5665 O O . TYR B 1 302 ? 17.438 13.344 -4.93 1 95.75 302 TYR B O 1
ATOM 5673 N N . GLY B 1 303 ? 15.336 12.602 -4.34 1 94.94 303 GLY B N 1
ATOM 5674 C CA . GLY B 1 303 ? 14.938 13.867 -3.748 1 94.94 303 GLY B CA 1
ATOM 5675 C C . GLY B 1 303 ? 15.789 14.258 -2.555 1 94.94 303 GLY B C 1
ATOM 5676 O O . GLY B 1 303 ? 16.219 15.406 -2.447 1 94.94 303 GLY B O 1
ATOM 5677 N N . ILE B 1 304 ? 16.031 13.312 -1.67 1 95.38 304 ILE B N 1
ATOM 5678 C CA . ILE B 1 304 ? 16.797 13.562 -0.453 1 95.38 304 ILE B CA 1
ATOM 5679 C C . ILE B 1 304 ? 18.234 13.938 -0.813 1 95.38 304 ILE B C 1
ATOM 5681 O O . ILE B 1 304 ? 18.781 14.898 -0.281 1 95.38 304 ILE B O 1
ATOM 5685 N N . LYS B 1 305 ? 18.781 13.164 -1.701 1 93.5 305 LYS B N 1
ATOM 5686 C CA . LYS B 1 305 ? 20.172 13.383 -2.082 1 93.5 305 LYS B CA 1
ATOM 5687 C C . LYS B 1 305 ? 20.328 14.703 -2.832 1 93.5 305 LYS B C 1
ATOM 5689 O O . LYS B 1 305 ? 21.344 15.391 -2.672 1 93.5 305 LYS B O 1
ATOM 5694 N N . ARG B 1 306 ? 19.469 15.016 -3.697 1 93.12 306 ARG B N 1
ATOM 5695 C CA . ARG B 1 306 ? 19.531 16.25 -4.488 1 93.12 306 ARG B CA 1
ATOM 5696 C C . ARG B 1 306 ? 19.438 17.484 -3.596 1 93.12 306 ARG B C 1
ATOM 5698 O O . ARG B 1 306 ? 20.203 18.438 -3.766 1 93.12 306 ARG B O 1
ATOM 5705 N N . LYS B 1 307 ? 18.516 17.484 -2.658 1 93.31 307 LYS B N 1
ATOM 5706 C CA . LYS B 1 307 ? 18.266 18.656 -1.812 1 93.31 307 LYS B CA 1
ATOM 5707 C C . LYS B 1 307 ? 19.297 18.766 -0.701 1 93.31 307 LYS B C 1
ATOM 5709 O O . LYS B 1 307 ? 19.719 19.875 -0.346 1 93.31 307 LYS B O 1
ATOM 5714 N N . GLY B 1 308 ? 19.688 17.578 -0.191 1 93.19 308 GLY B N 1
ATOM 5715 C CA . GLY B 1 308 ? 20.578 17.578 0.958 1 93.19 308 GLY B CA 1
ATOM 5716 C C . GLY B 1 308 ? 19.953 18.203 2.191 1 93.19 308 GLY B C 1
ATOM 5717 O O . GLY B 1 308 ? 18.812 18.656 2.152 1 93.19 308 GLY B O 1
ATOM 5718 N N . PHE B 1 309 ? 20.75 18.25 3.252 1 92.5 309 PHE B N 1
ATOM 5719 C CA . PHE B 1 309 ? 20.266 18.781 4.523 1 92.5 309 PHE B CA 1
ATOM 5720 C C . PHE B 1 309 ? 19.891 20.25 4.395 1 92.5 309 PHE B C 1
ATOM 5722 O O . PHE B 1 309 ? 18.828 20.672 4.855 1 92.5 309 PHE B O 1
ATOM 5729 N N . MET B 1 310 ? 20.719 21 3.787 1 93.75 310 MET B N 1
ATOM 5730 C CA . MET B 1 310 ? 20.516 22.453 3.691 1 93.75 310 MET B CA 1
ATOM 5731 C C . MET B 1 310 ? 19.297 22.766 2.844 1 93.75 310 MET B C 1
ATOM 5733 O O . MET B 1 310 ? 18.531 23.688 3.166 1 93.75 310 MET B O 1
ATOM 5737 N N . GLY B 1 311 ? 19.172 22.031 1.746 1 94.88 311 GLY B N 1
ATOM 5738 C CA . GLY B 1 311 ? 18 22.234 0.914 1 94.88 311 GLY B CA 1
ATOM 5739 C C . GLY B 1 311 ? 16.703 21.938 1.637 1 94.88 311 GLY B C 1
ATOM 5740 O O . GLY B 1 311 ? 15.734 22.703 1.539 1 94.88 311 GLY B O 1
ATOM 5741 N N . LEU B 1 312 ? 16.672 20.906 2.404 1 96.38 312 LEU B N 1
ATOM 5742 C CA . LEU B 1 312 ? 15.477 20.516 3.15 1 96.38 312 LEU B CA 1
ATOM 5743 C C . LEU B 1 312 ? 15.195 21.5 4.277 1 96.38 312 LEU B C 1
ATOM 5745 O O . LEU B 1 312 ? 14.039 21.859 4.516 1 96.38 312 LEU B O 1
ATOM 5749 N N . GLU B 1 313 ? 16.234 21.891 4.973 1 96.44 313 GLU B N 1
ATOM 5750 C CA . GLU B 1 313 ? 16.094 22.891 6.031 1 96.44 313 GLU B CA 1
ATOM 5751 C C . GLU B 1 313 ? 15.5 24.188 5.492 1 96.44 313 GLU B C 1
ATOM 5753 O O . GLU B 1 313 ? 14.586 24.75 6.098 1 96.44 313 GLU B O 1
ATOM 5758 N N . SER B 1 314 ? 16 24.625 4.371 1 96.88 314 SER B N 1
ATOM 5759 C CA . SER B 1 314 ? 15.516 25.844 3.746 1 96.88 314 SER B CA 1
ATOM 5760 C C . SER B 1 314 ? 14.039 25.734 3.377 1 96.88 314 SER B C 1
ATOM 5762 O O . SER B 1 314 ? 13.266 26.672 3.568 1 96.88 314 SER B O 1
ATOM 5764 N N . GLU B 1 315 ? 13.672 24.594 2.848 1 97.5 315 GLU B N 1
ATOM 5765 C CA . GLU B 1 315 ? 12.289 24.391 2.447 1 97.5 315 GLU B CA 1
ATOM 5766 C C . GLU B 1 315 ? 11.359 24.391 3.656 1 97.5 315 GLU B C 1
ATOM 5768 O O . GLU B 1 315 ? 10.25 24.938 3.596 1 97.5 315 GLU B O 1
ATOM 5773 N N . VAL B 1 316 ? 11.789 23.781 4.758 1 98.19 316 VAL B N 1
ATOM 5774 C CA . VAL B 1 316 ? 10.992 23.766 5.98 1 98.19 316 VAL B CA 1
ATOM 5775 C C . VAL B 1 316 ? 10.766 25.188 6.469 1 98.19 316 VAL B C 1
ATOM 5777 O O . VAL B 1 316 ? 9.633 25.578 6.766 1 98.19 316 VAL B O 1
ATOM 5780 N N . HIS B 1 317 ? 11.781 25.938 6.527 1 98.12 317 HIS B N 1
ATOM 5781 C CA . HIS B 1 317 ? 11.688 27.312 7.027 1 98.12 317 HIS B CA 1
ATOM 5782 C C . HIS B 1 317 ? 10.805 28.172 6.133 1 98.12 317 HIS B C 1
ATOM 5784 O O . HIS B 1 317 ? 10.047 29.016 6.625 1 98.12 317 HIS B O 1
ATOM 5790 N N . LYS B 1 318 ? 10.93 27.938 4.859 1 98.25 318 LYS B N 1
ATOM 5791 C CA . LYS B 1 318 ? 10.094 28.688 3.926 1 98.25 318 LYS B CA 1
ATOM 5792 C C . LYS B 1 318 ? 8.609 28.375 4.141 1 98.25 318 LYS B C 1
ATOM 5794 O O . LYS B 1 318 ? 7.773 29.281 4.148 1 98.25 318 LYS B O 1
ATOM 5799 N N . CYS B 1 319 ? 8.273 27.094 4.254 1 98.62 319 CYS B N 1
ATOM 5800 C CA . CYS B 1 319 ? 6.887 26.688 4.492 1 98.62 319 CYS B CA 1
ATOM 5801 C C . CYS B 1 319 ? 6.348 27.328 5.77 1 98.62 319 CYS B C 1
ATOM 5803 O O . CYS B 1 319 ? 5.234 27.859 5.781 1 98.62 319 CYS B O 1
ATOM 5805 N N . ILE B 1 320 ? 7.125 27.312 6.805 1 98.38 320 ILE B N 1
ATOM 5806 C CA . ILE B 1 320 ? 6.711 27.844 8.102 1 98.38 320 ILE B CA 1
ATOM 5807 C C . ILE B 1 320 ? 6.566 29.359 8.023 1 98.38 320 ILE B C 1
ATOM 5809 O O . ILE B 1 320 ? 5.605 29.938 8.547 1 98.38 320 ILE B O 1
ATOM 5813 N N . ALA B 1 321 ? 7.5 30.031 7.375 1 98.5 321 ALA B N 1
ATOM 5814 C CA . ALA B 1 321 ? 7.43 31.484 7.203 1 98.5 321 ALA B CA 1
ATOM 5815 C C . ALA B 1 321 ? 6.18 31.875 6.422 1 98.5 321 ALA B C 1
ATOM 5817 O O . ALA B 1 321 ? 5.508 32.844 6.773 1 98.5 321 ALA B O 1
ATOM 5818 N N . ASN B 1 322 ? 5.949 31.141 5.352 1 98.75 322 ASN B N 1
ATOM 5819 C CA . ASN B 1 322 ? 4.77 31.422 4.543 1 98.75 322 ASN B CA 1
ATOM 5820 C C . ASN B 1 322 ? 3.482 31.156 5.316 1 98.75 322 ASN B C 1
ATOM 5822 O O . ASN B 1 322 ? 2.482 31.859 5.113 1 98.75 322 ASN B O 1
ATOM 5826 N N . ALA B 1 323 ? 3.465 30.172 6.164 1 98.81 323 ALA B N 1
ATOM 5827 C CA . ALA B 1 323 ? 2.307 29.922 7.02 1 98.81 323 ALA B CA 1
ATOM 5828 C C . ALA B 1 323 ? 2.068 31.078 7.977 1 98.81 323 ALA B C 1
ATOM 5830 O O . ALA B 1 323 ? 0.926 31.5 8.188 1 98.81 323 ALA B O 1
ATOM 5831 N N . SER B 1 324 ? 3.125 31.578 8.539 1 98.56 324 SER B N 1
ATOM 5832 C CA . SER B 1 324 ? 3.033 32.75 9.406 1 98.56 324 SER B CA 1
ATOM 5833 C C . SER B 1 324 ? 2.484 33.938 8.656 1 98.56 324 SER B C 1
ATOM 5835 O O . SER B 1 324 ? 1.687 34.719 9.195 1 98.56 324 SER B O 1
ATOM 5837 N N . HIS B 1 325 ? 2.977 34.125 7.445 1 98.69 325 HIS B N 1
ATOM 5838 C CA . HIS B 1 325 ? 2.477 35.188 6.594 1 98.69 325 HIS B CA 1
ATOM 5839 C C . HIS B 1 325 ? 0.968 35.062 6.398 1 98.69 325 HIS B C 1
ATOM 5841 O O . HIS B 1 325 ? 0.247 36.062 6.516 1 98.69 325 HIS B O 1
ATOM 5847 N N . LEU B 1 326 ? 0.508 33.906 6.113 1 98.81 326 LEU B N 1
ATOM 5848 C CA . LEU B 1 326 ? -0.92 33.688 5.906 1 98.81 326 LEU B CA 1
ATOM 5849 C C . LEU B 1 326 ? -1.706 34 7.176 1 98.81 326 LEU B C 1
ATOM 5851 O O . LEU B 1 326 ? -2.738 34.688 7.121 1 98.81 326 LEU B O 1
ATOM 5855 N N . GLN B 1 327 ? -1.282 33.438 8.312 1 98.38 327 GLN B N 1
ATOM 5856 C CA . GLN B 1 327 ? -1.964 33.719 9.57 1 98.38 327 GLN B CA 1
ATOM 5857 C C . GLN B 1 327 ? -2.07 35.219 9.82 1 98.38 327 GLN B C 1
ATOM 5859 O O . GLN B 1 327 ? -3.129 35.719 10.219 1 98.38 327 GLN B O 1
ATOM 5864 N N . HIS B 1 328 ? -1.001 35.906 9.594 1 97.62 328 HIS B N 1
ATOM 5865 C CA . HIS B 1 328 ? -0.959 37.344 9.805 1 97.62 328 HIS B CA 1
ATOM 5866 C C . HIS B 1 328 ? -1.956 38.062 8.898 1 97.62 328 HIS B C 1
ATOM 5868 O O . HIS B 1 328 ? -2.686 38.969 9.352 1 97.62 328 HIS B O 1
ATOM 5874 N N . ARG B 1 329 ? -1.971 37.688 7.672 1 97.56 329 ARG B N 1
ATOM 5875 C CA . ARG B 1 329 ? -2.863 38.312 6.703 1 97.56 329 ARG B CA 1
ATOM 5876 C C . ARG B 1 329 ? -4.324 38.094 7.086 1 97.56 329 ARG B C 1
ATOM 5878 O O . ARG B 1 329 ? -5.145 39 6.973 1 97.56 329 ARG B O 1
ATOM 5885 N N . LEU B 1 330 ? -4.629 36.906 7.508 1 96.5 330 LEU B N 1
ATOM 5886 C CA . LEU B 1 330 ? -5.992 36.594 7.918 1 96.5 330 LEU B CA 1
ATOM 5887 C C . LEU B 1 330 ? -6.387 37.406 9.148 1 96.5 330 LEU B C 1
ATOM 5889 O O . LEU B 1 330 ? -7.445 38.031 9.18 1 96.5 330 LEU B O 1
ATOM 5893 N N . ARG B 1 331 ? -5.562 37.438 10.102 1 94 331 ARG B N 1
ATOM 5894 C CA . ARG B 1 331 ? -5.852 38.125 11.344 1 94 331 ARG B CA 1
ATOM 5895 C C . ARG B 1 331 ? -5.977 39.656 11.102 1 94 331 ARG B C 1
ATOM 5897 O O . ARG B 1 331 ? -6.855 40.281 11.672 1 94 331 ARG B O 1
ATOM 5904 N N . LYS B 1 332 ? -5.098 40.125 10.297 1 94.06 332 LYS B N 1
ATOM 5905 C CA . LYS B 1 332 ? -5.16 41.531 9.953 1 94.06 332 LYS B CA 1
ATOM 5906 C C . LYS B 1 332 ? -6.488 41.906 9.297 1 94.06 332 LYS B C 1
ATOM 5908 O O . LYS B 1 332 ? -7.012 43 9.477 1 94.06 332 LYS B O 1
ATOM 5913 N N . ALA B 1 333 ? -7.039 40.938 8.641 1 91.88 333 ALA B N 1
ATOM 5914 C CA . ALA B 1 333 ? -8.297 41.156 7.93 1 91.88 333 ALA B CA 1
ATOM 5915 C C . ALA B 1 333 ? -9.492 40.875 8.836 1 91.88 333 ALA B C 1
ATOM 5917 O O . ALA B 1 333 ? -10.641 40.906 8.391 1 91.88 333 ALA B O 1
ATOM 5918 N N . GLY B 1 334 ? -9.266 40.5 10.109 1 88.25 334 GLY B N 1
ATOM 5919 C CA . GLY B 1 334 ? -10.336 40.281 11.062 1 88.25 334 GLY B CA 1
ATOM 5920 C C . GLY B 1 334 ? -10.867 38.844 11.023 1 88.25 334 GLY B C 1
ATOM 5921 O O . GLY B 1 334 ? -11.992 38.594 11.445 1 88.25 334 GLY B O 1
ATOM 5922 N N . ILE B 1 335 ? -10.117 38 10.492 1 91.75 335 ILE B N 1
ATOM 5923 C CA . ILE B 1 335 ? -10.5 36.594 10.445 1 91.75 335 ILE B CA 1
ATOM 5924 C C . ILE B 1 335 ? -9.734 35.781 11.5 1 91.75 335 ILE B C 1
ATOM 5926 O O . ILE B 1 335 ? -8.508 35.875 11.578 1 91.75 335 ILE B O 1
ATOM 5930 N N . GLY B 1 336 ? -10.477 35.094 12.328 1 91.88 336 GLY B N 1
ATOM 5931 C CA . GLY B 1 336 ? -9.805 34.219 13.289 1 91.88 336 GLY B CA 1
ATOM 5932 C C . GLY B 1 336 ? -8.938 33.156 12.633 1 91.88 336 GLY B C 1
ATOM 5933 O O . GLY B 1 336 ? -9.352 32.531 11.648 1 91.88 336 GLY B O 1
ATOM 5934 N N . ALA B 1 337 ? -7.707 33 13.148 1 95.69 337 ALA B N 1
ATOM 5935 C CA . ALA B 1 337 ? -6.77 32.062 12.57 1 95.69 337 ALA B CA 1
ATOM 5936 C C . ALA B 1 337 ? -5.789 31.547 13.625 1 95.69 337 ALA B C 1
ATOM 5938 O O . ALA B 1 337 ? -5.305 32.312 14.461 1 95.69 337 ALA B O 1
ATOM 5939 N N . MET B 1 338 ? -5.598 30.281 13.594 1 97.81 338 MET B N 1
ATOM 5940 C CA . MET B 1 338 ? -4.664 29.641 14.516 1 97.81 338 MET B CA 1
ATOM 5941 C C . MET B 1 338 ? -3.498 29.016 13.766 1 97.81 338 MET B C 1
ATOM 5943 O O . MET B 1 338 ? -3.686 28.438 12.688 1 97.81 338 MET B O 1
ATOM 5947 N N . LEU B 1 339 ? -2.309 29.125 14.273 1 98.38 339 LEU B N 1
ATOM 5948 C CA . LEU B 1 339 ? -1.081 28.484 13.82 1 98.38 339 LEU B CA 1
ATOM 5949 C C . LEU B 1 339 ? -0.252 28 15 1 98.38 339 LEU B C 1
ATOM 5951 O O . LEU B 1 339 ? 0.243 28.797 15.797 1 98.38 339 LEU B O 1
ATOM 5955 N N . ASN B 1 340 ? -0.152 26.656 15.117 1 97.75 340 ASN B N 1
ATOM 5956 C CA . ASN B 1 340 ? 0.661 26.094 16.188 1 97.75 340 ASN B CA 1
ATOM 5957 C C . ASN B 1 340 ? 2.15 26.312 15.938 1 97.75 340 ASN B C 1
ATOM 5959 O O . ASN B 1 340 ? 2.566 26.516 14.797 1 97.75 340 ASN B O 1
ATOM 5963 N N . LYS B 1 341 ? 2.91 26.219 17.047 1 95.38 341 LYS B N 1
ATOM 5964 C CA . LYS B 1 341 ? 4.359 26.359 16.938 1 95.38 341 LYS B CA 1
ATOM 5965 C C . LYS B 1 341 ? 4.949 25.281 16.031 1 95.38 341 LYS B C 1
ATOM 5967 O O . LYS B 1 341 ? 4.578 24.109 16.109 1 95.38 341 LYS B O 1
ATOM 5972 N N . PHE B 1 342 ? 5.816 25.703 15.109 1 96.31 342 PHE B N 1
ATOM 5973 C CA . PHE B 1 342 ? 6.57 24.859 14.195 1 96.31 342 PHE B CA 1
ATOM 5974 C C . PHE B 1 342 ? 5.645 24.203 13.18 1 96.31 342 PHE B C 1
ATOM 5976 O O . PHE B 1 342 ? 5.988 23.172 12.586 1 96.31 342 PHE B O 1
ATOM 5983 N N . SER B 1 343 ? 4.473 24.719 13.023 1 97.81 343 SER B N 1
ATOM 5984 C CA . SER B 1 343 ? 3.496 24.125 12.109 1 97.81 343 SER B CA 1
ATOM 5985 C C . SER B 1 343 ? 3.404 24.922 10.812 1 97.81 343 SER B C 1
ATOM 5987 O O . SER B 1 343 ? 3.688 26.125 10.789 1 97.81 343 SER B O 1
ATOM 5989 N N . ASN B 1 344 ? 3.102 24.281 9.711 1 98.56 344 ASN B N 1
ATOM 5990 C CA . ASN B 1 344 ? 2.791 24.938 8.445 1 98.56 344 ASN B CA 1
ATOM 5991 C C . ASN B 1 344 ? 1.302 24.844 8.125 1 98.56 344 ASN B C 1
ATOM 5993 O O . ASN B 1 344 ? 0.9 25.047 6.977 1 98.56 344 ASN B O 1
ATOM 5997 N N . ILE B 1 345 ? 0.491 24.516 9.148 1 98.69 345 ILE B N 1
ATOM 5998 C CA . ILE B 1 345 ? -0.952 24.375 8.984 1 98.69 345 ILE B CA 1
ATOM 5999 C C . ILE B 1 345 ? -1.658 25.578 9.617 1 98.69 345 ILE B C 1
ATOM 6001 O O . ILE B 1 345 ? -1.583 25.766 10.828 1 98.69 345 ILE B O 1
ATOM 6005 N N . VAL B 1 346 ? -2.34 26.344 8.812 1 98.69 346 VAL B N 1
ATOM 6006 C CA . VAL B 1 346 ? -3.105 27.484 9.305 1 98.69 346 VAL B CA 1
ATOM 6007 C C . VAL B 1 346 ? -4.59 27.141 9.344 1 98.69 346 VAL B C 1
ATOM 6009 O O . VAL B 1 346 ? -5.184 26.797 8.32 1 98.69 346 VAL B O 1
ATOM 6012 N N . VAL B 1 347 ? -5.176 27.203 10.547 1 98.12 347 VAL B N 1
ATOM 6013 C CA . VAL B 1 347 ? -6.578 26.859 10.75 1 98.12 347 VAL B CA 1
ATOM 6014 C C . VAL B 1 347 ? -7.41 28.141 10.844 1 98.12 347 VAL B C 1
ATOM 6016 O O . VAL B 1 347 ? -7.031 29.078 11.539 1 98.12 347 VAL B O 1
ATOM 6019 N N . PHE B 1 348 ? -8.508 28.219 10.164 1 96.38 348 PHE B N 1
ATOM 6020 C CA . PHE B 1 348 ? -9.383 29.391 10.156 1 96.38 348 PHE B CA 1
ATOM 6021 C C . PHE B 1 348 ? -10.836 28.969 9.953 1 96.38 348 PHE B C 1
ATOM 6023 O O . PHE B 1 348 ? -11.156 27.781 9.953 1 96.38 348 PHE B O 1
ATOM 6030 N N . GLU B 1 349 ? -11.703 29.953 9.938 1 93.25 349 GLU B N 1
ATOM 6031 C CA . GLU B 1 349 ? -13.125 29.672 9.812 1 93.25 349 GLU B CA 1
ATOM 6032 C C . GLU B 1 349 ? -13.445 29 8.477 1 93.25 349 GLU B C 1
ATOM 6034 O O . GLU B 1 349 ? -12.883 29.375 7.445 1 93.25 349 GLU B O 1
ATOM 6039 N N . ARG B 1 350 ? -14.25 28.031 8.492 1 92.94 350 ARG B N 1
ATOM 6040 C CA . ARG B 1 350 ? -14.68 27.328 7.285 1 92.94 350 ARG B CA 1
ATOM 6041 C C . ARG B 1 350 ? -15.461 28.266 6.367 1 92.94 350 ARG B C 1
ATOM 6043 O O . ARG B 1 350 ? -16.375 28.953 6.809 1 92.94 350 ARG B O 1
ATOM 6050 N N . PRO B 1 351 ? -15.086 28.281 5.055 1 91.75 351 PRO B N 1
ATOM 6051 C CA . PRO B 1 351 ? -15.945 29 4.113 1 91.75 351 PRO B CA 1
ATOM 6052 C C . PRO B 1 351 ? -17.375 28.453 4.07 1 91.75 351 PRO B C 1
ATOM 6054 O O . PRO B 1 351 ? -17.578 27.234 4.117 1 91.75 351 PRO B O 1
ATOM 6057 N N . ARG B 1 352 ? -18.359 29.234 3.924 1 87.62 352 ARG B N 1
ATOM 6058 C CA . ARG B 1 352 ? -19.75 28.828 3.877 1 87.62 352 ARG B CA 1
ATOM 6059 C C . ARG B 1 352 ? -20.109 28.234 2.52 1 87.62 352 ARG B C 1
ATOM 6061 O O . ARG B 1 352 ? -21.031 27.422 2.412 1 87.62 352 ARG B O 1
ATOM 6068 N N . ASP B 1 353 ? -19.391 28.578 1.604 1 88.5 353 ASP B N 1
ATOM 6069 C CA . ASP B 1 353 ? -19.594 28.141 0.228 1 88.5 353 ASP B CA 1
ATOM 6070 C C . ASP B 1 353 ? -18.703 26.938 -0.095 1 88.5 353 ASP B C 1
ATOM 6072 O O . ASP B 1 353 ? -17.484 27.078 -0.193 1 88.5 353 ASP B O 1
ATOM 6076 N N . GLU B 1 354 ? -19.25 25.828 -0.382 1 88.69 354 GLU B N 1
ATOM 6077 C CA . GLU B 1 354 ? -18.5 24.625 -0.697 1 88.69 354 GLU B CA 1
ATOM 6078 C C . GLU B 1 354 ? -17.734 24.781 -2.002 1 88.69 354 GLU B C 1
ATOM 6080 O O . GLU B 1 354 ? -16.656 24.188 -2.168 1 88.69 354 GLU B O 1
ATOM 6085 N N . ASP B 1 355 ? -18.266 25.578 -2.865 1 91.12 355 ASP B N 1
ATOM 6086 C CA . ASP B 1 355 ? -17.578 25.828 -4.133 1 91.12 355 ASP B CA 1
ATOM 6087 C C . ASP B 1 355 ? -16.266 26.547 -3.91 1 91.12 355 ASP B C 1
ATOM 6089 O O . ASP B 1 355 ? -15.297 26.328 -4.645 1 91.12 355 ASP B O 1
ATOM 6093 N N . PHE B 1 356 ? -16.297 27.422 -2.93 1 94.5 356 PHE B N 1
ATOM 6094 C CA . PHE B 1 356 ? -15.07 28.125 -2.598 1 94.5 356 PHE B CA 1
ATOM 6095 C C . PHE B 1 356 ? -14.023 27.156 -2.057 1 94.5 356 PHE B C 1
ATOM 6097 O O . PHE B 1 356 ? -12.852 27.234 -2.438 1 94.5 356 PHE B O 1
ATOM 6104 N N . ALA B 1 357 ? -14.492 26.312 -1.144 1 94.12 357 ALA B N 1
ATOM 6105 C CA . ALA B 1 357 ? -13.586 25.312 -0.582 1 94.12 357 ALA B CA 1
ATOM 6106 C C . ALA B 1 357 ? -13.016 24.422 -1.676 1 94.12 357 ALA B C 1
ATOM 6108 O O . ALA B 1 357 ? -11.836 24.078 -1.647 1 94.12 357 ALA B O 1
ATOM 6109 N N . ARG B 1 358 ? -13.773 24.047 -2.625 1 91.94 358 ARG B N 1
ATOM 6110 C CA . ARG B 1 358 ? -13.336 23.203 -3.73 1 91.94 358 ARG B CA 1
ATOM 6111 C C . ARG B 1 358 ? -12.359 23.953 -4.637 1 91.94 358 ARG B C 1
ATOM 6113 O O . ARG B 1 358 ? -11.367 23.375 -5.09 1 91.94 358 ARG B O 1
ATOM 6120 N N . LYS B 1 359 ? -12.695 25.203 -4.902 1 94.44 359 LYS B N 1
ATOM 6121 C CA . LYS B 1 359 ? -11.859 26.031 -5.766 1 94.44 359 LYS B CA 1
ATOM 6122 C C . LYS B 1 359 ? -10.422 26.078 -5.254 1 94.44 359 LYS B C 1
ATOM 6124 O O . LYS B 1 359 ? -9.477 25.969 -6.039 1 94.44 359 LYS B O 1
ATOM 6129 N N . TRP B 1 360 ? -10.312 26.156 -3.945 1 96.69 360 TRP B N 1
ATOM 6130 C CA . TRP B 1 360 ? -8.984 26.312 -3.355 1 96.69 360 TRP B CA 1
ATOM 6131 C C . TRP B 1 360 ? -8.516 25.016 -2.707 1 96.69 360 TRP B C 1
ATOM 6133 O O . TRP B 1 360 ? -7.543 25.016 -1.953 1 96.69 360 TRP B O 1
ATOM 6143 N N . SER B 1 361 ? -9.219 23.922 -2.961 1 94.62 361 SER B N 1
ATOM 6144 C CA . SER B 1 361 ? -8.891 22.594 -2.449 1 94.62 361 SER B CA 1
ATOM 6145 C C . SER B 1 361 ? -8.656 22.625 -0.943 1 94.62 361 SER B C 1
ATOM 6147 O O . SER B 1 361 ? -7.656 22.094 -0.457 1 94.62 361 SER B O 1
ATOM 6149 N N . LEU B 1 362 ? -9.562 23.219 -0.205 1 95.31 362 LEU B N 1
ATOM 6150 C CA . LEU B 1 362 ? -9.438 23.297 1.246 1 95.31 362 LEU B CA 1
ATOM 6151 C C . LEU B 1 362 ? -9.938 22.016 1.903 1 95.31 362 LEU B C 1
ATOM 6153 O O . LEU B 1 362 ? -10.82 21.328 1.366 1 95.31 362 LEU B O 1
ATOM 6157 N N . ALA B 1 363 ? -9.289 21.656 2.973 1 92.62 363 ALA B N 1
ATOM 6158 C CA . ALA B 1 363 ? -9.844 20.625 3.848 1 92.62 363 ALA B CA 1
ATOM 6159 C C . ALA B 1 363 ? -10.68 21.25 4.961 1 92.62 363 ALA B C 1
ATOM 6161 O O . ALA B 1 363 ? -10.242 22.188 5.625 1 92.62 363 ALA B O 1
ATOM 6162 N N . CYS B 1 364 ? -11.891 20.766 5.113 1 92.31 364 CYS B N 1
ATOM 6163 C CA . CYS B 1 364 ? -12.82 21.328 6.078 1 92.31 364 CYS B CA 1
ATOM 6164 C C . CYS B 1 364 ? -13.266 20.297 7.098 1 92.31 364 CYS B C 1
ATOM 6166 O O . CYS B 1 364 ? -13.328 19.109 6.785 1 92.31 364 CYS B O 1
ATOM 6168 N N . GLU B 1 365 ? -13.469 20.719 8.281 1 90.69 365 GLU B N 1
ATOM 6169 C CA . GLU B 1 365 ? -14.023 19.938 9.375 1 90.69 365 GLU B CA 1
ATOM 6170 C C . GLU B 1 365 ? -14.867 20.797 10.305 1 90.69 365 GLU B C 1
ATOM 6172 O O . GLU B 1 365 ? -14.359 21.734 10.914 1 90.69 365 GLU B O 1
ATOM 6177 N N . GLY B 1 366 ? -16.156 20.453 10.414 1 89.5 366 GLY B N 1
ATOM 6178 C CA . GLY B 1 366 ? -17.016 21.297 11.227 1 89.5 366 GLY B CA 1
ATOM 6179 C C . GLY B 1 366 ? -17 22.75 10.812 1 89.5 366 GLY B C 1
ATOM 6180 O O . GLY B 1 366 ? -17.234 23.062 9.641 1 89.5 366 GLY B O 1
ATOM 6181 N N . ASN B 1 367 ? -16.5 23.625 11.789 1 90.69 367 ASN B N 1
ATOM 6182 C CA . ASN B 1 367 ? -16.562 25.062 11.547 1 90.69 367 ASN B CA 1
ATOM 6183 C C . ASN B 1 367 ? -15.219 25.609 11.078 1 90.69 367 ASN B C 1
ATOM 6185 O O . ASN B 1 367 ? -15.07 26.812 10.867 1 90.69 367 ASN B O 1
ATOM 6189 N N . ILE B 1 368 ? -14.32 24.688 10.844 1 94.81 368 ILE B N 1
ATOM 6190 C CA . ILE B 1 368 ? -12.992 25.203 10.523 1 94.81 368 ILE B CA 1
ATOM 6191 C C . ILE B 1 368 ? -12.508 24.594 9.211 1 94.81 368 ILE B C 1
ATOM 6193 O O . ILE B 1 368 ? -13.047 23.578 8.75 1 94.81 368 ILE B O 1
ATOM 6197 N N . ALA B 1 369 ? -11.609 25.25 8.602 1 95.81 369 ALA B N 1
ATOM 6198 C CA . ALA B 1 369 ? -10.82 24.797 7.453 1 95.81 369 ALA B CA 1
ATOM 6199 C C . ALA B 1 369 ? -9.336 25.047 7.676 1 95.81 369 ALA B C 1
ATOM 6201 O O . ALA B 1 369 ? -8.953 25.766 8.609 1 95.81 369 ALA B O 1
ATOM 6202 N N . HIS B 1 370 ? -8.562 24.375 6.926 1 97.75 370 HIS B N 1
ATOM 6203 C CA . HIS B 1 370 ? -7.145 24.688 7.062 1 97.75 370 HIS B CA 1
ATOM 6204 C C . HIS B 1 370 ? -6.461 24.75 5.703 1 97.75 370 HIS B C 1
ATOM 6206 O O . HIS B 1 370 ? -6.977 24.219 4.715 1 97.75 370 HIS B O 1
ATOM 6212 N N . VAL B 1 371 ? -5.414 25.516 5.66 1 97.94 371 VAL B N 1
ATOM 6213 C CA . VAL B 1 371 ? -4.422 25.547 4.59 1 97.94 371 VAL B CA 1
ATOM 6214 C C . VAL B 1 371 ? -3.129 24.891 5.074 1 97.94 371 VAL B C 1
ATOM 6216 O O . VAL B 1 371 ? -2.672 25.141 6.188 1 97.94 371 VAL B O 1
ATOM 6219 N N . VAL B 1 372 ? -2.631 23.969 4.32 1 98.5 372 VAL B N 1
ATOM 6220 C CA . VAL B 1 372 ? -1.313 23.406 4.57 1 98.5 372 VAL B CA 1
ATOM 6221 C C . VAL B 1 372 ? -0.289 24.016 3.625 1 98.5 372 VAL B C 1
ATOM 6223 O O . VAL B 1 372 ? -0.27 23.703 2.432 1 98.5 372 VAL B O 1
ATOM 6226 N N . VAL B 1 373 ? 0.573 24.844 4.156 1 98.69 373 VAL B N 1
ATOM 6227 C CA . VAL B 1 373 ? 1.495 25.625 3.334 1 98.69 373 VAL B CA 1
ATOM 6228 C C . VAL B 1 373 ? 2.711 24.766 2.975 1 98.69 373 VAL B C 1
ATOM 6230 O O . VAL B 1 373 ? 3.678 24.703 3.736 1 98.69 373 VAL B O 1
ATOM 6233 N N . MET B 1 374 ? 2.631 24.234 1.788 1 98.31 374 MET B N 1
ATOM 6234 C CA . MET B 1 374 ? 3.686 23.344 1.301 1 98.31 374 MET B CA 1
ATOM 6235 C C . MET B 1 374 ? 4.609 24.078 0.335 1 98.31 374 MET B C 1
ATOM 6237 O O . MET B 1 374 ? 4.508 25.297 0.18 1 98.31 374 MET B O 1
ATOM 6241 N N . GLN B 1 375 ? 5.512 23.406 -0.26 1 97.56 375 GLN B N 1
ATOM 6242 C CA . GLN B 1 375 ? 6.609 24 -1.021 1 97.56 375 GLN B CA 1
ATOM 6243 C C . GLN B 1 375 ? 6.09 24.734 -2.25 1 97.56 375 GLN B C 1
ATOM 6245 O O . GLN B 1 375 ? 6.691 25.719 -2.686 1 97.56 375 GLN B O 1
ATOM 6250 N N . HIS B 1 376 ? 5.004 24.281 -2.834 1 96.88 376 HIS B N 1
ATOM 6251 C CA . HIS B 1 376 ? 4.48 24.891 -4.051 1 96.88 376 HIS B CA 1
ATOM 6252 C C . HIS B 1 376 ? 3.684 26.156 -3.73 1 96.88 376 HIS B C 1
ATOM 6254 O O . HIS B 1 376 ? 3.33 26.922 -4.633 1 96.88 376 HIS B O 1
ATOM 6260 N N . VAL B 1 377 ? 3.414 26.453 -2.504 1 97.81 377 VAL B N 1
ATOM 6261 C CA . VAL B 1 377 ? 2.588 27.578 -2.078 1 97.81 377 VAL B CA 1
ATOM 6262 C C . VAL B 1 377 ? 3.455 28.828 -1.933 1 97.81 377 VAL B C 1
ATOM 6264 O O . VAL B 1 377 ? 4.359 28.859 -1.098 1 97.81 377 VAL B O 1
ATOM 6267 N N . THR B 1 378 ? 3.148 29.828 -2.668 1 96.94 378 THR B N 1
ATOM 6268 C CA . THR B 1 378 ? 3.893 31.094 -2.623 1 96.94 378 THR B CA 1
ATOM 6269 C C . THR B 1 378 ? 3.111 32.156 -1.861 1 96.94 378 THR B C 1
ATOM 6271 O O . THR B 1 378 ? 1.916 31.984 -1.606 1 96.94 378 THR B O 1
ATOM 6274 N N . THR B 1 379 ? 3.824 33.219 -1.5 1 97.62 379 THR B N 1
ATOM 6275 C CA . THR B 1 379 ? 3.156 34.312 -0.834 1 97.62 379 THR B CA 1
ATOM 6276 C C . THR B 1 379 ? 2.119 34.969 -1.756 1 97.62 379 THR B C 1
ATOM 6278 O O . THR B 1 379 ? 1.069 35.406 -1.297 1 97.62 379 THR B O 1
ATOM 6281 N N . GLU B 1 380 ? 2.449 34.938 -3.053 1 97.69 380 GLU B N 1
ATOM 6282 C CA . GLU B 1 380 ? 1.501 35.5 -4.023 1 97.69 380 GLU B CA 1
ATOM 6283 C C . GLU B 1 380 ? 0.216 34.656 -4.055 1 97.69 380 GLU B C 1
ATOM 6285 O O . GLU B 1 380 ? -0.883 35.219 -4.109 1 97.69 380 GLU B O 1
ATOM 6290 N N . MET B 1 381 ? 0.397 33.406 -4.016 1 97.62 381 MET B N 1
ATOM 6291 C CA . MET B 1 381 ? -0.763 32.5 -3.982 1 97.62 381 MET B CA 1
ATOM 6292 C C . MET B 1 381 ? -1.586 32.75 -2.719 1 97.62 381 MET B C 1
ATOM 6294 O O . MET B 1 381 ? -2.816 32.781 -2.771 1 97.62 381 MET B O 1
ATOM 6298 N N . LEU B 1 382 ? -0.921 32.875 -1.601 1 98.5 382 LEU B N 1
ATOM 6299 C CA . LEU B 1 382 ? -1.592 33.094 -0.322 1 98.5 382 LEU B CA 1
ATOM 6300 C C . LEU B 1 382 ? -2.334 34.406 -0.311 1 98.5 382 LEU B C 1
ATOM 6302 O O . LEU B 1 382 ? -3.461 34.5 0.186 1 98.5 382 LEU B O 1
ATOM 6306 N N . ASP B 1 383 ? -1.725 35.438 -0.854 1 98.19 383 ASP B N 1
ATOM 6307 C CA . ASP B 1 383 ? -2.373 36.719 -0.928 1 98.19 383 ASP B CA 1
ATOM 6308 C C . ASP B 1 383 ? -3.617 36.688 -1.812 1 98.19 383 ASP B C 1
ATOM 6310 O O . ASP B 1 383 ? -4.656 37.25 -1.471 1 98.19 383 ASP B O 1
ATOM 6314 N N . SER B 1 384 ? -3.451 36 -2.936 1 97.94 384 SER B N 1
ATOM 6315 C CA . SER B 1 384 ? -4.59 35.844 -3.83 1 97.94 384 SER B CA 1
ATOM 6316 C C . SER B 1 384 ? -5.727 35.094 -3.141 1 97.94 384 SER B C 1
ATOM 6318 O O . SER B 1 384 ? -6.898 35.406 -3.342 1 97.94 384 SER B O 1
ATOM 6320 N N . PHE B 1 385 ? -5.422 34.125 -2.408 1 98.25 385 PHE B N 1
ATOM 6321 C CA . PHE B 1 385 ? -6.41 33.344 -1.663 1 98.25 385 PHE B CA 1
ATOM 6322 C C . PHE B 1 385 ? -7.152 34.219 -0.67 1 98.25 385 PHE B C 1
ATOM 6324 O O . PHE B 1 385 ? -8.383 34.219 -0.635 1 98.25 385 PHE B O 1
ATOM 6331 N N . VAL B 1 386 ? -6.379 34.969 0.162 1 97.88 386 VAL B N 1
ATOM 6332 C CA . VAL B 1 386 ? -6.977 35.812 1.196 1 97.88 386 VAL B CA 1
ATOM 6333 C C . VAL B 1 386 ? -7.883 36.844 0.554 1 97.88 386 VAL B C 1
ATOM 6335 O O . VAL B 1 386 ? -8.984 37.094 1.036 1 97.88 386 VAL B O 1
ATOM 6338 N N . ASP B 1 387 ? -7.414 37.469 -0.559 1 97.56 387 ASP B N 1
ATOM 6339 C CA . ASP B 1 387 ? -8.227 38.438 -1.264 1 97.56 387 ASP B CA 1
ATOM 6340 C C . ASP B 1 387 ? -9.531 37.844 -1.755 1 97.56 387 ASP B C 1
ATOM 6342 O O . ASP B 1 387 ? -10.602 38.438 -1.602 1 97.56 387 ASP B O 1
ATOM 6346 N N . ASP B 1 388 ? -9.406 36.688 -2.344 1 97.06 388 ASP B N 1
ATOM 6347 C CA . ASP B 1 388 ? -10.586 36 -2.832 1 97.06 388 ASP B CA 1
ATOM 6348 C C . ASP B 1 388 ? -11.523 35.625 -1.684 1 97.06 388 ASP B C 1
ATOM 6350 O O . ASP B 1 388 ? -12.742 35.75 -1.811 1 97.06 388 ASP B O 1
ATOM 6354 N N . PHE B 1 389 ? -10.969 35.188 -0.57 1 95.62 389 PHE B N 1
ATOM 6355 C CA . PHE B 1 389 ? -11.742 34.812 0.604 1 95.62 389 PHE B CA 1
ATOM 6356 C C . PHE B 1 389 ? -12.508 36 1.161 1 95.62 389 PHE B C 1
ATOM 6358 O O . PHE B 1 389 ? -13.695 35.875 1.484 1 95.62 389 PHE B O 1
ATOM 6365 N N . LEU B 1 390 ? -11.891 37.094 1.243 1 93.25 390 LEU B N 1
ATOM 6366 C CA . LEU B 1 390 ? -12.516 38.312 1.773 1 93.25 390 LEU B CA 1
ATOM 6367 C C . LEU B 1 390 ? -13.656 38.781 0.877 1 93.25 390 LEU B C 1
ATOM 6369 O O . LEU B 1 390 ? -14.711 39.188 1.369 1 93.25 390 LEU B O 1
ATOM 6373 N N . GLN B 1 391 ? -13.406 38.719 -0.4 1 92.75 391 GLN B N 1
ATOM 6374 C CA . GLN B 1 391 ? -14.445 39.094 -1.353 1 92.75 391 GLN B CA 1
ATOM 6375 C C . GLN B 1 391 ? -15.672 38.188 -1.221 1 92.75 391 GLN B C 1
ATOM 6377 O O . GLN B 1 391 ? -16.797 38.688 -1.151 1 92.75 391 GLN B O 1
ATOM 6382 N N . LYS B 1 392 ? -15.461 36.906 -1.194 1 92.19 392 LYS B N 1
ATOM 6383 C CA . LYS B 1 392 ? -16.578 35.969 -1.101 1 92.19 392 LYS B CA 1
ATOM 6384 C C . LYS B 1 392 ? -17.25 36.062 0.264 1 92.19 392 LYS B C 1
ATOM 6386 O O . LYS B 1 392 ? -18.469 35.938 0.366 1 92.19 392 LYS B O 1
ATOM 6391 N N . ARG B 1 393 ? -16.453 36.156 1.288 1 89.38 393 ARG B N 1
ATOM 6392 C CA . ARG B 1 393 ? -16.953 36.219 2.662 1 89.38 393 ARG B CA 1
ATOM 6393 C C . ARG B 1 393 ? -17.938 37.375 2.834 1 89.38 393 ARG B C 1
ATOM 6395 O O . ARG B 1 393 ? -18.906 37.281 3.586 1 89.38 393 ARG B O 1
ATOM 6402 N N . SER B 1 394 ? -17.719 38.469 2.229 1 85.56 394 SER B N 1
ATOM 6403 C CA . SER B 1 394 ? -18.578 39.656 2.316 1 85.56 394 SER B CA 1
ATOM 6404 C C . SER B 1 394 ? -19.984 39.344 1.79 1 85.56 394 SER B C 1
ATOM 6406 O O . SER B 1 394 ? -20.953 40 2.172 1 85.56 394 SER B O 1
ATOM 6408 N N . THR B 1 395 ? -20.047 38.344 0.978 1 85.25 395 THR B N 1
ATOM 6409 C CA . THR B 1 395 ? -21.344 38 0.398 1 85.25 395 THR B CA 1
ATOM 6410 C C . THR B 1 395 ? -22.094 37.031 1.304 1 85.25 395 THR B C 1
ATOM 6412 O O . THR B 1 395 ? -23.312 36.844 1.158 1 85.25 395 THR B O 1
ATOM 6415 N N . TRP B 1 396 ? -21.406 36.438 2.166 1 81 396 TRP B N 1
ATOM 6416 C CA . TRP B 1 396 ? -22.016 35.406 2.996 1 81 396 TRP B CA 1
ATOM 6417 C C . TRP B 1 396 ? -22.859 36.031 4.109 1 81 396 TRP B C 1
ATOM 6419 O O . TRP B 1 396 ? -23.766 35.406 4.637 1 81 396 TRP B O 1
ATOM 6429 N N . PHE B 1 397 ? -22.547 37.312 4.453 1 70.12 397 PHE B N 1
ATOM 6430 C CA . PHE B 1 397 ? -23.172 37.906 5.633 1 70.12 397 PHE B CA 1
ATOM 6431 C C . PHE B 1 397 ? -24.078 39.062 5.238 1 70.12 397 PHE B C 1
ATOM 6433 O O . PHE B 1 397 ? -24.578 39.812 6.098 1 70.12 397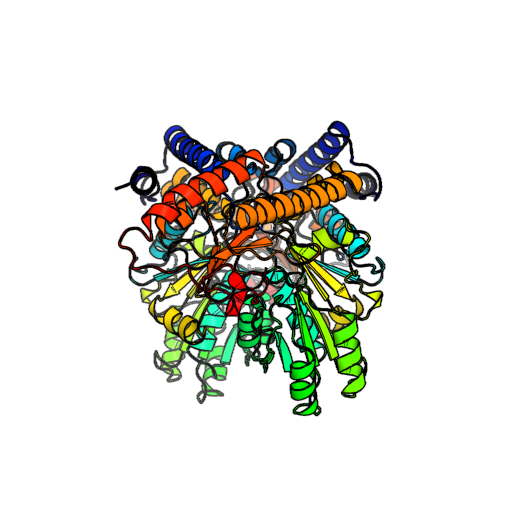 PHE B O 1
ATOM 6440 N N . VAL B 1 398 ? -24.234 39.469 4.016 1 63.59 398 VAL B N 1
ATOM 6441 C CA . VAL B 1 398 ? -25.031 40.594 3.562 1 63.59 398 VAL B CA 1
ATOM 6442 C C . VAL B 1 398 ? -26.391 40.594 4.25 1 63.59 398 VAL B C 1
ATOM 6444 O O . VAL B 1 398 ? -26.891 41.625 4.672 1 63.59 398 VAL B O 1
ATOM 6447 N N . ASP B 1 399 ? -27.125 39.625 4.102 1 54.72 399 ASP B N 1
ATOM 6448 C CA . ASP B 1 399 ? -28.469 39.906 4.598 1 54.72 399 ASP B CA 1
ATOM 6449 C C . ASP B 1 399 ? -28.484 40.031 6.117 1 54.72 399 ASP B C 1
ATOM 6451 O O . ASP B 1 399 ? -29.547 40.031 6.738 1 54.72 399 ASP B O 1
ATOM 6455 N N . GLY B 1 400 ? -27.312 40.5 6.77 1 55.16 400 GLY B N 1
ATOM 6456 C CA . GLY B 1 400 ? -27.25 40.812 8.188 1 55.16 400 GLY B CA 1
ATOM 6457 C C . GLY B 1 400 ? -27.391 39.562 9.07 1 55.16 400 GLY B C 1
ATOM 6458 O O . GLY B 1 400 ? -27.344 39.688 10.297 1 55.16 400 GLY B O 1
ATOM 6459 N N . ARG B 1 401 ? -27.719 38.562 8.516 1 49.75 401 ARG B N 1
ATOM 6460 C CA . ARG B 1 401 ? -28.141 37.375 9.234 1 49.75 401 ARG B CA 1
ATOM 6461 C C . ARG B 1 401 ? -26.953 36.594 9.766 1 49.75 401 ARG B C 1
ATOM 6463 O O . ARG B 1 401 ? -27.109 35.719 10.602 1 49.75 401 ARG B O 1
ATOM 6470 N N . PHE B 1 402 ? -25.781 36.812 9.094 1 54.88 402 PHE B N 1
ATOM 6471 C CA . PHE B 1 402 ? -24.766 35.875 9.539 1 54.88 402 PHE B CA 1
ATOM 6472 C C . PHE B 1 402 ? -23.703 36.562 10.367 1 54.88 402 PHE B C 1
ATOM 6474 O O . PHE B 1 402 ? -23.219 37.656 10 1 54.88 402 PHE B O 1
ATOM 6481 N N . LEU B 1 403 ? -23.609 36.438 11.617 1 59.19 403 LEU B N 1
ATOM 6482 C CA . LEU B 1 403 ? -22.5 36.719 12.539 1 59.19 403 LEU B CA 1
ATOM 6483 C C . LEU B 1 403 ? -21.297 35.844 12.227 1 59.19 403 LEU B C 1
ATOM 6485 O O . LEU B 1 403 ? -21.453 34.719 11.734 1 59.19 403 LEU B O 1
ATOM 6489 N N . PRO B 1 404 ? -20.109 36.562 12.297 1 65 404 PRO B N 1
ATOM 6490 C CA . PRO B 1 404 ? -18.938 35.719 12.117 1 65 404 PRO B CA 1
ATOM 6491 C C . PRO B 1 404 ? -19.031 34.406 12.906 1 65 404 PRO B C 1
ATOM 6493 O O . PRO B 1 404 ? -19.531 34.406 14.039 1 65 404 PRO B O 1
ATOM 6496 N N . LEU B 1 405 ? -18.625 33.438 12.258 1 78.25 405 LEU B N 1
ATOM 6497 C CA . LEU B 1 405 ? -18.672 32.094 12.859 1 78.25 405 LEU B CA 1
ATOM 6498 C C . LEU B 1 405 ? -17.734 32 14.062 1 78.25 405 LEU B C 1
ATOM 6500 O O . LEU B 1 405 ? -16.578 32.469 13.992 1 78.25 405 LEU B O 1
ATOM 6504 N N . CYS B 1 406 ? -18.297 31.797 15.125 1 87.62 406 CYS B N 1
ATOM 6505 C CA . CYS B 1 406 ? -17.469 31.547 16.297 1 87.62 406 CYS B CA 1
ATOM 6506 C C . CYS B 1 406 ? -16.75 30.219 16.172 1 87.62 406 CYS B C 1
ATOM 6508 O O . CYS B 1 406 ? -17.391 29.172 16.078 1 87.62 406 CYS B O 1
ATOM 6510 N N . ILE B 1 407 ? -15.406 30.344 16.188 1 92.44 407 ILE B N 1
ATOM 6511 C CA . ILE B 1 407 ? -14.641 29.109 16.094 1 92.44 407 ILE B CA 1
ATOM 6512 C C . ILE B 1 407 ? -13.805 28.906 17.344 1 92.44 407 ILE B C 1
ATOM 6514 O O . ILE B 1 407 ? -12.812 28.172 17.344 1 92.44 407 ILE B O 1
ATOM 6518 N N . ALA B 1 408 ? -14.18 29.516 18.438 1 92.62 408 ALA B N 1
ATOM 6519 C CA . ALA B 1 408 ? -13.406 29.484 19.688 1 92.62 408 ALA B CA 1
ATOM 6520 C C . ALA B 1 408 ? -13.312 28.078 20.234 1 92.62 408 ALA B C 1
ATOM 6522 O O . ALA B 1 408 ? -12.289 27.703 20.828 1 92.62 408 ALA B O 1
ATOM 6523 N N . SER B 1 409 ? -14.328 27.359 20.078 1 91.25 409 SER B N 1
ATOM 6524 C CA . SER B 1 409 ? -14.328 26 20.594 1 91.25 409 SER B CA 1
ATOM 6525 C C . SER B 1 409 ? -13.305 25.141 19.859 1 91.25 409 SER B C 1
ATOM 6527 O O . SER B 1 409 ? -12.797 24.15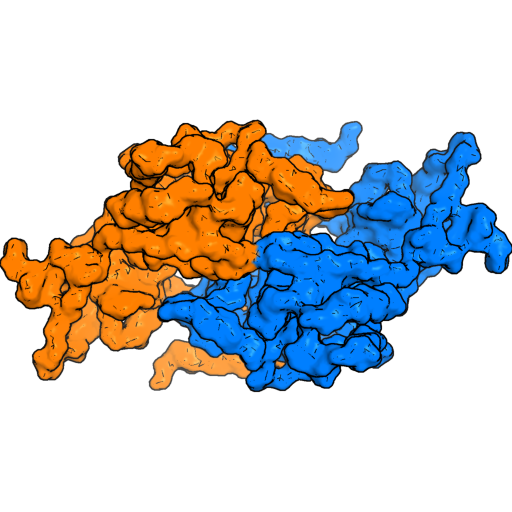6 20.406 1 91.25 409 SER B O 1
ATOM 6529 N N . ASP B 1 410 ? -13 25.547 18.641 1 93 410 ASP B N 1
ATOM 6530 C CA . ASP B 1 410 ? -12.102 24.75 17.797 1 93 410 ASP B CA 1
ATOM 6531 C C . ASP B 1 410 ? -10.664 25.25 17.922 1 93 410 ASP B C 1
ATOM 6533 O O . ASP B 1 410 ? -9.719 24.453 17.906 1 93 410 ASP B O 1
ATOM 6537 N N . VAL B 1 411 ? -10.492 26.547 18.062 1 93.94 411 VAL B N 1
ATOM 6538 C CA . VAL B 1 411 ? -9.141 27.078 17.938 1 93.94 411 VAL B CA 1
ATOM 6539 C C . VAL B 1 411 ? -8.773 27.891 19.172 1 93.94 411 VAL B C 1
ATOM 6541 O O . VAL B 1 411 ? -7.664 28.406 19.281 1 93.94 411 VAL B O 1
ATOM 6544 N N . GLY B 1 412 ? -9.602 28 20.172 1 92.81 412 GLY B N 1
ATOM 6545 C CA . GLY B 1 412 ? -9.375 28.828 21.344 1 92.81 412 GLY B CA 1
ATOM 6546 C C . GLY B 1 412 ? -9.867 30.25 21.172 1 92.81 412 GLY B C 1
ATOM 6547 O O . GLY B 1 412 ? -9.867 30.781 20.047 1 92.81 412 GLY B O 1
ATOM 6548 N N . SER B 1 413 ? -10.164 30.875 22.266 1 91.81 413 SER B N 1
ATOM 6549 C CA . SER B 1 413 ? -10.719 32.219 22.234 1 91.81 413 SER B CA 1
ATOM 6550 C C . SER B 1 413 ? -9.719 33.219 21.672 1 91.81 413 SER B C 1
ATOM 6552 O O . SER B 1 413 ? -10.109 34.188 21 1 91.81 413 SER B O 1
ATOM 6554 N N . ARG B 1 414 ? -8.523 32.938 21.875 1 90.38 414 ARG B N 1
ATOM 6555 C CA . ARG B 1 414 ? -7.48 33.875 21.453 1 90.38 414 ARG B CA 1
ATOM 6556 C C . ARG B 1 414 ? -7.387 33.938 19.938 1 90.38 414 ARG B C 1
ATOM 6558 O O . ARG B 1 414 ? -6.879 34.906 19.375 1 90.38 414 ARG B O 1
ATOM 6565 N N . HIS B 1 415 ? -7.898 32.906 19.281 1 91.5 415 HIS B N 1
ATOM 6566 C CA . HIS B 1 415 ? -7.75 32.844 17.828 1 91.5 415 HIS B CA 1
ATOM 6567 C C . HIS B 1 415 ? -9.094 33.031 17.141 1 91.5 415 HIS B C 1
ATOM 6569 O O . HIS B 1 415 ? -9.203 32.812 15.922 1 91.5 415 HIS B O 1
ATOM 6575 N N . CYS B 1 416 ? -10.086 33.344 17.875 1 91.19 416 CYS B N 1
ATOM 6576 C CA . CYS B 1 416 ? -11.406 33.656 17.344 1 91.19 416 CYS B CA 1
ATOM 6577 C C . CYS B 1 416 ? -11.648 35.156 17.281 1 91.19 416 CYS B C 1
ATOM 6579 O O . CYS B 1 416 ? -11.281 35.875 18.203 1 91.19 416 CYS B O 1
ATOM 6581 N N . THR B 1 417 ? -12.273 35.656 16.172 1 84.25 417 THR B N 1
ATOM 6582 C CA . THR B 1 417 ? -12.477 37.094 16.031 1 84.25 417 THR B CA 1
ATOM 6583 C C . THR B 1 417 ? -13.969 37.406 15.938 1 84.25 417 THR B C 1
ATOM 6585 O O . THR B 1 417 ? -14.344 38.438 15.375 1 84.25 417 THR B O 1
ATOM 6588 N N . CYS B 1 418 ? -14.711 36.531 16.406 1 84.38 418 CYS B N 1
ATOM 6589 C CA . CYS B 1 418 ? -16.141 36.844 16.375 1 84.38 418 CYS B CA 1
ATOM 6590 C C . CYS B 1 418 ? -16.484 37.938 17.375 1 84.38 418 CYS B C 1
ATOM 6592 O O . CYS B 1 418 ? -15.625 38.406 18.109 1 84.38 418 CYS B O 1
ATOM 6594 N N . SER B 1 419 ? -17.75 38.281 17.406 1 78.81 419 SER B N 1
ATOM 6595 C CA . SER B 1 419 ? -18.203 39.438 18.188 1 78.81 419 SER B CA 1
ATOM 6596 C C . SER B 1 419 ? -18.031 39.188 19.688 1 78.81 419 SER B C 1
ATOM 6598 O O . SER B 1 419 ? -17.828 40.125 20.453 1 78.81 419 SER B O 1
ATOM 6600 N N . ILE B 1 420 ? -18 37.938 20.062 1 79.81 420 ILE B N 1
ATOM 6601 C CA . ILE B 1 420 ? -17.875 37.594 21.469 1 79.81 420 ILE B CA 1
ATOM 6602 C C . ILE B 1 420 ? -16.406 37.594 21.875 1 79.81 420 ILE B C 1
ATOM 6604 O O . ILE B 1 420 ? -16.078 38 23 1 79.81 420 ILE B O 1
ATOM 6608 N N . HIS B 1 421 ? -15.5 37.219 21.047 1 82.19 421 HIS B N 1
ATOM 6609 C CA . HIS B 1 421 ? -14.109 37 21.422 1 82.19 421 HIS B CA 1
ATOM 6610 C C . HIS B 1 421 ? -13.211 38.125 20.922 1 82.19 421 HIS B C 1
ATOM 6612 O O . HIS B 1 421 ? -12.047 38.219 21.312 1 82.19 421 HIS B O 1
ATOM 6618 N N . ASN B 1 422 ? -13.516 38.906 19.938 1 69.5 422 ASN B N 1
ATOM 6619 C CA . ASN B 1 422 ? -12.703 40 19.422 1 69.5 422 ASN B CA 1
ATOM 6620 C C . ASN B 1 422 ? -12.664 41.188 20.422 1 69.5 422 ASN B C 1
ATOM 6622 O O . ASN B 1 422 ? -11.852 42.094 20.266 1 69.5 422 ASN B O 1
ATOM 6626 N N . SER B 1 423 ? -13.664 41.406 21.266 1 50.53 423 SER B N 1
ATOM 6627 C CA . SER B 1 423 ? -13.648 42.625 22.062 1 50.53 423 SER B CA 1
ATOM 6628 C C . SER B 1 423 ? -12.406 42.719 22.938 1 50.53 423 SER B C 1
ATOM 6630 O O . SER B 1 423 ? -12.133 43.75 23.531 1 50.53 423 SER B O 1
ATOM 6632 N N . VAL B 1 424 ? -11.82 41.594 23.297 1 41.5 424 VAL B N 1
ATOM 6633 C CA . VAL B 1 424 ? -10.844 41.781 24.375 1 41.5 424 VAL B CA 1
ATOM 6634 C C . VAL B 1 424 ? -9.523 42.281 23.781 1 41.5 424 VAL B C 1
ATOM 6636 O O . VAL B 1 424 ? -8.531 42.406 24.5 1 41.5 424 VAL B O 1
ATOM 6639 N N . SER B 1 425 ? -9.125 42.25 22.422 1 34.88 425 SER B N 1
ATOM 6640 C CA . SER B 1 425 ? -7.855 42.969 22.281 1 34.88 425 SER B CA 1
ATOM 6641 C C . SER B 1 425 ? -8.055 44.469 22.312 1 34.88 425 SER B C 1
ATOM 6643 O O . SER B 1 425 ? -9.023 44.969 21.75 1 34.88 425 SER B O 1
#

pLDDT: mean 90.78, std 14.12, range [27.22, 98.94]

Solvent-accessible surface area (backbone atoms only — not comparable to full-atom values): 43617 Å² total; per-residue (Å²): 133,55,71,72,56,54,59,50,53,59,46,47,69,68,53,56,72,64,70,62,62,46,49,57,67,68,61,53,51,50,54,53,52,52,51,53,52,51,49,56,59,49,59,73,32,61,33,24,53,73,48,22,53,72,50,85,46,73,88,54,43,73,55,46,45,37,44,23,41,36,51,53,47,57,85,72,62,62,68,61,72,57,43,32,39,72,38,33,47,34,41,49,51,52,51,32,53,70,27,52,42,56,82,91,47,45,37,59,51,70,32,56,14,37,42,43,15,48,48,49,36,51,47,50,40,38,71,75,34,77,73,28,34,37,37,32,32,70,53,47,58,66,59,59,60,51,44,30,60,54,43,69,44,57,68,46,75,27,53,53,45,62,60,41,21,58,31,62,70,54,44,43,54,53,47,58,74,45,62,92,40,36,41,29,36,50,37,35,34,36,22,79,71,44,25,11,56,39,57,64,68,58,52,52,50,44,38,50,75,66,66,48,54,77,90,36,47,35,33,30,34,43,10,34,52,39,54,76,39,38,78,60,35,88,88,45,81,74,75,37,45,80,75,62,48,45,21,39,12,26,24,36,19,16,70,70,25,33,39,45,49,16,14,31,26,41,33,45,36,80,60,50,57,61,58,44,67,68,39,61,96,69,68,77,50,80,58,86,44,50,52,26,46,16,59,53,27,45,45,42,36,50,45,52,37,45,37,15,46,60,46,50,31,50,50,45,51,48,18,33,52,49,24,52,49,48,42,50,55,37,42,74,70,60,36,31,42,37,67,41,85,96,27,30,26,34,29,30,68,39,72,89,44,64,66,57,33,57,62,35,22,40,40,73,55,91,64,29,24,27,38,28,38,33,78,64,58,45,68,68,52,48,50,51,47,52,53,52,47,54,59,53,51,58,63,71,29,60,88,68,72,50,68,64,73,74,37,30,89,64,48,28,53,90,26,18,45,15,82,84,45,40,68,77,112,133,55,69,70,57,52,62,52,54,58,45,46,70,70,54,56,70,62,70,62,62,45,50,57,66,69,61,52,51,49,54,49,51,52,50,53,53,51,51,57,60,49,58,74,32,61,34,24,51,73,49,21,53,73,51,84,47,72,89,56,43,74,58,46,44,37,44,23,41,36,51,52,46,56,85,73,63,61,66,61,71,56,42,33,38,74,37,35,46,36,43,48,50,52,50,32,54,70,27,53,44,56,81,89,46,45,40,60,50,70,33,58,13,35,42,43,15,47,49,48,36,50,49,50,38,37,71,76,34,77,72,28,35,37,38,32,33,70,54,48,59,66,59,60,61,52,44,30,58,53,44,69,43,56,69,46,75,27,53,52,45,62,61,40,21,57,31,61,70,56,43,41,54,54,47,58,76,45,61,92,42,36,41,28,37,51,38,34,34,37,20,80,71,44,25,11,56,40,58,64,68,59,51,54,50,44,38,50,74,67,66,48,53,77,90,37,47,36,33,30,34,44,11,34,53,39,54,78,40,40,77,60,36,88,88,46,80,72,77,36,45,80,75,61,48,45,21,39,13,27,23,36,19,15,71,70,24,35,38,46,49,17,15,33,25,43,32,45,37,80,61,50,56,62,58,42,66,68,40,61,95,68,70,76,51,80,59,87,43,51,52,25,46,16,57,54,27,45,47,42,35,52,46,51,36,44,36,15,47,58,44,49,32,51,50,45,51,48,18,33,51,51,24,50,50,47,43,50,55,38,44,74,71,60,37,29,41,36,69,41,86,97,27,31,27,35,28,29,67,39,71,90,47,64,65,58,34,59,63,35,21,38,40,73,56,93,65,28,23,27,37,27,37,35,78,64,57,44,68,67,51,48,50,52,48,53,53,51,48,53,60,53,52,58,65,69,30,60,88,69,74,47,70,66,73,73,38,30,88,64,50,29,54,90,25,19,45,16,84,85,44,40,69,76,113

Nearest PDB structures (foldseek):
  8jg7-assembly1_E  TM=9.654E-01  e=1.763E-57  Arabidopsis thaliana
  8jik-assembly1_A-2  TM=9.681E-01  e=1.577E-56  Camellia sinensis
  8jij-assembly1_A-2  TM=9.768E-01  e=7.721E-56  Camellia sinensis
  7erv-assembly1_A-2  TM=9.471E-01  e=3.677E-41  Photobacterium phosphoreum
  7eru-assembly1_A-2  TM=9.463E-01  e=6.704E-40  Photobacterium phosphoreum

Sequence (850 aa):
MSLDKKLQIGIEDKLAITEFNGETQPNLDSVISHYAQSLNQTNLRFLGYPTNQNLNCDTLAPLLHFHLNNAGDPFGGSSYSMNSTSFEVCVLDWFANLCEIEKSKYWGYVTTGGTEGNLHGILVGREQLPDGILYASQDSHYSIFKIARMYRMQCMKVSTLVSGEIDCDELKTLLLAHKDKPAIINLNIGTTMKGGIDDLDLVIQTLKECGFPRDRFYIHCDGALFGAMLPFIKQATKMSFKKGIGSIAISGHKFLGCPIPCGAVITRKEYINVLTDVEYIGSRDVTITGSRSGHASIFLWYGIKRKGFMGLESEVHKCIANASHLQHRLRKAGIGAMLNKFSNIVVFERPRDEDFARKWSLACEGNIAHVVVMQHVTTEMLDSFVDDFLQKRSTWFVDGRFLPLCIASDVGSRHCTCSIHNSVSMSLDKKLQIGIEDKLAITEFNGETQPNLDSVISHYAQSLNQTNLRFLGYPTNQNLNCDTLAPLLHFHLNNAGDPFGGSSYSMNSTSFEVCVLDWFANLCEIEKSKYWGYVTTGGTEGNLHGILVGREQLPDGILYASQDSHYSIFKIARMYRMQCMKVSTLVSGEIDCDELKTLLLAHKDKPAIINLNIGTTMKGGIDDLDLVIQTLKECGFPRDRFYIHCDGALFGAMLPFIKQATKMSFKKGIGSIAISGHKFLGCPIPCGAVITRKEYINVLTDVEYIGSRDVTITGSRSGHASIFLWYGIKRKGFMGLESEVHKCIANASHLQHRLRKAGIGAMLNKFSNIVVFERPRDEDFARKWSLACEGNIAHVVVMQHVTTEMLDSFVDDFLQKRSTWFVDGRFLPLCIASDVGSRHCTCSIHNSVS

InterPro domains:
  IPR002129 Pyridoxal phosphate-dependent decarboxylase, major domain [PF00282] (133-335)
  IPR015421 Pyridoxal phosphate-dependent transferase, major domain [G3DSA:3.40.640.10] (69-304)
  IPR015422 Pyridoxal phosphate-dependent transferase, small domain [G3DSA:3.90.1150.10] (305-393)
  IPR015424 Pyridoxal phosphate-dependent transferase [SSF53383] (38-390)
  IPR021115 Pyridoxal-phosphate binding site [PS00392] (247-268)
  IPR051151 Group II amino acid decarboxylase [PTHR46101] (16-422)

Foldseek 3Di:
DDPVVVLVVVLVVLPDDDPDDDDDPVSVVVSVVSVVVVVVLLLLQAFAAQFFPPDDCPVVVVVVVDAEWDFFFLVPDDPPPRYQSVLFLVLLCVLCVLQAHDSVWKGKTKFQALLLLLLLQVVLFCLLFVQAEEEEEPLADPSNVVSCVVSVHHYDYAYADLQREGDLVRVLVVCLVPVVGAYEYEFECQRGARGDGYDLVSNVVSCVVSPNDLSRYAYEYRAARCSLQQSLPPPHDHNHVVSNHAKYKYWCRRALRDPGTMTMMMGTPVSLVSQQVVVPDDGNGSRDPRIDGSSSSVSSSCSCVVCDSVNSSVQLVQLQVLLVVLLVLCVVVLWFWDHDPSASKIKTFDDPDVVLCVSSVWDDDDGIIITRRHNSDDNVSSVVSSVVSVVSVVVVCVVVPDWPDACCVNNNLVRGRTPVRVVPD/DDPVVVLVVVLVVLPDDDPDDDDDPVSVVVSVVSVVVVVVLLLLQAFAAQFFPPDDCPVVVVVVVDAEWDFFFLVPDDPPPRYQSVLFLVLLCVLCVLQAHDSVWKGKTKFQALLLLLLLQVVLFCLLFVQAEEEEEPLADPSNVVSCVVSVHHYDYAYADLQREGDLVRVLVVCLVPVVGAYEYEFECQRGARGDGYDLVSNVVSCVVSPHDLSRYAYEYRAARCSLQQSLPPPHDHNHVVSNHAKYKYWCRRALRDPGTMTMMMGTPVSLVSQQVVVPDDGNGSRDPRIDGSSSSVSSSCSCVVCDSVNSSVQLVVLQVLLVLLLVLCVVVLWFWDHDPSASKIKTFDDPDVVLCVSSVWDDDDGIIITRRHNSHDNVSSVVSSVVSVVVVVVVCVVVPDWPDACCVNNNLVRGRTPVRVVPD

Secondary structure (DSSP, 8-state):
--HHHHHHHHHHHHH---SSS---HHHHHHHHHHHHHHHHHHHTT--SS--------GGGGGGGGS--B--S-TTS--S--S--HHHHHHHHHHHHHHTT--TTTEEEEEESSHHHHHHHHHHHHHHHSTTPEEEEETTS-HHHHHHHHHTT--EEEEPB-TTS-B-HHHHHHHHHHTTTS-EEEEEEBS-TTT--B--HHHHHHHHHHTT--GGGEEEEEE-TTGGGTGGG-TTSPP--GGGT--EEEEESIIIII-SS--EEEEEEHHHHHHHHHHS-SS----SSSS--BHHHHHHHHHHHHHHHHHHHHHHHHHHHHHHHHHHHHHHHTT--EEE-TT--EEEEEPPS-HHHHHHTT-EEETTEEEEE--TT--HHHHHHHHHHHHHHHHHHSTTTT------HHHH-GGG--STTTGGG-/--HHHHHHHHHHHHH---SSS---HHHHHHHHHHHHHHHHHHHTT--SS--------GGGGGGGGS--B--S-TTS--S--S--HHHHHHHHHHHHHHTT--TTTEEEEEESSHHHHHHHHHHHHHHHSTTPEEEEETTS-HHHHHHHHHTT--EEEEPB-TTS-B-HHHHHHHHHHTTTS-EEEEEEBS-TTT--B--HHHHHHHHHHTT--GGGEEEEEE-TTGGGTGGG-TTSPP--GGGT--EEEEESIIIII-SS--EEEEEEHHHHHHHHHHS-SS----SSSS--BHHHHHHHHHHHHHHHHHHHHHHHHHHHHHHHHHHHHHHHTT--EEE-TT--EEEEEPPS-HHHHHHTT-EEETTEEEEE--TT--HHHHHHHHHHHHHHHHHHSTTS-------HHHH-GGG--STTTGGG-